Protein AF-0000000073466411 (afdb_homodimer)

Radius of gyration: 32.0 Å; Cα contacts (8 Å, |Δi|>4): 1780; chains: 2; bounding box: 82×109×110 Å

Foldseek 3Di:
DVPPPPVPVVVPPPPPPDPCCVVVVPPPPDDPPPPDAFFFDDPCLLAQLQDDLVRLCVQQVLLCVLLVLLLVLLVVVVFQFPQLQVLLVVQFDEQKWKWWQAPLFIWTQFHDHHPQCFNVLLVVLLVSLSVSYDPVLSVLLHQDIAMEHLDLAARGPDVRSLQRHEYQKHFPPDSSSHHYAPTSPCQNDVLQPGHGVVVLLVLLVVLCVVAPLLNAAQAEADEEALCPPVPQVQSVVCCVPQDDPPNVNHHHHAYADSPDDDPRHDDDDDLSNLLSHQEYEDTDDRAHDPRVLSNLQSLHAYEFEDDRMDGSLCSLAAQPPPDLLHQYHYDPDHHCNCVSVVSVVQSVCSVPDDDDQGPSNSNSVSSNRRRNRGCSGSNNSSSSSSSSSSSSSVRYQQCSPPVRRHHDWFDQQQDDVQQLHPPDDSVVRPGDITHTPVRCVVSVVATPPDD/DVPPPVVVVVVVPPPPPDPPCVVVVPPPPDDPPPPDAFFFDDPCLLAQLQDDLVRLCVQQVLLCVLLVLLLVLLVVVVFQFPQLQVLLVVQFDEQKWKWWQAPLFIWTFFGDHHPQCFNVLLVVLLVSLSVSYDPVLSVLLHQDIAMEHQDLAARGPDVRSLQRHEYQKHFPPDSSSHHYAPTSPCQNDVLQPGHGVVVLLVLLVVLCVVAPLLNAAQAEAEEEALCPPVPQPQSVVCCVPQDDPPNVNHHHHAYADSPDDDPRHDDDDDLSNLLSHQEYEDTDDRAHDPRVLSNLQSLHAYEFEDDRMDGSLCSLAAQPLPDLLHQYHYDPDHHCNCVSVVSVVQSVQSVPDDDDQGPSNSNSVSSNRRRNRGCSGSNNSSSSSSSSSSSSSVRYQQCSPPVRRHHDWFDQQQDDVQQLHPPDDSVVRPGDITHTPVRCVVSVVDTPPDD

Nearest PDB structures (foldseek):
  5ub5-assembly1_A  TM=7.845E-01  e=1.339E-14  Homo sapiens
  5f87-assembly3_C  TM=7.994E-01  e=2.881E-12  Drosophila melanogaster
  4qlb-assembly2_B  TM=2.817E-01  e=6.530E-02  Caenorhabditis elegans
  7q12-assembly1_A  TM=2.694E-01  e=1.486E-01  Homo sapiens
  4qlb-assembly2_D  TM=2.769E-01  e=4.962E-01  Caenorhabditis elegans

Structure (mmCIF, N/CA/C/O backbone):
data_AF-0000000073466411-model_v1
#
loop_
_entity.id
_entity.type
_entity.pdbx_description
1 polymer 'Glycosyl transferase CAP10 domain-containing protein'
#
loop_
_atom_site.group_PDB
_atom_site.id
_atom_site.type_symbol
_atom_site.label_atom_id
_atom_site.label_alt_id
_atom_site.label_comp_id
_atom_site.label_asym_id
_atom_site.label_entity_id
_atom_site.label_seq_id
_atom_site.pdbx_PDB_ins_code
_atom_site.Cartn_x
_atom_site.Cartn_y
_atom_site.Cartn_z
_atom_site.occupancy
_atom_site.B_iso_or_equiv
_atom_site.auth_seq_id
_atom_site.auth_comp_id
_atom_site.auth_asym_id
_atom_site.auth_atom_id
_atom_site.pdbx_PDB_model_num
ATOM 1 N N . MET A 1 1 ? 48.562 -59.125 32.375 1 23.16 1 MET A N 1
ATOM 2 C CA . MET A 1 1 ? 47.625 -58.875 31.297 1 23.16 1 MET A CA 1
ATOM 3 C C . MET A 1 1 ? 46.562 -57.875 31.734 1 23.16 1 MET A C 1
ATOM 5 O O . MET A 1 1 ? 45.594 -57.625 31.016 1 23.16 1 MET A O 1
ATOM 9 N N . ALA A 1 2 ? 46.5 -57.625 33.031 1 32 2 ALA A N 1
ATOM 10 C CA . ALA A 1 2 ? 45.625 -56.781 33.875 1 32 2 ALA A CA 1
ATOM 11 C C . ALA A 1 2 ? 45.781 -55.312 33.5 1 32 2 ALA A C 1
ATOM 13 O O . ALA A 1 2 ? 44.906 -54.5 33.844 1 32 2 ALA A O 1
ATOM 14 N N . GLY A 1 3 ? 47 -55.031 33.062 1 29.98 3 GLY A N 1
ATOM 15 C CA . GLY A 1 3 ? 47.406 -53.625 33.031 1 29.98 3 GLY A CA 1
ATOM 16 C C . GLY A 1 3 ? 46.688 -52.812 31.953 1 29.98 3 GLY A C 1
ATOM 17 O O . GLY A 1 3 ? 46.688 -51.594 31.969 1 29.98 3 GLY A O 1
ATOM 18 N N . PHE A 1 4 ? 46.406 -53.5 30.781 1 33.81 4 PHE A N 1
ATOM 19 C CA . PHE A 1 4 ? 46.031 -52.781 29.547 1 33.81 4 PHE A CA 1
ATOM 20 C C . PHE A 1 4 ? 44.625 -52.219 29.641 1 33.81 4 PHE A C 1
ATOM 22 O O . PHE A 1 4 ? 44.156 -51.562 28.719 1 33.81 4 PHE A O 1
ATOM 29 N N . GLY A 1 5 ? 43.781 -52.75 30.531 1 30.28 5 GLY A N 1
ATOM 30 C CA . GLY A 1 5 ? 42.344 -52.438 30.516 1 30.28 5 GLY A CA 1
ATOM 31 C C . GLY A 1 5 ? 42.031 -51.031 31 1 30.28 5 GLY A C 1
ATOM 32 O O . GLY A 1 5 ? 40.969 -50.5 30.766 1 30.28 5 GLY A O 1
ATOM 33 N N . ALA A 1 6 ? 42.844 -50.562 31.984 1 35.97 6 ALA A N 1
ATOM 34 C CA . ALA A 1 6 ? 42.469 -49.312 32.656 1 35.97 6 ALA A CA 1
ATOM 35 C C . ALA A 1 6 ? 42.625 -48.094 31.719 1 35.97 6 ALA A C 1
ATOM 37 O O . ALA A 1 6 ? 42.062 -47.031 31.969 1 35.97 6 ALA A O 1
ATOM 38 N N . ILE A 1 7 ? 43.594 -48.219 30.719 1 34.59 7 ILE A N 1
ATOM 39 C CA . ILE A 1 7 ? 43.906 -47 29.969 1 34.59 7 ILE A CA 1
ATOM 40 C C . ILE A 1 7 ? 42.75 -46.625 29.047 1 34.59 7 ILE A C 1
ATOM 42 O O . ILE A 1 7 ? 42.531 -45.469 28.75 1 34.59 7 ILE A O 1
ATOM 46 N N . PHE A 1 8 ? 41.969 -47.719 28.562 1 33.59 8 PHE A N 1
ATOM 47 C CA . PHE A 1 8 ? 41.062 -47.375 27.484 1 33.59 8 PHE A CA 1
ATOM 48 C C . PHE A 1 8 ? 39.875 -46.594 28 1 33.59 8 PHE A C 1
ATOM 50 O O . PHE A 1 8 ? 39.219 -45.875 27.25 1 33.59 8 PHE A O 1
ATOM 57 N N . VAL A 1 9 ? 39.5 -46.812 29.266 1 39.31 9 VAL A N 1
ATOM 58 C CA . VAL A 1 9 ? 38.219 -46.219 29.719 1 39.31 9 VAL A CA 1
ATOM 59 C C . VAL A 1 9 ? 38.375 -44.719 29.891 1 39.31 9 VAL A C 1
ATOM 61 O O . VAL A 1 9 ? 37.406 -43.969 29.891 1 39.31 9 VAL A O 1
ATOM 64 N N . GLY A 1 10 ? 39.625 -44.25 30.141 1 33.69 10 GLY A N 1
ATOM 65 C CA . GLY A 1 10 ? 39.781 -42.844 30.438 1 33.69 10 GLY A CA 1
ATOM 66 C C . GLY A 1 10 ? 39.5 -41.938 29.266 1 33.69 10 GLY A C 1
ATOM 67 O O . GLY A 1 10 ? 39.125 -40.781 29.438 1 33.69 10 GLY A O 1
ATOM 68 N N . PHE A 1 11 ? 39.875 -42.406 28.062 1 35.75 11 PHE A N 1
ATOM 69 C CA . PHE A 1 11 ? 39.812 -41.5 26.938 1 35.75 11 PHE A CA 1
ATOM 70 C C . PHE A 1 11 ? 38.344 -41.188 26.578 1 35.75 11 PHE A C 1
ATOM 72 O O . PHE A 1 11 ? 38.062 -40.312 25.766 1 35.75 11 PHE A O 1
ATOM 79 N N . CYS A 1 12 ? 37.438 -42.156 26.844 1 35.91 12 CYS A N 1
ATOM 80 C CA . CYS A 1 12 ? 36.125 -41.969 26.297 1 35.91 12 CYS A CA 1
ATOM 81 C C . CYS A 1 12 ? 35.375 -40.844 26.984 1 35.91 12 CYS A C 1
ATOM 83 O O . CYS A 1 12 ? 34.312 -40.406 26.562 1 35.91 12 CYS A O 1
ATOM 85 N N . LEU A 1 13 ? 35.719 -40.562 28.266 1 34.91 13 LEU A N 1
ATOM 86 C CA . LEU A 1 13 ? 34.812 -39.656 28.969 1 34.91 13 LEU A CA 1
ATOM 87 C C . LEU A 1 13 ? 34.969 -38.219 28.469 1 34.91 13 LEU A C 1
ATOM 89 O O . LEU A 1 13 ? 34.156 -37.375 28.812 1 34.91 13 LEU A O 1
ATOM 93 N N . VAL A 1 14 ? 36.156 -37.844 27.969 1 35.88 14 VAL A N 1
ATOM 94 C CA . VAL A 1 14 ? 36.312 -36.406 27.828 1 35.88 14 VAL A CA 1
ATOM 95 C C . VAL A 1 14 ? 35.438 -35.906 26.656 1 35.88 14 VAL A C 1
ATOM 97 O O . VAL A 1 14 ? 35.125 -34.719 26.578 1 35.88 14 VAL A O 1
ATOM 100 N N . PHE A 1 15 ? 35.281 -36.75 25.625 1 35.97 15 PHE A N 1
ATOM 101 C CA . PHE A 1 15 ? 34.75 -36.125 24.422 1 35.97 15 PHE A CA 1
ATOM 102 C C . PHE A 1 15 ? 33.25 -35.875 24.578 1 35.97 15 PHE A C 1
ATOM 104 O O . PHE A 1 15 ? 32.562 -35.5 23.625 1 35.97 15 PHE A O 1
ATOM 111 N N . SER A 1 16 ? 32.656 -36.5 25.641 1 34.31 16 SER A N 1
ATOM 112 C CA . SER A 1 16 ? 31.188 -36.375 25.562 1 34.31 16 SER A CA 1
ATOM 113 C C . SER A 1 16 ? 30.766 -34.906 25.562 1 34.31 16 SER A C 1
ATOM 115 O O . SER A 1 16 ? 29.594 -34.594 25.344 1 34.31 16 SER A O 1
ATOM 117 N N . ILE A 1 17 ? 31.406 -34.062 26.375 1 38.22 17 ILE A N 1
ATOM 118 C CA . ILE A 1 17 ? 30.625 -32.906 26.766 1 38.22 17 ILE A CA 1
ATOM 119 C C . ILE A 1 17 ? 30.625 -31.875 25.641 1 38.22 17 ILE A C 1
ATOM 121 O O . ILE A 1 17 ? 30.016 -30.812 25.75 1 38.22 17 ILE A O 1
ATOM 125 N N . PHE A 1 18 ? 31.734 -31.766 24.875 1 37.94 18 PHE A N 1
ATOM 126 C CA . PHE A 1 18 ? 31.688 -30.547 24.094 1 37.94 18 PHE A CA 1
ATOM 127 C C . PHE A 1 18 ? 30.688 -30.672 22.953 1 37.94 18 PHE A C 1
ATOM 129 O O . PHE A 1 18 ? 30.766 -31.594 22.156 1 37.94 18 PHE A O 1
ATOM 136 N N . PRO A 1 19 ? 29.422 -30.016 23.141 1 39.06 19 PRO A N 1
ATOM 137 C CA . PRO A 1 19 ? 28.469 -30.078 22.031 1 39.06 19 PRO A CA 1
ATOM 138 C C . PRO A 1 19 ? 29.125 -29.781 20.688 1 39.06 19 PRO A C 1
ATOM 140 O O . PRO A 1 19 ? 30.109 -29.031 20.625 1 39.06 19 PRO A O 1
ATOM 143 N N . LEU A 1 20 ? 29.094 -30.75 19.75 1 39.16 20 LEU A N 1
ATOM 144 C CA . LEU A 1 20 ? 29.609 -30.641 18.391 1 39.16 20 LEU A CA 1
ATOM 145 C C . LEU A 1 20 ? 29.312 -29.25 17.812 1 39.16 20 LEU A C 1
ATOM 147 O O . LEU A 1 20 ? 29.875 -28.875 16.781 1 39.16 20 LEU A O 1
ATOM 151 N N . SER A 1 21 ? 28.266 -28.516 18.234 1 40.72 21 SER A N 1
ATOM 152 C CA . SER A 1 21 ? 28.016 -27.172 17.734 1 40.72 21 SER A CA 1
ATOM 153 C C . SER A 1 21 ? 29.203 -26.25 17.969 1 40.72 21 SER A C 1
ATOM 155 O O . SER A 1 21 ? 29.344 -25.219 17.328 1 40.72 21 SER A O 1
ATOM 157 N N . SER A 1 22 ? 30.016 -26.438 18.969 1 41.09 22 SER A N 1
ATOM 158 C CA . SER A 1 22 ? 31.203 -25.609 19.172 1 41.09 22 SER A CA 1
ATOM 159 C C . SER A 1 22 ? 32.219 -25.828 18.062 1 41.09 22 SER A C 1
ATOM 161 O O . SER A 1 22 ? 33.156 -25.031 17.891 1 41.09 22 SER A O 1
ATOM 163 N N . LEU A 1 23 ? 32.5 -27.109 17.625 1 40.78 23 LEU A N 1
ATOM 164 C CA . LEU A 1 23 ? 33.531 -27.328 16.656 1 40.78 23 LEU A CA 1
ATOM 165 C C . LEU A 1 23 ? 33.094 -26.922 15.258 1 40.78 23 LEU A C 1
ATOM 167 O O . LEU A 1 23 ? 33.906 -26.5 14.43 1 40.78 23 LEU A O 1
ATOM 171 N N . PHE A 1 24 ? 31.875 -27.281 14.742 1 39.69 24 PHE A N 1
ATOM 172 C CA . PHE A 1 24 ? 31.391 -26.781 13.453 1 39.69 24 PHE A CA 1
ATOM 173 C C . PHE A 1 24 ? 30.25 -25.781 13.648 1 39.69 24 PHE A C 1
ATOM 175 O O . PHE A 1 24 ? 29.094 -26.188 13.773 1 39.69 24 PHE A O 1
ATOM 182 N N . PRO A 1 25 ? 30.562 -24.547 14.078 1 39.88 25 PRO A N 1
ATOM 183 C CA . PRO A 1 25 ? 29.547 -23.531 14.406 1 39.88 25 PRO A CA 1
ATOM 184 C C . PRO A 1 25 ? 28.469 -23.422 13.344 1 39.88 25 PRO A C 1
ATOM 186 O O . PRO A 1 25 ? 27.391 -22.875 13.617 1 39.88 25 PRO A O 1
ATOM 189 N N . HIS A 1 26 ? 28.906 -23.609 12.156 1 38.97 26 HIS A N 1
ATOM 190 C CA . HIS A 1 26 ? 27.969 -23.328 11.07 1 38.97 26 HIS A CA 1
ATOM 191 C C . HIS A 1 26 ? 27.109 -24.547 10.75 1 38.97 26 HIS A C 1
ATOM 193 O O . HIS A 1 26 ? 26.516 -24.625 9.664 1 38.97 26 HIS A O 1
ATOM 199 N N . TYR A 1 27 ? 27.219 -25.625 11.492 1 37.16 27 TYR A N 1
ATOM 200 C CA . TYR A 1 27 ? 26.359 -26.766 11.148 1 37.16 27 TYR A CA 1
ATOM 201 C C . TYR A 1 27 ? 24.906 -26.453 11.43 1 37.16 27 TYR A C 1
ATOM 203 O O . TYR A 1 27 ? 24.516 -26.25 12.586 1 37.16 27 TYR A O 1
ATOM 211 N N . ILE A 1 28 ? 24.234 -25.859 10.516 1 36.59 28 ILE A N 1
ATOM 212 C CA . ILE A 1 28 ? 22.781 -25.797 10.633 1 36.59 28 ILE A CA 1
ATOM 213 C C . ILE A 1 28 ? 22.203 -27.203 10.5 1 36.59 28 ILE A C 1
ATOM 215 O O . ILE A 1 28 ? 22.422 -27.891 9.5 1 36.59 28 ILE A O 1
ATOM 219 N N . SER A 1 29 ? 21.922 -27.891 11.578 1 37.41 29 SER A N 1
ATOM 220 C CA . SER A 1 29 ? 21.219 -29.172 11.539 1 37.41 29 SER A CA 1
ATOM 221 C C . SER A 1 29 ? 20.047 -29.109 10.57 1 37.41 29 SER A C 1
ATOM 223 O O . SER A 1 29 ? 19.25 -28.172 10.609 1 37.41 29 SER A O 1
ATOM 225 N N . PRO A 1 30 ? 20.141 -29.875 9.539 1 40.94 30 PRO A N 1
ATOM 226 C CA . PRO A 1 30 ? 18.922 -29.953 8.727 1 40.94 30 PRO A CA 1
ATOM 227 C C . PRO A 1 30 ? 17.672 -30.203 9.562 1 40.94 30 PRO A C 1
ATOM 229 O O . PRO A 1 30 ? 17.75 -30.844 10.617 1 40.94 30 PRO A O 1
ATOM 232 N N . LEU A 1 31 ? 16.719 -29.344 9.633 1 40.94 31 LEU A N 1
ATOM 233 C CA . LEU A 1 31 ? 15.453 -29.625 10.305 1 40.94 31 LEU A CA 1
ATOM 234 C C . LEU A 1 31 ? 15.031 -31.062 10.055 1 40.94 31 LEU A C 1
ATOM 236 O O . LEU A 1 31 ? 15.141 -31.578 8.938 1 40.94 31 LEU A O 1
ATOM 240 N N . PRO A 1 32 ? 14.961 -31.891 11.055 1 41.84 32 PRO A N 1
ATOM 241 C CA . PRO A 1 32 ? 14.453 -33.25 10.812 1 41.84 32 PRO A CA 1
ATOM 242 C C . PRO A 1 32 ? 13.188 -33.25 9.961 1 41.84 32 PRO A C 1
ATOM 244 O O . PRO A 1 32 ? 12.414 -32.281 9.977 1 41.84 32 PRO A O 1
ATOM 247 N N . PRO A 1 33 ? 13.188 -34.094 8.914 1 44.31 33 PRO A N 1
ATOM 248 C CA . PRO A 1 33 ? 11.883 -34.188 8.242 1 44.31 33 PRO A CA 1
ATOM 249 C C . PRO A 1 33 ? 10.727 -34.344 9.227 1 44.31 33 PRO A C 1
ATOM 251 O O . PRO A 1 33 ? 10.797 -35.156 10.148 1 44.31 33 PRO A O 1
ATOM 254 N N . ALA A 1 34 ? 9.961 -33.5 9.508 1 43.22 34 ALA A N 1
ATOM 255 C CA . ALA A 1 34 ? 8.789 -33.719 10.352 1 43.22 34 ALA A CA 1
ATOM 256 C C . ALA A 1 34 ? 8.133 -35.062 10.031 1 43.22 34 ALA A C 1
ATOM 258 O O . ALA A 1 34 ? 7.848 -35.344 8.875 1 43.22 34 ALA A O 1
ATOM 259 N N . LYS A 1 35 ? 8.352 -36.094 10.758 1 51.88 35 LYS A N 1
ATOM 260 C CA . LYS A 1 35 ? 7.812 -37.438 10.609 1 51.88 35 LYS A CA 1
ATOM 261 C C . LYS A 1 35 ? 6.383 -37.406 10.07 1 51.88 35 LYS A C 1
ATOM 263 O O . LYS A 1 35 ? 5.848 -38.438 9.664 1 51.88 35 LYS A O 1
ATOM 268 N N . GLY A 1 36 ? 5.719 -36.219 10.102 1 63.56 36 GLY A N 1
ATOM 269 C CA . GLY A 1 36 ? 4.309 -36.219 9.742 1 63.56 36 GLY A CA 1
ATOM 270 C C . GLY A 1 36 ? 3.932 -35.156 8.734 1 63.56 36 GLY A C 1
ATOM 271 O O . GLY A 1 36 ? 4.746 -34.312 8.406 1 63.56 36 GLY A O 1
ATOM 272 N N . THR A 1 37 ? 2.688 -35.312 7.949 1 77.12 37 THR A N 1
ATOM 273 C CA . THR A 1 37 ? 2.105 -34.438 6.938 1 77.12 37 THR A CA 1
ATOM 274 C C . THR A 1 37 ? 1.83 -33.062 7.512 1 77.12 37 THR A C 1
ATOM 276 O O . THR A 1 37 ? 1.325 -32.938 8.625 1 77.12 37 THR A O 1
ATOM 279 N N . GLN A 1 38 ? 2.414 -32.062 6.887 1 82.12 38 GLN A N 1
ATOM 280 C CA . GLN A 1 38 ? 2.125 -30.688 7.297 1 82.12 38 GLN A CA 1
ATOM 281 C C . GLN A 1 38 ? 0.691 -30.312 6.945 1 82.12 38 GLN A C 1
ATOM 283 O O . GLN A 1 38 ? 0.299 -30.344 5.777 1 82.12 38 GLN A O 1
ATOM 288 N N . PRO A 1 39 ? -0.091 -30.016 7.93 1 92.12 39 PRO A N 1
ATOM 289 C CA . PRO A 1 39 ? -1.463 -29.609 7.617 1 92.12 39 PRO A CA 1
ATOM 290 C C . PRO A 1 39 ? -1.535 -28.234 6.949 1 92.12 39 PRO A C 1
ATOM 292 O O . PRO A 1 39 ? -0.589 -27.453 7.047 1 92.12 39 PRO A O 1
ATOM 295 N N . SER A 1 40 ? -2.646 -28.016 6.199 1 96.31 40 SER A N 1
ATOM 296 C CA . SER A 1 40 ? -2.893 -26.688 5.625 1 96.31 40 SER A CA 1
ATOM 297 C C . SER A 1 40 ? -2.848 -25.609 6.695 1 96.31 40 SER A C 1
ATOM 299 O O . SER A 1 40 ? -3.318 -25.812 7.812 1 96.31 40 SER A O 1
ATOM 301 N N . LEU A 1 41 ? -2.266 -24.484 6.336 1 97.38 41 LEU A N 1
ATOM 302 C CA . LEU A 1 41 ? -2.385 -23.312 7.199 1 97.38 41 LEU A CA 1
ATOM 303 C C . LEU A 1 41 ? -3.826 -22.812 7.238 1 97.38 41 LEU A C 1
ATOM 305 O O . LEU A 1 41 ? -4.562 -22.953 6.258 1 97.38 41 LEU A O 1
ATOM 309 N N . SER A 1 42 ? -4.199 -22.234 8.391 1 96 42 SER A N 1
ATOM 310 C CA . SER A 1 42 ? -5.508 -21.609 8.469 1 96 42 SER A CA 1
ATOM 311 C C . SER A 1 42 ? -5.609 -20.422 7.508 1 96 42 SER A C 1
ATOM 313 O O . SER A 1 42 ? -4.594 -19.812 7.16 1 96 42 SER A O 1
ATOM 315 N N . PRO A 1 43 ? -6.84 -20.141 7.098 1 93.62 43 PRO A N 1
ATOM 316 C CA . PRO A 1 43 ? -7.012 -18.984 6.219 1 93.62 43 PRO A CA 1
ATOM 317 C C . PRO A 1 43 ? -6.406 -17.703 6.801 1 93.62 43 PRO A C 1
ATOM 319 O O . PRO A 1 43 ? -5.828 -16.891 6.066 1 93.62 43 PRO A O 1
ATOM 322 N N . ARG A 1 44 ? -6.496 -17.516 8.086 1 93.44 44 ARG A N 1
ATOM 323 C CA . ARG A 1 44 ? -5.93 -16.344 8.742 1 93.44 44 ARG A CA 1
ATOM 324 C C . ARG A 1 44 ? -4.414 -16.297 8.57 1 93.44 44 ARG A C 1
ATOM 326 O O . ARG A 1 44 ? -3.852 -15.258 8.227 1 93.44 44 ARG A O 1
ATOM 333 N N . LEU A 1 45 ? -3.746 -17.391 8.727 1 95.81 45 LEU A N 1
ATOM 334 C CA . LEU A 1 45 ? -2.293 -17.438 8.617 1 95.81 45 LEU A CA 1
ATOM 335 C C . LEU A 1 45 ? -1.85 -17.297 7.168 1 95.81 45 LEU A C 1
ATOM 337 O O . LEU A 1 45 ? -0.783 -16.75 6.891 1 95.81 45 LEU A O 1
ATOM 341 N N . GLN A 1 46 ? -2.662 -17.797 6.215 1 97.69 46 GLN A N 1
ATOM 342 C CA . GLN A 1 46 ? -2.344 -17.734 4.793 1 97.69 46 GLN A CA 1
ATOM 343 C C . GLN A 1 46 ? -2.244 -16.281 4.312 1 97.69 46 GLN A C 1
ATOM 345 O O . GLN A 1 46 ? -1.508 -15.992 3.369 1 97.69 46 GLN A O 1
ATOM 350 N N . ASN A 1 47 ? -2.961 -15.414 5.035 1 96.44 47 ASN A N 1
ATOM 351 C CA . ASN A 1 47 ? -3.115 -14.055 4.52 1 96.44 47 ASN A CA 1
ATOM 352 C C . ASN A 1 47 ? -2.443 -13.031 5.426 1 96.44 47 ASN A C 1
ATOM 354 O O . ASN A 1 47 ? -2.424 -11.836 5.113 1 96.44 47 ASN A O 1
ATOM 358 N N . ASP A 1 48 ? -1.842 -13.469 6.52 1 96.44 48 ASP A N 1
ATOM 359 C CA . ASP A 1 48 ? -1.232 -12.547 7.473 1 96.44 48 ASP A CA 1
ATOM 360 C C . ASP A 1 48 ? 0.135 -12.07 6.988 1 96.44 48 ASP A C 1
ATOM 362 O O . ASP A 1 48 ? 1.109 -12.828 7.031 1 96.44 48 ASP A O 1
ATOM 366 N N . LEU A 1 49 ? 0.26 -10.867 6.637 1 96.19 49 LEU A N 1
ATOM 367 C CA . LEU A 1 49 ? 1.497 -10.312 6.094 1 96.19 49 LEU A CA 1
ATOM 368 C C . LEU A 1 49 ? 2.418 -9.836 7.211 1 96.19 49 LEU A C 1
ATOM 370 O O . LEU A 1 49 ? 3.525 -9.359 6.949 1 96.19 49 LEU A O 1
ATOM 374 N N . HIS A 1 50 ? 1.969 -10.031 8.523 1 94.56 50 HIS A N 1
ATOM 375 C CA . HIS A 1 50 ? 2.684 -9.477 9.664 1 94.56 50 HIS A CA 1
ATOM 376 C C . HIS A 1 50 ? 3.354 -10.57 10.484 1 94.56 50 HIS A C 1
ATOM 378 O O . HIS A 1 50 ? 3.756 -10.344 11.633 1 94.56 50 HIS A O 1
ATOM 384 N N . LEU A 1 51 ? 3.439 -11.672 9.898 1 96.62 51 LEU A N 1
ATOM 385 C CA . LEU A 1 51 ? 4.039 -12.758 10.672 1 96.62 51 LEU A CA 1
ATOM 386 C C . LEU A 1 51 ? 5.461 -12.398 11.094 1 96.62 51 LEU A C 1
ATOM 388 O O . LEU A 1 51 ? 6.215 -11.812 10.312 1 96.62 51 LEU A O 1
ATOM 392 N N . SER A 1 52 ? 5.805 -12.742 12.281 1 95.12 52 SER A N 1
ATOM 393 C CA . SER A 1 52 ? 7.168 -12.523 12.75 1 95.12 52 SER A CA 1
ATOM 394 C C . SER A 1 52 ? 8.164 -13.367 11.961 1 95.12 52 SER A C 1
ATOM 396 O O . SER A 1 52 ? 7.805 -14.391 11.391 1 95.12 52 SER A O 1
ATOM 398 N N . GLN A 1 53 ? 9.414 -12.961 11.992 1 93.19 53 GLN A N 1
ATOM 399 C CA . GLN A 1 53 ? 10.438 -13.719 11.281 1 93.19 53 GLN A CA 1
ATOM 400 C C . GLN A 1 53 ? 10.539 -15.148 11.82 1 93.19 53 GLN A C 1
ATOM 402 O O . GLN A 1 53 ? 10.781 -16.094 11.055 1 93.19 53 GLN A O 1
ATOM 407 N N . SER A 1 54 ? 10.383 -15.227 13.109 1 96.31 54 SER A N 1
ATOM 408 C CA . SER A 1 54 ? 10.422 -16.562 13.695 1 96.31 54 SER A CA 1
ATOM 409 C C . SER A 1 54 ? 9.297 -17.438 13.156 1 96.31 54 SER A C 1
ATOM 411 O O . SER A 1 54 ? 9.516 -18.594 12.797 1 96.31 54 SER A O 1
ATOM 413 N N . THR A 1 55 ? 8.07 -16.875 13.094 1 97.31 55 THR A N 1
ATOM 414 C CA . THR A 1 55 ? 6.938 -17.609 12.547 1 97.31 55 THR A CA 1
ATOM 415 C C . THR A 1 55 ? 7.137 -17.875 11.055 1 97.31 55 THR A C 1
ATOM 417 O O . THR A 1 55 ? 6.832 -18.969 10.57 1 97.31 55 THR A O 1
ATOM 420 N N . CYS A 1 56 ? 7.656 -16.922 10.32 1 98.19 56 CYS A N 1
ATOM 421 C CA . CYS A 1 56 ? 7.941 -17.062 8.898 1 98.19 56 CYS A CA 1
ATOM 422 C C . CYS A 1 56 ? 8.891 -18.234 8.656 1 98.19 56 CYS A C 1
ATOM 424 O O . CYS A 1 56 ? 8.617 -19.109 7.824 1 98.19 56 CYS A O 1
ATOM 426 N N . LYS A 1 57 ? 9.984 -18.297 9.406 1 97.5 57 LYS A N 1
ATOM 427 C CA . LYS A 1 57 ? 10.992 -19.344 9.242 1 97.5 57 LYS A CA 1
ATOM 428 C C . LYS A 1 57 ? 10.422 -20.719 9.586 1 97.5 57 LYS A C 1
ATOM 430 O O . LYS A 1 57 ? 10.781 -21.719 8.969 1 97.5 57 LYS A O 1
ATOM 435 N N . ALA A 1 58 ? 9.547 -20.734 10.531 1 97.38 58 ALA A N 1
ATOM 436 C CA . ALA A 1 58 ? 8.953 -22 10.945 1 97.38 58 ALA A CA 1
ATOM 437 C C . ALA A 1 58 ? 7.945 -22.5 9.914 1 97.38 58 ALA A C 1
ATOM 439 O O . ALA A 1 58 ? 7.941 -23.688 9.562 1 97.38 58 ALA A O 1
ATOM 440 N N . GLU A 1 59 ? 7.102 -21.609 9.391 1 97.75 59 GLU A N 1
ATOM 441 C CA . GLU A 1 59 ? 5.992 -22 8.531 1 97.75 59 GLU A CA 1
ATOM 442 C C . GLU A 1 59 ? 6.449 -22.156 7.078 1 97.75 59 GLU A C 1
ATOM 444 O O . GLU A 1 59 ? 5.883 -22.953 6.328 1 97.75 59 GLU A O 1
ATOM 449 N N . PHE A 1 60 ? 7.48 -21.406 6.738 1 98.62 60 PHE A N 1
ATOM 450 C CA . PHE A 1 60 ? 7.922 -21.406 5.348 1 98.62 60 PHE A CA 1
ATOM 451 C C . PHE A 1 60 ? 9.398 -21.766 5.25 1 98.62 60 PHE A C 1
ATOM 453 O O . PHE A 1 60 ? 10.164 -21.094 4.539 1 98.62 60 PHE A O 1
ATOM 460 N N . SER A 1 61 ? 9.797 -22.766 5.914 1 97.94 61 SER A N 1
ATOM 461 C CA . SER A 1 61 ? 11.195 -23.125 6.152 1 97.94 61 SER A CA 1
ATOM 462 C C . SER A 1 61 ? 11.906 -23.469 4.848 1 97.94 61 SER A C 1
ATOM 464 O O . SER A 1 61 ? 13.109 -23.234 4.711 1 97.94 61 SER A O 1
ATOM 466 N N . ARG A 1 62 ? 11.234 -23.953 3.82 1 98.06 62 ARG A N 1
ATOM 467 C CA . ARG A 1 62 ? 11.859 -24.422 2.588 1 98.06 62 ARG A CA 1
ATOM 468 C C . ARG A 1 62 ? 12.352 -23.25 1.747 1 98.06 62 ARG A C 1
ATOM 470 O O . ARG A 1 62 ? 13.164 -23.422 0.835 1 98.06 62 ARG A O 1
ATOM 477 N N . LEU A 1 63 ? 11.898 -22.047 2.061 1 98.5 63 LEU A N 1
ATOM 478 C CA . LEU A 1 63 ? 12.258 -20.875 1.25 1 98.5 63 LEU A CA 1
ATOM 479 C C . LEU A 1 63 ? 13.562 -20.266 1.73 1 98.5 63 LEU A C 1
ATOM 481 O O . LEU A 1 63 ? 14.172 -19.469 1.021 1 98.5 63 LEU A O 1
ATOM 485 N N . TYR A 1 64 ? 14.109 -20.609 2.848 1 97.88 64 TYR A N 1
ATOM 486 C CA . TYR A 1 64 ? 15.141 -19.812 3.516 1 97.88 64 TYR A CA 1
ATOM 487 C C . TYR A 1 64 ? 16.531 -20.328 3.152 1 97.88 64 TYR A C 1
ATOM 489 O O . TYR A 1 64 ? 17.484 -19.562 3.1 1 97.88 64 TYR A O 1
ATOM 497 N N . PRO A 1 65 ? 16.703 -21.641 2.863 1 97.62 65 PRO A N 1
ATOM 498 C CA . PRO A 1 65 ? 18.047 -22.125 2.512 1 97.62 65 PRO A CA 1
ATOM 499 C C . PRO A 1 65 ? 18.641 -21.391 1.314 1 97.62 65 PRO A C 1
ATOM 501 O O . PRO A 1 65 ? 19.859 -21.172 1.254 1 97.62 65 PRO A O 1
ATOM 504 N N . GLN A 1 66 ? 17.844 -20.969 0.373 1 97.75 66 GLN A N 1
ATOM 505 C CA . GLN A 1 66 ? 18.359 -20.234 -0.779 1 97.75 66 GLN A CA 1
ATOM 506 C C . GLN A 1 66 ? 18.969 -18.906 -0.356 1 97.75 66 GLN A C 1
ATOM 508 O O . GLN A 1 66 ? 19.906 -18.422 -0.989 1 97.75 66 GLN A O 1
ATOM 513 N N . LEU A 1 67 ? 18.469 -18.281 0.701 1 98.06 67 LEU A N 1
ATOM 514 C CA . LEU A 1 67 ? 19 -17.016 1.204 1 98.06 67 LEU A CA 1
ATOM 515 C C . LEU A 1 67 ? 20.328 -17.219 1.923 1 98.06 67 LEU A C 1
ATOM 517 O O . LEU A 1 67 ? 21.219 -16.391 1.835 1 98.06 67 LEU A O 1
ATOM 521 N N . ILE A 1 68 ? 20.438 -18.328 2.619 1 97.75 68 ILE A N 1
ATOM 522 C CA . ILE A 1 68 ? 21.703 -18.688 3.252 1 97.75 68 ILE A CA 1
ATOM 523 C C . ILE A 1 68 ? 22.781 -18.906 2.182 1 97.75 68 ILE A C 1
ATOM 525 O O . ILE A 1 68 ? 23.906 -18.438 2.318 1 97.75 68 ILE A O 1
ATOM 529 N N . ALA A 1 69 ? 22.406 -19.625 1.12 1 97.75 69 ALA A N 1
ATOM 530 C CA . ALA A 1 69 ? 23.328 -19.859 0.009 1 97.75 69 ALA A CA 1
ATOM 531 C C . ALA A 1 69 ? 23.797 -18.531 -0.594 1 97.75 69 ALA A C 1
ATOM 533 O O . ALA A 1 69 ? 24.969 -18.359 -0.927 1 97.75 69 ALA A O 1
ATOM 534 N N . ASN A 1 70 ? 22.844 -17.594 -0.791 1 97.75 70 ASN A N 1
ATOM 535 C CA . ASN A 1 70 ? 23.203 -16.266 -1.294 1 97.75 70 ASN A CA 1
ATOM 536 C C . ASN A 1 70 ? 24.188 -15.555 -0.36 1 97.75 70 ASN A C 1
ATOM 538 O O . ASN A 1 70 ? 25.141 -14.93 -0.815 1 97.75 70 ASN A O 1
ATOM 542 N N . GLN A 1 71 ? 23.938 -15.617 0.949 1 97.62 71 GLN A N 1
ATOM 543 C CA . GLN A 1 71 ? 24.812 -14.984 1.933 1 97.62 71 GLN A CA 1
ATOM 544 C C . GLN A 1 71 ? 26.234 -15.539 1.853 1 97.62 71 GLN A C 1
ATOM 546 O O . GLN A 1 71 ? 27.203 -14.781 1.902 1 97.62 71 GLN A O 1
ATOM 551 N N . ILE A 1 72 ? 26.312 -16.812 1.738 1 97.81 72 ILE A N 1
ATOM 552 C CA . ILE A 1 72 ? 27.609 -17.469 1.629 1 97.81 72 ILE A CA 1
ATOM 553 C C . ILE A 1 72 ? 28.328 -17 0.367 1 97.81 72 ILE A C 1
ATOM 555 O O . ILE A 1 72 ? 29.516 -16.656 0.407 1 97.81 72 ILE A O 1
ATOM 559 N N . ALA A 1 73 ? 27.641 -17 -0.738 1 97.5 73 ALA A N 1
ATOM 560 C CA . ALA A 1 73 ? 28.219 -16.562 -2.008 1 97.5 73 ALA A CA 1
ATOM 561 C C . ALA A 1 73 ? 28.734 -15.125 -1.907 1 97.5 73 ALA A C 1
ATOM 563 O O . ALA A 1 73 ? 29.859 -14.836 -2.336 1 97.5 73 ALA A O 1
ATOM 564 N N . TRP A 1 74 ? 27.969 -14.203 -1.336 1 97.94 74 TRP A N 1
ATOM 565 C CA . TRP A 1 74 ? 28.359 -12.797 -1.274 1 97.94 74 TRP A CA 1
ATOM 566 C C . TRP A 1 74 ? 29.484 -12.586 -0.261 1 97.94 74 TRP A C 1
ATOM 568 O O . TRP A 1 74 ? 30.359 -11.742 -0.459 1 97.94 74 TRP A O 1
ATOM 578 N N . LYS A 1 75 ? 29.453 -13.312 0.822 1 97.19 75 LYS A N 1
ATOM 579 C CA . LYS A 1 75 ? 30.578 -13.25 1.759 1 97.19 75 LYS A CA 1
ATOM 580 C C . LYS A 1 75 ? 31.875 -13.641 1.079 1 97.19 75 LYS A C 1
ATOM 582 O O . LYS A 1 75 ? 32.906 -13 1.286 1 97.19 75 LYS A O 1
ATOM 587 N N . SER A 1 76 ? 31.812 -14.664 0.332 1 97.19 76 SER A N 1
ATOM 588 C CA . SER A 1 76 ? 33 -15.141 -0.376 1 97.19 76 SER A CA 1
ATOM 589 C C . SER A 1 76 ? 33.469 -14.109 -1.391 1 97.19 76 SER A C 1
ATOM 591 O O . SER A 1 76 ? 34.656 -14.07 -1.723 1 97.19 76 SER A O 1
ATOM 593 N N . LYS A 1 77 ? 32.562 -13.266 -1.834 1 96.19 77 LYS A N 1
ATOM 594 C CA . LYS A 1 77 ? 32.906 -12.25 -2.834 1 96.19 77 LYS A CA 1
ATOM 595 C C . LYS A 1 77 ? 33.281 -10.93 -2.172 1 96.19 77 LYS A C 1
ATOM 597 O O . LYS A 1 77 ? 33.562 -9.945 -2.859 1 96.19 77 LYS A O 1
ATOM 602 N N . GLY A 1 78 ? 33.219 -10.867 -0.85 1 97.5 78 GLY A N 1
ATOM 603 C CA . GLY A 1 78 ? 33.562 -9.641 -0.141 1 97.5 78 GLY A CA 1
ATOM 604 C C . GLY A 1 78 ? 32.375 -8.719 0.069 1 97.5 78 GLY A C 1
ATOM 605 O O . GLY A 1 78 ? 32.531 -7.543 0.382 1 97.5 78 GLY A O 1
ATOM 606 N N . GLY A 1 79 ? 31.172 -9.219 -0.204 1 98.25 79 GLY A N 1
ATOM 607 C CA . GLY A 1 79 ? 29.969 -8.438 -0.021 1 98.25 79 GLY A CA 1
ATOM 608 C C . GLY A 1 79 ? 29.5 -7.746 -1.289 1 98.25 79 GLY A C 1
ATOM 609 O O . GLY A 1 79 ? 30.141 -7.879 -2.34 1 98.25 79 GLY A O 1
ATOM 610 N N . ILE A 1 80 ? 28.328 -7.094 -1.22 1 98.38 80 ILE A N 1
ATOM 611 C CA . ILE A 1 80 ? 27.766 -6.336 -2.334 1 98.38 80 ILE A CA 1
ATOM 612 C C . ILE A 1 80 ? 28.281 -4.898 -2.289 1 98.38 80 ILE A C 1
ATOM 614 O O . ILE A 1 80 ? 27.984 -4.156 -1.35 1 98.38 80 ILE A O 1
ATOM 618 N N . LEU A 1 81 ? 28.984 -4.484 -3.283 1 98.12 81 LEU A N 1
ATOM 619 C CA . LEU A 1 81 ? 29.594 -3.156 -3.346 1 98.12 81 LEU A CA 1
ATOM 620 C C . LEU A 1 81 ? 28.672 -2.184 -4.086 1 98.12 81 LEU A C 1
ATOM 622 O O . LEU A 1 81 ? 27.828 -2.602 -4.875 1 98.12 81 LEU A O 1
ATOM 626 N N . TYR A 1 82 ? 28.969 -0.917 -3.861 1 98.06 82 TYR A N 1
ATOM 627 C CA . TYR A 1 82 ? 28.281 0.137 -4.602 1 98.06 82 TYR A CA 1
ATOM 628 C C . TYR A 1 82 ? 28.391 -0.097 -6.102 1 98.06 82 TYR A C 1
ATOM 630 O O . TYR A 1 82 ? 27.391 0.052 -6.828 1 98.06 82 TYR A O 1
ATOM 638 N N . ALA A 1 83 ? 29.5 -0.444 -6.562 1 97.44 83 ALA A N 1
ATOM 639 C CA . ALA A 1 83 ? 29.766 -0.656 -7.984 1 97.44 83 ALA A CA 1
ATOM 640 C C . ALA A 1 83 ? 28.875 -1.772 -8.539 1 97.44 83 ALA A C 1
ATOM 642 O O . ALA A 1 83 ? 28.453 -1.722 -9.695 1 97.44 83 ALA A O 1
ATOM 643 N N . ASP A 1 84 ? 28.641 -2.854 -7.75 1 96.94 84 ASP A N 1
ATOM 644 C CA . ASP A 1 84 ? 27.781 -3.957 -8.172 1 96.94 84 ASP A CA 1
ATOM 645 C C . ASP A 1 84 ? 26.359 -3.473 -8.461 1 96.94 84 ASP A C 1
ATOM 647 O O . ASP A 1 84 ? 25.781 -3.809 -9.492 1 96.94 84 ASP A O 1
ATOM 651 N N . VAL A 1 85 ? 25.828 -2.676 -7.539 1 97.12 85 VAL A N 1
ATOM 652 C CA . VAL A 1 85 ? 24.453 -2.166 -7.652 1 97.12 85 VAL A CA 1
ATOM 653 C C . VAL A 1 85 ? 24.375 -1.188 -8.82 1 97.12 85 VAL A C 1
ATOM 655 O O . VAL A 1 85 ? 23.438 -1.248 -9.617 1 97.12 85 VAL A O 1
ATOM 658 N N . LYS A 1 86 ? 25.359 -0.347 -8.922 1 96 86 LYS A N 1
ATOM 659 C CA . LYS A 1 86 ? 25.391 0.63 -10.008 1 96 86 LYS A CA 1
ATOM 660 C C . LYS A 1 86 ? 25.469 -0.058 -11.367 1 96 86 LYS A C 1
ATOM 662 O O . LYS A 1 86 ? 24.797 0.345 -12.312 1 96 86 LYS A O 1
ATOM 667 N N . ASN A 1 87 ? 26.281 -1.049 -11.43 1 95.5 87 ASN A N 1
ATOM 668 C CA . ASN A 1 87 ? 26.406 -1.796 -12.68 1 95.5 87 ASN A CA 1
ATOM 669 C C . ASN A 1 87 ? 25.094 -2.5 -13.039 1 95.5 87 ASN A C 1
ATOM 671 O O . ASN A 1 87 ? 24.734 -2.568 -14.211 1 95.5 87 ASN A O 1
ATOM 675 N N . ALA A 1 88 ? 24.422 -3.064 -12.055 1 94.06 88 ALA A N 1
ATOM 676 C CA . ALA A 1 88 ? 23.125 -3.666 -12.305 1 94.06 88 ALA A CA 1
ATOM 677 C C . ALA A 1 88 ? 22.141 -2.635 -12.852 1 94.06 88 ALA A C 1
ATOM 679 O O . ALA A 1 88 ? 21.438 -2.898 -13.828 1 94.06 88 ALA A O 1
ATOM 680 N N . ALA A 1 89 ? 22.156 -1.475 -12.266 1 93.88 89 ALA A N 1
ATOM 681 C CA . ALA A 1 89 ? 21.25 -0.404 -12.688 1 93.88 89 ALA A CA 1
ATOM 682 C C . ALA A 1 89 ? 21.578 0.054 -14.109 1 93.88 89 ALA A C 1
ATOM 684 O O . ALA A 1 89 ? 20.672 0.243 -14.93 1 93.88 89 ALA A O 1
ATOM 685 N N . ASP A 1 90 ? 22.797 0.172 -14.414 1 92.31 90 ASP A N 1
ATOM 686 C CA . ASP A 1 90 ? 23.266 0.715 -15.688 1 92.31 90 ASP A CA 1
ATOM 687 C C . ASP A 1 90 ? 23.062 -0.295 -16.812 1 92.31 90 ASP A C 1
ATOM 689 O O . ASP A 1 90 ? 22.984 0.081 -17.984 1 92.31 90 ASP A O 1
ATOM 693 N N . ASN A 1 91 ? 22.922 -1.525 -16.438 1 88.12 91 ASN A N 1
ATOM 694 C CA . ASN A 1 91 ? 22.875 -2.553 -17.469 1 88.12 91 ASN A CA 1
ATOM 695 C C . ASN A 1 91 ? 21.531 -3.262 -17.5 1 88.12 91 ASN A C 1
ATOM 697 O O . ASN A 1 91 ? 21.391 -4.316 -18.125 1 88.12 91 ASN A O 1
ATOM 701 N N . CYS A 1 92 ? 20.688 -2.676 -16.812 1 84 92 CYS A N 1
ATOM 702 C CA . CYS A 1 92 ? 19.359 -3.266 -16.891 1 84 92 CYS A CA 1
ATOM 703 C C . CYS A 1 92 ? 18.688 -2.92 -18.203 1 84 92 CYS A C 1
ATOM 705 O O . CYS A 1 92 ? 18.469 -1.745 -18.516 1 84 92 CYS A O 1
ATOM 707 N N . ARG A 1 93 ? 18.422 -3.832 -19.016 1 74.81 93 ARG A N 1
ATOM 708 C CA . ARG A 1 93 ? 17.938 -3.641 -20.375 1 74.81 93 ARG A CA 1
ATOM 709 C C . ARG A 1 93 ? 16.5 -3.104 -20.391 1 74.81 93 ARG A C 1
ATOM 711 O O . ARG A 1 93 ? 16.188 -2.17 -21.125 1 74.81 93 ARG A O 1
ATOM 718 N N . HIS A 1 94 ? 15.609 -3.746 -19.703 1 76.88 94 HIS A N 1
ATOM 719 C CA . HIS A 1 94 ? 14.219 -3.295 -19.688 1 76.88 94 HIS A CA 1
ATOM 720 C C . HIS A 1 94 ? 13.492 -3.824 -18.453 1 76.88 94 HIS A C 1
ATOM 722 O O . HIS A 1 94 ? 13.867 -4.859 -17.906 1 76.88 94 HIS A O 1
ATOM 728 N N . GLY A 1 95 ? 12.445 -2.939 -18.078 1 88 95 GLY A N 1
ATOM 729 C CA . GLY A 1 95 ? 11.531 -3.389 -17.047 1 88 95 GLY A CA 1
ATOM 730 C C . GLY A 1 95 ? 12.156 -3.414 -15.672 1 88 95 GLY A C 1
ATOM 731 O O . GLY A 1 95 ? 11.914 -4.332 -14.883 1 88 95 GLY A O 1
ATOM 732 N N . CYS A 1 96 ? 13.117 -2.506 -15.438 1 91.19 96 CYS A N 1
ATOM 733 C CA . CYS A 1 96 ? 13.797 -2.49 -14.148 1 91.19 96 CYS A CA 1
ATOM 734 C C . CYS A 1 96 ? 13.359 -1.298 -13.312 1 91.19 96 CYS A C 1
ATOM 736 O O . CYS A 1 96 ? 12.867 -0.302 -13.844 1 91.19 96 CYS A O 1
ATOM 738 N N . VAL A 1 97 ? 13.5 -1.481 -12.086 1 96.75 97 VAL A N 1
ATOM 739 C CA . VAL A 1 97 ? 13.297 -0.383 -11.148 1 96.75 97 VAL A CA 1
ATOM 740 C C . VAL A 1 97 ? 14.461 -0.321 -10.164 1 96.75 97 VAL A C 1
ATOM 742 O O . VAL A 1 97 ? 14.938 -1.355 -9.688 1 96.75 97 VAL A O 1
ATOM 745 N N . HIS A 1 98 ? 15.07 0.837 -10.047 1 97.62 98 HIS A N 1
ATOM 746 C CA . HIS A 1 98 ? 16.125 1.154 -9.094 1 97.62 98 HIS A CA 1
ATOM 747 C C . HIS A 1 98 ? 15.562 1.818 -7.84 1 97.62 98 HIS A C 1
ATOM 749 O O . HIS A 1 98 ? 14.953 2.889 -7.922 1 97.62 98 HIS A O 1
ATOM 755 N N . LEU A 1 99 ? 15.773 1.189 -6.652 1 98.62 99 LEU A N 1
ATOM 756 C CA . LEU A 1 99 ? 15.062 1.587 -5.445 1 98.62 99 LEU A CA 1
ATOM 757 C C . LEU A 1 99 ? 16.031 1.882 -4.309 1 98.62 99 LEU A C 1
ATOM 759 O O . LEU A 1 99 ? 17.141 1.324 -4.27 1 98.62 99 LEU A O 1
ATOM 763 N N . ILE A 1 100 ? 15.617 2.723 -3.447 1 98.62 100 ILE A N 1
ATOM 764 C CA . ILE A 1 100 ? 16.25 2.945 -2.15 1 98.62 100 ILE A CA 1
ATOM 765 C C . ILE A 1 100 ? 15.211 2.785 -1.039 1 98.62 100 ILE A C 1
ATOM 767 O O . ILE A 1 100 ? 14.117 3.357 -1.11 1 98.62 100 ILE A O 1
ATOM 771 N N . ILE A 1 101 ? 15.469 1.906 -0.109 1 98.62 101 ILE A N 1
ATOM 772 C CA . ILE A 1 101 ? 14.664 1.784 1.103 1 98.62 101 ILE A CA 1
ATOM 773 C C . ILE A 1 101 ? 15.344 2.531 2.248 1 98.62 101 ILE A C 1
ATOM 775 O O . ILE A 1 101 ? 16.453 2.176 2.662 1 98.62 101 ILE A O 1
ATOM 779 N N . LYS A 1 102 ? 14.742 3.539 2.658 1 97.56 102 LYS A N 1
ATOM 780 C CA . LYS A 1 102 ? 15.305 4.398 3.689 1 97.56 102 LYS A CA 1
ATOM 781 C C . LYS A 1 102 ? 14.211 5.145 4.449 1 97.56 102 LYS A C 1
ATOM 783 O O . LYS A 1 102 ? 13.156 5.445 3.891 1 97.56 102 LYS A O 1
ATOM 788 N N . HIS A 1 103 ? 14.406 5.359 5.75 1 96.12 103 HIS A N 1
ATOM 789 C CA . HIS A 1 103 ? 13.516 6.133 6.613 1 96.12 103 HIS A CA 1
ATOM 790 C C . HIS A 1 103 ? 12.125 5.516 6.668 1 96.12 103 HIS A C 1
ATOM 792 O O . HIS A 1 103 ? 11.125 6.234 6.703 1 96.12 103 HIS A O 1
ATOM 798 N N . GLY A 1 104 ? 12.055 4.191 6.551 1 95.75 104 GLY A N 1
ATOM 799 C CA . GLY A 1 104 ? 10.781 3.506 6.648 1 95.75 104 GLY A CA 1
ATOM 800 C C . GLY A 1 104 ? 9.945 3.617 5.387 1 95.75 104 GLY A C 1
ATOM 801 O O . GLY A 1 104 ? 8.742 3.324 5.402 1 95.75 104 GLY A O 1
ATOM 802 N N . GLN A 1 105 ? 10.547 4.105 4.281 1 97.38 105 GLN A N 1
ATOM 803 C CA . GLN A 1 105 ? 9.828 4.32 3.025 1 97.38 105 GLN A CA 1
ATOM 804 C C . GLN A 1 105 ? 10.602 3.729 1.847 1 97.38 105 GLN A C 1
ATOM 806 O O . GLN A 1 105 ? 11.773 3.383 1.978 1 97.38 105 GLN A O 1
ATOM 811 N N . ILE A 1 106 ? 9.93 3.52 0.769 1 98.69 106 ILE A N 1
ATOM 812 C CA . ILE A 1 106 ? 10.508 3.055 -0.486 1 98.69 106 ILE A CA 1
ATOM 813 C C . ILE A 1 106 ? 10.578 4.207 -1.483 1 98.69 106 ILE A C 1
ATOM 815 O O . ILE A 1 106 ? 9.586 4.906 -1.704 1 98.69 106 ILE A O 1
ATOM 819 N N . PHE A 1 107 ? 11.758 4.457 -2.035 1 98.75 107 PHE A N 1
ATOM 820 C CA . PHE A 1 107 ? 11.984 5.523 -3.004 1 98.75 107 PHE A CA 1
ATOM 821 C C . PHE A 1 107 ? 12.406 4.949 -4.352 1 98.75 107 PHE A C 1
ATOM 823 O O . PHE A 1 107 ? 13.188 4.004 -4.41 1 98.75 107 PHE A O 1
ATOM 830 N N . ILE A 1 108 ? 11.898 5.5 -5.359 1 98.5 108 ILE A N 1
ATOM 831 C CA . ILE A 1 108 ? 12.305 5.168 -6.719 1 98.5 108 ILE A CA 1
ATOM 832 C C . ILE A 1 108 ? 13.398 6.133 -7.18 1 98.5 108 ILE A C 1
ATOM 834 O O . ILE A 1 108 ? 13.188 7.348 -7.215 1 98.5 108 ILE A O 1
ATOM 838 N N . ARG A 1 109 ? 14.531 5.641 -7.477 1 97.94 109 ARG A N 1
ATOM 839 C CA . ARG A 1 109 ? 15.633 6.418 -8.023 1 97.94 109 ARG A CA 1
ATOM 840 C C . ARG A 1 109 ? 15.594 6.43 -9.547 1 97.94 109 ARG A C 1
ATOM 842 O O . ARG A 1 109 ? 15.898 7.449 -10.172 1 97.94 109 ARG A O 1
ATOM 849 N N . ALA A 1 110 ? 15.156 5.246 -10.102 1 96.19 110 ALA A N 1
ATOM 850 C CA . ALA A 1 110 ? 14.992 5.172 -11.555 1 96.19 110 ALA A CA 1
ATOM 851 C C . ALA A 1 110 ? 14.008 4.07 -11.938 1 96.19 110 ALA A C 1
ATOM 853 O O . ALA A 1 110 ? 13.984 3.008 -11.312 1 96.19 110 ALA A O 1
ATOM 854 N N . GLN A 1 111 ? 13.273 4.344 -12.859 1 94.62 111 GLN A N 1
ATOM 855 C CA . GLN A 1 111 ? 12.328 3.398 -13.453 1 94.62 111 GLN A CA 1
ATOM 856 C C . GLN A 1 111 ? 12.086 3.719 -14.922 1 94.62 111 GLN A C 1
ATOM 858 O O . GLN A 1 111 ? 11.625 4.812 -15.258 1 94.62 111 GLN A O 1
ATOM 863 N N . LYS A 1 112 ? 12.484 2.809 -15.82 1 87.94 112 LYS A N 1
ATOM 864 C CA . LYS A 1 112 ? 12.266 3.027 -17.25 1 87.94 112 LYS A CA 1
ATOM 865 C C . LYS A 1 112 ? 11.617 1.809 -17.906 1 87.94 112 LYS A C 1
ATOM 867 O O . LYS A 1 112 ? 11.977 0.67 -17.594 1 87.94 112 LYS A O 1
ATOM 872 N N . LYS A 1 113 ? 10.648 2.105 -18.734 1 84.31 113 LYS A N 1
ATOM 873 C CA . LYS A 1 113 ? 9.984 1.12 -19.594 1 84.31 113 LYS A CA 1
ATOM 874 C C . LYS A 1 113 ? 9.328 0.022 -18.766 1 84.31 113 LYS A C 1
ATOM 876 O O . LYS A 1 113 ? 9.789 -1.124 -18.766 1 84.31 113 LYS A O 1
ATOM 881 N N . ASP A 1 114 ? 8.32 0.222 -18.234 1 83.81 114 ASP A N 1
ATOM 882 C CA . ASP A 1 114 ? 7.496 -0.807 -17.594 1 83.81 114 ASP A CA 1
ATOM 883 C C . ASP A 1 114 ? 6.742 -1.624 -18.641 1 83.81 114 ASP A C 1
ATOM 885 O O . ASP A 1 114 ? 5.906 -1.088 -19.375 1 83.81 114 ASP A O 1
ATOM 889 N N . TRP A 1 115 ? 7.113 -2.904 -18.781 1 89.31 115 TRP A N 1
ATOM 890 C CA . TRP A 1 115 ? 6.293 -3.74 -19.656 1 89.31 115 TRP A CA 1
ATOM 891 C C . TRP A 1 115 ? 4.918 -3.979 -19.047 1 89.31 115 TRP A C 1
ATOM 893 O O . TRP A 1 115 ? 4.75 -4.863 -18.203 1 89.31 115 TRP A O 1
ATOM 903 N N . GLN A 1 116 ? 3.979 -3.111 -19.625 1 91.56 116 GLN A N 1
ATOM 904 C CA . GLN A 1 116 ? 2.641 -3.189 -19.047 1 91.56 116 GLN A CA 1
ATOM 905 C C . GLN A 1 116 ? 2.646 -2.758 -17.578 1 91.56 116 GLN A C 1
ATOM 907 O O . GLN A 1 116 ? 3.08 -1.65 -17.25 1 91.56 116 GLN A O 1
ATOM 912 N N . SER A 1 117 ? 2.189 -3.631 -16.672 1 94.81 117 SER A N 1
ATOM 913 C CA . SER A 1 117 ? 2.164 -3.232 -15.266 1 94.81 117 SER A CA 1
ATOM 914 C C . SER A 1 117 ? 3.088 -4.109 -14.422 1 94.81 117 SER A C 1
ATOM 916 O O . SER A 1 117 ? 2.861 -4.289 -13.227 1 94.81 117 SER A O 1
ATOM 918 N N . ARG A 1 118 ? 4.121 -4.664 -15.023 1 96.06 118 ARG A N 1
ATOM 919 C CA . ARG A 1 118 ? 4.977 -5.617 -14.32 1 96.06 118 ARG A CA 1
ATOM 920 C C . ARG A 1 118 ? 5.738 -4.938 -13.188 1 96.06 118 ARG A C 1
ATOM 922 O O . ARG A 1 118 ? 5.754 -5.438 -12.062 1 96.06 118 ARG A O 1
ATOM 929 N N . VAL A 1 119 ? 6.332 -3.805 -13.484 1 96.44 119 VAL A N 1
ATOM 930 C CA . VAL A 1 119 ? 7.094 -3.088 -12.469 1 96.44 119 VAL A CA 1
ATOM 931 C C . VAL A 1 119 ? 6.152 -2.576 -11.383 1 96.44 119 VAL A C 1
ATOM 933 O O . VAL A 1 119 ? 6.445 -2.693 -10.188 1 96.44 119 VAL A O 1
ATOM 936 N N . ARG A 1 120 ? 4.992 -2.043 -11.781 1 97 120 ARG A N 1
ATOM 937 C CA . ARG A 1 120 ? 4.02 -1.524 -10.82 1 97 120 ARG A CA 1
ATOM 938 C C . ARG A 1 120 ? 3.525 -2.629 -9.891 1 97 120 ARG A C 1
ATOM 940 O O . ARG A 1 120 ? 3.42 -2.426 -8.68 1 97 120 ARG A O 1
ATOM 947 N N . SER A 1 121 ? 3.248 -3.775 -10.438 1 98.12 121 SER A N 1
ATOM 948 C CA . SER A 1 121 ? 2.826 -4.914 -9.633 1 98.12 121 SER A CA 1
ATOM 949 C C . SER A 1 121 ? 3.945 -5.383 -8.711 1 98.12 121 SER A C 1
ATOM 951 O O . SER A 1 121 ? 3.695 -5.773 -7.566 1 98.12 121 SER A O 1
ATOM 953 N N . THR A 1 122 ? 5.156 -5.375 -9.219 1 98.12 122 THR A N 1
ATOM 954 C CA . THR A 1 122 ? 6.32 -5.707 -8.406 1 98.12 122 THR A CA 1
ATOM 955 C C . THR A 1 122 ? 6.445 -4.754 -7.223 1 98.12 122 THR A C 1
ATOM 957 O O . THR A 1 122 ? 6.668 -5.184 -6.09 1 98.12 122 THR A O 1
ATOM 960 N N . LEU A 1 123 ? 6.242 -3.51 -7.48 1 98.56 123 LEU A N 1
ATOM 961 C CA . LEU A 1 123 ? 6.328 -2.496 -6.438 1 98.56 123 LEU A CA 1
ATOM 962 C C . LEU A 1 123 ? 5.203 -2.66 -5.422 1 98.56 123 LEU A C 1
ATOM 964 O O . LEU A 1 123 ? 5.391 -2.393 -4.234 1 98.56 123 LEU A O 1
ATOM 968 N N . GLN A 1 124 ? 4.031 -3.094 -5.871 1 98.38 124 GLN A N 1
ATOM 969 C CA . GLN A 1 124 ? 2.936 -3.367 -4.949 1 98.38 124 GLN A CA 1
ATOM 970 C C . GLN A 1 124 ? 3.283 -4.516 -4.004 1 98.38 124 GLN A C 1
ATOM 972 O O . GLN A 1 124 ? 3.008 -4.445 -2.807 1 98.38 124 GLN A O 1
ATOM 977 N N . LEU A 1 125 ? 3.896 -5.559 -4.539 1 98.56 125 LEU A N 1
ATOM 978 C CA . LEU A 1 125 ? 4.32 -6.684 -3.715 1 98.56 125 LEU A CA 1
ATOM 979 C C . LEU A 1 125 ? 5.352 -6.242 -2.68 1 98.56 125 LEU A C 1
ATOM 981 O O . LEU A 1 125 ? 5.254 -6.605 -1.506 1 98.56 125 LEU A O 1
ATOM 985 N N . LEU A 1 126 ? 6.293 -5.469 -3.166 1 98.81 126 LEU A N 1
ATOM 986 C CA . LEU A 1 126 ? 7.336 -4.973 -2.275 1 98.81 126 LEU A CA 1
ATOM 987 C C . LEU A 1 126 ? 6.742 -4.109 -1.168 1 98.81 126 LEU A C 1
ATOM 989 O O . LEU A 1 126 ? 7.082 -4.277 0.005 1 98.81 126 LEU A O 1
ATOM 993 N N . ASP A 1 127 ? 5.879 -3.254 -1.555 1 98.38 127 ASP A N 1
ATOM 994 C CA . ASP A 1 127 ? 5.27 -2.318 -0.613 1 98.38 127 ASP A CA 1
ATOM 995 C C . ASP A 1 127 ? 4.445 -3.057 0.438 1 98.38 127 ASP A C 1
ATOM 997 O O . ASP A 1 127 ? 4.508 -2.732 1.626 1 98.38 127 ASP A O 1
ATOM 1001 N N . LYS A 1 128 ? 3.639 -3.998 0.022 1 97.5 128 LYS A N 1
ATOM 1002 C CA . LYS A 1 128 ? 2.812 -4.762 0.951 1 97.5 128 LYS A CA 1
ATOM 1003 C C . LYS A 1 128 ? 3.674 -5.559 1.927 1 97.5 128 LYS A C 1
ATOM 1005 O O . LYS A 1 128 ? 3.385 -5.605 3.125 1 97.5 128 LYS A O 1
ATOM 1010 N N . ALA A 1 129 ? 4.707 -6.191 1.396 1 98.25 129 ALA A N 1
ATOM 1011 C CA . ALA A 1 129 ? 5.598 -6.961 2.26 1 98.25 129 ALA A CA 1
ATOM 1012 C C . ALA A 1 129 ? 6.312 -6.051 3.256 1 98.25 129 ALA A C 1
ATOM 1014 O O . ALA A 1 129 ? 6.387 -6.359 4.445 1 98.25 129 ALA A O 1
ATOM 1015 N N . TYR A 1 130 ? 6.84 -4.93 2.783 1 97.88 130 TYR A N 1
ATOM 1016 C CA . TYR A 1 130 ? 7.566 -3.99 3.629 1 97.88 130 TYR A CA 1
ATOM 1017 C C . TYR A 1 130 ? 6.652 -3.395 4.691 1 97.88 130 TYR A C 1
ATOM 1019 O O . TYR A 1 130 ? 7.051 -3.242 5.852 1 97.88 130 TYR A O 1
ATOM 1027 N N . SER A 1 131 ? 5.43 -3.047 4.266 1 95.12 131 SER A N 1
ATOM 1028 C CA . SER A 1 131 ? 4.461 -2.479 5.195 1 95.12 131 SER A CA 1
ATOM 1029 C C . SER A 1 131 ? 4.102 -3.473 6.297 1 95.12 131 SER A C 1
ATOM 1031 O O . SER A 1 131 ? 3.783 -3.076 7.418 1 95.12 131 SER A O 1
ATOM 1033 N N . GLY A 1 132 ? 4.18 -4.719 5.984 1 94.44 132 GLY A N 1
ATOM 1034 C CA . GLY A 1 132 ? 3.855 -5.75 6.961 1 94.44 132 GLY A CA 1
ATOM 1035 C C . GLY A 1 132 ? 5 -6.055 7.906 1 94.44 132 GLY A C 1
ATOM 1036 O O . GLY A 1 132 ? 4.809 -6.715 8.93 1 94.44 132 GLY A O 1
ATOM 1037 N N . ALA A 1 133 ? 6.16 -5.535 7.648 1 96.75 133 ALA A N 1
ATOM 1038 C CA . ALA A 1 133 ? 7.344 -5.793 8.469 1 96.75 133 ALA A CA 1
ATOM 1039 C C . ALA A 1 133 ? 7.25 -5.086 9.812 1 96.75 133 ALA A C 1
ATOM 1041 O O . ALA A 1 133 ? 6.672 -4 9.914 1 96.75 133 ALA A O 1
ATOM 1042 N N . SER A 1 134 ? 7.809 -5.684 10.836 1 94 134 SER A N 1
ATOM 1043 C CA . SER A 1 134 ? 7.953 -5.008 12.125 1 94 134 SER A CA 1
ATOM 1044 C C . SER A 1 134 ? 8.961 -3.867 12.039 1 94 134 SER A C 1
ATOM 1046 O O . SER A 1 134 ? 9.766 -3.811 11.102 1 94 134 SER A O 1
ATOM 1048 N N . GLU A 1 135 ? 8.914 -2.998 13.055 1 93.38 135 GLU A N 1
ATOM 1049 C CA . GLU A 1 135 ? 9.875 -1.899 13.078 1 93.38 135 GLU A CA 1
ATOM 1050 C C . GLU A 1 135 ? 11.305 -2.418 13.203 1 93.38 135 GLU A C 1
ATOM 1052 O O . GLU A 1 135 ? 12.242 -1.826 12.656 1 93.38 135 GLU A O 1
ATOM 1057 N N . HIS A 1 136 ? 11.469 -3.527 13.859 1 94.5 136 HIS A N 1
ATOM 1058 C CA . HIS A 1 136 ? 12.781 -4.152 13.953 1 94.5 136 HIS A CA 1
ATOM 1059 C C . HIS A 1 136 ? 13.266 -4.617 12.578 1 94.5 136 HIS A C 1
ATOM 1061 O O . HIS A 1 136 ? 14.422 -4.383 12.211 1 94.5 136 HIS A O 1
ATOM 1067 N N . GLU A 1 137 ? 12.422 -5.293 11.844 1 96.94 137 GLU A N 1
ATOM 1068 C CA . GLU A 1 137 ? 12.773 -5.73 10.492 1 96.94 137 GLU A CA 1
ATOM 1069 C C . GLU A 1 137 ? 13.102 -4.543 9.594 1 96.94 137 GLU A C 1
ATOM 1071 O O . GLU A 1 137 ? 14.055 -4.594 8.82 1 96.94 137 GLU A O 1
ATOM 1076 N N . LYS A 1 138 ? 12.297 -3.523 9.727 1 97.12 138 LYS A N 1
ATOM 1077 C CA . LYS A 1 138 ? 12.539 -2.328 8.922 1 97.12 138 LYS A CA 1
ATOM 1078 C C . LYS A 1 138 ? 13.906 -1.725 9.227 1 97.12 138 LYS A C 1
ATOM 1080 O O . LYS A 1 138 ? 14.586 -1.225 8.328 1 97.12 138 LYS A O 1
ATOM 1085 N N . ALA A 1 139 ? 14.266 -1.75 10.516 1 96.75 139 ALA A N 1
ATOM 1086 C CA . ALA A 1 139 ? 15.594 -1.262 10.891 1 96.75 139 ALA A CA 1
ATOM 1087 C C . ALA A 1 139 ? 16.688 -2.074 10.211 1 96.75 139 ALA A C 1
ATOM 1089 O O . ALA A 1 139 ? 17.719 -1.523 9.805 1 96.75 139 ALA A O 1
ATOM 1090 N N . LEU A 1 140 ? 16.484 -3.375 10 1 97.75 140 LEU A N 1
ATOM 1091 C CA . LEU A 1 140 ? 17.469 -4.25 9.352 1 97.75 140 LEU A CA 1
ATOM 1092 C C . LEU A 1 140 ? 17.531 -3.977 7.855 1 97.75 140 LEU A C 1
ATOM 1094 O O . LEU A 1 140 ? 18.531 -4.277 7.207 1 97.75 140 LEU A O 1
ATOM 1098 N N . MET A 1 141 ? 16.484 -3.373 7.301 1 98.06 141 MET A N 1
ATOM 1099 C CA . MET A 1 141 ? 16.406 -3.105 5.867 1 98.06 141 MET A CA 1
ATOM 1100 C C . MET A 1 141 ? 16.781 -1.658 5.562 1 98.06 141 MET A C 1
ATOM 1102 O O . MET A 1 141 ? 16.812 -1.255 4.398 1 98.06 141 MET A O 1
ATOM 1106 N N . GLU A 1 142 ? 17 -0.865 6.621 1 97.5 142 GLU A N 1
ATOM 1107 C CA . GLU A 1 142 ? 17.281 0.562 6.473 1 97.5 142 GLU A CA 1
ATOM 1108 C C . GLU A 1 142 ? 18.5 0.8 5.594 1 97.5 142 GLU A C 1
ATOM 1110 O O . GLU A 1 142 ? 19.5 0.092 5.715 1 97.5 142 GLU A O 1
ATOM 1115 N N . ALA A 1 143 ? 18.453 1.813 4.684 1 97.25 143 ALA A N 1
ATOM 1116 C CA . ALA A 1 143 ? 19.547 2.217 3.811 1 97.25 143 ALA A CA 1
ATOM 1117 C C . ALA A 1 143 ? 19.938 1.085 2.867 1 97.25 143 ALA A C 1
ATOM 1119 O O . ALA A 1 143 ? 21.109 0.699 2.807 1 97.25 143 ALA A O 1
ATOM 1120 N N . THR A 1 144 ? 18.969 0.534 2.23 1 98.56 144 THR A N 1
ATOM 1121 C CA . THR A 1 144 ? 19.172 -0.501 1.221 1 98.56 144 THR A CA 1
ATOM 1122 C C . THR A 1 144 ? 18.922 0.059 -0.179 1 98.56 144 THR A C 1
ATOM 1124 O O . THR A 1 144 ? 17.938 0.748 -0.418 1 98.56 144 THR A O 1
ATOM 1127 N N . GLU A 1 145 ? 19.875 -0.097 -1.057 1 98.69 145 GLU A N 1
ATOM 1128 C CA . GLU A 1 145 ? 19.75 0.236 -2.473 1 98.69 145 GLU A CA 1
ATOM 1129 C C . GLU A 1 145 ? 19.75 -1.022 -3.336 1 98.69 145 GLU A C 1
ATOM 1131 O O . GLU A 1 145 ? 20.594 -1.901 -3.166 1 98.69 145 GLU A O 1
ATOM 1136 N N . LEU A 1 146 ? 18.734 -1.174 -4.215 1 97.94 146 LEU A N 1
ATOM 1137 C CA . LEU A 1 146 ? 18.641 -2.398 -5.004 1 97.94 146 LEU A CA 1
ATOM 1138 C C . LEU A 1 146 ? 17.984 -2.121 -6.355 1 97.94 146 LEU A C 1
ATOM 1140 O O . LEU A 1 146 ? 17.359 -1.077 -6.547 1 97.94 146 LEU A O 1
ATOM 1144 N N . VAL A 1 147 ? 18.203 -3.02 -7.27 1 96.88 147 VAL A N 1
ATOM 1145 C CA . VAL A 1 147 ? 17.625 -3.004 -8.609 1 96.88 147 VAL A CA 1
ATOM 1146 C C . VAL A 1 147 ? 16.859 -4.301 -8.852 1 96.88 147 VAL A C 1
ATOM 1148 O O . VAL A 1 147 ? 17.359 -5.391 -8.586 1 96.88 147 VAL A O 1
ATOM 1151 N N . ILE A 1 148 ? 15.633 -4.219 -9.281 1 96.56 148 ILE A N 1
ATOM 1152 C CA . ILE A 1 148 ? 14.82 -5.387 -9.602 1 96.56 148 ILE A CA 1
ATOM 1153 C C . ILE A 1 148 ? 14.477 -5.391 -11.086 1 96.56 148 ILE A C 1
ATOM 1155 O O . ILE A 1 148 ? 13.977 -4.391 -11.617 1 96.56 148 ILE A O 1
ATOM 1159 N N . SER A 1 149 ? 14.719 -6.457 -11.742 1 94.56 149 SER A N 1
ATOM 1160 C CA . SER A 1 149 ? 14.312 -6.652 -13.133 1 94.56 149 SER A CA 1
ATOM 1161 C C . SER A 1 149 ? 13.047 -7.496 -13.219 1 94.56 149 SER A C 1
ATOM 1163 O O . SER A 1 149 ? 12.922 -8.516 -12.539 1 94.56 149 SER A O 1
ATOM 1165 N N . THR A 1 150 ? 12.102 -7.047 -14.062 1 94.5 150 THR A N 1
ATOM 1166 C CA . THR A 1 150 ? 10.883 -7.82 -14.289 1 94.5 150 THR A CA 1
ATOM 1167 C C . THR A 1 150 ? 10.914 -8.492 -15.656 1 94.5 150 THR A C 1
ATOM 1169 O O . THR A 1 150 ? 9.883 -8.922 -16.172 1 94.5 150 THR A O 1
ATOM 1172 N N . ALA A 1 151 ? 12.055 -8.562 -16.188 1 89.69 151 ALA A N 1
ATOM 1173 C CA . ALA A 1 151 ? 12.227 -9.094 -17.547 1 89.69 151 ALA A CA 1
ATOM 1174 C C . ALA A 1 151 ? 12.047 -10.609 -17.562 1 89.69 151 ALA A C 1
ATOM 1176 O O . ALA A 1 151 ? 12.352 -11.289 -16.578 1 89.69 151 ALA A O 1
ATOM 1177 N N . ASP A 1 152 ? 11.562 -11.078 -18.703 1 88.19 152 ASP A N 1
ATOM 1178 C CA . ASP A 1 152 ? 11.398 -12.508 -18.953 1 88.19 152 ASP A CA 1
ATOM 1179 C C . ASP A 1 152 ? 12.594 -13.078 -19.719 1 88.19 152 ASP A C 1
ATOM 1181 O O . ASP A 1 152 ? 12.43 -13.648 -20.797 1 88.19 152 ASP A O 1
ATOM 1185 N N . PHE A 1 153 ? 13.695 -12.867 -19.312 1 81.31 153 PHE A N 1
ATOM 1186 C CA . PHE A 1 153 ? 14.93 -13.43 -19.844 1 81.31 153 PHE A CA 1
ATOM 1187 C C . PHE A 1 153 ? 15.992 -13.516 -18.75 1 81.31 153 PHE A C 1
ATOM 1189 O O . PHE A 1 153 ? 15.727 -13.195 -17.594 1 81.31 153 PHE A O 1
ATOM 1196 N N . ASP A 1 154 ? 17.172 -13.93 -19.219 1 65.69 154 ASP A N 1
ATOM 1197 C CA . ASP A 1 154 ? 18.25 -14.086 -18.25 1 65.69 154 ASP A CA 1
ATOM 1198 C C . ASP A 1 154 ? 18.672 -12.734 -17.672 1 65.69 154 ASP A C 1
ATOM 1200 O O . ASP A 1 154 ? 19.094 -11.844 -18.406 1 65.69 154 ASP A O 1
ATOM 1204 N N . GLY A 1 155 ? 18.141 -12.328 -16.672 1 63.94 155 GLY A N 1
ATOM 1205 C CA . GLY A 1 155 ? 18.344 -11.133 -15.875 1 63.94 155 GLY A CA 1
ATOM 1206 C C . GLY A 1 155 ? 19.547 -10.32 -16.312 1 63.94 155 GLY A C 1
ATOM 1207 O O . GLY A 1 155 ? 19.641 -9.898 -17.453 1 63.94 155 GLY A O 1
ATOM 1208 N N . PHE A 1 156 ? 20.375 -10.125 -15.367 1 72.5 156 PHE A N 1
ATOM 1209 C CA . PHE A 1 156 ? 21.562 -9.289 -15.523 1 72.5 156 PHE A CA 1
ATOM 1210 C C . PHE A 1 156 ? 22.719 -10.094 -16.094 1 72.5 156 PHE A C 1
ATOM 1212 O O . PHE A 1 156 ? 23.141 -11.094 -15.508 1 72.5 156 PHE A O 1
ATOM 1219 N N . THR A 1 157 ? 23.062 -9.898 -17.312 1 69.94 157 THR A N 1
ATOM 1220 C CA . THR A 1 157 ? 24.125 -10.68 -17.938 1 69.94 157 THR A CA 1
ATOM 1221 C C . THR A 1 157 ? 25.438 -9.914 -17.922 1 69.94 157 THR A C 1
ATOM 1223 O O . THR A 1 157 ? 26.469 -10.406 -18.391 1 69.94 157 THR A O 1
ATOM 1226 N N . ASP A 1 158 ? 25.328 -8.883 -17.281 1 80.19 158 ASP A N 1
ATOM 1227 C CA . ASP A 1 158 ? 26.578 -8.125 -17.141 1 80.19 158 ASP A CA 1
ATOM 1228 C C . ASP A 1 158 ? 27.469 -8.711 -16.047 1 80.19 158 ASP A C 1
ATOM 1230 O O . ASP A 1 158 ? 27.016 -8.914 -14.922 1 80.19 158 ASP A O 1
ATOM 1234 N N . PRO A 1 159 ? 28.672 -9.039 -16.438 1 82.56 159 PRO A N 1
ATOM 1235 C CA . PRO A 1 159 ? 29.547 -9.641 -15.422 1 82.56 159 PRO A CA 1
ATOM 1236 C C . PRO A 1 159 ? 29.875 -8.68 -14.289 1 82.56 159 PRO A C 1
ATOM 1238 O O . PRO A 1 159 ? 30.188 -9.109 -13.18 1 82.56 159 PRO A O 1
ATOM 1241 N N . ASN A 1 160 ? 29.688 -7.453 -14.484 1 87.5 160 ASN A N 1
ATOM 1242 C CA . ASN A 1 160 ? 30.188 -6.465 -13.523 1 87.5 160 ASN A CA 1
ATOM 1243 C C . ASN A 1 160 ? 29.219 -6.285 -12.359 1 87.5 160 ASN A C 1
ATOM 1245 O O . ASN A 1 160 ? 29.609 -5.832 -11.281 1 87.5 160 ASN A O 1
ATOM 1249 N N . SER A 1 161 ? 28 -6.625 -12.508 1 88.62 161 SER A N 1
ATOM 1250 C CA . SER A 1 161 ? 27.062 -6.527 -11.398 1 88.62 161 SER A CA 1
ATOM 1251 C C . SER A 1 161 ? 27.234 -7.688 -10.43 1 88.62 161 SER A C 1
ATOM 1253 O O . SER A 1 161 ? 26.719 -7.641 -9.305 1 88.62 161 SER A O 1
ATOM 1255 N N . ARG A 1 162 ? 27.922 -8.734 -10.859 1 87.31 162 ARG A N 1
ATOM 1256 C CA . ARG A 1 162 ? 28.281 -9.906 -10.07 1 87.31 162 ARG A CA 1
ATOM 1257 C C . ARG A 1 162 ? 27.047 -10.562 -9.469 1 87.31 162 ARG A C 1
ATOM 1259 O O . ARG A 1 162 ? 27.109 -11.156 -8.391 1 87.31 162 ARG A O 1
ATOM 1266 N N . GLY A 1 163 ? 25.859 -10.273 -10.047 1 89.38 163 GLY A N 1
ATOM 1267 C CA . GLY A 1 163 ? 24.625 -10.891 -9.57 1 89.38 163 GLY A CA 1
ATOM 1268 C C . GLY A 1 163 ? 23.891 -10.039 -8.555 1 89.38 163 GLY A C 1
ATOM 1269 O O . GLY A 1 163 ? 23 -10.531 -7.848 1 89.38 163 GLY A O 1
ATOM 1270 N N . ALA A 1 164 ? 24.172 -8.727 -8.469 1 94.5 164 ALA A N 1
ATOM 1271 C CA . ALA A 1 164 ? 23.594 -7.863 -7.438 1 94.5 164 ALA A CA 1
ATOM 1272 C C . ALA A 1 164 ? 22.156 -7.48 -7.77 1 94.5 164 ALA A C 1
ATOM 1274 O O . ALA A 1 164 ? 21.406 -7.062 -6.887 1 94.5 164 ALA A O 1
ATOM 1275 N N . GLY A 1 165 ? 21.797 -7.586 -9.055 1 94.81 165 GLY A N 1
ATOM 1276 C CA . GLY A 1 165 ? 20.438 -7.301 -9.453 1 94.81 165 GLY A CA 1
ATOM 1277 C C . GLY A 1 165 ? 19.469 -8.43 -9.133 1 94.81 165 GLY A C 1
ATOM 1278 O O . GLY A 1 165 ? 19.812 -9.602 -9.266 1 94.81 165 GLY A O 1
ATOM 1279 N N . TRP A 1 166 ? 18.297 -8.039 -8.688 1 96.12 166 TRP A N 1
ATOM 1280 C CA . TRP A 1 166 ? 17.266 -9.031 -8.406 1 96.12 166 TRP A CA 1
ATOM 1281 C C . TRP A 1 166 ? 16.516 -9.414 -9.68 1 96.12 166 TRP A C 1
ATOM 1283 O O . TRP A 1 166 ? 16.312 -8.578 -10.562 1 96.12 166 TRP A O 1
ATOM 1293 N N . VAL A 1 167 ? 16.141 -10.68 -9.75 1 95.12 167 VAL A N 1
ATOM 1294 C CA . VAL A 1 167 ? 15.5 -11.18 -10.961 1 95.12 167 VAL A CA 1
ATOM 1295 C C . VAL A 1 167 ? 14.273 -12.016 -10.578 1 95.12 167 VAL A C 1
ATOM 1297 O O . VAL A 1 167 ? 14.117 -12.398 -9.414 1 95.12 167 VAL A O 1
ATOM 1300 N N . LEU A 1 168 ? 13.391 -12.281 -11.547 1 95.94 168 LEU A N 1
ATOM 1301 C CA . LEU A 1 168 ? 12.211 -13.109 -11.328 1 95.94 168 LEU A CA 1
ATOM 1302 C C . LEU A 1 168 ? 12.586 -14.586 -11.297 1 95.94 168 LEU A C 1
ATOM 1304 O O . LEU A 1 168 ? 11.875 -15.398 -10.695 1 95.94 168 LEU A O 1
ATOM 1308 N N . ASP A 1 169 ? 13.648 -14.906 -11.984 1 95.19 169 ASP A N 1
ATOM 1309 C CA . ASP A 1 169 ? 14.133 -16.281 -12.078 1 95.19 169 ASP A CA 1
ATOM 1310 C C . ASP A 1 169 ? 15.641 -16.312 -12.336 1 95.19 169 ASP A C 1
ATOM 1312 O O . ASP A 1 169 ? 16.234 -15.297 -12.727 1 95.19 169 ASP A O 1
ATOM 1316 N N . LYS A 1 170 ? 16.219 -17.391 -12.016 1 93.44 170 LYS A N 1
ATOM 1317 C CA . LYS A 1 170 ? 17.609 -17.672 -12.336 1 93.44 170 LYS A CA 1
ATOM 1318 C C . LYS A 1 170 ? 17.812 -19.141 -12.734 1 93.44 170 LYS A C 1
ATOM 1320 O O . LYS A 1 170 ? 16.922 -19.969 -12.508 1 93.44 170 LYS A O 1
ATOM 1325 N N . ARG A 1 171 ? 18.891 -19.391 -13.391 1 93.56 171 ARG A N 1
ATOM 1326 C CA . ARG A 1 171 ? 19.203 -20.781 -13.727 1 93.56 171 ARG A CA 1
ATOM 1327 C C . ARG A 1 171 ? 19.359 -21.625 -12.461 1 93.56 171 ARG A C 1
ATOM 1329 O O . ARG A 1 171 ? 19.938 -21.156 -11.477 1 93.56 171 ARG A O 1
ATOM 1336 N N . VAL A 1 172 ? 18.953 -22.906 -12.5 1 93.81 172 VAL A N 1
ATOM 1337 C CA . VAL A 1 172 ? 18.938 -23.781 -11.328 1 93.81 172 VAL A CA 1
ATOM 1338 C C . VAL A 1 172 ? 20.375 -24 -10.844 1 93.81 172 VAL A C 1
ATOM 1340 O O . VAL A 1 172 ? 20.594 -24.281 -9.664 1 93.81 172 VAL A O 1
ATOM 1343 N N . ASN A 1 173 ? 21.391 -23.828 -11.648 1 91.38 173 ASN A N 1
ATOM 1344 C CA . ASN A 1 173 ? 22.781 -24.062 -11.266 1 91.38 173 ASN A CA 1
ATOM 1345 C C . ASN A 1 173 ? 23.531 -22.75 -11.016 1 91.38 173 ASN A C 1
ATOM 1347 O O . ASN A 1 173 ? 24.75 -22.75 -10.875 1 91.38 173 ASN A O 1
ATOM 1351 N N . ASP A 1 174 ? 22.797 -21.672 -11.008 1 89.31 174 ASP A N 1
ATOM 1352 C CA . ASP A 1 174 ? 23.422 -20.391 -10.703 1 89.31 174 ASP A CA 1
ATOM 1353 C C . ASP A 1 174 ? 23.828 -20.312 -9.234 1 89.31 174 ASP A C 1
ATOM 1355 O O . ASP A 1 174 ? 22.984 -20.453 -8.344 1 89.31 174 ASP A O 1
ATOM 1359 N N . THR A 1 175 ? 25.109 -20 -8.992 1 88.38 175 THR A N 1
ATOM 1360 C CA . THR A 1 175 ? 25.625 -19.953 -7.621 1 88.38 175 THR A CA 1
ATOM 1361 C C . THR A 1 175 ? 26.172 -18.562 -7.293 1 88.38 175 THR A C 1
ATOM 1363 O O . THR A 1 175 ? 26.953 -18.406 -6.352 1 88.38 175 THR A O 1
ATOM 1366 N N . GLN A 1 176 ? 25.781 -17.578 -8.055 1 88.5 176 GLN A N 1
ATOM 1367 C CA . GLN A 1 176 ? 26.391 -16.25 -7.938 1 88.5 176 GLN A CA 1
ATOM 1368 C C . GLN A 1 176 ? 25.75 -15.445 -6.816 1 88.5 176 GLN A C 1
ATOM 1370 O O . GLN A 1 176 ? 26.188 -14.328 -6.523 1 88.5 176 GLN A O 1
ATOM 1375 N N . GLY A 1 177 ? 24.781 -15.953 -6.223 1 92.44 177 GLY A N 1
ATOM 1376 C CA . GLY A 1 177 ? 24.156 -15.227 -5.133 1 92.44 177 GLY A CA 1
ATOM 1377 C C . GLY A 1 177 ? 23.078 -14.258 -5.602 1 92.44 177 GLY A C 1
ATOM 1378 O O . GLY A 1 177 ? 22.812 -13.258 -4.938 1 92.44 177 GLY A O 1
ATOM 1379 N N . GLN A 1 178 ? 22.5 -14.547 -6.707 1 93.62 178 GLN A N 1
ATOM 1380 C CA . GLN A 1 178 ? 21.453 -13.688 -7.242 1 93.62 178 GLN A CA 1
ATOM 1381 C C . GLN A 1 178 ? 20.141 -13.859 -6.473 1 93.62 178 GLN A C 1
ATOM 1383 O O . GLN A 1 178 ? 19.703 -14.984 -6.242 1 93.62 178 GLN A O 1
ATOM 1388 N N . TYR A 1 179 ? 19.656 -12.766 -6.004 1 96.69 179 TYR A N 1
ATOM 1389 C CA . TYR A 1 179 ? 18.391 -12.797 -5.27 1 96.69 179 TYR A CA 1
ATOM 1390 C C . TYR A 1 179 ? 17.203 -12.844 -6.227 1 96.69 179 TYR A C 1
ATOM 1392 O O . TYR A 1 179 ? 17.234 -12.219 -7.289 1 96.69 179 TYR A O 1
ATOM 1400 N N . LEU A 1 180 ? 16.188 -13.586 -5.84 1 97.31 180 LEU A N 1
ATOM 1401 C CA . LEU A 1 180 ? 14.953 -13.734 -6.602 1 97.31 180 LEU A CA 1
ATOM 1402 C C . LEU A 1 180 ? 13.844 -12.867 -6.016 1 97.31 180 LEU A C 1
ATOM 1404 O O . LEU A 1 180 ? 13.727 -12.75 -4.793 1 97.31 180 LEU A O 1
ATOM 1408 N N . PHE A 1 181 ? 13.078 -12.25 -6.844 1 97.94 181 PHE A N 1
ATOM 1409 C CA . PHE A 1 181 ? 11.844 -11.594 -6.434 1 97.94 181 PHE A CA 1
ATOM 1410 C C . PHE A 1 181 ? 10.633 -12.336 -6.984 1 97.94 181 PHE A C 1
ATOM 1412 O O . PHE A 1 181 ? 10.648 -12.805 -8.125 1 97.94 181 PHE A O 1
ATOM 1419 N N . PRO A 1 182 ? 9.555 -12.516 -6.199 1 98.5 182 PRO A N 1
ATOM 1420 C CA . PRO A 1 182 ? 8.328 -13.117 -6.742 1 98.5 182 PRO A CA 1
ATOM 1421 C C . PRO A 1 182 ? 7.816 -12.391 -7.984 1 98.5 182 PRO A C 1
ATOM 1423 O O . PRO A 1 182 ? 7.879 -11.156 -8.055 1 98.5 182 PRO A O 1
ATOM 1426 N N . ASP A 1 183 ? 7.398 -13.141 -8.953 1 97.38 183 ASP A N 1
ATOM 1427 C CA . ASP A 1 183 ? 6.938 -12.461 -10.164 1 97.38 183 ASP A CA 1
ATOM 1428 C C . ASP A 1 183 ? 5.707 -11.609 -9.875 1 97.38 183 ASP A C 1
ATOM 1430 O O . ASP A 1 183 ? 4.965 -11.875 -8.922 1 97.38 183 ASP A O 1
ATOM 1434 N N . PHE A 1 184 ? 5.441 -10.672 -10.695 1 97.44 184 PHE A N 1
ATOM 1435 C CA . PHE A 1 184 ? 4.531 -9.555 -10.492 1 97.44 184 PHE A CA 1
ATOM 1436 C C . PHE A 1 184 ? 3.086 -10.039 -10.43 1 97.44 184 PHE A C 1
ATOM 1438 O O . PHE A 1 184 ? 2.229 -9.367 -9.852 1 97.44 184 PHE A O 1
ATOM 1445 N N . SER A 1 185 ? 2.771 -11.172 -10.953 1 97.12 185 SER A N 1
ATOM 1446 C CA . SER A 1 185 ? 1.383 -11.625 -10.977 1 97.12 185 SER A CA 1
ATOM 1447 C C . SER A 1 185 ? 0.966 -12.195 -9.625 1 97.12 185 SER A C 1
ATOM 1449 O O . SER A 1 185 ? -0.205 -12.516 -9.422 1 97.12 185 SER A O 1
ATOM 1451 N N . PHE A 1 186 ? 1.907 -12.281 -8.641 1 98.62 186 PHE A N 1
ATOM 1452 C CA . PHE A 1 186 ? 1.523 -12.492 -7.25 1 98.62 186 PHE A CA 1
ATOM 1453 C C . PHE A 1 186 ? 0.795 -11.273 -6.703 1 98.62 186 PHE A C 1
ATOM 1455 O O . PHE A 1 186 ? 0.184 -11.336 -5.633 1 98.62 186 PHE A O 1
ATOM 1462 N N . ALA A 1 187 ? 0.873 -10.164 -7.41 1 98.25 187 ALA A N 1
ATOM 1463 C CA . ALA A 1 187 ? -0.007 -9.016 -7.195 1 98.25 187 ALA A CA 1
ATOM 1464 C C . ALA A 1 187 ? -1.17 -9.023 -8.188 1 98.25 187 ALA A C 1
ATOM 1466 O O . ALA A 1 187 ? -2.271 -9.469 -7.852 1 98.25 187 ALA A O 1
ATOM 1467 N N . SER A 1 188 ? -0.908 -8.625 -9.375 1 97.31 188 SER A N 1
ATOM 1468 C CA . SER A 1 188 ? -1.894 -8.68 -10.445 1 97.31 188 SER A CA 1
ATOM 1469 C C . SER A 1 188 ? -1.242 -8.453 -11.805 1 97.31 188 SER A C 1
ATOM 1471 O O . SER A 1 188 ? -0.099 -7.996 -11.883 1 97.31 188 SER A O 1
ATOM 1473 N N . TRP A 1 189 ? -1.848 -8.828 -12.805 1 95.19 189 TRP A N 1
ATOM 1474 C CA . TRP A 1 189 ? -1.455 -8.609 -14.188 1 95.19 189 TRP A CA 1
ATOM 1475 C C . TRP A 1 189 ? -2.68 -8.43 -15.078 1 95.19 189 TRP A C 1
ATOM 1477 O O . TRP A 1 189 ? -2.996 -9.305 -15.891 1 95.19 189 TRP A O 1
ATOM 1487 N N . PRO A 1 190 ? -3.314 -7.277 -14.945 1 93.12 190 PRO A N 1
ATOM 1488 C CA . PRO A 1 190 ? -4.617 -7.094 -15.594 1 93.12 190 PRO A CA 1
ATOM 1489 C C . PRO A 1 190 ? -4.539 -7.199 -17.109 1 93.12 190 PRO A C 1
ATOM 1491 O O . PRO A 1 190 ? -5.496 -7.645 -17.75 1 93.12 190 PRO A O 1
ATOM 1494 N N . GLU A 1 191 ? -3.436 -6.883 -17.75 1 90.69 191 GLU A N 1
ATOM 1495 C CA . GLU A 1 191 ? -3.273 -6.93 -19.203 1 90.69 191 GLU A CA 1
ATOM 1496 C C . GLU A 1 191 ? -3.396 -8.359 -19.719 1 90.69 191 GLU A C 1
ATOM 1498 O O . GLU A 1 191 ? -3.84 -8.578 -20.859 1 90.69 191 GLU A O 1
ATOM 1503 N N . ALA A 1 192 ? -3.051 -9.297 -18.812 1 89.19 192 ALA A N 1
ATOM 1504 C CA . ALA A 1 192 ? -3.17 -10.711 -19.156 1 89.19 192 ALA A CA 1
ATOM 1505 C C . ALA A 1 192 ? -4.496 -11.289 -18.672 1 89.19 192 ALA A C 1
ATOM 1507 O O . ALA A 1 192 ? -4.723 -12.5 -18.734 1 89.19 192 ALA A O 1
ATOM 1508 N N . GLY A 1 193 ? -5.348 -10.43 -18.125 1 89.38 193 GLY A N 1
ATOM 1509 C CA . GLY A 1 193 ? -6.633 -10.875 -17.609 1 89.38 193 GLY A CA 1
ATOM 1510 C C . GLY A 1 193 ? -6.543 -11.477 -16.219 1 89.38 193 GLY A C 1
ATOM 1511 O O . GLY A 1 193 ? -7.438 -12.219 -15.797 1 89.38 193 GLY A O 1
ATOM 1512 N N . ILE A 1 194 ? -5.508 -11.234 -15.562 1 93.06 194 ILE A N 1
ATOM 1513 C CA . ILE A 1 194 ? -5.277 -11.781 -14.227 1 93.06 194 ILE A CA 1
ATOM 1514 C C . ILE A 1 194 ? -5.582 -10.727 -13.172 1 93.06 194 ILE A C 1
ATOM 1516 O O . ILE A 1 194 ? -4.852 -9.742 -13.047 1 93.06 194 ILE A O 1
ATOM 1520 N N . PRO A 1 195 ? -6.703 -10.906 -12.445 1 95.81 195 PRO A N 1
ATOM 1521 C CA . PRO A 1 195 ? -6.984 -9.961 -11.359 1 95.81 195 PRO A CA 1
ATOM 1522 C C . PRO A 1 195 ? -5.992 -10.078 -10.203 1 95.81 195 PRO A C 1
ATOM 1524 O O . PRO A 1 195 ? -4.879 -10.578 -10.383 1 95.81 195 PRO A O 1
ATOM 1527 N N . SER A 1 196 ? -6.363 -9.57 -8.992 1 97.69 196 SER A N 1
ATOM 1528 C CA . SER A 1 196 ? -5.457 -9.742 -7.859 1 97.69 196 SER A CA 1
ATOM 1529 C C . SER A 1 196 ? -5.238 -11.219 -7.547 1 97.69 196 SER A C 1
ATOM 1531 O O . SER A 1 196 ? -6.125 -12.047 -7.773 1 97.69 196 SER A O 1
ATOM 1533 N N . TYR A 1 197 ? -4.07 -11.547 -7.066 1 98.25 197 TYR A N 1
ATOM 1534 C CA . TYR A 1 197 ? -3.734 -12.93 -6.727 1 98.25 197 TYR A CA 1
ATOM 1535 C C . TYR A 1 197 ? -4.746 -13.508 -5.742 1 98.25 197 TYR A C 1
ATOM 1537 O O . TYR A 1 197 ? -5.125 -14.68 -5.852 1 98.25 197 TYR A O 1
ATOM 1545 N N . GLN A 1 198 ? -5.234 -12.711 -4.812 1 97.44 198 GLN A N 1
ATOM 1546 C CA . GLN A 1 198 ? -6.227 -13.164 -3.842 1 97.44 198 GLN A CA 1
ATOM 1547 C C . GLN A 1 198 ? -7.551 -13.492 -4.52 1 97.44 198 GLN A C 1
ATOM 1549 O O . GLN A 1 198 ? -8.25 -14.43 -4.117 1 97.44 198 GLN A O 1
ATOM 1554 N N . GLU A 1 199 ? -7.898 -12.688 -5.496 1 97.5 199 GLU A N 1
ATOM 1555 C CA . GLU A 1 199 ? -9.125 -12.984 -6.234 1 97.5 199 GLU A CA 1
ATOM 1556 C C . GLU A 1 199 ? -8.992 -14.289 -7.016 1 97.5 199 GLU A C 1
ATOM 1558 O O . GLU A 1 199 ? -9.93 -15.086 -7.055 1 97.5 199 GLU A O 1
ATOM 1563 N N . PHE A 1 200 ? -7.844 -14.508 -7.641 1 97.25 200 PHE A N 1
ATOM 1564 C CA . PHE A 1 200 ? -7.613 -15.805 -8.266 1 97.25 200 PHE A CA 1
ATOM 1565 C C . PHE A 1 200 ? -7.824 -16.938 -7.27 1 97.25 200 PHE A C 1
ATOM 1567 O O . PHE A 1 200 ? -8.5 -17.922 -7.57 1 97.25 200 PHE A O 1
ATOM 1574 N N . ARG A 1 201 ? -7.172 -16.844 -6.121 1 97.69 201 ARG A N 1
ATOM 1575 C CA . ARG A 1 201 ? -7.246 -17.906 -5.121 1 97.69 201 ARG A CA 1
ATOM 1576 C C . ARG A 1 201 ? -8.695 -18.219 -4.758 1 97.69 201 ARG A C 1
ATOM 1578 O O . ARG A 1 201 ? -9.078 -19.375 -4.656 1 97.69 201 ARG A O 1
ATOM 1585 N N . ARG A 1 202 ? -9.523 -17.141 -4.566 1 96.69 202 ARG A N 1
ATOM 1586 C CA . ARG A 1 202 ? -10.93 -17.359 -4.238 1 96.69 202 ARG A CA 1
ATOM 1587 C C . ARG A 1 202 ? -11.68 -17.984 -5.406 1 96.69 202 ARG A C 1
ATOM 1589 O O . ARG A 1 202 ? -12.508 -18.875 -5.207 1 96.69 202 ARG A O 1
ATOM 1596 N N . GLN A 1 203 ? -11.359 -17.516 -6.613 1 96.94 203 GLN A N 1
ATOM 1597 C CA . GLN A 1 203 ? -12.016 -18.062 -7.793 1 96.94 203 GLN A CA 1
ATOM 1598 C C . GLN A 1 203 ? -11.656 -19.531 -7.992 1 96.94 203 GLN A C 1
ATOM 1600 O O . GLN A 1 203 ? -12.516 -20.359 -8.32 1 96.94 203 GLN A O 1
ATOM 1605 N N . ALA A 1 204 ? -10.375 -19.828 -7.848 1 98 204 ALA A N 1
ATOM 1606 C CA . ALA A 1 204 ? -9.93 -21.219 -7.965 1 98 204 ALA A CA 1
ATOM 1607 C C . ALA A 1 204 ? -10.625 -22.094 -6.93 1 98 204 ALA A C 1
ATOM 1609 O O . ALA A 1 204 ? -11.023 -23.219 -7.234 1 98 204 ALA A O 1
ATOM 1610 N N . GLN A 1 205 ? -10.734 -21.609 -5.703 1 97.5 205 GLN A N 1
ATOM 1611 C CA . GLN A 1 205 ? -11.43 -22.328 -4.652 1 97.5 205 GLN A CA 1
ATOM 1612 C C . GLN A 1 205 ? -12.883 -22.594 -5.039 1 97.5 205 GLN A C 1
ATOM 1614 O O . GLN A 1 205 ? -13.398 -23.688 -4.801 1 97.5 205 GLN A O 1
ATOM 1619 N N . GLN A 1 206 ? -13.523 -21.609 -5.621 1 97.06 206 GLN A N 1
ATOM 1620 C CA . GLN A 1 206 ? -14.906 -21.75 -6.062 1 97.06 206 GLN A CA 1
ATOM 1621 C C . GLN A 1 206 ? -15.023 -22.797 -7.168 1 97.06 206 GLN A C 1
ATOM 1623 O O . GLN A 1 206 ? -15.914 -23.641 -7.137 1 97.06 206 GLN A O 1
ATOM 1628 N N . VAL A 1 207 ? -14.125 -22.703 -8.141 1 98.25 207 VAL A N 1
ATOM 1629 C CA . VAL A 1 207 ? -14.133 -23.656 -9.234 1 98.25 207 VAL A CA 1
ATOM 1630 C C . VAL A 1 207 ? -13.906 -25.078 -8.695 1 98.25 207 VAL A C 1
ATOM 1632 O O . VAL A 1 207 ? -14.578 -26.016 -9.109 1 98.25 207 VAL A O 1
ATOM 1635 N N . ASN A 1 208 ? -13.008 -25.25 -7.758 1 98.12 208 ASN A N 1
ATOM 1636 C CA . ASN A 1 208 ? -12.75 -26.547 -7.145 1 98.12 208 ASN A CA 1
ATOM 1637 C C . ASN A 1 208 ? -13.977 -27.062 -6.398 1 98.12 208 ASN A C 1
ATOM 1639 O O . ASN A 1 208 ? -14.219 -28.266 -6.359 1 98.12 208 ASN A O 1
ATOM 1643 N N . ALA A 1 209 ? -14.719 -26.141 -5.77 1 97.62 209 ALA A N 1
ATOM 1644 C CA . ALA A 1 209 ? -15.953 -26.531 -5.086 1 97.62 209 ALA A CA 1
ATOM 1645 C C . ALA A 1 209 ? -17.016 -26.984 -6.086 1 97.62 209 ALA A C 1
ATOM 1647 O O . ALA A 1 209 ? -17.766 -27.922 -5.824 1 97.62 209 ALA A O 1
ATOM 1648 N N . GLU A 1 210 ? -17.062 -26.359 -7.188 1 98.19 210 GLU A N 1
ATOM 1649 C CA . GLU A 1 210 ? -18.016 -26.688 -8.242 1 98.19 210 GLU A CA 1
ATOM 1650 C C . GLU A 1 210 ? -17.625 -27.969 -8.977 1 98.19 210 GLU A C 1
ATOM 1652 O O . GLU A 1 210 ? -18.5 -28.672 -9.508 1 98.19 210 GLU A O 1
ATOM 1657 N N . THR A 1 211 ? -16.312 -28.172 -9.023 1 98.31 211 THR A N 1
ATOM 1658 C CA . THR A 1 211 ? -15.766 -29.312 -9.758 1 98.31 211 THR A CA 1
ATOM 1659 C C . THR A 1 211 ? -14.836 -30.125 -8.867 1 98.31 211 THR A C 1
ATOM 1661 O O . THR A 1 211 ? -13.617 -30.109 -9.055 1 98.31 211 THR A O 1
ATOM 1664 N N . PRO A 1 212 ? -15.43 -30.906 -7.992 1 96.44 212 PRO A N 1
ATOM 1665 C CA . PRO A 1 212 ? -14.578 -31.766 -7.168 1 96.44 212 PRO A CA 1
ATOM 1666 C C . PRO A 1 212 ? -13.773 -32.781 -8 1 96.44 212 PRO A C 1
ATOM 1668 O O . PRO A 1 212 ? -14.039 -32.938 -9.195 1 96.44 212 PRO A O 1
ATOM 1671 N N . TRP A 1 213 ? -12.836 -33.5 -7.477 1 96.75 213 TRP A N 1
ATOM 1672 C CA . TRP A 1 213 ? -11.852 -34.312 -8.18 1 96.75 213 TRP A CA 1
ATOM 1673 C C . TRP A 1 213 ? -12.531 -35.281 -9.133 1 96.75 213 TRP A C 1
ATOM 1675 O O . TRP A 1 213 ? -12.148 -35.406 -10.297 1 96.75 213 TRP A O 1
ATOM 1685 N N . LYS A 1 214 ? -13.586 -35.844 -8.656 1 94.44 214 LYS A N 1
ATOM 1686 C CA . LYS A 1 214 ? -14.266 -36.875 -9.445 1 94.44 214 LYS A CA 1
ATOM 1687 C C . LYS A 1 214 ? -14.891 -36.281 -10.703 1 94.44 214 LYS A C 1
ATOM 1689 O O . LYS A 1 214 ? -15.055 -37 -11.703 1 94.44 214 LYS A O 1
ATOM 1694 N N . SER A 1 215 ? -15.219 -35 -10.664 1 96.5 215 SER A N 1
ATOM 1695 C CA . SER A 1 215 ? -15.883 -34.344 -11.781 1 96.5 215 SER A CA 1
ATOM 1696 C C . SER A 1 215 ? -14.883 -33.656 -12.703 1 96.5 215 SER A C 1
ATOM 1698 O O . SER A 1 215 ? -15.234 -33.188 -13.797 1 96.5 215 SER A O 1
ATOM 1700 N N . LYS A 1 216 ? -13.609 -33.562 -12.305 1 98.19 216 LYS A N 1
ATOM 1701 C CA . LYS A 1 216 ? -12.578 -33 -13.156 1 98.19 216 LYS A CA 1
ATOM 1702 C C . LYS A 1 216 ? -12.312 -33.875 -14.375 1 98.19 216 LYS A C 1
ATOM 1704 O O . LYS A 1 216 ? -12.461 -35.094 -14.305 1 98.19 216 LYS A O 1
ATOM 1709 N N . THR A 1 217 ? -11.836 -33.25 -15.484 1 98.12 217 THR A N 1
ATOM 1710 C CA . THR A 1 217 ? -11.586 -34 -16.703 1 98.12 217 THR A CA 1
ATOM 1711 C C . THR A 1 217 ? -10.25 -34.719 -16.641 1 98.12 217 THR A C 1
ATOM 1713 O O . THR A 1 217 ? -9.305 -34.219 -16.016 1 98.12 217 THR A O 1
ATOM 1716 N N . ASN A 1 218 ? -10.055 -35.812 -17.297 1 97.62 218 ASN A N 1
ATOM 1717 C CA . ASN A 1 218 ? -8.914 -36.719 -17.203 1 97.62 218 ASN A CA 1
ATOM 1718 C C . ASN A 1 218 ? -7.777 -36.281 -18.125 1 97.62 218 ASN A C 1
ATOM 1720 O O . ASN A 1 218 ? -6.605 -36.406 -17.75 1 97.62 218 ASN A O 1
ATOM 1724 N N . PRO A 1 219 ? -8.094 -35.812 -19.328 1 98.5 219 PRO A N 1
ATOM 1725 C CA . PRO A 1 219 ? -6.969 -35.5 -20.219 1 98.5 219 PRO A CA 1
ATOM 1726 C C . PRO A 1 219 ? -6.039 -34.438 -19.656 1 98.5 219 PRO A C 1
ATOM 1728 O O . PRO A 1 219 ? -6.5 -33.5 -19.016 1 98.5 219 PRO A O 1
ATOM 1731 N N . ALA A 1 220 ? -4.738 -34.719 -19.906 1 98.75 220 ALA A N 1
ATOM 1732 C CA . ALA A 1 220 ? -3.777 -33.656 -19.531 1 98.75 220 ALA A CA 1
ATOM 1733 C C . ALA A 1 220 ? -4.102 -32.344 -20.234 1 98.75 220 ALA A C 1
ATOM 1735 O O . ALA A 1 220 ? -4.441 -32.312 -21.406 1 98.75 220 ALA A O 1
ATOM 1736 N N . PHE A 1 221 ? -4.043 -31.281 -19.5 1 98.56 221 PHE A N 1
ATOM 1737 C CA . PHE A 1 221 ? -4.523 -30 -19.984 1 98.56 221 PHE A CA 1
ATOM 1738 C C . PHE A 1 221 ? -3.396 -28.969 -20 1 98.56 221 PHE A C 1
ATOM 1740 O O . PHE A 1 221 ? -2.656 -28.828 -19.031 1 98.56 221 PHE A O 1
ATOM 1747 N N . TRP A 1 222 ? -3.221 -28.234 -21.109 1 97.94 222 TRP A N 1
ATOM 1748 C CA . TRP A 1 222 ? -2.275 -27.141 -21.234 1 97.94 222 TRP A CA 1
ATOM 1749 C C . TRP A 1 222 ? -2.742 -26.141 -22.297 1 97.94 222 TRP A C 1
ATOM 1751 O O . TRP A 1 222 ? -3.201 -26.547 -23.375 1 97.94 222 TRP A O 1
ATOM 1761 N N . ARG A 1 223 ? -2.721 -24.859 -21.969 1 95.44 223 ARG A N 1
ATOM 1762 C CA . ARG A 1 223 ? -2.916 -23.75 -22.891 1 95.44 223 ARG A CA 1
ATOM 1763 C C . ARG A 1 223 ? -1.743 -22.781 -22.844 1 95.44 223 ARG A C 1
ATOM 1765 O O . ARG A 1 223 ? -1.377 -22.312 -21.766 1 95.44 223 ARG A O 1
ATOM 1772 N N . GLY A 1 224 ? -1.07 -22.453 -23.906 1 92.75 224 GLY A N 1
ATOM 1773 C CA . GLY A 1 224 ? 0.039 -21.516 -23.906 1 92.75 224 GLY A CA 1
ATOM 1774 C C . GLY A 1 224 ? 0.583 -21.234 -25.281 1 92.75 224 GLY A C 1
ATOM 1775 O O . GLY A 1 224 ? 0.168 -21.859 -26.266 1 92.75 224 GLY A O 1
ATOM 1776 N N . ASP A 1 225 ? 1.432 -20.312 -25.344 1 90.25 225 ASP A N 1
ATOM 1777 C CA . ASP A 1 225 ? 2.102 -19.969 -26.594 1 90.25 225 ASP A CA 1
ATOM 1778 C C . ASP A 1 225 ? 3.146 -21.016 -26.953 1 90.25 225 ASP A C 1
ATOM 1780 O O . ASP A 1 225 ? 3.912 -21.469 -26.094 1 90.25 225 ASP A O 1
ATOM 1784 N N . ALA A 1 226 ? 3.152 -21.422 -28.219 1 89 226 ALA A N 1
ATOM 1785 C CA . ALA A 1 226 ? 4.117 -22.406 -28.688 1 89 226 ALA A CA 1
ATOM 1786 C C . ALA A 1 226 ? 5.535 -21.844 -28.688 1 89 226 ALA A C 1
ATOM 1788 O O . ALA A 1 226 ? 6.508 -22.594 -28.594 1 89 226 ALA A O 1
ATOM 1789 N N . LEU A 1 227 ? 5.594 -20.5 -28.766 1 89.06 227 LEU A N 1
ATOM 1790 C CA . LEU A 1 227 ? 6.879 -19.828 -28.875 1 89.06 227 LEU A CA 1
ATOM 1791 C C . LEU A 1 227 ? 7.695 -20.406 -30.031 1 89.06 227 LEU A C 1
ATOM 1793 O O . LEU A 1 227 ? 8.883 -20.688 -29.875 1 89.06 227 LEU A O 1
ATOM 1797 N N . ALA A 1 228 ? 6.953 -20.641 -31.109 1 83.56 228 ALA A N 1
ATOM 1798 C CA . ALA A 1 228 ? 7.551 -21.266 -32.281 1 83.56 228 ALA A CA 1
ATOM 1799 C C . ALA A 1 228 ? 8.719 -20.453 -32.812 1 83.56 228 ALA A C 1
ATOM 1801 O O . ALA A 1 228 ? 8.633 -19.219 -32.906 1 83.56 228 ALA A O 1
ATOM 1802 N N . GLY A 1 229 ? 9.773 -21.125 -33.125 1 85.62 229 GLY A N 1
ATOM 1803 C CA . GLY A 1 229 ? 10.93 -20.469 -33.719 1 85.62 229 GLY A CA 1
ATOM 1804 C C . GLY A 1 229 ? 11.883 -19.891 -32.688 1 85.62 229 GLY A C 1
ATOM 1805 O O . GLY A 1 229 ? 12.961 -19.406 -33.031 1 85.62 229 GLY A O 1
ATOM 1806 N N . GLN A 1 230 ? 11.57 -19.969 -31.469 1 89 230 GLN A N 1
ATOM 1807 C CA . GLN A 1 230 ? 12.406 -19.359 -30.422 1 89 230 GLN A CA 1
ATOM 1808 C C . GLN A 1 230 ? 13.305 -20.406 -29.766 1 89 230 GLN A C 1
ATOM 1810 O O . GLN A 1 230 ? 14 -20.094 -28.797 1 89 230 GLN A O 1
ATOM 1815 N N . ASN A 1 231 ? 13.328 -21.625 -30.219 1 91.5 231 ASN A N 1
ATOM 1816 C CA . ASN A 1 231 ? 14.18 -22.719 -29.75 1 91.5 231 ASN A CA 1
ATOM 1817 C C . ASN A 1 231 ? 13.977 -23 -28.266 1 91.5 231 ASN A C 1
ATOM 1819 O O . ASN A 1 231 ? 14.938 -23.062 -27.5 1 91.5 231 ASN A O 1
ATOM 1823 N N . ILE A 1 232 ? 12.75 -23.047 -27.859 1 94.81 232 ILE A N 1
ATOM 1824 C CA . ILE A 1 232 ? 12.383 -23.438 -26.5 1 94.81 232 ILE A CA 1
ATOM 1825 C C . ILE A 1 232 ? 12.094 -24.938 -26.453 1 94.81 232 ILE A C 1
ATOM 1827 O O . ILE A 1 232 ? 10.961 -25.359 -26.625 1 94.81 232 ILE A O 1
ATOM 1831 N N . LYS A 1 233 ? 13.062 -25.734 -26.016 1 95.69 233 LYS A N 1
ATOM 1832 C CA . LYS A 1 233 ? 13.062 -27.188 -26.141 1 95.69 233 LYS A CA 1
ATOM 1833 C C . LYS A 1 233 ? 11.914 -27.797 -25.359 1 95.69 233 LYS A C 1
ATOM 1835 O O . LYS A 1 233 ? 11.242 -28.719 -25.844 1 95.69 233 LYS A O 1
ATOM 1840 N N . PRO A 1 234 ? 11.633 -27.328 -24.109 1 96.5 234 PRO A N 1
ATOM 1841 C CA . PRO A 1 234 ? 10.516 -27.922 -23.391 1 96.5 234 PRO A CA 1
ATOM 1842 C C . PRO A 1 234 ? 9.188 -27.766 -24.141 1 96.5 234 PRO A C 1
ATOM 1844 O O . PRO A 1 234 ? 8.383 -28.703 -24.172 1 96.5 234 PRO A O 1
ATOM 1847 N N . ARG A 1 235 ? 8.984 -26.641 -24.75 1 95.5 235 ARG A N 1
ATOM 1848 C CA . ARG A 1 235 ? 7.75 -26.391 -25.484 1 95.5 235 ARG A CA 1
ATOM 1849 C C . ARG A 1 235 ? 7.684 -27.266 -26.734 1 95.5 235 ARG A C 1
ATOM 1851 O O . ARG A 1 235 ? 6.637 -27.844 -27.047 1 95.5 235 ARG A O 1
ATOM 1858 N N . GLU A 1 236 ? 8.773 -27.344 -27.438 1 95.94 236 GLU A N 1
ATOM 1859 C CA . GLU A 1 236 ? 8.844 -28.188 -28.625 1 95.94 236 GLU A CA 1
ATOM 1860 C C . GLU A 1 236 ? 8.562 -29.656 -28.281 1 95.94 236 GLU A C 1
ATOM 1862 O O . GLU A 1 236 ? 7.801 -30.328 -28.969 1 95.94 236 GLU A O 1
ATOM 1867 N N . SER A 1 237 ? 9.203 -30.094 -27.219 1 97.31 237 SER A N 1
ATOM 1868 C CA . SER A 1 237 ? 9.008 -31.469 -26.781 1 97.31 237 SER A CA 1
ATOM 1869 C C . SER A 1 237 ? 7.555 -31.734 -26.406 1 97.31 237 SER A C 1
ATOM 1871 O O . SER A 1 237 ? 6.984 -32.75 -26.781 1 97.31 237 SER A O 1
ATOM 1873 N N . LEU A 1 238 ? 6.914 -30.828 -25.672 1 98.25 238 LEU A N 1
ATOM 1874 C CA . LEU A 1 238 ? 5.527 -30.969 -25.234 1 98.25 238 LEU A CA 1
ATOM 1875 C C . LEU A 1 238 ? 4.598 -31.094 -26.438 1 98.25 238 LEU A C 1
ATOM 1877 O O . LEU A 1 238 ? 3.795 -32.031 -26.531 1 98.25 238 LEU A O 1
ATOM 1881 N N . LEU A 1 239 ? 4.758 -30.156 -27.359 1 96.31 239 LEU A N 1
ATOM 1882 C CA . LEU A 1 239 ? 3.859 -30.125 -28.516 1 96.31 239 LEU A CA 1
ATOM 1883 C C . LEU A 1 239 ? 4.078 -31.328 -29.422 1 96.31 239 LEU A C 1
ATOM 1885 O O . LEU A 1 239 ? 3.133 -31.828 -30.031 1 96.31 239 LEU A O 1
ATOM 1889 N N . SER A 1 240 ? 5.258 -31.844 -29.5 1 96.5 240 SER A N 1
ATOM 1890 C CA . SER A 1 240 ? 5.582 -32.969 -30.344 1 96.5 240 SER A CA 1
ATOM 1891 C C . SER A 1 240 ? 4.883 -34.25 -29.859 1 96.5 240 SER A C 1
ATOM 1893 O O . SER A 1 240 ? 4.465 -35.094 -30.672 1 96.5 240 SER A O 1
ATOM 1895 N N . VAL A 1 241 ? 4.691 -34.406 -28.547 1 97.88 241 VAL A N 1
ATOM 1896 C CA . VAL A 1 241 ? 4.199 -35.688 -28.031 1 97.88 241 VAL A CA 1
ATOM 1897 C C . VAL A 1 241 ? 2.711 -35.562 -27.719 1 97.88 241 VAL A C 1
ATOM 1899 O O . VAL A 1 241 ? 2.012 -36.594 -27.641 1 97.88 241 VAL A O 1
ATOM 1902 N N . ALA A 1 242 ? 2.209 -34.375 -27.516 1 98.25 242 ALA A N 1
ATOM 1903 C CA . ALA A 1 242 ? 0.898 -34.25 -26.891 1 98.25 242 ALA A CA 1
ATOM 1904 C C . ALA A 1 242 ? -0.123 -33.656 -27.859 1 98.25 242 ALA A C 1
ATOM 1906 O O . ALA A 1 242 ? -1.265 -33.375 -27.469 1 98.25 242 ALA A O 1
ATOM 1907 N N . THR A 1 243 ? 0.315 -33.344 -29.094 1 95.56 243 THR A N 1
ATOM 1908 C CA . THR A 1 243 ? -0.611 -32.844 -30.094 1 95.56 243 THR A CA 1
ATOM 1909 C C . THR A 1 243 ? -0.668 -33.75 -31.297 1 95.56 243 THR A C 1
ATOM 1911 O O . THR A 1 243 ? 0.197 -34.625 -31.469 1 95.56 243 THR A O 1
ATOM 1914 N N . GLY A 1 244 ? -1.767 -33.656 -32.094 1 92.62 244 GLY A N 1
ATOM 1915 C CA . GLY A 1 244 ? -1.938 -34.469 -33.281 1 92.62 244 GLY A CA 1
ATOM 1916 C C . GLY A 1 244 ? -2.908 -35.625 -33.094 1 92.62 244 GLY A C 1
ATOM 1917 O O . GLY A 1 244 ? -3.494 -35.781 -32.031 1 92.62 244 GLY A O 1
ATOM 1918 N N . ALA A 1 245 ? -3.035 -36.438 -34.156 1 92.88 245 ALA A N 1
ATOM 1919 C CA . ALA A 1 245 ? -3.994 -37.531 -34.156 1 92.88 245 ALA A CA 1
ATOM 1920 C C . ALA A 1 245 ? -3.607 -38.625 -33.156 1 92.88 245 ALA A C 1
ATOM 1922 O O . ALA A 1 245 ? -2.43 -38.969 -33.031 1 92.88 245 ALA A O 1
ATOM 1923 N N . GLY A 1 246 ? -4.559 -39.062 -32.406 1 94.19 246 GLY A N 1
ATOM 1924 C CA . GLY A 1 246 ? -4.328 -40.188 -31.5 1 94.19 246 GLY A CA 1
ATOM 1925 C C . GLY A 1 246 ? -4.07 -39.719 -30.078 1 94.19 246 GLY A C 1
ATOM 1926 O O . GLY A 1 246 ? -3.941 -40.531 -29.172 1 94.19 246 GLY A O 1
ATOM 1927 N N . THR A 1 247 ? -3.922 -38.406 -29.859 1 96.62 247 THR A N 1
ATOM 1928 C CA . THR A 1 247 ? -3.619 -37.906 -28.531 1 96.62 247 THR A CA 1
ATOM 1929 C C . THR A 1 247 ? -4.895 -37.5 -27.797 1 96.62 247 THR A C 1
ATOM 1931 O O . THR A 1 247 ? -4.867 -37.219 -26.594 1 96.62 247 THR A O 1
ATOM 1934 N N . GLU A 1 248 ? -6.074 -37.562 -28.391 1 94.12 248 GLU A N 1
ATOM 1935 C CA . GLU A 1 248 ? -7.309 -36.938 -27.938 1 94.12 248 GLU A CA 1
ATOM 1936 C C . GLU A 1 248 ? -7.824 -37.562 -26.656 1 94.12 248 GLU A C 1
ATOM 1938 O O . GLU A 1 248 ? -8.516 -36.938 -25.859 1 94.12 248 GLU A O 1
ATOM 1943 N N . THR A 1 249 ? -7.484 -38.781 -26.453 1 96.06 249 THR A N 1
ATOM 1944 C CA . THR A 1 249 ? -8.047 -39.5 -25.312 1 96.06 249 THR A CA 1
ATOM 1945 C C . THR A 1 249 ? -7.301 -39.156 -24.031 1 96.06 249 THR A C 1
ATOM 1947 O O . THR A 1 249 ? -7.812 -39.344 -22.922 1 96.06 249 THR A O 1
ATOM 1950 N N . TRP A 1 250 ? -6.105 -38.594 -24.219 1 98.12 250 TRP A N 1
ATOM 1951 C CA . TRP A 1 250 ? -5.336 -38.375 -23 1 98.12 250 TRP A CA 1
ATOM 1952 C C . TRP A 1 250 ? -4.773 -36.969 -22.938 1 98.12 250 TRP A C 1
ATOM 1954 O O . TRP A 1 250 ? -4.227 -36.562 -21.906 1 98.12 250 TRP A O 1
ATOM 1964 N N . SER A 1 251 ? -4.906 -36.219 -24 1 98.56 251 SER A N 1
ATOM 1965 C CA . SER A 1 251 ? -4.258 -34.906 -24.062 1 98.56 251 SER A CA 1
ATOM 1966 C C . SER A 1 251 ? -5.223 -33.812 -24.547 1 98.56 251 SER A C 1
ATOM 1968 O O . SER A 1 251 ? -5.895 -34 -25.578 1 98.56 251 SER A O 1
ATOM 1970 N N . ASP A 1 252 ? -5.352 -32.781 -23.844 1 98 252 ASP A N 1
ATOM 1971 C CA . ASP A 1 252 ? -5.988 -31.531 -24.25 1 98 252 ASP A CA 1
ATOM 1972 C C . ASP A 1 252 ? -4.984 -30.375 -24.234 1 98 252 ASP A C 1
ATOM 1974 O O . ASP A 1 252 ? -5.203 -29.375 -23.578 1 98 252 ASP A O 1
ATOM 1978 N N . VAL A 1 253 ? -3.881 -30.594 -24.891 1 97.62 253 VAL A N 1
ATOM 1979 C CA . VAL A 1 253 ? -2.816 -29.609 -25.078 1 97.62 253 VAL A CA 1
ATOM 1980 C C . VAL A 1 253 ? -3.072 -28.797 -26.344 1 97.62 253 VAL A C 1
ATOM 1982 O O . VAL A 1 253 ? -3.172 -29.359 -27.438 1 97.62 253 VAL A O 1
ATOM 1985 N N . LYS A 1 254 ? -3.193 -27.469 -26.188 1 95.44 254 LYS A N 1
ATOM 1986 C CA . LYS A 1 254 ? -3.484 -26.609 -27.328 1 95.44 254 LYS A CA 1
ATOM 1987 C C . LYS A 1 254 ? -2.738 -25.281 -27.219 1 95.44 254 LYS A C 1
ATOM 1989 O O . LYS A 1 254 ? -2.521 -24.766 -26.125 1 95.44 254 LYS A O 1
ATOM 1994 N N . ARG A 1 255 ? -2.467 -24.734 -28.375 1 92.75 255 ARG A N 1
ATOM 1995 C CA . ARG A 1 255 ? -1.796 -23.438 -28.453 1 92.75 255 ARG A CA 1
ATOM 1996 C C . ARG A 1 255 ? -2.787 -22.297 -28.25 1 92.75 255 ARG A C 1
ATOM 1998 O O . ARG A 1 255 ? -3.908 -22.344 -28.75 1 92.75 255 ARG A O 1
ATOM 2005 N N . THR A 1 256 ? -2.334 -21.391 -27.422 1 90.88 256 THR A N 1
ATOM 2006 C CA . THR A 1 256 ? -3.062 -20.125 -27.297 1 90.88 256 THR A CA 1
ATOM 2007 C C . THR A 1 256 ? -2.104 -18.938 -27.312 1 90.88 256 THR A C 1
ATOM 2009 O O . THR A 1 256 ? -0.888 -19.125 -27.406 1 90.88 256 THR A O 1
ATOM 2012 N N . SER A 1 257 ? -2.697 -17.75 -27.5 1 81.69 257 SER A N 1
ATOM 2013 C CA . SER A 1 257 ? -1.896 -16.531 -27.484 1 81.69 257 SER A CA 1
ATOM 2014 C C . SER A 1 257 ? -2.729 -15.328 -27.062 1 81.69 257 SER A C 1
ATOM 2016 O O . SER A 1 257 ? -3.9 -15.219 -27.438 1 81.69 257 SER A O 1
ATOM 2018 N N . PHE A 1 258 ? -2.08 -14.5 -26.266 1 71.75 258 PHE A N 1
ATOM 2019 C CA . PHE A 1 258 ? -2.725 -13.25 -25.891 1 71.75 258 PHE A CA 1
ATOM 2020 C C . PHE A 1 258 ? -2.623 -12.234 -27.016 1 71.75 258 PHE A C 1
ATOM 2022 O O . PHE A 1 258 ? -3.342 -11.227 -27.016 1 71.75 258 PHE A O 1
ATOM 2029 N N . TRP A 1 259 ? -1.817 -12.516 -28 1 70.81 259 TRP A N 1
ATOM 2030 C CA . TRP A 1 259 ? -1.386 -11.453 -28.906 1 70.81 259 TRP A CA 1
ATOM 2031 C C . TRP A 1 259 ? -1.819 -11.742 -30.328 1 70.81 259 TRP A C 1
ATOM 2033 O O . TRP A 1 259 ? -1.945 -10.828 -31.141 1 70.81 259 TRP A O 1
ATOM 2043 N N . VAL A 1 260 ? -1.897 -13.031 -30.578 1 73.06 260 VAL A N 1
ATOM 2044 C CA . VAL A 1 260 ? -2.176 -13.398 -31.969 1 73.06 260 VAL A CA 1
ATOM 2045 C C . VAL A 1 260 ? -3.416 -14.289 -32.031 1 73.06 260 VAL A C 1
ATOM 2047 O O . VAL A 1 260 ? -3.691 -15.047 -31.094 1 73.06 260 VAL A O 1
ATOM 2050 N N . SER A 1 261 ? -4.199 -14.062 -33.094 1 77 261 SER A N 1
ATOM 2051 C CA . SER A 1 261 ? -5.344 -14.922 -33.375 1 77 261 SER A CA 1
ATOM 2052 C C . SER A 1 261 ? -5.145 -15.695 -34.656 1 77 261 SER A C 1
ATOM 2054 O O . SER A 1 261 ? -4.359 -15.289 -35.531 1 77 261 SER A O 1
ATOM 2056 N N . GLY A 1 262 ? -5.645 -16.922 -34.75 1 80.88 262 GLY A N 1
ATOM 2057 C CA . GLY A 1 262 ? -5.566 -17.75 -35.938 1 80.88 262 GLY A CA 1
ATOM 2058 C C . GLY A 1 262 ? -6.227 -19.094 -35.75 1 80.88 262 GLY A C 1
ATOM 2059 O O . GLY A 1 262 ? -6.633 -19.453 -34.656 1 80.88 262 GLY A O 1
ATOM 2060 N N . PRO A 1 263 ? -6.34 -19.781 -36.844 1 82.81 263 PRO A N 1
ATOM 2061 C CA . PRO A 1 263 ? -7.043 -21.062 -36.812 1 82.81 263 PRO A CA 1
ATOM 2062 C C . PRO A 1 263 ? -6.395 -22.078 -35.875 1 82.81 263 PRO A C 1
ATOM 2064 O O . PRO A 1 263 ? -7.074 -22.938 -35.344 1 82.81 263 PRO A O 1
ATOM 2067 N N . SER A 1 264 ? -5.102 -21.969 -35.719 1 84.25 264 SER A N 1
ATOM 2068 C CA . SER A 1 264 ? -4.395 -22.938 -34.875 1 84.25 264 SER A CA 1
ATOM 2069 C C . SER A 1 264 ? -4.203 -22.406 -33.469 1 84.25 264 SER A C 1
ATOM 2071 O O . SER A 1 264 ? -3.488 -23 -32.656 1 84.25 264 SER A O 1
ATOM 2073 N N . ILE A 1 265 ? -4.828 -21.297 -33.188 1 87.81 265 ILE A N 1
ATOM 2074 C CA . ILE A 1 265 ? -4.727 -20.672 -31.87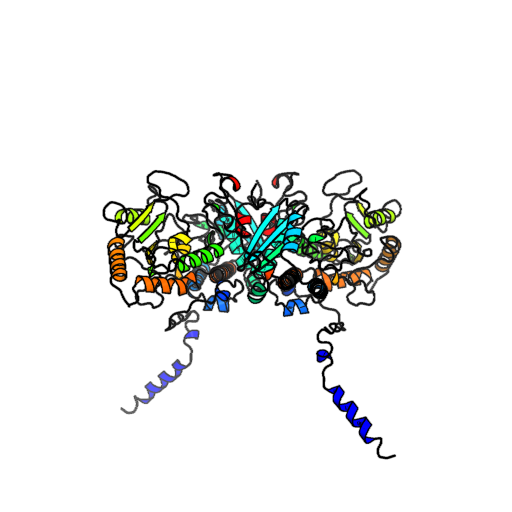5 1 87.81 265 ILE A CA 1
ATOM 2075 C C . ILE A 1 265 ? -6.074 -20.734 -31.156 1 87.81 265 ILE A C 1
ATOM 2077 O O . ILE A 1 265 ? -7.059 -20.156 -31.609 1 87.81 265 ILE A O 1
ATOM 2081 N N . GLU A 1 266 ? -6.082 -21.453 -30.094 1 90.5 266 GLU A N 1
ATOM 2082 C CA . GLU A 1 266 ? -7.312 -21.672 -29.344 1 90.5 266 GLU A CA 1
ATOM 2083 C C . GLU A 1 266 ? -7.59 -20.5 -28.391 1 90.5 266 GLU A C 1
ATOM 2085 O O . GLU A 1 266 ? -6.715 -19.656 -28.172 1 90.5 266 GLU A O 1
ATOM 2090 N N . LYS A 1 267 ? -8.789 -20.469 -27.891 1 86.88 267 LYS A N 1
ATOM 2091 C CA . LYS A 1 267 ? -9.195 -19.438 -26.953 1 86.88 267 LYS A CA 1
ATOM 2092 C C . LYS A 1 267 ? -8.414 -19.547 -25.641 1 86.88 267 LYS A C 1
ATOM 2094 O O . LYS A 1 267 ? -8.109 -20.641 -25.188 1 86.88 267 LYS A O 1
ATOM 2099 N N . ILE A 1 268 ? -8.219 -18.406 -25.078 1 88.5 268 ILE A N 1
ATOM 2100 C CA . ILE A 1 268 ? -7.551 -18.344 -23.781 1 88.5 268 ILE A CA 1
ATOM 2101 C C . ILE A 1 268 ? -8.484 -18.891 -22.703 1 88.5 268 ILE A C 1
ATOM 2103 O O . ILE A 1 268 ? -9.68 -18.609 -22.703 1 88.5 268 ILE A O 1
ATOM 2107 N N . VAL A 1 269 ? -8 -19.734 -21.906 1 92.44 269 VAL A N 1
ATOM 2108 C CA . VAL A 1 269 ? -8.695 -20.219 -20.719 1 92.44 269 VAL A CA 1
ATOM 2109 C C . VAL A 1 269 ? -8.117 -19.516 -19.469 1 92.44 269 VAL A C 1
ATOM 2111 O O . VAL A 1 269 ? -6.91 -19.562 -19.234 1 92.44 269 VAL A O 1
ATOM 2114 N N . SER A 1 270 ? -8.977 -18.844 -18.688 1 91.5 270 SER A N 1
ATOM 2115 C CA . SER A 1 270 ? -8.508 -18.109 -17.516 1 91.5 270 SER A CA 1
ATOM 2116 C C . SER A 1 270 ? -7.898 -19.047 -16.484 1 91.5 270 SER A C 1
ATOM 2118 O O . SER A 1 270 ? -8.289 -20.203 -16.375 1 91.5 270 SER A O 1
ATOM 2120 N N . PRO A 1 271 ? -7.031 -18.562 -15.641 1 94.31 271 PRO A N 1
ATOM 2121 C CA . PRO A 1 271 ? -6.305 -19.422 -14.703 1 94.31 271 PRO A CA 1
ATOM 2122 C C . PRO A 1 271 ? -7.234 -20.219 -13.781 1 94.31 271 PRO A C 1
ATOM 2124 O O . PRO A 1 271 ? -7.051 -21.422 -13.609 1 94.31 271 PRO A O 1
ATOM 2127 N N . PRO A 1 272 ? -8.312 -19.625 -13.25 1 96.62 272 PRO A N 1
ATOM 2128 C CA . PRO A 1 272 ? -9.172 -20.438 -12.383 1 96.62 272 PRO A CA 1
ATOM 2129 C C . PRO A 1 272 ? -9.844 -21.578 -13.133 1 96.62 272 PRO A C 1
ATOM 2131 O O . PRO A 1 272 ? -10.062 -22.656 -12.555 1 96.62 272 PRO A O 1
ATOM 2134 N N . GLU A 1 273 ? -10.109 -21.422 -14.391 1 96.88 273 GLU A N 1
ATOM 2135 C CA . GLU A 1 273 ? -10.812 -22.438 -15.164 1 96.88 273 GLU A CA 1
ATOM 2136 C C . GLU A 1 273 ? -9.898 -23.625 -15.469 1 96.88 273 GLU A C 1
ATOM 2138 O O . GLU A 1 273 ? -10.375 -24.703 -15.828 1 96.88 273 GLU A O 1
ATOM 2143 N N . HIS A 1 274 ? -8.609 -23.453 -15.359 1 98 274 HIS A N 1
ATOM 2144 C CA . HIS A 1 274 ? -7.699 -24.594 -15.469 1 98 274 HIS A CA 1
ATOM 2145 C C . HIS A 1 274 ? -7.957 -25.609 -14.375 1 98 274 HIS A C 1
ATOM 2147 O O . HIS A 1 274 ? -7.656 -26.797 -14.547 1 98 274 HIS A O 1
ATOM 2153 N N . CYS A 1 275 ? -8.539 -25.203 -13.242 1 98.62 275 CYS A N 1
ATOM 2154 C CA . CYS A 1 275 ? -8.727 -26.031 -12.062 1 98.62 275 CYS A CA 1
ATOM 2155 C C . CYS A 1 275 ? -9.805 -27.078 -12.305 1 98.62 275 CYS A C 1
ATOM 2157 O O . CYS A 1 275 ? -10.055 -27.938 -11.445 1 98.62 275 CYS A O 1
ATOM 2159 N N . ARG A 1 276 ? -10.422 -27.109 -13.492 1 98.75 276 ARG A N 1
ATOM 2160 C CA . ARG A 1 276 ? -11.453 -28.078 -13.828 1 98.75 276 ARG A CA 1
ATOM 2161 C C . ARG A 1 276 ? -10.836 -29.375 -14.352 1 98.75 276 ARG A C 1
ATOM 2163 O O . ARG A 1 276 ? -11.555 -30.328 -14.641 1 98.75 276 ARG A O 1
ATOM 2170 N N . HIS A 1 277 ? -9.508 -29.469 -14.422 1 98.75 277 HIS A N 1
ATOM 2171 C CA . HIS A 1 277 ? -8.797 -30.609 -14.984 1 98.75 277 HIS A CA 1
ATOM 2172 C C . HIS A 1 277 ? -7.941 -31.297 -13.93 1 98.75 277 HIS A C 1
ATOM 2174 O O . HIS A 1 277 ? -7.34 -30.641 -13.086 1 98.75 277 HIS A O 1
ATOM 2180 N N . LYS A 1 278 ? -7.875 -32.656 -14.016 1 98.69 278 LYS A N 1
ATOM 2181 C CA . LYS A 1 278 ? -7.125 -33.438 -13.031 1 98.69 278 LYS A CA 1
ATOM 2182 C C . LYS A 1 278 ? -5.621 -33.25 -13.203 1 98.69 278 LYS A C 1
ATOM 2184 O O . LYS A 1 278 ? -4.895 -33.094 -12.219 1 98.69 278 LYS A O 1
ATOM 2189 N N . PHE A 1 279 ? -5.191 -33.281 -14.422 1 98.88 279 PHE A N 1
ATOM 2190 C CA . PHE A 1 279 ? -3.766 -33.312 -14.727 1 98.88 279 PHE A CA 1
ATOM 2191 C C . PHE A 1 279 ? -3.375 -32.062 -15.523 1 98.88 279 PHE A C 1
ATOM 2193 O O . PHE A 1 279 ? -3.801 -31.891 -16.672 1 98.88 279 PHE A O 1
ATOM 2200 N N . LEU A 1 280 ? -2.631 -31.188 -14.906 1 98.88 280 LEU A N 1
ATOM 2201 C CA . LEU A 1 280 ? -2.164 -29.953 -15.531 1 98.88 280 LEU A CA 1
ATOM 2202 C C . LEU A 1 280 ? -0.676 -30.031 -15.852 1 98.88 280 LEU A C 1
ATOM 2204 O O . LEU A 1 280 ? 0.095 -30.625 -15.094 1 98.88 280 LEU A O 1
ATOM 2208 N N . ILE A 1 281 ? -0.283 -29.438 -16.938 1 98.75 281 ILE A N 1
ATOM 2209 C CA . ILE A 1 281 ? 1.103 -29.516 -17.391 1 98.75 281 ILE A CA 1
ATOM 2210 C C . ILE A 1 281 ? 1.803 -28.188 -17.125 1 98.75 281 ILE A C 1
ATOM 2212 O O . ILE A 1 281 ? 1.283 -27.125 -17.484 1 98.75 281 ILE A O 1
ATOM 2216 N N . HIS A 1 282 ? 2.922 -28.188 -16.453 1 98.38 282 HIS A N 1
ATOM 2217 C CA . HIS A 1 282 ? 3.814 -27.047 -16.406 1 98.38 282 HIS A CA 1
ATOM 2218 C C . HIS A 1 282 ? 4.98 -27.203 -17.375 1 98.38 282 HIS A C 1
ATOM 2220 O O . HIS A 1 282 ? 5.844 -28.062 -17.172 1 98.38 282 HIS A O 1
ATOM 2226 N N . SER A 1 283 ? 5.008 -26.422 -18.406 1 97.44 283 SER A N 1
ATOM 2227 C CA . SER A 1 283 ? 6.129 -26.312 -19.328 1 97.44 283 SER A CA 1
ATOM 2228 C C . SER A 1 283 ? 6.82 -24.969 -19.219 1 97.44 283 SER A C 1
ATOM 2230 O O . SER A 1 283 ? 6.168 -23.922 -19.312 1 97.44 283 SER A O 1
ATOM 2232 N N . GLU A 1 284 ? 8.133 -24.984 -19.078 1 95.56 284 GLU A N 1
ATOM 2233 C CA . GLU A 1 284 ? 8.883 -23.734 -19.094 1 95.56 284 GLU A CA 1
ATOM 2234 C C . GLU A 1 284 ? 8.836 -23.078 -20.453 1 95.56 284 GLU A C 1
ATOM 2236 O O . GLU A 1 284 ? 8.625 -23.75 -21.469 1 95.56 284 GLU A O 1
ATOM 2241 N N . GLY A 1 285 ? 8.883 -21.797 -20.484 1 93.75 285 GLY A N 1
ATOM 2242 C CA . GLY A 1 285 ? 8.969 -20.984 -21.703 1 93.75 285 GLY A CA 1
ATOM 2243 C C . GLY A 1 285 ? 10.32 -20.312 -21.859 1 93.75 285 GLY A C 1
ATOM 2244 O O . GLY A 1 285 ? 11.359 -20.969 -21.812 1 93.75 285 GLY A O 1
ATOM 2245 N N . VAL A 1 286 ? 10.242 -19 -21.906 1 91.75 286 VAL A N 1
ATOM 2246 C CA . VAL A 1 286 ? 11.469 -18.234 -22.141 1 91.75 286 VAL A CA 1
ATOM 2247 C C . VAL A 1 286 ? 12.336 -18.266 -20.891 1 91.75 286 VAL A C 1
ATOM 2249 O O . VAL A 1 286 ? 13.523 -18.594 -20.953 1 91.75 286 VAL A O 1
ATOM 2252 N N . ALA A 1 287 ? 11.758 -17.906 -19.719 1 92.69 287 ALA A N 1
ATOM 2253 C CA . ALA A 1 287 ? 12.508 -17.938 -18.469 1 92.69 287 ALA A CA 1
ATOM 2254 C C . ALA A 1 287 ? 11.586 -18.141 -17.266 1 92.69 287 ALA A C 1
ATOM 2256 O O . ALA A 1 287 ? 11.211 -19.281 -16.953 1 92.69 287 ALA A O 1
ATOM 2257 N N . TYR A 1 288 ? 11.031 -17.047 -16.672 1 92.44 288 TYR A N 1
ATOM 2258 C CA . TYR A 1 288 ? 10.148 -17.234 -15.523 1 92.44 288 TYR A CA 1
ATOM 2259 C C . TYR A 1 288 ? 8.781 -17.75 -15.961 1 92.44 288 TYR A C 1
ATOM 2261 O O . TYR A 1 288 ? 8.367 -17.531 -17.109 1 92.44 288 TYR A O 1
ATOM 2269 N N . SER A 1 289 ? 8.156 -18.469 -15.172 1 93.69 289 SER A N 1
ATOM 2270 C CA . SER A 1 289 ? 6.789 -18.891 -15.453 1 93.69 289 SER A CA 1
ATOM 2271 C C . SER A 1 289 ? 5.777 -18 -14.742 1 93.69 289 SER A C 1
ATOM 2273 O O . SER A 1 289 ? 5.688 -18 -13.516 1 93.69 289 SER A O 1
ATOM 2275 N N . GLY A 1 290 ? 5.016 -17.297 -15.492 1 93.81 290 GLY A N 1
ATOM 2276 C CA . GLY A 1 290 ? 3.912 -16.531 -14.922 1 93.81 290 GLY A CA 1
ATOM 2277 C C . GLY A 1 290 ? 2.723 -17.406 -14.555 1 93.81 290 GLY A C 1
ATOM 2278 O O . GLY A 1 290 ? 1.862 -16.984 -13.781 1 93.81 290 GLY A O 1
ATOM 2279 N N . ARG A 1 291 ? 2.67 -18.641 -15.008 1 93.81 291 ARG A N 1
ATOM 2280 C CA . ARG A 1 291 ? 1.482 -19.484 -14.898 1 93.81 291 ARG A CA 1
ATOM 2281 C C . ARG A 1 291 ? 1.635 -20.5 -13.773 1 93.81 291 ARG A C 1
ATOM 2283 O O . ARG A 1 291 ? 0.641 -20.984 -13.227 1 93.81 291 ARG A O 1
ATOM 2290 N N . SER A 1 292 ? 2.803 -20.922 -13.43 1 96.81 292 SER A N 1
ATOM 2291 C CA . SER A 1 292 ? 3.055 -22.109 -12.617 1 96.81 292 SER A CA 1
ATOM 2292 C C . SER A 1 292 ? 2.354 -22.016 -11.266 1 96.81 292 SER A C 1
ATOM 2294 O O . SER A 1 292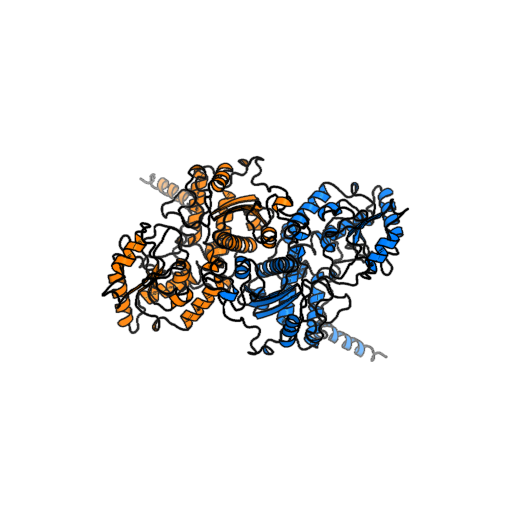 ? 1.729 -22.969 -10.812 1 96.81 292 SER A O 1
ATOM 2296 N N . LYS A 1 293 ? 2.41 -20.797 -10.586 1 98.06 293 LYS A N 1
ATOM 2297 C CA . LYS A 1 293 ? 1.81 -20.688 -9.258 1 98.06 293 LYS A CA 1
ATOM 2298 C C . LYS A 1 293 ? 0.297 -20.875 -9.328 1 98.06 293 LYS A C 1
ATOM 2300 O O . LYS A 1 293 ? -0.317 -21.359 -8.367 1 98.06 293 LYS A O 1
ATOM 2305 N N . PHE A 1 294 ? -0.309 -20.531 -10.422 1 98.38 294 PHE A N 1
ATOM 2306 C CA . PHE A 1 294 ? -1.753 -20.656 -10.57 1 98.38 294 PHE A CA 1
ATOM 2307 C C . PHE A 1 294 ? -2.15 -22.125 -10.703 1 98.38 294 PHE A C 1
ATOM 2309 O O . PHE A 1 294 ? -3.031 -22.609 -9.984 1 98.38 294 PHE A O 1
ATOM 2316 N N . ILE A 1 295 ? -1.462 -22.844 -11.562 1 98.38 295 ILE A N 1
ATOM 2317 C CA . ILE A 1 295 ? -1.872 -24.219 -11.805 1 98.38 295 ILE A CA 1
ATOM 2318 C C . ILE A 1 295 ? -1.495 -25.094 -10.602 1 98.38 295 ILE A C 1
ATOM 2320 O O . ILE A 1 295 ? -2.203 -26.047 -10.273 1 98.38 295 ILE A O 1
ATOM 2324 N N . LEU A 1 296 ? -0.439 -24.734 -9.914 1 98.62 296 LEU A N 1
ATOM 2325 C CA . LEU A 1 296 ? -0.04 -25.453 -8.703 1 98.62 296 LEU A CA 1
ATOM 2326 C C . LEU A 1 296 ? -1.03 -25.203 -7.57 1 98.62 296 LEU A C 1
ATOM 2328 O O . LEU A 1 296 ? -1.015 -25.906 -6.559 1 98.62 296 LEU A O 1
ATOM 2332 N N . SER A 1 297 ? -1.936 -24.234 -7.781 1 98.38 297 SER A N 1
ATOM 2333 C CA . SER A 1 297 ? -2.922 -23.875 -6.77 1 98.38 297 SER A CA 1
ATOM 2334 C C . SER A 1 297 ? -4.32 -24.344 -7.172 1 98.38 297 SER A C 1
ATOM 2336 O O . SER A 1 297 ? -5.32 -23.812 -6.672 1 98.38 297 SER A O 1
ATOM 2338 N N . CYS A 1 298 ? -4.477 -25.312 -8.008 1 98.56 298 CYS A N 1
ATOM 2339 C CA . CYS A 1 298 ? -5.754 -25.703 -8.594 1 98.56 298 CYS A CA 1
ATOM 2340 C C . CYS A 1 298 ? -6.281 -26.984 -7.949 1 98.56 298 CYS A C 1
ATOM 2342 O O . CYS A 1 298 ? -7.309 -27.516 -8.367 1 98.56 298 CYS A O 1
ATOM 2344 N N . GLN A 1 299 ? -5.621 -27.516 -6.918 1 98 299 GLN A N 1
ATOM 2345 C CA . GLN A 1 299 ? -5.969 -28.844 -6.418 1 98 299 GLN A CA 1
ATOM 2346 C C . GLN A 1 299 ? -6.016 -29.859 -7.551 1 98 299 GLN A C 1
ATOM 2348 O O . GLN A 1 299 ? -6.992 -30.609 -7.688 1 98 299 GLN A O 1
ATOM 2353 N N . SER A 1 300 ? -5.094 -29.781 -8.398 1 98.81 300 SER A N 1
ATOM 2354 C CA . SER A 1 300 ? -4.809 -30.703 -9.492 1 98.81 300 SER A CA 1
ATOM 2355 C C . SER A 1 300 ? -3.414 -31.312 -9.352 1 98.81 300 SER A C 1
ATOM 2357 O O . SER A 1 300 ? -2.637 -30.906 -8.492 1 98.81 300 SER A O 1
ATOM 2359 N N . ALA A 1 301 ? -3.199 -32.344 -10.078 1 98.81 301 ALA A N 1
ATOM 2360 C CA . ALA A 1 301 ? -1.853 -32.906 -10.148 1 98.81 301 ALA A CA 1
ATOM 2361 C C . ALA A 1 301 ? -1.064 -32.312 -11.305 1 98.81 301 ALA A C 1
ATOM 2363 O O . ALA A 1 301 ? -1.404 -32.531 -12.469 1 98.81 301 ALA A O 1
ATOM 2364 N N . VAL A 1 302 ? -0.061 -31.578 -10.938 1 98.88 302 VAL A N 1
ATOM 2365 C CA . VAL A 1 302 ? 0.732 -30.922 -11.969 1 98.88 302 VAL A CA 1
ATOM 2366 C C . VAL A 1 302 ? 1.883 -31.828 -12.398 1 98.88 302 VAL A C 1
ATOM 2368 O O . VAL A 1 302 ? 2.609 -32.344 -11.562 1 98.88 302 VAL A O 1
ATOM 2371 N N . VAL A 1 303 ? 2.004 -32.031 -13.672 1 98.81 303 VAL A N 1
ATOM 2372 C CA . VAL A 1 303 ? 3.092 -32.781 -14.273 1 98.81 303 VAL A CA 1
ATOM 2373 C C . VAL A 1 303 ? 4.098 -31.844 -14.914 1 98.81 303 VAL A C 1
ATOM 2375 O O . VAL A 1 303 ? 3.717 -30.938 -15.648 1 98.81 303 VAL A O 1
ATOM 2378 N N . MET A 1 304 ? 5.34 -32.031 -14.578 1 98.06 304 MET A N 1
ATOM 2379 C CA . MET A 1 304 ? 6.32 -31.109 -15.156 1 98.06 304 MET A CA 1
ATOM 2380 C C . MET A 1 304 ? 7.617 -31.844 -15.492 1 98.06 304 MET A C 1
ATOM 2382 O O . MET A 1 304 ? 7.844 -32.969 -15.031 1 98.06 304 MET A O 1
ATOM 2386 N N . HIS A 1 305 ? 8.414 -31.312 -16.422 1 98.06 305 HIS A N 1
ATOM 2387 C CA . HIS A 1 305 ? 9.766 -31.75 -16.75 1 98.06 305 HIS A CA 1
ATOM 2388 C C . HIS A 1 305 ? 10.773 -31.188 -15.75 1 98.06 305 HIS A C 1
ATOM 2390 O O . HIS A 1 305 ? 10.422 -30.359 -14.898 1 98.06 305 HIS A O 1
ATOM 2396 N N . ALA A 1 306 ? 11.961 -31.719 -15.844 1 97.06 306 ALA A N 1
ATOM 2397 C CA . ALA A 1 306 ? 13.016 -31.109 -15.031 1 97.06 306 ALA A CA 1
ATOM 2398 C C . ALA A 1 306 ? 13.188 -29.641 -15.359 1 97.06 306 ALA A C 1
ATOM 2400 O O . ALA A 1 306 ? 13.312 -29.266 -16.531 1 97.06 306 ALA A O 1
ATOM 2401 N N . LEU A 1 307 ? 13.188 -28.797 -14.352 1 96.81 307 LEU A N 1
ATOM 2402 C CA . LEU A 1 307 ? 13.211 -27.359 -14.57 1 96.81 307 LEU A CA 1
ATOM 2403 C C . LEU A 1 307 ? 14.641 -26.875 -14.797 1 96.81 307 LEU A C 1
ATOM 2405 O O . LEU A 1 307 ? 15.578 -27.359 -14.164 1 96.81 307 LEU A O 1
ATOM 2409 N N . GLU A 1 308 ? 14.75 -25.891 -15.68 1 95.12 308 GLU A N 1
ATOM 2410 C CA . GLU A 1 308 ? 16.016 -25.234 -15.945 1 95.12 308 GLU A CA 1
ATOM 2411 C C . GLU A 1 308 ? 16.109 -23.891 -15.234 1 95.12 308 GLU A C 1
ATOM 2413 O O . GLU A 1 308 ? 17.203 -23.344 -15.062 1 95.12 308 GLU A O 1
ATOM 2418 N N . TRP A 1 309 ? 14.977 -23.359 -14.883 1 95.62 309 TRP A N 1
ATOM 2419 C CA . TRP A 1 309 ? 14.867 -22.078 -14.203 1 95.62 309 TRP A CA 1
ATOM 2420 C C . TRP A 1 309 ? 14.328 -22.266 -12.789 1 95.62 309 TRP A C 1
ATOM 2422 O O . TRP A 1 309 ? 13.594 -23.219 -12.508 1 95.62 309 TRP A O 1
ATOM 2432 N N . GLU A 1 310 ? 14.758 -21.344 -11.977 1 95.94 310 GLU A N 1
ATOM 2433 C CA . GLU A 1 310 ? 14.297 -21.359 -10.586 1 95.94 310 GLU A CA 1
ATOM 2434 C C . GLU A 1 310 ? 13.602 -20.047 -10.227 1 95.94 310 GLU A C 1
ATOM 2436 O O . GLU A 1 310 ? 14.109 -18.969 -10.516 1 95.94 310 GLU A O 1
ATOM 2441 N N . GLN A 1 311 ? 12.43 -20.156 -9.656 1 97.69 311 GLN A N 1
ATOM 2442 C CA . GLN A 1 311 ? 11.727 -19.047 -9.031 1 97.69 311 GLN A CA 1
ATOM 2443 C C . GLN A 1 311 ? 11.727 -19.172 -7.508 1 97.69 311 GLN A C 1
ATOM 2445 O O . GLN A 1 311 ? 12.094 -20.219 -6.973 1 97.69 311 GLN A O 1
ATOM 2450 N N . HIS A 1 312 ? 11.336 -18.156 -6.742 1 98.25 312 HIS A N 1
ATOM 2451 C CA . HIS A 1 312 ? 11.602 -18.031 -5.312 1 98.25 312 HIS A CA 1
ATOM 2452 C C . HIS A 1 312 ? 10.961 -19.172 -4.535 1 98.25 312 HIS A C 1
ATOM 2454 O O . HIS A 1 312 ? 11.453 -19.562 -3.475 1 98.25 312 HIS A O 1
ATOM 2460 N N . PHE A 1 313 ? 9.82 -19.75 -5.004 1 98.75 313 PHE A N 1
ATOM 2461 C CA . PHE A 1 313 ? 9.086 -20.734 -4.211 1 98.75 313 PHE A CA 1
ATOM 2462 C C . PHE A 1 313 ? 9.461 -22.141 -4.625 1 98.75 313 PHE A C 1
ATOM 2464 O O . PHE A 1 313 ? 8.984 -23.125 -4.031 1 98.75 313 PHE A O 1
ATOM 2471 N N . HIS A 1 314 ? 10.312 -22.328 -5.645 1 98.44 314 HIS A N 1
ATOM 2472 C CA . HIS A 1 314 ? 10.609 -23.641 -6.227 1 98.44 314 HIS A CA 1
ATOM 2473 C C . HIS A 1 314 ? 11.227 -24.578 -5.191 1 98.44 314 HIS A C 1
ATOM 2475 O O . HIS A 1 314 ? 11.047 -25.797 -5.27 1 98.44 314 HIS A O 1
ATOM 2481 N N . PRO A 1 315 ? 11.961 -24.078 -4.148 1 98.19 315 PRO A N 1
ATOM 2482 C CA . PRO A 1 315 ? 12.438 -25 -3.109 1 98.19 315 PRO A CA 1
ATOM 2483 C C . PRO A 1 315 ? 11.305 -25.734 -2.406 1 98.19 315 PRO A C 1
ATOM 2485 O O . PRO A 1 315 ? 11.539 -26.75 -1.747 1 98.19 315 PRO A O 1
ATOM 2488 N N . ALA A 1 316 ? 10.109 -25.281 -2.547 1 98.5 316 ALA A N 1
ATOM 2489 C CA . ALA A 1 316 ? 8.961 -25.906 -1.902 1 98.5 316 ALA A CA 1
ATOM 2490 C C . ALA A 1 316 ? 8.375 -27 -2.777 1 98.5 316 ALA A C 1
ATOM 2492 O O . ALA A 1 316 ? 7.473 -27.734 -2.354 1 98.5 316 ALA A O 1
ATOM 2493 N N . LEU A 1 317 ? 8.867 -27.156 -4 1 98.69 317 LEU A N 1
ATOM 2494 C CA . LEU A 1 317 ? 8.43 -28.25 -4.875 1 98.69 317 LEU A CA 1
ATOM 2495 C C . LEU A 1 317 ? 9.047 -29.578 -4.441 1 98.69 317 LEU A C 1
ATOM 2497 O O . LEU A 1 317 ? 10.266 -29.672 -4.297 1 98.69 317 LEU A O 1
ATOM 2501 N N . ILE A 1 318 ? 8.203 -30.547 -4.215 1 98.31 318 ILE A N 1
ATOM 2502 C CA . ILE A 1 318 ? 8.641 -31.844 -3.727 1 98.31 318 ILE A CA 1
ATOM 2503 C C . ILE A 1 318 ? 8.258 -32.938 -4.734 1 98.31 318 ILE A C 1
ATOM 2505 O O . ILE A 1 318 ? 7.078 -33.25 -4.898 1 98.31 318 ILE A O 1
ATOM 2509 N N . SER A 1 319 ? 9.289 -33.5 -5.387 1 97.56 319 SER A N 1
ATOM 2510 C CA . SER A 1 319 ? 9.047 -34.5 -6.422 1 97.56 319 SER A CA 1
ATOM 2511 C C . SER A 1 319 ? 9.297 -35.906 -5.898 1 97.56 319 SER A C 1
ATOM 2513 O O . SER A 1 319 ? 8.953 -36.906 -6.555 1 97.56 319 SER A O 1
ATOM 2515 N N . ASP A 1 320 ? 9.906 -36 -4.676 1 97.25 320 ASP A N 1
ATOM 2516 C CA . ASP A 1 320 ? 10.227 -37.312 -4.098 1 97.25 320 ASP A CA 1
ATOM 2517 C C . ASP A 1 320 ? 8.969 -38.156 -3.912 1 97.25 320 ASP A C 1
ATOM 2519 O O . ASP A 1 320 ? 8.109 -37.844 -3.09 1 97.25 320 ASP A O 1
ATOM 2523 N N . VAL A 1 321 ? 8.914 -39.25 -4.605 1 95.75 321 VAL A N 1
ATOM 2524 C CA . VAL A 1 321 ? 7.711 -40.094 -4.668 1 95.75 321 VAL A CA 1
ATOM 2525 C C . VAL A 1 321 ? 7.461 -40.75 -3.311 1 95.75 321 VAL A C 1
ATOM 2527 O O . VAL A 1 321 ? 6.348 -41.188 -3.027 1 95.75 321 VAL A O 1
ATOM 2530 N N . THR A 1 322 ? 8.453 -40.781 -2.514 1 95.56 322 THR A N 1
ATOM 2531 C CA . THR A 1 322 ? 8.312 -41.438 -1.21 1 95.56 322 THR A CA 1
ATOM 2532 C C . THR A 1 322 ? 7.883 -40.406 -0.155 1 95.56 322 THR A C 1
ATOM 2534 O O . THR A 1 322 ? 7.523 -40.781 0.964 1 95.56 322 THR A O 1
ATOM 2537 N N . SER A 1 323 ? 7.93 -39.156 -0.514 1 95.62 323 SER A N 1
ATOM 2538 C CA . SER A 1 323 ? 7.559 -38.125 0.439 1 95.62 323 SER A CA 1
ATOM 2539 C C . SER A 1 323 ? 6.047 -38.062 0.613 1 95.62 323 SER A C 1
ATOM 2541 O O . SER A 1 323 ? 5.305 -38.031 -0.371 1 95.62 323 SER A O 1
ATOM 2543 N N . PRO A 1 324 ? 5.613 -37.969 1.878 1 95.44 324 PRO A N 1
ATOM 2544 C CA . PRO A 1 324 ? 4.184 -37.75 2.098 1 95.44 324 PRO A CA 1
ATOM 2545 C C . PRO A 1 324 ? 3.711 -36.375 1.63 1 95.44 324 PRO A C 1
ATOM 2547 O O . PRO A 1 324 ? 2.506 -36.125 1.58 1 95.44 324 PRO A O 1
ATOM 2550 N N . ASP A 1 325 ? 4.688 -35.531 1.223 1 97.12 325 ASP A N 1
ATOM 2551 C CA . ASP A 1 325 ? 4.352 -34.156 0.801 1 97.12 325 ASP A CA 1
ATOM 2552 C C . ASP A 1 325 ? 4.637 -33.969 -0.687 1 97.12 325 ASP A C 1
ATOM 2554 O O . ASP A 1 325 ? 4.727 -32.844 -1.161 1 97.12 325 ASP A O 1
ATOM 2558 N N . GLN A 1 326 ? 4.812 -35.094 -1.41 1 98 326 GLN A N 1
ATOM 2559 C CA . GLN A 1 326 ? 5.004 -34.938 -2.848 1 98 326 GLN A CA 1
ATOM 2560 C C . GLN A 1 326 ? 3.895 -34.094 -3.461 1 98 326 GLN A C 1
ATOM 2562 O O . GLN A 1 326 ? 2.713 -34.406 -3.342 1 98 326 GLN A O 1
ATOM 2567 N N . ASN A 1 327 ? 4.305 -33 -4.152 1 98.56 327 ASN A N 1
ATOM 2568 C CA . ASN A 1 327 ? 3.258 -32.062 -4.539 1 98.56 327 ASN A CA 1
ATOM 2569 C C . ASN A 1 327 ? 3.283 -31.766 -6.039 1 98.56 327 ASN A C 1
ATOM 2571 O O . ASN A 1 327 ? 2.639 -30.828 -6.512 1 98.56 327 ASN A O 1
ATOM 2575 N N . HIS A 1 328 ? 4.027 -32.5 -6.824 1 98.75 328 HIS A N 1
ATOM 2576 C CA . HIS A 1 328 ? 3.98 -32.5 -8.281 1 98.75 328 HIS A CA 1
ATOM 2577 C C . HIS A 1 328 ? 4.602 -33.781 -8.836 1 98.75 328 HIS A C 1
ATOM 2579 O O . HIS A 1 328 ? 5.18 -34.562 -8.086 1 98.75 328 HIS A O 1
ATOM 2585 N N . LEU A 1 329 ? 4.32 -34.062 -10.055 1 98.56 329 LEU A N 1
ATOM 2586 C CA . LEU A 1 329 ? 4.906 -35.219 -10.742 1 98.56 329 LEU A CA 1
ATOM 2587 C C . LEU A 1 329 ? 6.043 -34.781 -11.656 1 98.56 329 LEU A C 1
ATOM 2589 O O . LEU A 1 329 ? 5.828 -33.969 -12.586 1 98.56 329 LEU A O 1
ATOM 2593 N N . LEU A 1 330 ? 7.199 -35.25 -11.352 1 98.62 330 LEU A N 1
ATOM 2594 C CA . LEU A 1 330 ? 8.352 -35 -12.203 1 98.62 330 LEU A CA 1
ATOM 2595 C C . LEU A 1 330 ? 8.539 -36.156 -13.211 1 98.62 330 LEU A C 1
ATOM 2597 O O . LEU A 1 330 ? 8.656 -37.312 -12.828 1 98.62 330 LEU A O 1
ATOM 2601 N N . LEU A 1 331 ? 8.508 -35.75 -14.445 1 98.5 331 LEU A N 1
ATOM 2602 C CA . LEU A 1 331 ? 8.68 -36.75 -15.508 1 98.5 331 LEU A CA 1
ATOM 2603 C C . LEU A 1 331 ? 10.133 -37.219 -15.586 1 98.5 331 LEU A C 1
ATOM 2605 O O . LEU A 1 331 ? 11.055 -36.406 -15.414 1 98.5 331 LEU A O 1
ATOM 2609 N N . PRO A 1 332 ? 10.258 -38.5 -15.836 1 96.81 332 PRO A N 1
ATOM 2610 C CA . PRO A 1 332 ? 11.625 -38.906 -16.172 1 96.81 332 PRO A CA 1
ATOM 2611 C C . PRO A 1 332 ? 12.086 -38.375 -17.516 1 96.81 332 PRO A C 1
ATOM 2613 O O . PRO A 1 332 ? 11.266 -38.031 -18.375 1 96.81 332 PRO A O 1
ATOM 2616 N N . GLY A 1 333 ? 13.422 -38.25 -17.703 1 95.62 333 GLY A N 1
ATOM 2617 C CA . GLY A 1 333 ? 13.984 -37.719 -18.938 1 95.62 333 GLY A CA 1
ATOM 2618 C C . GLY A 1 333 ? 14.281 -36.25 -18.891 1 95.62 333 GLY A C 1
ATOM 2619 O O . GLY A 1 333 ? 14.336 -35.656 -17.812 1 95.62 333 GLY A O 1
ATOM 2620 N N . SER A 1 334 ? 14.508 -35.688 -20.156 1 95.38 334 SER A N 1
ATOM 2621 C CA . SER A 1 334 ? 14.898 -34.281 -20.203 1 95.38 334 SER A CA 1
ATOM 2622 C C . SER A 1 334 ? 13.68 -33.344 -20.219 1 95.38 334 SER A C 1
ATOM 2624 O O . SER A 1 334 ? 13.703 -32.281 -19.641 1 95.38 334 SER A O 1
ATOM 2626 N N . TYR A 1 335 ? 12.711 -33.75 -20.969 1 97.75 335 TYR A N 1
ATOM 2627 C CA . TYR A 1 335 ? 11.547 -32.906 -21.141 1 97.75 335 TYR A CA 1
ATOM 2628 C C . TYR A 1 335 ? 10.258 -33.719 -21.062 1 97.75 335 TYR A C 1
ATOM 2630 O O . TYR A 1 335 ? 9.969 -34.344 -20.031 1 97.75 335 TYR A O 1
ATOM 2638 N N . PHE A 1 336 ? 9.438 -33.812 -22.156 1 98.5 336 PHE A N 1
ATOM 2639 C CA . PHE A 1 336 ? 8.102 -34.375 -22.031 1 98.5 336 PHE A CA 1
ATOM 2640 C C . PHE A 1 336 ? 8.008 -35.719 -22.734 1 98.5 336 PHE A C 1
ATOM 2642 O O . PHE A 1 336 ? 6.906 -36.188 -23.016 1 98.5 336 PHE A O 1
ATOM 2649 N N . GLU A 1 337 ? 9.117 -36.469 -22.938 1 97.88 337 GLU A N 1
ATOM 2650 C CA . GLU A 1 337 ? 9.164 -37.719 -23.672 1 97.88 337 GLU A CA 1
ATOM 2651 C C . GLU A 1 337 ? 8.289 -38.781 -23 1 97.88 337 GLU A C 1
ATOM 2653 O O . GLU A 1 337 ? 7.641 -39.594 -23.672 1 97.88 337 GLU A O 1
ATOM 2658 N N . ALA A 1 338 ? 8.227 -38.75 -21.719 1 98.44 338 ALA A N 1
ATOM 2659 C CA . ALA A 1 338 ? 7.531 -39.781 -20.969 1 98.44 338 ALA A CA 1
ATOM 2660 C C . ALA A 1 338 ? 6.094 -39.375 -20.656 1 98.44 338 ALA A C 1
ATOM 2662 O O . ALA A 1 338 ? 5.355 -40.094 -20 1 98.44 338 ALA A O 1
ATOM 2663 N N . LEU A 1 339 ? 5.645 -38.188 -21.125 1 98.75 339 LEU A N 1
ATOM 2664 C CA . LEU A 1 339 ? 4.348 -37.625 -20.766 1 98.75 339 LEU A CA 1
ATOM 2665 C C . LEU A 1 339 ? 3.215 -38.562 -21.203 1 98.75 339 LEU A C 1
ATOM 2667 O O . LEU A 1 339 ? 2.322 -38.875 -20.406 1 98.75 339 LEU A O 1
ATOM 2671 N N . PRO A 1 340 ? 3.172 -39.125 -22.469 1 98.44 340 PRO A N 1
ATOM 2672 C CA . PRO A 1 340 ? 2.039 -39.938 -22.891 1 98.44 340 PRO A CA 1
ATOM 2673 C C . PRO A 1 340 ? 1.82 -41.156 -22 1 98.44 340 PRO A C 1
ATOM 2675 O O . PRO A 1 340 ? 0.704 -41.375 -21.531 1 98.44 340 PRO A O 1
ATOM 2678 N N . GLU A 1 341 ? 2.879 -41.844 -21.719 1 98.25 341 GLU A N 1
ATOM 2679 C CA . GLU A 1 341 ? 2.766 -43.062 -20.906 1 98.25 341 GLU A CA 1
ATOM 2680 C C . GLU A 1 341 ? 2.35 -42.719 -19.469 1 98.25 341 GLU A C 1
ATOM 2682 O O . GLU A 1 341 ? 1.554 -43.438 -18.875 1 98.25 341 GLU A O 1
ATOM 2687 N N . THR A 1 342 ? 2.92 -41.656 -18.953 1 98.44 342 THR A N 1
ATOM 2688 C CA . THR A 1 342 ? 2.617 -41.25 -17.594 1 98.44 342 THR A CA 1
ATOM 2689 C C . THR A 1 342 ? 1.142 -40.875 -17.453 1 98.44 342 THR A C 1
ATOM 2691 O O . THR A 1 342 ? 0.462 -41.344 -16.531 1 98.44 342 THR A O 1
ATOM 2694 N N . ILE A 1 343 ? 0.615 -40.062 -18.359 1 98.75 343 ILE A N 1
ATOM 2695 C CA . ILE A 1 343 ? -0.764 -39.594 -18.281 1 98.75 343 ILE A CA 1
ATOM 2696 C C . ILE A 1 343 ? -1.721 -40.781 -18.484 1 98.75 343 ILE A C 1
ATOM 2698 O O . ILE A 1 343 ? -2.723 -40.906 -17.781 1 98.75 343 ILE A O 1
ATOM 2702 N N . LYS A 1 344 ? -1.446 -41.656 -19.469 1 98.25 344 LYS A N 1
ATOM 2703 C CA . LYS A 1 344 ? -2.285 -42.812 -19.703 1 98.25 344 LYS A CA 1
ATOM 2704 C C . LYS A 1 344 ? -2.369 -43.688 -18.453 1 98.25 344 LYS A C 1
ATOM 2706 O O . LYS A 1 344 ? -3.441 -44.188 -18.109 1 98.25 344 LYS A O 1
ATOM 2711 N N . SER A 1 345 ? -1.247 -43.844 -17.797 1 97.81 345 SER A N 1
ATOM 2712 C CA . SER A 1 345 ? -1.219 -44.625 -16.562 1 97.81 345 SER A CA 1
ATOM 2713 C C . SER A 1 345 ? -2.051 -43.969 -15.469 1 97.81 345 SER A C 1
ATOM 2715 O O . SER A 1 345 ? -2.777 -44.656 -14.742 1 97.81 345 SER A O 1
ATOM 2717 N N . LEU A 1 346 ? -1.928 -42.688 -15.305 1 98 346 LEU A N 1
ATOM 2718 C CA . LEU A 1 346 ? -2.678 -41.969 -14.289 1 98 346 LEU A CA 1
ATOM 2719 C C . LEU A 1 346 ? -4.176 -42.031 -14.57 1 98 346 LEU A C 1
ATOM 2721 O O . LEU A 1 346 ? -4.973 -42.219 -13.648 1 98 346 LEU A O 1
ATOM 2725 N N . ILE A 1 347 ? -4.527 -41.875 -15.844 1 97.88 347 ILE A N 1
ATOM 2726 C CA . ILE A 1 347 ? -5.934 -41.938 -16.234 1 97.88 347 ILE A CA 1
ATOM 2727 C C . ILE A 1 347 ? -6.473 -43.344 -15.938 1 97.88 347 ILE A C 1
ATOM 2729 O O . ILE A 1 347 ? -7.586 -43.5 -15.43 1 97.88 347 ILE A O 1
ATOM 2733 N N . ALA A 1 348 ? -5.723 -44.344 -16.234 1 96.94 348 ALA A N 1
ATOM 2734 C CA . ALA A 1 348 ? -6.137 -45.719 -15.969 1 96.94 348 ALA A CA 1
ATOM 2735 C C . ALA A 1 348 ? -6.406 -45.938 -14.477 1 96.94 348 ALA A C 1
ATOM 2737 O O . ALA A 1 348 ? -7.344 -46.625 -14.109 1 96.94 348 ALA A O 1
ATOM 2738 N N . GLN A 1 349 ? -5.559 -45.312 -13.672 1 96.25 349 GLN A N 1
ATOM 2739 C CA . GLN A 1 349 ? -5.766 -45.406 -12.227 1 96.25 349 GLN A CA 1
ATOM 2740 C C . GLN A 1 349 ? -7.082 -44.75 -11.82 1 96.25 349 GLN A C 1
ATOM 2742 O O . GLN A 1 349 ? -7.797 -45.281 -10.961 1 96.25 349 GLN A O 1
ATOM 2747 N N . GLU A 1 350 ? -7.387 -43.625 -12.406 1 95.12 350 GLU A N 1
ATOM 2748 C CA . GLU A 1 350 ? -8.609 -42.875 -12.094 1 95.12 350 GLU A CA 1
ATOM 2749 C C . GLU A 1 350 ? -9.852 -43.656 -12.492 1 95.12 350 GLU A C 1
ATOM 2751 O O . GLU A 1 350 ? -10.859 -43.656 -11.789 1 95.12 350 GLU A O 1
ATOM 2756 N N . VAL A 1 351 ? -9.742 -44.344 -13.555 1 93.44 351 VAL A N 1
ATOM 2757 C CA . VAL A 1 351 ? -10.883 -45.062 -14.102 1 93.44 351 VAL A CA 1
ATOM 2758 C C . VAL A 1 351 ? -11.086 -46.375 -13.328 1 93.44 351 VAL A C 1
ATOM 2760 O O . VAL A 1 351 ? -12.227 -46.812 -13.102 1 93.44 351 VAL A O 1
ATOM 2763 N N . SER A 1 352 ? -10.055 -46.906 -12.906 1 90.94 352 SER A N 1
ATOM 2764 C CA . SER A 1 352 ? -10.125 -48.219 -12.266 1 90.94 352 SER A CA 1
ATOM 2765 C C . SER A 1 352 ? -10.391 -48.094 -10.773 1 90.94 352 SER A C 1
ATOM 2767 O O . SER A 1 352 ? -10.875 -49.031 -10.141 1 90.94 352 SER A O 1
ATOM 2769 N N . SER A 1 353 ? -9.969 -47.031 -10.234 1 80.31 353 SER A N 1
ATOM 2770 C CA . SER A 1 353 ? -10.023 -46.906 -8.781 1 80.31 353 SER A CA 1
ATOM 2771 C C . SER A 1 353 ? -11.445 -46.656 -8.297 1 80.31 353 SER A C 1
ATOM 2773 O O . SER A 1 353 ? -12.141 -45.781 -8.805 1 80.31 353 SER A O 1
ATOM 2775 N N . THR A 1 354 ? -11.93 -47.5 -7.395 1 76.12 354 THR A N 1
ATOM 2776 C CA . THR A 1 354 ? -13.25 -47.312 -6.812 1 76.12 354 THR A CA 1
ATOM 2777 C C . THR A 1 354 ? -13.148 -46.844 -5.367 1 76.12 354 THR A C 1
ATOM 2779 O O . THR A 1 354 ? -14.047 -46.188 -4.859 1 76.12 354 THR A O 1
ATOM 2782 N N . THR A 1 355 ? -12.109 -47 -4.777 1 73.94 355 THR A N 1
ATOM 2783 C CA . THR A 1 355 ? -12.109 -46.688 -3.354 1 73.94 355 THR A CA 1
ATOM 2784 C C . THR A 1 355 ? -10.766 -46.094 -2.934 1 73.94 355 THR A C 1
ATOM 2786 O O . THR A 1 355 ? -10.703 -45.281 -2.027 1 73.94 355 THR A O 1
ATOM 2789 N N . ALA A 1 356 ? -9.719 -46.469 -3.555 1 79.56 356 ALA A N 1
ATOM 2790 C CA . ALA A 1 356 ? -8.383 -46.094 -3.111 1 79.56 356 ALA A CA 1
ATOM 2791 C C . ALA A 1 356 ? -7.992 -44.719 -3.66 1 79.56 356 ALA A C 1
ATOM 2793 O O . ALA A 1 356 ? -8.43 -44.344 -4.746 1 79.56 356 ALA A O 1
ATOM 2794 N N . LEU A 1 357 ? -7.266 -44.031 -2.801 1 90.25 357 LEU A N 1
ATOM 2795 C CA . LEU A 1 357 ? -6.695 -42.75 -3.242 1 90.25 357 LEU A CA 1
ATOM 2796 C C . LEU A 1 357 ? -5.727 -42.969 -4.398 1 90.25 357 LEU A C 1
ATOM 2798 O O . LEU A 1 357 ? -4.773 -43.75 -4.281 1 90.25 357 LEU A O 1
ATOM 2802 N N . THR A 1 358 ? -6.051 -42.375 -5.547 1 96.5 358 THR A N 1
ATOM 2803 C CA . THR A 1 358 ? -5.172 -42.5 -6.703 1 96.5 358 THR A CA 1
ATOM 2804 C C . THR A 1 358 ? -3.941 -41.594 -6.543 1 96.5 358 THR A C 1
ATOM 2806 O O . THR A 1 358 ? -3.914 -40.719 -5.68 1 96.5 358 THR A O 1
ATOM 2809 N N . THR A 1 359 ? -2.898 -41.906 -7.344 1 96.81 359 THR A N 1
ATOM 2810 C CA . THR A 1 359 ? -1.68 -41.094 -7.328 1 96.81 359 THR A CA 1
ATOM 2811 C C . THR A 1 359 ? -1.991 -39.625 -7.613 1 96.81 359 THR A C 1
ATOM 2813 O O . THR A 1 359 ? -1.498 -38.75 -6.922 1 96.81 359 THR A O 1
ATOM 2816 N N . GLY A 1 360 ? -2.809 -39.375 -8.594 1 97.62 360 GLY A N 1
ATOM 2817 C CA . GLY A 1 360 ? -3.18 -38 -8.938 1 97.62 360 GLY A CA 1
ATOM 2818 C C . GLY A 1 360 ? -3.881 -37.281 -7.805 1 97.62 360 GLY A C 1
ATOM 2819 O O . GLY A 1 360 ? -3.557 -36.125 -7.512 1 97.62 360 GLY A O 1
ATOM 2820 N N . GLN A 1 361 ? -4.805 -37.969 -7.234 1 97 361 GLN A N 1
ATOM 2821 C CA . GLN A 1 361 ? -5.562 -37.375 -6.129 1 97 361 GLN A CA 1
ATOM 2822 C C . GLN A 1 361 ? -4.648 -37.062 -4.953 1 97 361 GLN A C 1
ATOM 2824 O O . GLN A 1 361 ? -4.797 -36.031 -4.312 1 97 361 GLN A O 1
ATOM 2829 N N . ARG A 1 362 ? -3.771 -37.969 -4.68 1 97 362 ARG A N 1
ATOM 2830 C CA . ARG A 1 362 ? -2.824 -37.75 -3.588 1 97 362 ARG A CA 1
ATOM 2831 C C . ARG A 1 362 ? -1.943 -36.531 -3.842 1 97 362 ARG A C 1
ATOM 2833 O O . ARG A 1 362 ? -1.767 -35.688 -2.957 1 97 362 ARG A O 1
ATOM 2840 N N . ILE A 1 363 ? -1.413 -36.438 -4.992 1 98.12 363 ILE A N 1
ATOM 2841 C CA . ILE A 1 363 ? -0.533 -35.344 -5.359 1 98.12 363 ILE A CA 1
ATOM 2842 C C . ILE A 1 363 ? -1.299 -34.031 -5.285 1 98.12 363 ILE A C 1
ATOM 2844 O O . ILE A 1 363 ? -0.789 -33.031 -4.758 1 98.12 363 ILE A O 1
ATOM 2848 N N . ALA A 1 364 ? -2.531 -34 -5.801 1 98.38 364 ALA A N 1
ATOM 2849 C CA . ALA A 1 364 ? -3.369 -32.812 -5.773 1 98.38 364 ALA A CA 1
ATOM 2850 C C . ALA A 1 364 ? -3.641 -32.375 -4.336 1 98.38 364 ALA A C 1
ATOM 2852 O O . ALA A 1 364 ? -3.568 -31.172 -4.027 1 98.38 364 ALA A O 1
ATOM 2853 N N . ALA A 1 365 ? -3.967 -33.312 -3.475 1 97.25 365 ALA A N 1
ATOM 2854 C CA . ALA A 1 365 ? -4.227 -33 -2.07 1 97.25 365 ALA A CA 1
ATOM 2855 C C . ALA A 1 365 ? -2.977 -32.469 -1.384 1 97.25 365 ALA A C 1
ATOM 2857 O O . ALA A 1 365 ? -3.057 -31.531 -0.574 1 97.25 365 ALA A O 1
ATOM 2858 N N . ASN A 1 366 ? -1.849 -33.125 -1.684 1 98.06 366 ASN A N 1
ATOM 2859 C CA . ASN A 1 366 ? -0.582 -32.656 -1.134 1 98.06 366 ASN A CA 1
ATOM 2860 C C . ASN A 1 366 ? -0.264 -31.219 -1.594 1 98.06 366 ASN A C 1
ATOM 2862 O O . ASN A 1 366 ? 0.197 -30.406 -0.803 1 98.06 366 ASN A O 1
ATOM 2866 N N . ALA A 1 367 ? -0.492 -30.984 -2.885 1 98.5 367 ALA A N 1
ATOM 2867 C CA . ALA A 1 367 ? -0.235 -29.641 -3.43 1 98.5 367 ALA A CA 1
ATOM 2868 C C . ALA A 1 367 ? -1.113 -28.594 -2.754 1 98.5 367 ALA A C 1
ATOM 2870 O O . ALA A 1 367 ? -0.661 -27.484 -2.482 1 98.5 367 ALA A O 1
ATOM 2871 N N . LYS A 1 368 ? -2.342 -28.906 -2.518 1 98.19 368 LYS A N 1
ATOM 2872 C CA . LYS A 1 368 ? -3.209 -27.984 -1.793 1 98.19 368 LYS A CA 1
ATOM 2873 C C . LYS A 1 368 ? -2.633 -27.656 -0.42 1 98.19 368 LYS A C 1
ATOM 2875 O O . LYS A 1 368 ? -2.559 -26.484 -0.041 1 98.19 368 LYS A O 1
ATOM 2880 N N . ARG A 1 369 ? -2.193 -28.609 0.297 1 97.88 369 ARG A N 1
ATOM 2881 C CA . ARG A 1 369 ? -1.713 -28.438 1.663 1 97.88 369 ARG A CA 1
ATOM 2882 C C . ARG A 1 369 ? -0.373 -27.703 1.681 1 97.88 369 ARG A C 1
ATOM 2884 O O . ARG A 1 369 ? -0.167 -26.797 2.482 1 97.88 369 ARG A O 1
ATOM 2891 N N . THR A 1 370 ? 0.53 -28.078 0.793 1 98.31 370 THR A N 1
ATOM 2892 C CA . THR A 1 370 ? 1.917 -27.641 0.922 1 98.31 370 THR A CA 1
ATOM 2893 C C . THR A 1 370 ? 2.178 -26.406 0.074 1 98.31 370 THR A C 1
ATOM 2895 O O . THR A 1 370 ? 3.08 -25.609 0.374 1 98.31 370 THR A O 1
ATOM 2898 N N . LEU A 1 371 ? 1.405 -26.219 -0.998 1 98.69 371 LEU A N 1
ATOM 2899 C CA . LEU A 1 371 ? 1.651 -25.094 -1.884 1 98.69 371 LEU A CA 1
ATOM 2900 C C . LEU A 1 371 ? 0.517 -24.078 -1.796 1 98.69 371 LEU A C 1
ATOM 2902 O O . LEU A 1 371 ? 0.696 -22.984 -1.256 1 98.69 371 LEU A O 1
ATOM 2906 N N . THR A 1 372 ? -0.701 -24.453 -2.182 1 98.62 372 THR A N 1
ATOM 2907 C CA . THR A 1 372 ? -1.845 -23.547 -2.209 1 98.62 372 THR A CA 1
ATOM 2908 C C . THR A 1 372 ? -2.043 -22.891 -0.848 1 98.62 372 THR A C 1
ATOM 2910 O O . THR A 1 372 ? -2.23 -21.672 -0.766 1 98.62 372 THR A O 1
ATOM 2913 N N . ASP A 1 373 ? -1.979 -23.734 0.189 1 98.62 373 ASP A N 1
ATOM 2914 C CA . ASP A 1 373 ? -2.34 -23.266 1.521 1 98.62 373 ASP A CA 1
ATOM 2915 C C . ASP A 1 373 ? -1.095 -22.922 2.34 1 98.62 373 ASP A C 1
ATOM 2917 O O . ASP A 1 373 ? -1.186 -22.672 3.545 1 98.62 373 ASP A O 1
ATOM 2921 N N . ARG A 1 374 ? 0.057 -22.906 1.689 1 98.56 374 ARG A N 1
ATOM 2922 C CA . ARG A 1 374 ? 1.243 -22.609 2.486 1 98.56 374 ARG A CA 1
ATOM 2923 C C . ARG A 1 374 ? 2.262 -21.812 1.674 1 98.56 374 ARG A C 1
ATOM 2925 O O . ARG A 1 374 ? 2.207 -20.578 1.632 1 98.56 374 ARG A O 1
ATOM 2932 N N . TYR A 1 375 ? 3.004 -22.375 0.774 1 98.81 375 TYR A N 1
ATOM 2933 C CA . TYR A 1 375 ? 4.184 -21.734 0.203 1 98.81 375 TYR A CA 1
ATOM 2934 C C . TYR A 1 375 ? 3.797 -20.797 -0.939 1 98.81 375 TYR A C 1
ATOM 2936 O O . TYR A 1 375 ? 4.613 -20 -1.397 1 98.81 375 TYR A O 1
ATOM 2944 N N . LEU A 1 376 ? 2.551 -20.875 -1.419 1 98.81 376 LEU A N 1
ATOM 2945 C CA . LEU A 1 376 ? 2.086 -19.969 -2.473 1 98.81 376 LEU A CA 1
ATOM 2946 C C . LEU A 1 376 ? 1.081 -18.969 -1.927 1 98.81 376 LEU A C 1
ATOM 2948 O O . LEU A 1 376 ? 0.33 -18.359 -2.691 1 98.81 376 LEU A O 1
ATOM 2952 N N . THR A 1 377 ? 1.061 -18.781 -0.605 1 98.75 377 THR A N 1
ATOM 2953 C CA . THR A 1 377 ? 0.134 -17.859 0.038 1 98.75 377 THR A CA 1
ATOM 2954 C C . THR A 1 377 ? 0.705 -16.438 0.049 1 98.75 377 THR A C 1
ATOM 2956 O O . THR A 1 377 ? 1.917 -16.25 -0.072 1 98.75 377 THR A O 1
ATOM 2959 N N . PRO A 1 378 ? -0.186 -15.461 0.197 1 98.31 378 PRO A N 1
ATOM 2960 C CA . PRO A 1 378 ? 0.3 -14.094 0.397 1 98.31 378 PRO A CA 1
ATOM 2961 C C . PRO A 1 378 ? 1.271 -13.977 1.57 1 98.31 378 PRO A C 1
ATOM 2963 O O . PRO A 1 378 ? 2.256 -13.242 1.49 1 98.31 378 PRO A O 1
ATOM 2966 N N . ALA A 1 379 ? 1.027 -14.711 2.621 1 98.56 379 ALA A N 1
ATOM 2967 C CA . ALA A 1 379 ? 1.911 -14.688 3.783 1 98.56 379 ALA A CA 1
ATOM 2968 C C . ALA A 1 379 ? 3.305 -15.188 3.422 1 98.56 379 ALA A C 1
ATOM 2970 O O . ALA A 1 379 ? 4.309 -14.586 3.803 1 98.56 379 ALA A O 1
ATOM 2971 N N . ALA A 1 380 ? 3.355 -16.281 2.693 1 98.88 380 ALA A N 1
ATOM 2972 C CA . ALA A 1 380 ? 4.641 -16.844 2.297 1 98.88 380 ALA A CA 1
ATOM 2973 C C . ALA A 1 380 ? 5.43 -15.867 1.432 1 98.88 380 ALA A C 1
ATOM 2975 O O . ALA A 1 380 ? 6.641 -15.703 1.607 1 98.88 380 ALA A O 1
ATOM 2976 N N . THR A 1 381 ? 4.734 -15.258 0.527 1 98.81 381 THR A N 1
ATOM 2977 C CA . THR A 1 381 ? 5.359 -14.289 -0.369 1 98.81 381 THR A CA 1
ATOM 2978 C C . THR A 1 381 ? 5.926 -13.109 0.416 1 98.81 381 THR A C 1
ATOM 2980 O O . THR A 1 381 ? 7.074 -12.711 0.206 1 98.81 38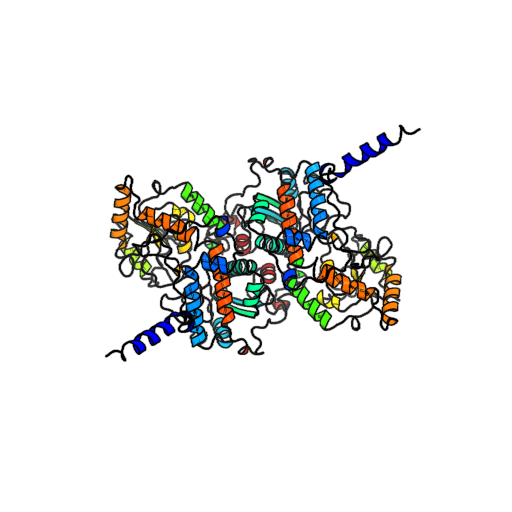1 THR A O 1
ATOM 2983 N N . ALA A 1 382 ? 5.152 -12.586 1.315 1 98.62 382 ALA A N 1
ATOM 2984 C CA . ALA A 1 382 ? 5.59 -11.445 2.119 1 98.62 382 ALA A CA 1
ATOM 2985 C C . ALA A 1 382 ? 6.77 -11.828 3.012 1 98.62 382 ALA A C 1
ATOM 2987 O O . ALA A 1 382 ? 7.742 -11.078 3.123 1 98.62 382 ALA A O 1
ATOM 2988 N N . CYS A 1 383 ? 6.648 -12.969 3.662 1 98.75 383 CYS A N 1
ATOM 2989 C CA . CYS A 1 383 ? 7.727 -13.477 4.508 1 98.75 383 CYS A CA 1
ATOM 2990 C C . CYS A 1 383 ? 9.023 -13.609 3.715 1 98.75 383 CYS A C 1
ATOM 2992 O O . CYS A 1 383 ? 10.078 -13.172 4.168 1 98.75 383 CYS A O 1
ATOM 2994 N N . TYR A 1 384 ? 8.906 -14.164 2.557 1 98.88 384 TYR A N 1
ATOM 2995 C CA . TYR A 1 384 ? 10.094 -14.359 1.729 1 98.88 384 TYR A CA 1
ATOM 2996 C C . TYR A 1 384 ? 10.711 -13.023 1.335 1 98.88 384 TYR A C 1
ATOM 2998 O O . TYR A 1 384 ? 11.922 -12.836 1.435 1 98.88 384 TYR A O 1
ATOM 3006 N N . ILE A 1 385 ? 9.898 -12.078 0.864 1 98.88 385 ILE A N 1
ATOM 3007 C CA . ILE A 1 385 ? 10.398 -10.789 0.417 1 98.88 385 ILE A CA 1
ATOM 3008 C C . ILE A 1 385 ? 11.133 -10.094 1.563 1 98.88 385 ILE A C 1
ATOM 3010 O O . ILE A 1 385 ? 12.242 -9.578 1.38 1 98.88 385 ILE A O 1
ATOM 3014 N N . ARG A 1 386 ? 10.555 -10.07 2.75 1 98.81 386 ARG A N 1
ATOM 3015 C CA . ARG A 1 386 ? 11.188 -9.422 3.896 1 98.81 386 ARG A CA 1
ATOM 3016 C C . ARG A 1 386 ? 12.508 -10.109 4.246 1 98.81 386 ARG A C 1
ATOM 3018 O O . ARG A 1 386 ? 13.523 -9.438 4.465 1 98.81 386 ARG A O 1
ATOM 3025 N N . ALA A 1 387 ? 12.461 -11.438 4.219 1 98.75 387 ALA A N 1
ATOM 3026 C CA . ALA A 1 387 ? 13.68 -12.188 4.543 1 98.75 387 ALA A CA 1
ATOM 3027 C C . ALA A 1 387 ? 14.773 -11.93 3.508 1 98.75 387 ALA A C 1
ATOM 3029 O O . ALA A 1 387 ? 15.938 -11.766 3.857 1 98.75 387 ALA A O 1
ATOM 3030 N N . ALA A 1 388 ? 14.383 -11.938 2.27 1 98.75 388 ALA A N 1
ATOM 3031 C CA . ALA A 1 388 ? 15.336 -11.703 1.188 1 98.75 388 ALA A CA 1
ATOM 3032 C C . ALA A 1 388 ? 15.922 -10.297 1.268 1 98.75 388 ALA A C 1
ATOM 3034 O O . ALA A 1 388 ? 17.125 -10.102 1.056 1 98.75 388 ALA A O 1
ATOM 3035 N N . LEU A 1 389 ? 15.094 -9.297 1.584 1 98.75 389 LEU A N 1
ATOM 3036 C CA . LEU A 1 389 ? 15.547 -7.914 1.723 1 98.75 389 LEU A CA 1
ATOM 3037 C C . LEU A 1 389 ? 16.531 -7.781 2.879 1 98.75 389 LEU A C 1
ATOM 3039 O O . LEU A 1 389 ? 17.547 -7.098 2.754 1 98.75 389 LEU A O 1
ATOM 3043 N N . ILE A 1 390 ? 16.188 -8.391 3.986 1 98.69 390 ILE A N 1
ATOM 3044 C CA . ILE A 1 390 ? 17.062 -8.352 5.156 1 98.69 390 ILE A CA 1
ATOM 3045 C C . ILE A 1 390 ? 18.406 -9.008 4.824 1 98.69 390 ILE A C 1
ATOM 3047 O O . ILE A 1 390 ? 19.469 -8.453 5.137 1 98.69 390 ILE A O 1
ATOM 3051 N N . SER A 1 391 ? 18.344 -10.188 4.152 1 98.62 391 SER A N 1
ATOM 3052 C CA . SER A 1 391 ? 19.562 -10.883 3.732 1 98.62 391 SER A CA 1
ATOM 3053 C C . SER A 1 391 ? 20.406 -10.023 2.797 1 98.62 391 SER A C 1
ATOM 3055 O O . SER A 1 391 ? 21.594 -9.836 3.02 1 98.62 391 SER A O 1
ATOM 3057 N N . TYR A 1 392 ? 19.812 -9.484 1.787 1 98.69 392 TYR A N 1
ATOM 3058 C CA . TYR A 1 392 ? 20.5 -8.633 0.818 1 98.69 392 TYR A CA 1
ATOM 3059 C C . TYR A 1 392 ? 21.125 -7.422 1.501 1 98.69 392 TYR A C 1
ATOM 3061 O O . TYR A 1 392 ? 22.297 -7.109 1.277 1 98.69 392 TYR A O 1
ATOM 3069 N N . SER A 1 393 ? 20.312 -6.738 2.336 1 98.62 393 SER A N 1
ATOM 3070 C CA . SER A 1 393 ? 20.766 -5.543 3.043 1 98.62 393 SER A CA 1
ATOM 3071 C C . SER A 1 393 ? 21.984 -5.828 3.898 1 98.62 393 SER A C 1
ATOM 3073 O O . SER A 1 393 ? 22.906 -5.008 3.973 1 98.62 393 SER A O 1
ATOM 3075 N N . SER A 1 394 ? 22.031 -6.969 4.527 1 98.19 394 SER A N 1
ATOM 3076 C CA . SER A 1 394 ? 23.125 -7.328 5.426 1 98.19 394 SER A CA 1
ATOM 3077 C C . SER A 1 394 ? 24.422 -7.562 4.656 1 98.19 394 SER A C 1
ATOM 3079 O O . SER A 1 394 ? 25.5 -7.547 5.242 1 98.19 394 SER A O 1
ATOM 3081 N N . ASN A 1 395 ? 24.312 -7.789 3.357 1 98.31 395 ASN A N 1
ATOM 3082 C CA . ASN A 1 395 ? 25.5 -8.078 2.553 1 98.31 395 ASN A CA 1
ATOM 3083 C C . ASN A 1 395 ? 26.062 -6.82 1.908 1 98.31 395 ASN A C 1
ATOM 3085 O O . ASN A 1 395 ? 27.125 -6.855 1.283 1 98.31 395 ASN A O 1
ATOM 3089 N N . LEU A 1 396 ? 25.406 -5.68 2.049 1 98.25 396 LEU A N 1
ATOM 3090 C CA . LEU A 1 396 ? 25.891 -4.434 1.469 1 98.25 396 LEU A CA 1
ATOM 3091 C C . LEU A 1 396 ? 27.141 -3.941 2.205 1 98.25 396 LEU A C 1
ATOM 3093 O O . LEU A 1 396 ? 27.141 -3.842 3.434 1 98.25 396 LEU A O 1
ATOM 3097 N N . VAL A 1 397 ? 28.188 -3.666 1.499 1 98.38 397 VAL A N 1
ATOM 3098 C CA . VAL A 1 397 ? 29.359 -3.01 2.061 1 98.38 397 VAL A CA 1
ATOM 3099 C C . VAL A 1 397 ? 29.172 -1.494 2.006 1 98.38 397 VAL A C 1
ATOM 3101 O O . VAL A 1 397 ? 29.703 -0.833 1.106 1 98.38 397 VAL A O 1
ATOM 3104 N N . ARG A 1 398 ? 28.609 -0.974 2.936 1 97.25 398 ARG A N 1
ATOM 3105 C CA . ARG A 1 398 ? 28.094 0.392 2.947 1 97.25 398 ARG A CA 1
ATOM 3106 C C . ARG A 1 398 ? 29.219 1.404 2.83 1 97.25 398 ARG A C 1
ATOM 3108 O O . ARG A 1 398 ? 29.031 2.504 2.305 1 97.25 398 ARG A O 1
ATOM 3115 N N . THR A 1 399 ? 30.422 1.023 3.258 1 97.44 399 THR A N 1
ATOM 3116 C CA . THR A 1 399 ? 31.578 1.913 3.168 1 97.44 399 THR A CA 1
ATOM 3117 C C . THR A 1 399 ? 32 2.094 1.715 1 97.44 399 THR A C 1
ATOM 3119 O O . THR A 1 399 ? 32.812 2.986 1.404 1 97.44 399 THR A O 1
ATOM 3122 N N . SER A 1 400 ? 31.453 1.236 0.834 1 97.94 400 SER A N 1
ATOM 3123 C CA . SER A 1 400 ? 31.844 1.325 -0.568 1 97.94 400 SER A CA 1
ATOM 3124 C C . SER A 1 400 ? 31.047 2.402 -1.299 1 97.94 400 SER A C 1
ATOM 3126 O O . SER A 1 400 ? 31.391 2.781 -2.42 1 97.94 400 SER A O 1
ATOM 3128 N N . TRP A 1 401 ? 30.016 2.951 -0.656 1 97.75 401 TRP A N 1
ATOM 3129 C CA . TRP A 1 401 ? 29.266 4.043 -1.262 1 97.75 401 TRP A CA 1
ATOM 3130 C C . TRP A 1 401 ? 30.062 5.336 -1.242 1 97.75 401 TRP A C 1
ATOM 3132 O O . TRP A 1 401 ? 30.984 5.496 -0.43 1 97.75 401 TRP A O 1
ATOM 3142 N N . PRO A 1 402 ? 29.828 6.297 -2.145 1 94.31 402 PRO A N 1
ATOM 3143 C CA . PRO A 1 402 ? 30.641 7.508 -2.287 1 94.31 402 PRO A CA 1
ATOM 3144 C C . PRO A 1 402 ? 30.859 8.227 -0.958 1 94.31 402 PRO A C 1
ATOM 3146 O O . PRO A 1 402 ? 31.969 8.703 -0.69 1 94.31 402 PRO A O 1
ATOM 3149 N N . ASP A 1 403 ? 29.938 8.375 0.006 1 90.19 403 ASP A N 1
ATOM 3150 C CA . ASP A 1 403 ? 30.125 9.078 1.271 1 90.19 403 ASP A CA 1
ATOM 3151 C C . ASP A 1 403 ? 30.469 8.094 2.393 1 90.19 403 ASP A C 1
ATOM 3153 O O . ASP A 1 403 ? 30.516 8.477 3.564 1 90.19 403 ASP A O 1
ATOM 3157 N N . GLN A 1 404 ? 30.656 6.828 1.985 1 94.5 404 GLN A N 1
ATOM 3158 C CA . GLN A 1 404 ? 31.094 5.738 2.85 1 94.5 404 GLN A CA 1
ATOM 3159 C C . GLN A 1 404 ? 30.078 5.473 3.959 1 94.5 404 GLN A C 1
ATOM 3161 O O . GLN A 1 404 ? 30.438 4.965 5.023 1 94.5 404 GLN A O 1
ATOM 3166 N N . GLN A 1 405 ? 28.875 5.945 3.707 1 93.62 405 GLN A N 1
ATOM 3167 C CA . GLN A 1 405 ? 27.844 5.797 4.73 1 93.62 405 GLN A CA 1
ATOM 3168 C C . GLN A 1 405 ? 26.656 5 4.199 1 93.62 405 GLN A C 1
ATOM 3170 O O . GLN A 1 405 ? 25.594 4.977 4.824 1 93.62 405 GLN A O 1
ATOM 3175 N N . GLY A 1 406 ? 26.828 4.371 3.047 1 96.25 406 GLY A N 1
ATOM 3176 C CA . GLY A 1 406 ? 25.734 3.611 2.465 1 96.25 406 GLY A CA 1
ATOM 3177 C C . GLY A 1 406 ? 24.875 4.43 1.517 1 96.25 406 GLY A C 1
ATOM 3178 O O . GLY A 1 406 ? 25.234 5.555 1.161 1 96.25 406 GLY A O 1
ATOM 3179 N N . PRO A 1 407 ? 23.781 3.885 1.077 1 97.06 407 PRO A N 1
ATOM 3180 C CA . PRO A 1 407 ? 22.891 4.57 0.135 1 97.06 407 PRO A CA 1
ATOM 3181 C C . PRO A 1 407 ? 22.312 5.867 0.701 1 97.06 407 PRO A C 1
ATOM 3183 O O . PRO A 1 407 ? 21.859 5.898 1.847 1 97.06 407 PRO A O 1
ATOM 3186 N N . LYS A 1 408 ? 22.375 6.93 -0.128 1 95.5 408 LYS A N 1
ATOM 3187 C CA . LYS A 1 408 ? 21.828 8.234 0.214 1 95.5 408 LYS A CA 1
ATOM 3188 C C . LYS A 1 408 ? 20.734 8.648 -0.777 1 95.5 408 LYS A C 1
ATOM 3190 O O . LYS A 1 408 ? 20.844 8.367 -1.974 1 95.5 408 LYS A O 1
ATOM 3195 N N . LEU A 1 409 ? 19.781 9.305 -0.259 1 96.12 409 LEU A N 1
ATOM 3196 C CA . LEU A 1 409 ? 18.734 9.828 -1.131 1 96.12 409 LEU A CA 1
ATOM 3197 C C . LEU A 1 409 ? 19.234 11.055 -1.891 1 96.12 409 LEU A C 1
ATOM 3199 O O . LEU A 1 409 ? 19.938 11.898 -1.329 1 96.12 409 LEU A O 1
ATOM 3203 N N . ILE A 1 410 ? 18.875 11.117 -3.1 1 94.25 410 ILE A N 1
ATOM 3204 C CA . ILE A 1 410 ? 19.062 12.344 -3.877 1 94.25 410 ILE A CA 1
ATOM 3205 C C . ILE A 1 410 ? 17.953 13.336 -3.551 1 94.25 410 ILE A C 1
ATOM 3207 O O . ILE A 1 410 ? 16.781 13 -3.619 1 94.25 410 ILE A O 1
ATOM 3211 N N . GLU A 1 411 ? 18.281 14.523 -3.355 1 89.44 411 GLU A N 1
ATOM 3212 C CA . GLU A 1 411 ? 17.375 15.555 -2.859 1 89.44 411 GLU A CA 1
ATOM 3213 C C . GLU A 1 411 ? 16.375 15.977 -3.939 1 89.44 411 GLU A C 1
ATOM 3215 O O . GLU A 1 411 ? 16.656 15.852 -5.133 1 89.44 411 GLU A O 1
ATOM 3220 N N . GLY A 1 412 ? 15.125 16.516 -3.5 1 89.88 412 GLY A N 1
ATOM 3221 C CA . GLY A 1 412 ? 14.086 17.031 -4.371 1 89.88 412 GLY A CA 1
ATOM 3222 C C . GLY A 1 412 ? 12.719 16.438 -4.09 1 89.88 412 GLY A C 1
ATOM 3223 O O . GLY A 1 412 ? 11.695 17 -4.461 1 89.88 412 GLY A O 1
ATOM 3224 N N . SER A 1 413 ? 12.688 15.266 -3.576 1 89.62 413 SER A N 1
ATOM 3225 C CA . SER A 1 413 ? 11.484 14.578 -3.107 1 89.62 413 SER A CA 1
ATOM 3226 C C . SER A 1 413 ? 10.539 14.273 -4.262 1 89.62 413 SER A C 1
ATOM 3228 O O . SER A 1 413 ? 9.375 13.93 -4.043 1 89.62 413 SER A O 1
ATOM 3230 N N . GLY A 1 414 ? 10.93 14.594 -5.469 1 89.5 414 GLY A N 1
ATOM 3231 C CA . GLY A 1 414 ? 10.156 14.266 -6.656 1 89.5 414 GLY A CA 1
ATOM 3232 C C . GLY A 1 414 ? 8.953 15.172 -6.844 1 89.5 414 GLY A C 1
ATOM 3233 O O . GLY A 1 414 ? 8 14.805 -7.535 1 89.5 414 GLY A O 1
ATOM 3234 N N . VAL A 1 415 ? 8.859 16.359 -6.152 1 91.88 415 VAL A N 1
ATOM 3235 C CA . VAL A 1 415 ? 7.641 17.156 -6.293 1 91.88 415 VAL A CA 1
ATOM 3236 C C . VAL A 1 415 ? 7.996 18.641 -6.348 1 91.88 415 VAL A C 1
ATOM 3238 O O . VAL A 1 415 ? 8.992 19.062 -5.77 1 91.88 415 VAL A O 1
ATOM 3241 N N . VAL A 1 416 ? 7.164 19.422 -7.059 1 88.75 416 VAL A N 1
ATOM 3242 C CA . VAL A 1 416 ? 7.109 20.875 -7.117 1 88.75 416 VAL A CA 1
ATOM 3243 C C . VAL A 1 416 ? 5.66 21.328 -7.277 1 88.75 416 VAL A C 1
ATOM 3245 O O . VAL A 1 416 ? 4.832 20.609 -7.836 1 88.75 416 VAL A O 1
ATOM 3248 N N . PRO A 1 417 ? 5.34 22.516 -6.664 1 85.44 417 PRO A N 1
ATOM 3249 C CA . PRO A 1 417 ? 3.973 22.984 -6.895 1 85.44 417 PRO A CA 1
ATOM 3250 C C . PRO A 1 417 ? 3.574 22.938 -8.367 1 85.44 417 PRO A C 1
ATOM 3252 O O . PRO A 1 417 ? 4.355 23.344 -9.234 1 85.44 417 PRO A O 1
ATOM 3255 N N . GLY A 1 418 ? 2.404 22.406 -8.594 1 85.5 418 GLY A N 1
ATOM 3256 C CA . GLY A 1 418 ? 1.924 22.266 -9.961 1 85.5 418 GLY A CA 1
ATOM 3257 C C . GLY A 1 418 ? 2.195 20.906 -10.555 1 85.5 418 GLY A C 1
ATOM 3258 O O . GLY A 1 418 ? 1.641 20.562 -11.602 1 85.5 418 GLY A O 1
ATOM 3259 N N . ALA A 1 419 ? 3.066 20.141 -9.906 1 85.38 419 ALA A N 1
ATOM 3260 C CA . ALA A 1 419 ? 3.369 18.797 -10.414 1 85.38 419 ALA A CA 1
ATOM 3261 C C . ALA A 1 419 ? 2.098 17.969 -10.562 1 85.38 419 ALA A C 1
ATOM 3263 O O . ALA A 1 419 ? 1.26 17.938 -9.656 1 85.38 419 ALA A O 1
ATOM 3264 N N . GLY A 1 420 ? 1.929 17.344 -11.797 1 82.31 420 GLY A N 1
ATOM 3265 C CA . GLY A 1 420 ? 0.775 16.5 -12.047 1 82.31 420 GLY A CA 1
ATOM 3266 C C . GLY A 1 420 ? -0.437 17.266 -12.531 1 82.31 420 GLY A C 1
ATOM 3267 O O . GLY A 1 420 ? -1.536 16.719 -12.625 1 82.31 420 GLY A O 1
ATOM 3268 N N . THR A 1 421 ? -0.212 18.547 -12.68 1 84.56 421 THR A N 1
ATOM 3269 C CA . THR A 1 421 ? -1.293 19.359 -13.211 1 84.56 421 THR A CA 1
ATOM 3270 C C . THR A 1 421 ? -0.989 19.797 -14.641 1 84.56 421 THR A C 1
ATOM 3272 O O . THR A 1 421 ? -0.021 19.328 -15.242 1 84.56 421 THR A O 1
ATOM 3275 N N . SER A 1 422 ? -1.962 20.578 -15.133 1 78.19 422 SER A N 1
ATOM 3276 C CA . SER A 1 422 ? -1.812 21.047 -16.5 1 78.19 422 SER A CA 1
ATOM 3277 C C . SER A 1 422 ? -0.796 22.188 -16.594 1 78.19 422 SER A C 1
ATOM 3279 O O . SER A 1 422 ? -0.54 22.703 -17.688 1 78.19 422 SER A O 1
ATOM 3281 N N . LYS A 1 423 ? -0.174 22.562 -15.516 1 78 423 LYS A N 1
ATOM 3282 C CA . LYS A 1 423 ? 0.759 23.688 -15.508 1 78 423 LYS A CA 1
ATOM 3283 C C . LYS A 1 423 ? 2.047 23.344 -16.25 1 78 423 LYS A C 1
ATOM 3285 O O . LYS A 1 423 ? 2.805 24.234 -16.641 1 78 423 LYS A O 1
ATOM 3290 N N . GLY A 1 424 ? 2.277 22.031 -16.438 1 78.44 424 GLY A N 1
ATOM 3291 C CA . GLY A 1 424 ? 3.447 21.609 -17.188 1 78.44 424 GLY A CA 1
ATOM 3292 C C . GLY A 1 424 ? 3.859 20.188 -16.906 1 78.44 424 GLY A C 1
ATOM 3293 O O . GLY A 1 424 ? 3.455 19.594 -15.898 1 78.44 424 GLY A O 1
ATOM 3294 N N . GLY A 1 425 ? 4.652 19.703 -17.875 1 87.81 425 GLY A N 1
ATOM 3295 C CA . GLY A 1 425 ? 5.234 18.391 -17.641 1 87.81 425 GLY A CA 1
ATOM 3296 C C . GLY A 1 425 ? 6.195 18.359 -16.469 1 87.81 425 GLY A C 1
ATOM 3297 O O . GLY A 1 425 ? 6.773 19.375 -16.109 1 87.81 425 GLY A O 1
ATOM 3298 N N . LEU A 1 426 ? 6.359 17.281 -15.82 1 92.19 426 LEU A N 1
ATOM 3299 C CA . LEU A 1 426 ? 7.18 17.125 -14.625 1 92.19 426 LEU A CA 1
ATOM 3300 C C . LEU A 1 426 ? 8.617 17.562 -14.891 1 92.19 426 LEU A C 1
ATOM 3302 O O . LEU A 1 426 ? 9.227 18.234 -14.047 1 92.19 426 LEU A O 1
ATOM 3306 N N . LYS A 1 427 ? 9.141 17.203 -16.047 1 91.38 427 LYS A N 1
ATOM 3307 C CA . LYS A 1 427 ? 10.492 17.609 -16.406 1 91.38 427 LYS A CA 1
ATOM 3308 C C . LYS A 1 427 ? 10.578 19.141 -16.547 1 91.38 427 LYS A C 1
ATOM 3310 O O . LYS A 1 427 ? 11.523 19.75 -16.047 1 91.38 427 LYS A O 1
ATOM 3315 N N . GLN A 1 428 ? 9.664 19.719 -17.172 1 91.94 428 GLN A N 1
ATOM 3316 C CA . GLN A 1 428 ? 9.625 21.156 -17.406 1 91.94 428 GLN A CA 1
ATOM 3317 C C . GLN A 1 428 ? 9.531 21.922 -16.078 1 91.94 428 GLN A C 1
ATOM 3319 O O . GLN A 1 428 ? 10.094 23.016 -15.945 1 91.94 428 GLN A O 1
ATOM 3324 N N . LEU A 1 429 ? 8.867 21.297 -15.148 1 89.88 429 LEU A N 1
ATOM 3325 C CA . LEU A 1 429 ? 8.672 21.938 -13.852 1 89.88 429 LEU A CA 1
ATOM 3326 C C . LEU A 1 429 ? 9.914 21.766 -12.977 1 89.88 429 LEU A C 1
ATOM 3328 O O . LEU A 1 429 ? 9.992 22.344 -11.891 1 89.88 429 LEU A O 1
ATOM 3332 N N . GLY A 1 430 ? 10.852 20.953 -13.422 1 90.25 430 GLY A N 1
ATOM 3333 C CA . GLY A 1 430 ? 12.102 20.781 -12.703 1 90.25 430 GLY A CA 1
ATOM 3334 C C . GLY A 1 430 ? 12.008 19.766 -11.578 1 90.25 430 GLY A C 1
ATOM 3335 O O . GLY A 1 430 ? 12.766 19.844 -10.609 1 90.25 430 GLY A O 1
ATOM 3336 N N . VAL A 1 431 ? 11.094 18.859 -11.656 1 92.25 431 VAL A N 1
ATOM 3337 C CA . VAL A 1 431 ? 10.953 17.797 -10.672 1 92.25 431 VAL A CA 1
ATOM 3338 C C . VAL A 1 431 ? 12.195 16.906 -10.688 1 92.25 431 VAL A C 1
ATOM 3340 O O . VAL A 1 431 ? 12.688 16.547 -11.758 1 92.25 431 VAL A O 1
ATOM 3343 N N . LYS A 1 432 ? 12.766 16.656 -9.492 1 92.38 432 LYS A N 1
ATOM 3344 C CA . LYS A 1 432 ? 13.992 15.867 -9.414 1 92.38 432 LYS A CA 1
ATOM 3345 C C . LYS A 1 432 ? 14.078 15.117 -8.086 1 92.38 432 LYS A C 1
ATOM 3347 O O . LYS A 1 432 ? 13.18 15.219 -7.25 1 92.38 432 LYS A O 1
ATOM 3352 N N . GLY A 1 433 ? 15.164 14.305 -8 1 95.75 433 GLY A N 1
ATOM 3353 C CA . GLY A 1 433 ? 15.43 13.578 -6.77 1 95.75 433 GLY A CA 1
ATOM 3354 C C . GLY A 1 433 ? 14.758 12.219 -6.723 1 95.75 433 GLY A C 1
ATOM 3355 O O . GLY A 1 433 ? 14.031 11.844 -7.645 1 95.75 433 GLY A O 1
ATOM 3356 N N . ASP A 1 434 ? 15.148 11.445 -5.691 1 98.06 434 ASP A N 1
ATOM 3357 C CA . ASP A 1 434 ? 14.461 10.18 -5.445 1 98.06 434 ASP A CA 1
ATOM 3358 C C . ASP A 1 434 ? 13.016 10.414 -5.008 1 98.06 434 ASP A C 1
ATOM 3360 O O . ASP A 1 434 ? 12.758 11.25 -4.141 1 98.06 434 ASP A O 1
ATOM 3364 N N . ILE A 1 435 ? 12.062 9.75 -5.633 1 98.12 435 ILE A N 1
ATOM 3365 C CA . ILE A 1 435 ? 10.648 10.008 -5.371 1 98.12 435 ILE A CA 1
ATOM 3366 C C . ILE A 1 435 ? 10.062 8.875 -4.535 1 98.12 435 ILE A C 1
ATOM 3368 O O . ILE A 1 435 ? 10.289 7.695 -4.828 1 98.12 435 ILE A O 1
ATOM 3372 N N . GLU A 1 436 ? 9.367 9.266 -3.467 1 98.62 436 GLU A N 1
ATOM 3373 C CA . GLU A 1 436 ? 8.695 8.281 -2.625 1 98.62 436 GLU A CA 1
ATOM 3374 C C . GLU A 1 436 ? 7.594 7.562 -3.395 1 98.62 436 GLU A C 1
ATOM 3376 O O . GLU A 1 436 ? 6.891 8.172 -4.203 1 98.62 436 GLU A O 1
ATOM 3381 N N . LEU A 1 437 ? 7.418 6.277 -3.148 1 98.44 437 LEU A N 1
ATOM 3382 C CA . LEU A 1 437 ? 6.562 5.379 -3.914 1 98.44 437 LEU A CA 1
ATOM 3383 C C . LEU A 1 437 ? 5.141 5.918 -3.99 1 98.44 437 LEU A C 1
ATOM 3385 O O . LEU A 1 437 ? 4.527 5.918 -5.062 1 98.44 437 LEU A O 1
ATOM 3389 N N . GLY A 1 438 ? 4.543 6.324 -2.904 1 97.88 438 GLY A N 1
ATOM 3390 C CA . GLY A 1 438 ? 3.195 6.867 -2.91 1 97.88 438 GLY A CA 1
ATOM 3391 C C . GLY A 1 438 ? 3.064 8.141 -3.729 1 97.88 438 GLY A C 1
ATOM 3392 O O . GLY A 1 438 ? 2.064 8.336 -4.422 1 97.88 438 GLY A O 1
ATOM 3393 N N . VAL A 1 439 ? 4.059 9.016 -3.629 1 98.06 439 VAL A N 1
ATOM 3394 C CA . VAL A 1 439 ? 4.066 10.25 -4.398 1 98.06 439 VAL A CA 1
ATOM 3395 C C . VAL A 1 439 ? 4.168 9.938 -5.891 1 98.06 439 VAL A C 1
ATOM 3397 O O . VAL A 1 439 ? 3.461 10.531 -6.707 1 98.06 439 VAL A O 1
ATOM 3400 N N . TRP A 1 440 ? 5.066 9.008 -6.207 1 97.44 440 TRP A N 1
ATOM 3401 C CA . TRP A 1 440 ? 5.215 8.539 -7.582 1 97.44 440 TRP A CA 1
ATOM 3402 C C . TRP A 1 440 ? 3.883 8.039 -8.133 1 97.44 440 TRP A C 1
ATOM 3404 O O . TRP A 1 440 ? 3.512 8.359 -9.266 1 97.44 440 TRP A O 1
ATOM 3414 N N . SER A 1 441 ? 3.188 7.258 -7.332 1 96.94 441 SER A N 1
ATOM 3415 C CA . SER A 1 441 ? 1.878 6.738 -7.715 1 96.94 441 SER A CA 1
ATOM 3416 C C . SER A 1 441 ? 0.886 7.871 -7.961 1 96.94 441 SER A C 1
ATOM 3418 O O . SER A 1 441 ? 0.126 7.84 -8.93 1 96.94 441 SER A O 1
ATOM 3420 N N . ASN A 1 442 ? 0.887 8.875 -7.141 1 96.25 442 ASN A N 1
ATOM 3421 C CA . ASN A 1 442 ? -0.03 10 -7.254 1 96.25 442 ASN A CA 1
ATOM 3422 C C . ASN A 1 442 ? 0.244 10.828 -8.508 1 96.25 442 ASN A C 1
ATOM 3424 O O . ASN A 1 442 ? -0.661 11.469 -9.047 1 96.25 442 ASN A O 1
ATOM 3428 N N . LEU A 1 443 ? 1.483 10.789 -8.969 1 94.56 443 LEU A N 1
ATOM 3429 C CA . LEU A 1 443 ? 1.839 11.547 -10.156 1 94.56 443 LEU A CA 1
ATOM 3430 C C . LEU A 1 443 ? 1.541 10.75 -11.422 1 94.56 443 LEU A C 1
ATOM 3432 O O . LEU A 1 443 ? 1.946 11.141 -12.523 1 94.56 443 LEU A O 1
ATOM 3436 N N . GLY A 1 444 ? 0.916 9.594 -11.289 1 91.69 444 GLY A N 1
ATOM 3437 C CA . GLY A 1 444 ? 0.477 8.812 -12.43 1 91.69 444 GLY A CA 1
ATOM 3438 C C . GLY A 1 444 ? 1.469 7.734 -12.828 1 91.69 444 GLY A C 1
ATOM 3439 O O . GLY A 1 444 ? 1.449 7.254 -13.969 1 91.69 444 GLY A O 1
ATOM 3440 N N . GLN A 1 445 ? 2.463 7.434 -11.992 1 93.88 445 GLN A N 1
ATOM 3441 C CA . GLN A 1 445 ? 3.428 6.355 -12.18 1 93.88 445 GLN A CA 1
ATOM 3442 C C . GLN A 1 445 ? 4.242 6.566 -13.453 1 93.88 445 GLN A C 1
ATOM 3444 O O . GLN A 1 445 ? 4.355 5.656 -14.273 1 93.88 445 GLN A O 1
ATOM 3449 N N . PRO A 1 446 ? 4.777 7.738 -13.602 1 93.44 446 PRO A N 1
ATOM 3450 C CA . PRO A 1 446 ? 5.574 8.008 -14.805 1 93.44 446 PRO A CA 1
ATOM 3451 C C . PRO A 1 446 ? 6.938 7.316 -14.773 1 93.44 446 PRO A C 1
ATOM 3453 O O . PRO A 1 446 ? 7.363 6.828 -13.727 1 93.44 446 PRO A O 1
ATOM 3456 N N . GLU A 1 447 ? 7.578 7.25 -15.906 1 93.38 447 GLU A N 1
ATOM 3457 C CA . GLU A 1 447 ? 9 6.926 -15.875 1 93.38 447 GLU A CA 1
ATOM 3458 C C . GLU A 1 447 ? 9.773 7.914 -15 1 93.38 447 GLU A C 1
ATOM 3460 O O . GLU A 1 447 ? 9.352 9.062 -14.836 1 93.38 447 GLU A O 1
ATOM 3465 N N . TRP A 1 448 ? 10.859 7.488 -14.461 1 95.06 448 TRP A N 1
ATOM 3466 C CA . TRP A 1 448 ? 11.57 8.312 -13.484 1 95.06 448 TRP A CA 1
ATOM 3467 C C . TRP A 1 448 ? 13.078 8.164 -13.656 1 95.06 448 TRP A C 1
ATOM 3469 O O . TRP A 1 448 ? 13.594 7.047 -13.742 1 95.06 448 TRP A O 1
ATOM 3479 N N . PRO A 1 449 ? 13.867 9.219 -13.633 1 93.56 449 PRO A N 1
ATOM 3480 C CA . PRO A 1 449 ? 13.352 10.586 -13.633 1 93.56 449 PRO A CA 1
ATOM 3481 C C . PRO A 1 449 ? 12.562 10.922 -14.898 1 93.56 449 PRO A C 1
ATOM 3483 O O . PRO A 1 449 ? 12.719 10.25 -15.922 1 93.56 449 PRO A O 1
ATOM 3486 N N . PRO A 1 450 ? 11.648 11.93 -14.656 1 90.38 450 PRO A N 1
ATOM 3487 C CA . PRO A 1 450 ? 10.82 12.25 -15.82 1 90.38 450 PRO A CA 1
ATOM 3488 C C . PRO A 1 450 ? 11.641 12.734 -17.016 1 90.38 450 PRO A C 1
ATOM 3490 O O . PRO A 1 450 ? 12.648 13.422 -16.828 1 90.38 450 PRO A O 1
ATOM 3493 N N . GLU A 1 451 ? 11.234 12.398 -18.266 1 83.12 451 GLU A N 1
ATOM 3494 C CA . GLU A 1 451 ? 11.914 12.789 -19.5 1 83.12 451 GLU A CA 1
ATOM 3495 C C . GLU A 1 451 ? 11.234 13.992 -20.156 1 83.12 451 GLU A C 1
ATOM 3497 O O . GLU A 1 451 ? 10.023 14.18 -20 1 83.12 451 GLU A O 1
ATOM 3502 N N . MET B 1 1 ? -35.344 1.959 74 1 21.8 1 MET B N 1
ATOM 3503 C CA . MET B 1 1 ? -34.406 2.816 73.312 1 21.8 1 MET B CA 1
ATOM 3504 C C . MET B 1 1 ? -33.406 1.984 72.5 1 21.8 1 MET B C 1
ATOM 3506 O O . MET B 1 1 ? -32.531 2.533 71.812 1 21.8 1 MET B O 1
ATOM 3510 N N . ALA B 1 2 ? -33.188 0.767 73.062 1 33.84 2 ALA B N 1
ATOM 3511 C CA . ALA B 1 2 ? -32.188 -0.193 72.625 1 33.84 2 ALA B CA 1
ATOM 3512 C C . ALA B 1 2 ? -32.5 -0.668 71.188 1 33.84 2 ALA B C 1
ATOM 3514 O O . ALA B 1 2 ? -31.625 -1.201 70.5 1 33.84 2 ALA B O 1
ATOM 3515 N N . GLY B 1 3 ? -33.781 -0.722 70.938 1 30.19 3 GLY B N 1
ATOM 3516 C CA . GLY B 1 3 ? -34.281 -1.466 69.75 1 30.19 3 GLY B CA 1
ATOM 3517 C C . GLY B 1 3 ? -33.906 -0.812 68.438 1 30.19 3 GLY B C 1
ATOM 3518 O O . GLY B 1 3 ? -34.062 -1.431 67.375 1 30.19 3 GLY B O 1
ATOM 3519 N N . PHE B 1 4 ? -33.875 0.546 68.438 1 34.62 4 PHE B N 1
ATOM 3520 C CA . PHE B 1 4 ? -33.844 1.309 67.188 1 34.62 4 PHE B CA 1
ATOM 3521 C C . PHE B 1 4 ? -32.469 1.202 66.562 1 34.62 4 PHE B C 1
ATOM 3523 O O . PHE B 1 4 ? -32.25 1.732 65.438 1 34.62 4 PHE B O 1
ATOM 3530 N N . GLY B 1 5 ? -31.438 0.877 67.375 1 30.11 5 GLY B N 1
ATOM 3531 C CA . GLY B 1 5 ? -30.062 0.972 66.875 1 30.11 5 GLY B CA 1
ATOM 3532 C C . GLY B 1 5 ? -29.688 -0.121 65.938 1 30.11 5 GLY B C 1
ATOM 3533 O O . GLY B 1 5 ? -28.688 0.001 65.188 1 30.11 5 GLY B O 1
ATOM 3534 N N . ALA B 1 6 ? -30.266 -1.346 66.125 1 36.31 6 ALA B N 1
ATOM 3535 C CA . ALA B 1 6 ? -29.812 -2.502 65.375 1 36.31 6 ALA B CA 1
ATOM 3536 C C . ALA B 1 6 ? -30.203 -2.361 63.875 1 36.31 6 ALA B C 1
ATOM 3538 O O . ALA B 1 6 ? -29.547 -2.945 63 1 36.31 6 ALA B O 1
ATOM 3539 N N . ILE B 1 7 ? -31.359 -1.691 63.594 1 35.5 7 ILE B N 1
ATOM 3540 C CA . ILE B 1 7 ? -31.891 -1.738 62.219 1 35.5 7 ILE B CA 1
ATOM 3541 C C . ILE B 1 7 ? -31.016 -0.879 61.312 1 35.5 7 ILE B C 1
ATOM 3543 O O . ILE B 1 7 ? -30.922 -1.139 60.125 1 35.5 7 ILE B O 1
ATOM 3547 N N . PHE B 1 8 ? -30.359 0.198 61.906 1 34.66 8 PHE B N 1
ATOM 3548 C CA . PHE B 1 8 ? -29.656 1.114 61 1 34.66 8 PHE B CA 1
ATOM 3549 C C . PHE B 1 8 ? -28.406 0.463 60.406 1 34.66 8 PHE B C 1
ATOM 3551 O O . PHE B 1 8 ? -28 0.792 59.312 1 34.66 8 PHE B O 1
ATOM 3558 N N . VAL B 1 9 ? -27.75 -0.391 61.219 1 41.09 9 VAL B N 1
ATOM 3559 C CA . VAL B 1 9 ? -26.438 -0.866 60.781 1 41.09 9 VAL B CA 1
ATOM 3560 C C . VAL B 1 9 ? -26.609 -1.855 59.625 1 41.09 9 VAL B C 1
ATOM 3562 O O . VAL B 1 9 ? -25.688 -2.066 58.844 1 41.09 9 VAL B O 1
ATOM 3565 N N . GLY B 1 10 ? -27.797 -2.545 59.562 1 34.5 10 GLY B N 1
ATOM 3566 C CA . GLY B 1 10 ? -27.953 -3.561 58.531 1 34.5 10 GLY B CA 1
ATOM 3567 C C . GLY B 1 10 ? -27.984 -2.988 57.125 1 34.5 10 GLY B C 1
ATOM 3568 O O . GLY B 1 10 ? -27.578 -3.654 56.156 1 34.5 10 GLY B O 1
ATOM 3569 N N . PHE B 1 11 ? -28.688 -1.82 56.969 1 36.59 11 PHE B N 1
ATOM 3570 C CA . PHE B 1 11 ? -28.875 -1.328 55.594 1 36.59 11 PHE B CA 1
ATOM 3571 C C . PHE B 1 11 ? -27.547 -0.87 55 1 36.59 11 PHE B C 1
ATOM 3573 O O . PHE B 1 11 ? -27.453 -0.658 53.781 1 36.59 11 PHE B O 1
ATOM 3580 N N . CYS B 1 12 ? -26.641 -0.345 55.844 1 36.31 12 CYS B N 1
ATOM 3581 C CA . CYS B 1 12 ? -25.453 0.238 55.25 1 36.31 12 CYS B CA 1
ATOM 3582 C C . CYS B 1 12 ? -24.594 -0.834 54.562 1 36.31 12 CYS B C 1
ATOM 3584 O O . CYS B 1 12 ? -23.672 -0.519 53.812 1 36.31 12 CYS B O 1
ATOM 3586 N N . LEU B 1 13 ? -24.625 -2.078 55.094 1 34.72 13 LEU B N 1
ATOM 3587 C CA . LEU B 1 13 ? -23.609 -3.006 54.594 1 34.72 13 LEU B CA 1
ATOM 3588 C C . LEU B 1 13 ? -23.938 -3.43 53.156 1 34.72 13 LEU B C 1
ATOM 3590 O O . LEU B 1 13 ? -23.109 -4.051 52.5 1 34.72 13 LEU B O 1
ATOM 3594 N N . VAL B 1 14 ? -25.219 -3.455 52.781 1 35.56 14 VAL B N 1
ATOM 3595 C CA . VAL B 1 14 ? -25.484 -4.117 51.531 1 35.56 14 VAL B CA 1
ATOM 3596 C C . VAL B 1 14 ? -24.953 -3.266 50.375 1 35.56 14 VAL B C 1
ATOM 3598 O O . VAL B 1 14 ? -24.672 -3.781 49.281 1 35.56 14 VAL B O 1
ATOM 3601 N N . PHE B 1 15 ? -25 -1.935 50.5 1 35.94 15 PHE B N 1
ATOM 3602 C CA . PHE B 1 15 ? -24.703 -1.16 49.281 1 35.94 15 PHE B CA 1
ATOM 3603 C C . PHE B 1 15 ? -23.219 -1.205 48.969 1 35.94 15 PHE B C 1
ATOM 3605 O O . PHE B 1 15 ? -22.75 -0.527 48.062 1 35.94 15 PHE B O 1
ATOM 3612 N N . SER B 1 16 ? -22.391 -1.588 50 1 34.69 16 SER B N 1
ATOM 3613 C CA . SER B 1 16 ? -20.984 -1.406 49.625 1 34.69 16 SER B CA 1
ATOM 3614 C C . SER B 1 16 ? -20.609 -2.23 48.406 1 34.69 16 SER B C 1
ATOM 3616 O O . SER B 1 16 ? -19.531 -2.074 47.844 1 34.69 16 SER B O 1
ATOM 3618 N N . ILE B 1 17 ? -21.078 -3.48 48.312 1 38.03 17 ILE B N 1
ATOM 3619 C CA . ILE B 1 17 ? -20.281 -4.355 47.469 1 38.03 17 ILE B CA 1
ATOM 3620 C C . ILE B 1 17 ? -20.594 -4.082 46 1 38.03 17 ILE B C 1
ATOM 3622 O O . ILE B 1 17 ? -20.016 -4.707 45.125 1 38.03 17 ILE B O 1
ATOM 3626 N N . PHE B 1 18 ? -21.844 -3.727 45.656 1 37.38 18 PHE B N 1
ATOM 3627 C CA . PHE B 1 18 ? -22.031 -3.807 44.219 1 37.38 18 PHE B CA 1
ATOM 3628 C C . PHE B 1 18 ? -21.312 -2.66 43.531 1 37.38 18 PHE B C 1
ATOM 3630 O O . PHE B 1 18 ? -21.547 -1.491 43.844 1 37.38 18 PHE B O 1
ATOM 3637 N N . PRO B 1 19 ? -20.062 -2.979 42.875 1 38 19 PRO B N 1
ATOM 3638 C CA . PRO B 1 19 ? -19.406 -1.897 42.125 1 38 19 PRO B CA 1
ATOM 3639 C C . PRO B 1 19 ? -20.375 -1.117 41.25 1 38 19 PRO B C 1
ATOM 3641 O O . PRO B 1 19 ? -21.375 -1.67 40.781 1 38 19 PRO B O 1
ATOM 3644 N N . LEU B 1 20 ? -20.484 0.195 41.469 1 38.66 20 LEU B N 1
ATOM 3645 C CA . LEU B 1 20 ? -21.297 1.115 40.688 1 38.66 20 LEU B CA 1
ATOM 3646 C C . LEU B 1 20 ? -21.25 0.764 39.188 1 38.66 20 LEU B C 1
ATOM 3648 O O . LEU B 1 20 ? -22.047 1.266 38.406 1 38.66 20 LEU B O 1
ATOM 3652 N N . SER B 1 21 ? -20.188 0.139 38.625 1 40.44 21 SER B N 1
ATOM 3653 C CA . SER B 1 21 ? -20.172 -0.249 37.219 1 40.44 21 SER B CA 1
ATOM 3654 C C . SER B 1 21 ? -21.344 -1.146 36.875 1 40.44 21 SER B C 1
ATOM 3656 O O . SER B 1 21 ? -21.703 -1.3 35.719 1 40.44 21 SER B O 1
ATOM 3658 N N . SER B 1 22 ? -21.906 -1.933 37.75 1 40.75 22 SER B N 1
ATOM 3659 C CA . SER B 1 22 ? -23.078 -2.746 37.438 1 40.75 22 SER B CA 1
ATOM 3660 C C . SER B 1 22 ? -24.297 -1.874 37.156 1 40.75 22 SER B C 1
ATOM 3662 O O . SER B 1 22 ? -25.281 -2.344 36.594 1 40.75 22 SER B O 1
ATOM 3664 N N . LEU B 1 23 ? -24.578 -0.819 37.969 1 40.62 23 LEU B N 1
ATOM 3665 C CA . LEU B 1 23 ? -25.812 -0.063 37.781 1 40.62 23 LEU B CA 1
ATOM 3666 C C . LEU B 1 23 ? -25.703 0.846 36.562 1 40.62 23 LEU B C 1
ATOM 3668 O O . LEU B 1 23 ? -26.703 1.131 35.906 1 40.62 23 LEU B O 1
ATOM 3672 N N . PHE B 1 24 ? -24.625 1.632 36.281 1 39.41 24 PHE B N 1
ATOM 3673 C CA . PHE B 1 24 ? -24.469 2.395 35.062 1 39.41 24 PHE B CA 1
ATOM 3674 C C . PHE B 1 24 ? -23.391 1.789 34.188 1 39.41 24 PHE B C 1
ATOM 3676 O O . PHE B 1 24 ? -22.203 2.094 34.344 1 39.41 24 PHE B O 1
ATOM 3683 N N . PRO B 1 25 ? -23.672 0.634 33.531 1 39.06 25 PRO B N 1
ATOM 3684 C CA . PRO B 1 25 ? -22.672 -0.108 32.75 1 39.06 25 PRO B CA 1
ATOM 3685 C C . PRO B 1 25 ? -21.891 0.789 31.797 1 39.06 25 PRO B C 1
ATOM 3687 O O . PRO B 1 25 ? -20.828 0.388 31.297 1 39.06 25 PRO B O 1
ATOM 3690 N N . HIS B 1 26 ? -22.594 1.785 31.328 1 38.84 26 HIS B N 1
ATOM 3691 C CA . HIS B 1 26 ? -21.953 2.561 30.281 1 38.84 26 HIS B CA 1
ATOM 3692 C C . HIS B 1 26 ? -21.062 3.658 30.844 1 38.84 26 HIS B C 1
ATOM 3694 O O . HIS B 1 26 ? -20.719 4.613 30.156 1 38.84 26 HIS B O 1
ATOM 3700 N N . TYR B 1 27 ? -20.922 3.75 32.156 1 36.75 27 TYR B N 1
ATOM 3701 C CA . TYR B 1 27 ? -20.047 4.809 32.656 1 36.75 27 TYR B CA 1
ATOM 3702 C C . TYR B 1 27 ? -18.594 4.539 32.281 1 36.75 27 TYR B C 1
ATOM 3704 O O . TYR B 1 27 ? -18 3.553 32.719 1 36.75 27 TYR B O 1
ATOM 3712 N N . ILE B 1 28 ? -18.188 4.938 31.141 1 36.38 28 ILE B N 1
ATOM 3713 C CA . ILE B 1 28 ? -16.75 4.949 30.859 1 36.38 28 ILE B CA 1
ATOM 3714 C C . ILE B 1 28 ? -16.062 5.961 31.766 1 36.38 28 ILE B C 1
ATOM 3716 O O . ILE B 1 28 ? -16.422 7.141 31.781 1 36.38 28 ILE B O 1
ATOM 3720 N N . SER B 1 29 ? -15.523 5.566 32.875 1 37.53 29 SER B N 1
ATOM 3721 C CA . SER B 1 29 ? -14.719 6.445 33.719 1 37.53 29 SER B CA 1
ATOM 3722 C C . SER B 1 29 ? -13.797 7.324 32.875 1 37.53 29 SER B C 1
ATOM 3724 O O . SER B 1 29 ? -13.109 6.832 31.969 1 37.53 29 SER B O 1
ATOM 3726 N N . PRO B 1 30 ? -14.023 8.586 32.875 1 39.84 30 PRO B N 1
ATOM 3727 C CA . PRO B 1 30 ? -13.016 9.406 32.188 1 39.84 30 PRO B CA 1
ATOM 3728 C C . PRO B 1 30 ? -11.594 9.023 32.594 1 39.84 30 PRO B C 1
ATOM 3730 O O . PRO B 1 30 ? -11.359 8.57 33.719 1 39.84 30 PRO B O 1
ATOM 3733 N N . LEU B 1 31 ? -10.789 8.539 31.734 1 40.94 31 LEU B N 1
ATOM 3734 C CA . LEU B 1 31 ? -9.383 8.305 32.062 1 40.94 31 LEU B CA 1
ATOM 3735 C C . LEU B 1 31 ? -8.844 9.398 32.969 1 40.94 31 LEU B C 1
ATOM 3737 O O . LEU B 1 31 ? -9.148 10.578 32.781 1 40.94 31 LEU B O 1
ATOM 3741 N N . PRO B 1 32 ? -8.516 9.117 34.188 1 43.94 32 PRO B N 1
ATOM 3742 C CA . PRO B 1 32 ? -7.945 10.164 35.062 1 43.94 32 PRO B CA 1
ATOM 3743 C C . PRO B 1 32 ? -6.969 11.07 34.312 1 43.94 32 PRO B C 1
ATOM 3745 O O . PRO B 1 32 ? -6.305 10.625 33.375 1 43.94 32 PRO B O 1
ATOM 3748 N N . PRO B 1 33 ? -7.191 12.367 34.438 1 46.28 33 PRO B N 1
ATOM 3749 C CA . PRO B 1 33 ? -6.137 13.219 33.906 1 46.28 33 PRO B CA 1
ATOM 3750 C C . PRO B 1 33 ? -4.734 12.75 34.281 1 46.28 33 PRO B C 1
ATOM 3752 O O . PRO B 1 33 ? -4.496 12.398 35.438 1 46.28 33 PRO B O 1
ATOM 3755 N N . ALA B 1 34 ? -3.973 12.164 33.594 1 44.44 34 ALA B N 1
ATOM 3756 C CA . ALA B 1 34 ? -2.59 11.828 33.906 1 44.44 34 ALA B CA 1
ATOM 3757 C C . ALA B 1 34 ? -1.909 12.984 34.656 1 44.44 34 ALA B C 1
ATOM 3759 O O . ALA B 1 34 ? -1.815 14.094 34.125 1 44.44 34 ALA B O 1
ATOM 3760 N N . LYS B 1 35 ? -1.766 13.055 35.906 1 52.25 35 LYS B N 1
ATOM 3761 C CA . LYS B 1 35 ? -1.125 14.047 36.75 1 52.25 35 LYS B CA 1
ATOM 3762 C C . LYS B 1 35 ? 0.191 14.523 36.156 1 52.25 35 LYS B C 1
ATOM 3764 O O . LYS B 1 35 ? 0.757 15.523 36.594 1 52.25 35 LYS B O 1
ATOM 3769 N N . GLY B 1 36 ? 0.728 13.844 35.094 1 63.16 36 GLY B N 1
ATOM 3770 C CA . GLY B 1 36 ? 2.025 14.266 34.594 1 63.16 36 GLY B CA 1
ATOM 3771 C C . GLY B 1 36 ? 2.059 14.43 33.094 1 63.16 36 GLY B C 1
ATOM 3772 O O . GLY B 1 36 ? 1.103 14.07 32.406 1 63.16 36 GLY B O 1
ATOM 3773 N N . THR B 1 37 ? 3.098 15.312 32.469 1 76.81 37 THR B N 1
ATOM 3774 C CA . THR B 1 37 ? 3.355 15.617 31.062 1 76.81 37 THR B CA 1
ATOM 3775 C C . THR B 1 37 ? 3.592 14.336 30.266 1 76.81 37 THR B C 1
ATOM 3777 O O . THR B 1 37 ? 4.309 13.445 30.719 1 76.81 37 THR B O 1
ATOM 3780 N N . GLN B 1 38 ? 2.758 14.148 29.25 1 81.81 38 GLN B N 1
ATOM 3781 C CA . GLN B 1 38 ? 2.971 13.008 28.375 1 81.81 38 GLN B CA 1
ATOM 3782 C C . GLN B 1 38 ? 4.25 13.18 27.547 1 81.81 38 GLN B C 1
ATOM 3784 O O . GLN B 1 38 ? 4.395 14.148 26.812 1 81.81 38 GLN B O 1
ATOM 3789 N N . PRO B 1 39 ? 5.18 12.312 27.766 1 91.88 39 PRO B N 1
ATOM 3790 C CA . PRO B 1 39 ? 6.402 12.438 26.969 1 91.88 39 PRO B CA 1
ATOM 3791 C C . PRO B 1 39 ? 6.188 12.102 25.484 1 91.88 39 PRO B C 1
ATOM 3793 O O . PRO B 1 39 ? 5.203 11.445 25.141 1 91.88 39 PRO B O 1
ATOM 3796 N N . SER B 1 40 ? 7.094 12.641 24.625 1 96.19 40 SER B N 1
ATOM 3797 C CA . SER B 1 40 ? 7.074 12.289 23.219 1 96.19 40 SER B CA 1
ATOM 3798 C C . SER B 1 40 ? 7.141 10.773 23.016 1 96.19 40 SER B C 1
ATOM 3800 O O . SER B 1 40 ? 7.855 10.078 23.75 1 96.19 40 SER B O 1
ATOM 3802 N N . LEU B 1 41 ? 6.383 10.297 22.062 1 97.38 41 LEU B N 1
ATOM 3803 C CA . LEU B 1 41 ? 6.555 8.914 21.656 1 97.38 41 LEU B CA 1
ATOM 3804 C C . LEU B 1 41 ? 7.914 8.711 20.984 1 97.38 41 LEU B C 1
ATOM 3806 O O . LEU B 1 41 ? 8.438 9.633 20.344 1 97.38 41 LEU B O 1
ATOM 3810 N N . SER B 1 42 ? 8.461 7.496 21.156 1 95.94 42 SER B N 1
ATOM 3811 C CA . SER B 1 42 ? 9.688 7.168 20.422 1 95.94 42 SER B CA 1
ATOM 3812 C C . SER B 1 42 ? 9.461 7.184 18.922 1 95.94 42 SER B C 1
ATOM 3814 O O . SER B 1 42 ? 8.336 6.969 18.453 1 95.94 42 SER B O 1
ATOM 3816 N N . PRO B 1 43 ? 10.539 7.445 18.188 1 93.56 43 PRO B N 1
ATOM 3817 C CA . PRO B 1 43 ? 10.398 7.418 16.734 1 93.56 43 PRO B CA 1
ATOM 3818 C C . PRO B 1 43 ? 9.805 6.109 16.219 1 93.56 43 PRO B C 1
ATOM 3820 O O . PRO B 1 43 ? 9.008 6.113 15.281 1 93.56 43 PRO B O 1
ATOM 3823 N N . ARG B 1 44 ? 10.141 5.012 16.828 1 93.31 44 ARG B N 1
ATOM 3824 C CA . ARG B 1 44 ? 9.609 3.713 16.422 1 93.31 44 ARG B CA 1
ATOM 3825 C C . ARG B 1 44 ? 8.094 3.662 16.609 1 93.31 44 ARG B C 1
ATOM 3827 O O . ARG B 1 44 ? 7.375 3.215 15.719 1 93.31 44 ARG B O 1
ATOM 3834 N N . LEU B 1 45 ? 7.59 4.152 17.688 1 95.75 45 LEU B N 1
ATOM 3835 C CA . LEU B 1 45 ? 6.156 4.125 17.969 1 95.75 45 LEU B CA 1
ATOM 3836 C C . LEU B 1 45 ? 5.41 5.109 17.078 1 95.75 45 LEU B C 1
ATOM 3838 O O . LEU B 1 45 ? 4.258 4.867 16.703 1 95.75 45 LEU B O 1
ATOM 3842 N N . GLN B 1 46 ? 6.047 6.23 16.719 1 97.69 46 GLN B N 1
ATOM 3843 C CA . GLN B 1 46 ? 5.434 7.262 15.891 1 97.69 46 GLN B CA 1
ATOM 3844 C C . GLN B 1 46 ? 5.09 6.719 14.508 1 97.69 46 GLN B C 1
ATOM 3846 O O . GLN B 1 46 ? 4.148 7.191 13.867 1 97.69 46 GLN B O 1
ATOM 3851 N N . ASN B 1 47 ? 5.852 5.68 14.117 1 96.44 47 ASN B N 1
ATOM 3852 C CA . ASN B 1 47 ? 5.754 5.246 12.727 1 96.44 47 ASN B CA 1
ATOM 3853 C C . ASN B 1 47 ? 5.188 3.834 12.617 1 96.44 47 ASN B C 1
ATOM 3855 O O . ASN B 1 47 ? 4.984 3.326 11.508 1 96.44 47 ASN B O 1
ATOM 3859 N N . ASP B 1 48 ? 4.863 3.205 13.727 1 96.5 48 ASP B N 1
ATOM 3860 C CA . ASP B 1 48 ? 4.379 1.828 13.719 1 96.5 48 ASP B CA 1
ATOM 3861 C C . ASP B 1 48 ? 2.898 1.769 13.352 1 96.5 48 ASP B C 1
ATOM 3863 O O . ASP B 1 48 ? 2.035 2.105 14.164 1 96.5 48 ASP B O 1
ATOM 3867 N N . LEU B 1 49 ? 2.584 1.264 12.234 1 96.31 49 LEU B N 1
ATOM 3868 C CA . LEU B 1 49 ? 1.212 1.213 11.742 1 96.31 49 LEU B CA 1
ATOM 3869 C C . LEU B 1 49 ? 0.504 -0.045 12.234 1 96.31 49 LEU B C 1
ATOM 3871 O O . LEU B 1 49 ? -0.676 -0.252 11.945 1 96.31 49 LEU B O 1
ATOM 3875 N N . HIS B 1 50 ? 1.236 -0.889 13.086 1 94.69 50 HIS B N 1
ATOM 3876 C CA . HIS B 1 50 ? 0.727 -2.195 13.492 1 94.69 50 HIS B CA 1
ATOM 3877 C C . HIS B 1 50 ? 0.357 -2.209 14.969 1 94.69 50 HIS B C 1
ATOM 3879 O O . HIS B 1 50 ? 0.183 -3.279 15.555 1 94.69 50 HIS B O 1
ATOM 3885 N N . LEU B 1 51 ? 0.256 -1.081 15.477 1 96.69 51 LEU B N 1
ATOM 3886 C CA . LEU B 1 51 ? -0.059 -1.061 16.906 1 96.69 51 LEU B CA 1
ATOM 3887 C C . LEU B 1 51 ? -1.39 -1.754 17.172 1 96.69 51 LEU B C 1
ATOM 3889 O O . LEU B 1 51 ? -2.344 -1.598 16.406 1 96.69 51 LEU B O 1
ATOM 3893 N N . SER B 1 52 ? -1.449 -2.484 18.219 1 95.19 52 SER B N 1
ATOM 3894 C CA . SER B 1 52 ? -2.701 -3.121 18.625 1 95.19 52 SER B CA 1
ATOM 3895 C C . SER B 1 52 ? -3.752 -2.084 19 1 95.19 52 SER B C 1
ATOM 3897 O O . SER B 1 52 ? -3.412 -0.959 19.375 1 95.19 52 SER B O 1
ATOM 3899 N N . GLN B 1 53 ? -4.996 -2.498 18.984 1 93.5 53 GLN B N 1
ATOM 3900 C CA . GLN B 1 53 ? -6.062 -1.576 19.359 1 93.5 53 GLN B CA 1
ATOM 3901 C C . GLN B 1 53 ? -5.902 -1.108 20.797 1 93.5 53 GLN B C 1
ATOM 3903 O O . GLN B 1 53 ? -6.203 0.043 21.125 1 93.5 53 GLN B O 1
ATOM 3908 N N . SER B 1 54 ? -5.461 -2.027 21.594 1 96.38 54 SER B N 1
ATOM 3909 C CA . SER B 1 54 ? -5.246 -1.645 22.984 1 96.38 54 SER B CA 1
ATOM 3910 C C . SER B 1 54 ? -4.172 -0.569 23.109 1 96.38 54 SER B C 1
ATOM 3912 O O . SER B 1 54 ? -4.344 0.41 23.844 1 96.38 54 SER B O 1
ATOM 3914 N N . THR B 1 55 ? -3.053 -0.75 22.391 1 97.31 55 THR B N 1
ATOM 3915 C CA . THR B 1 55 ? -1.99 0.249 22.391 1 97.31 55 THR B CA 1
ATOM 3916 C C . THR B 1 55 ? -2.467 1.548 21.75 1 97.31 55 THR B C 1
ATOM 3918 O O . THR B 1 55 ? -2.162 2.637 22.234 1 97.31 55 THR B O 1
ATOM 3921 N N . CYS B 1 56 ? -3.227 1.459 20.672 1 98.19 56 CYS B N 1
ATOM 3922 C CA . CYS B 1 56 ? -3.789 2.627 20 1 98.19 56 CYS B CA 1
ATOM 3923 C C . CYS B 1 56 ? -4.645 3.447 20.953 1 98.19 56 CYS B C 1
ATOM 3925 O O . CYS B 1 56 ? -4.461 4.66 21.078 1 98.19 56 CYS B O 1
ATOM 3927 N N . LYS B 1 57 ? -5.539 2.799 21.688 1 97.44 57 LYS B N 1
ATOM 3928 C CA . LYS B 1 57 ? -6.445 3.479 22.594 1 97.44 57 LYS B CA 1
ATOM 3929 C C . LYS B 1 57 ? -5.684 4.129 23.75 1 97.44 57 LYS B C 1
ATOM 3931 O O . LYS B 1 57 ? -6.066 5.195 24.234 1 97.44 57 LYS B O 1
ATOM 3936 N N . ALA B 1 58 ? -4.633 3.498 24.141 1 97.31 58 ALA B N 1
ATOM 3937 C CA . ALA B 1 58 ? -3.838 4.031 25.25 1 97.31 58 ALA B CA 1
ATOM 3938 C C . ALA B 1 58 ? -3.027 5.246 24.812 1 97.31 58 ALA B C 1
ATOM 3940 O O . ALA B 1 58 ? -2.977 6.258 25.516 1 97.31 58 ALA B O 1
ATOM 3941 N N . GLU B 1 59 ? -2.404 5.172 23.625 1 97.75 59 GLU B N 1
ATOM 3942 C CA . GLU B 1 59 ? -1.466 6.199 23.188 1 97.75 59 GLU B CA 1
ATOM 3943 C C . GLU B 1 59 ? -2.195 7.371 22.531 1 97.75 59 GLU B C 1
ATOM 3945 O O . GLU B 1 59 ? -1.723 8.508 22.578 1 97.75 59 GLU B O 1
ATOM 3950 N N . PHE B 1 60 ? -3.352 7.066 21.969 1 98.56 60 PHE B N 1
ATOM 3951 C CA . PHE B 1 60 ? -4.07 8.094 21.219 1 98.56 60 PHE B CA 1
ATOM 3952 C C . PHE B 1 60 ? -5.496 8.242 21.75 1 98.56 60 PHE B C 1
ATOM 3954 O O . PHE B 1 60 ? -6.445 8.305 20.969 1 98.56 60 PHE B O 1
ATOM 3961 N N . SER B 1 61 ? -5.641 8.32 23 1 97.88 61 SER B N 1
ATOM 3962 C CA . SER B 1 61 ? -6.914 8.227 23.719 1 97.88 61 SER B CA 1
ATOM 3963 C C . SER B 1 61 ? -7.844 9.375 23.344 1 97.88 61 SER B C 1
ATOM 3965 O O . SER B 1 61 ? -9.07 9.211 23.328 1 97.88 61 SER B O 1
ATOM 3967 N N . ARG B 1 62 ? -7.363 10.531 22.969 1 98.06 62 ARG B N 1
ATOM 3968 C CA . ARG B 1 62 ? -8.18 11.719 22.719 1 98.06 62 ARG B CA 1
ATOM 3969 C C . ARG B 1 62 ? -8.961 11.586 21.406 1 98.06 62 ARG B C 1
ATOM 3971 O O . ARG B 1 62 ? -9.922 12.32 21.172 1 98.06 62 ARG B O 1
ATOM 3978 N N . LEU B 1 63 ? -8.57 10.633 20.578 1 98.5 63 LEU B N 1
ATOM 3979 C CA . LEU B 1 63 ? -9.211 10.5 19.266 1 98.5 63 LEU B CA 1
ATOM 3980 C C . LEU B 1 63 ? -10.445 9.609 19.344 1 98.5 63 LEU B C 1
ATOM 3982 O O . LEU B 1 63 ? -11.266 9.594 18.438 1 98.5 63 LEU B O 1
ATOM 3986 N N . TYR B 1 64 ? -10.711 8.906 20.391 1 97.81 64 TYR B N 1
ATOM 3987 C CA . TYR B 1 64 ? -11.656 7.793 20.406 1 97.81 64 TYR B CA 1
ATOM 3988 C C . TYR B 1 64 ? -13.031 8.25 20.875 1 97.81 64 TYR B C 1
ATOM 3990 O O . TYR B 1 64 ? -14.055 7.703 20.453 1 97.81 64 TYR B O 1
ATOM 3998 N N . PRO B 1 65 ? -13.141 9.273 21.75 1 97.62 65 PRO B N 1
ATOM 3999 C CA . PRO B 1 65 ? -14.469 9.711 22.203 1 97.62 65 PRO B CA 1
ATOM 4000 C C . PRO B 1 65 ? -15.375 10.117 21.031 1 97.62 65 PRO B C 1
ATOM 4002 O O . PRO B 1 65 ? -16.594 9.914 21.094 1 97.62 65 PRO B O 1
ATOM 4005 N N . GLN B 1 66 ? -14.836 10.656 20 1 97.75 66 GLN B N 1
ATOM 4006 C CA . GLN B 1 66 ? -15.656 11.039 18.844 1 97.75 66 GLN B CA 1
ATOM 4007 C C . GLN B 1 66 ? -16.297 9.82 18.203 1 97.75 66 GLN B C 1
ATOM 4009 O O . GLN B 1 66 ? -17.391 9.906 17.641 1 97.75 66 GLN B O 1
ATOM 4014 N N . LEU B 1 67 ? -15.664 8.648 18.234 1 98.06 67 LEU B N 1
ATOM 4015 C CA . LEU B 1 67 ? -16.203 7.418 17.672 1 98.06 67 LEU B CA 1
ATOM 4016 C C . LEU B 1 67 ? -17.312 6.859 18.547 1 98.06 67 LEU B C 1
ATOM 4018 O O . LEU B 1 67 ? -18.297 6.312 18.031 1 98.06 67 LEU B O 1
ATOM 4022 N N . ILE B 1 68 ? -17.172 7.008 19.844 1 97.75 68 ILE B N 1
ATOM 4023 C CA . ILE B 1 68 ? -18.234 6.613 20.75 1 97.75 68 ILE B CA 1
ATOM 4024 C C . ILE B 1 68 ? -19.484 7.473 20.516 1 97.75 68 ILE B C 1
ATOM 4026 O O . ILE B 1 68 ? -20.594 6.957 20.469 1 97.75 68 ILE B O 1
ATOM 4030 N N . ALA B 1 69 ? -19.281 8.789 20.359 1 97.69 69 ALA B N 1
ATOM 4031 C CA . ALA B 1 69 ? -20.375 9.695 20.062 1 97.69 69 ALA B CA 1
ATOM 4032 C C . ALA B 1 69 ? -21.094 9.281 18.766 1 97.69 69 ALA B C 1
ATOM 4034 O O . ALA B 1 69 ? -22.312 9.32 18.688 1 97.69 69 ALA B O 1
ATOM 4035 N N . ASN B 1 70 ? -20.312 8.938 17.719 1 97.75 70 ASN B N 1
ATOM 4036 C CA . ASN B 1 70 ? -20.906 8.461 16.469 1 97.75 70 ASN B CA 1
ATOM 4037 C C . ASN B 1 70 ? -21.734 7.195 16.688 1 97.75 70 ASN B C 1
ATOM 4039 O O . ASN B 1 70 ? -22.812 7.059 16.141 1 97.75 70 ASN B O 1
ATOM 4043 N N . GLN B 1 71 ? -21.219 6.25 17.469 1 97.69 71 GLN B N 1
ATOM 4044 C CA . GLN B 1 71 ? -21.922 5.004 17.75 1 97.69 71 GLN B CA 1
ATOM 4045 C C . GLN B 1 71 ? -23.266 5.27 18.422 1 97.69 71 GLN B C 1
ATOM 4047 O O . GLN B 1 71 ? -24.281 4.66 18.078 1 97.69 71 GLN B O 1
ATOM 4052 N N . ILE B 1 72 ? -23.25 6.156 19.375 1 97.81 72 ILE B N 1
ATOM 4053 C CA . ILE B 1 72 ? -24.469 6.52 20.078 1 97.81 72 ILE B CA 1
ATOM 4054 C C . ILE B 1 72 ? -25.469 7.121 19.109 1 97.81 72 ILE B C 1
ATOM 4056 O O . ILE B 1 72 ? -26.656 6.758 19.109 1 97.81 72 ILE B O 1
ATOM 4060 N N . ALA B 1 73 ? -25.031 8.047 18.297 1 97.5 73 ALA B N 1
ATOM 4061 C CA . ALA B 1 73 ? -25.906 8.695 17.328 1 97.5 73 ALA B CA 1
ATOM 4062 C C . ALA B 1 73 ? -26.531 7.668 16.391 1 97.5 73 ALA B C 1
ATOM 4064 O O . ALA B 1 73 ? -27.75 7.707 16.141 1 97.5 73 ALA B O 1
ATOM 4065 N N . TRP B 1 74 ? -25.766 6.723 15.844 1 97.94 74 TRP B N 1
ATOM 4066 C CA . TRP B 1 74 ? -26.281 5.758 14.875 1 97.94 74 TRP B CA 1
ATOM 4067 C C . TRP B 1 74 ? -27.172 4.727 15.555 1 97.94 74 TRP B C 1
ATOM 4069 O O . TRP B 1 74 ? -28.141 4.258 14.961 1 97.94 74 TRP B O 1
ATOM 4079 N N . LYS B 1 75 ? -26.844 4.34 16.75 1 97.19 75 LYS B N 1
ATOM 4080 C CA . LYS B 1 75 ? -27.75 3.463 17.5 1 97.19 75 LYS B CA 1
ATOM 4081 C C . LYS B 1 75 ? -29.125 4.102 17.672 1 97.19 75 LYS B C 1
ATOM 4083 O O . LYS B 1 75 ? -30.141 3.434 17.516 1 97.19 75 LYS B O 1
ATOM 4088 N N . SER B 1 76 ? -29.109 5.332 18 1 97.19 76 SER B N 1
ATOM 4089 C CA . SER B 1 76 ? -30.359 6.055 18.203 1 97.19 76 SER B CA 1
ATOM 4090 C C . SER B 1 76 ? -31.156 6.141 16.891 1 97.19 76 SER B C 1
ATOM 4092 O O . SER B 1 76 ? -32.375 6.25 16.922 1 97.19 76 SER B O 1
ATOM 4094 N N . LYS B 1 77 ? -30.453 6.059 15.789 1 96.25 77 LYS B N 1
ATOM 4095 C CA . LYS B 1 77 ? -31.078 6.164 14.477 1 96.25 77 LYS B CA 1
ATOM 4096 C C . LYS B 1 77 ? -31.438 4.789 13.922 1 96.25 77 LYS B C 1
ATOM 4098 O O . LYS B 1 77 ? -31.953 4.676 12.812 1 96.25 77 LYS B O 1
ATOM 4103 N N . GLY B 1 78 ? -31.109 3.729 14.641 1 97.5 78 GLY B N 1
ATOM 4104 C CA . GLY B 1 78 ? -31.422 2.379 14.195 1 97.5 78 GLY B CA 1
ATOM 4105 C C . GLY B 1 78 ? -30.312 1.763 13.359 1 97.5 78 GLY B C 1
ATOM 4106 O O . GLY B 1 78 ? -30.531 0.768 12.664 1 97.5 78 GLY B O 1
ATOM 4107 N N . GLY B 1 79 ? -29.156 2.393 13.336 1 98.31 79 GLY B N 1
ATOM 4108 C CA . GLY B 1 79 ? -28.031 1.883 12.586 1 98.31 79 GLY B CA 1
ATOM 4109 C C . GLY B 1 79 ? -27.906 2.477 11.195 1 98.31 79 GLY B C 1
ATOM 4110 O O . GLY B 1 79 ? -28.734 3.307 10.797 1 98.31 79 GLY B O 1
ATOM 4111 N N . ILE B 1 80 ? -26.812 2.146 10.492 1 98.38 80 ILE B N 1
ATOM 4112 C CA . ILE B 1 80 ? -26.578 2.59 9.117 1 98.38 80 ILE B CA 1
ATOM 4113 C C . ILE B 1 80 ? -27.219 1.605 8.141 1 98.38 80 ILE B C 1
ATOM 4115 O O . ILE B 1 80 ? -26.812 0.441 8.078 1 98.38 80 ILE B O 1
ATOM 4119 N N . LEU B 1 81 ? -28.141 2.045 7.367 1 98.12 81 LEU B N 1
ATOM 4120 C CA . LEU B 1 81 ? -28.875 1.202 6.426 1 98.12 81 LEU B CA 1
ATOM 4121 C C . LEU B 1 81 ? -28.234 1.26 5.039 1 98.12 81 LEU B C 1
ATOM 4123 O O . LEU B 1 81 ? -27.531 2.219 4.711 1 98.12 81 LEU B O 1
ATOM 4127 N N . TYR B 1 82 ? -28.609 0.25 4.254 1 98.06 82 TYR B N 1
ATOM 4128 C CA . TYR B 1 82 ? -28.203 0.233 2.854 1 98.06 82 TYR B CA 1
ATOM 4129 C C . TYR B 1 82 ? -28.578 1.53 2.156 1 98.06 82 TYR B C 1
ATOM 4131 O O . TYR B 1 82 ? -27.797 2.098 1.401 1 98.06 82 TYR B O 1
ATOM 4139 N N . ALA B 1 83 ? -29.75 1.996 2.395 1 97.44 83 ALA B N 1
ATOM 4140 C CA . ALA B 1 83 ? -30.266 3.203 1.762 1 97.44 83 ALA B CA 1
ATOM 4141 C C . ALA B 1 83 ? -29.422 4.418 2.111 1 97.44 83 ALA B C 1
ATOM 4143 O O . ALA B 1 83 ? -29.25 5.328 1.291 1 97.44 83 ALA B O 1
ATOM 4144 N N . ASP B 1 84 ? -28.906 4.508 3.363 1 96.94 84 ASP B N 1
ATOM 4145 C CA . ASP B 1 84 ? -28.047 5.613 3.785 1 96.94 84 ASP B CA 1
ATOM 4146 C C . ASP B 1 84 ? -26.781 5.676 2.943 1 96.94 84 ASP B C 1
ATOM 4148 O O . ASP B 1 84 ? -26.391 6.746 2.469 1 96.94 84 ASP B O 1
ATOM 4152 N N . VAL B 1 85 ? -26.141 4.52 2.756 1 97.12 85 VAL B N 1
ATOM 4153 C CA . VAL B 1 85 ? -24.891 4.426 2.01 1 97.12 85 VAL B CA 1
ATOM 4154 C C . VAL B 1 85 ? -25.141 4.73 0.535 1 97.12 85 VAL B C 1
ATOM 4156 O O . VAL B 1 85 ? -24.391 5.477 -0.092 1 97.12 85 VAL B O 1
ATOM 4159 N N . LYS B 1 86 ? -26.219 4.191 0.037 1 96 86 LYS B N 1
ATOM 4160 C CA . LYS B 1 86 ? -26.578 4.418 -1.36 1 96 86 LYS B CA 1
ATOM 4161 C C . LYS B 1 86 ? -26.859 5.891 -1.624 1 96 86 LYS B C 1
ATOM 4163 O O . LYS B 1 86 ? -26.438 6.438 -2.645 1 96 86 LYS B O 1
ATOM 4168 N N . ASN B 1 87 ? -27.578 6.473 -0.725 1 95.5 87 ASN B N 1
ATOM 4169 C CA . ASN B 1 87 ? -27.875 7.895 -0.867 1 95.5 87 ASN B CA 1
ATOM 4170 C C . ASN B 1 87 ? -26.609 8.742 -0.807 1 95.5 87 ASN B C 1
ATOM 4172 O O . ASN B 1 87 ? -26.484 9.734 -1.531 1 95.5 87 ASN B O 1
ATOM 4176 N N . ALA B 1 88 ? -25.703 8.398 0.079 1 94.19 88 ALA B N 1
ATOM 4177 C CA . ALA B 1 88 ? -24.422 9.102 0.121 1 94.19 88 ALA B CA 1
ATOM 4178 C C . ALA B 1 88 ? -23.688 8.984 -1.211 1 94.19 88 ALA B C 1
ATOM 4180 O O . ALA B 1 88 ? -23.172 9.977 -1.734 1 94.19 88 ALA B O 1
ATOM 4181 N N . ALA B 1 89 ? -23.672 7.801 -1.762 1 93.94 89 ALA B N 1
ATOM 4182 C CA . ALA B 1 89 ? -23 7.551 -3.031 1 93.94 89 ALA B CA 1
ATOM 4183 C C . ALA B 1 89 ? -23.656 8.336 -4.164 1 93.94 89 ALA B C 1
ATOM 4185 O O . ALA B 1 89 ? -22.969 8.945 -4.984 1 93.94 89 ALA B O 1
ATOM 4186 N N . ASP B 1 90 ? -24.938 8.383 -4.18 1 92.25 90 ASP B N 1
ATOM 4187 C CA . ASP B 1 90 ? -25.703 8.992 -5.266 1 92.25 90 ASP B CA 1
ATOM 4188 C C . ASP B 1 90 ? -25.641 10.516 -5.195 1 92.25 90 ASP B C 1
ATOM 4190 O O . ASP B 1 90 ? -25.859 11.195 -6.199 1 92.25 90 ASP B O 1
ATOM 4194 N N . ASN B 1 91 ? -25.297 10.992 -4.039 1 88.19 91 ASN B N 1
ATOM 4195 C CA . ASN B 1 91 ? -25.375 12.445 -3.869 1 88.19 91 ASN B CA 1
ATOM 4196 C C . ASN B 1 91 ? -24 13.047 -3.617 1 88.19 91 ASN B C 1
ATOM 4198 O O . ASN B 1 91 ? -23.891 14.195 -3.195 1 88.19 91 ASN B O 1
ATOM 4202 N N . CYS B 1 92 ? -23.094 12.219 -3.828 1 84.06 92 CYS B N 1
ATOM 4203 C CA . CYS B 1 92 ? -21.75 12.789 -3.689 1 84.06 92 CYS B CA 1
ATOM 4204 C C . CYS B 1 92 ? -21.406 13.672 -4.879 1 84.06 92 CYS B C 1
ATOM 4206 O O . CYS B 1 92 ? -21.359 13.203 -6.02 1 84.06 92 CYS B O 1
ATOM 4208 N N . ARG B 1 93 ? -21.234 14.906 -4.703 1 75.19 93 ARG B N 1
ATOM 4209 C CA . ARG B 1 93 ? -21.078 15.906 -5.758 1 75.19 93 ARG B CA 1
ATOM 4210 C C . ARG B 1 93 ? -19.734 15.742 -6.469 1 75.19 93 ARG B C 1
ATOM 4212 O O . ARG B 1 93 ? -19.672 15.828 -7.695 1 75.19 93 ARG B O 1
ATOM 4219 N N . HIS B 1 94 ? -18.656 15.672 -5.723 1 77.31 94 HIS B N 1
ATOM 4220 C CA . HIS B 1 94 ? -17.344 15.57 -6.348 1 77.31 94 HIS B CA 1
ATOM 4221 C C . HIS B 1 94 ? -16.328 14.953 -5.391 1 77.31 94 HIS B C 1
ATOM 4223 O O . HIS B 1 94 ? -16.469 15.078 -4.168 1 77.31 94 HIS B O 1
ATOM 4229 N N . GLY B 1 95 ? -15.32 14.242 -6.109 1 88.19 95 GLY B N 1
ATOM 4230 C CA . GLY B 1 95 ? -14.156 13.773 -5.371 1 88.19 95 GLY B CA 1
ATOM 4231 C C . GLY B 1 95 ? -14.484 12.656 -4.402 1 88.19 95 GLY B C 1
ATOM 4232 O O . GLY B 1 95 ? -13.977 12.633 -3.277 1 88.19 95 GLY B O 1
ATOM 4233 N N . CYS B 1 96 ? -15.453 11.812 -4.766 1 91.19 96 CYS B N 1
ATOM 4234 C CA . CYS B 1 96 ? -15.859 10.734 -3.869 1 91.19 96 CYS B CA 1
ATOM 4235 C C . CYS B 1 96 ? -15.367 9.383 -4.379 1 91.19 96 CYS B C 1
ATOM 4237 O O . CYS B 1 96 ? -15.094 9.227 -5.57 1 91.19 96 CYS B O 1
ATOM 4239 N N . VAL B 1 97 ? -15.227 8.547 -3.48 1 96.81 97 VAL B N 1
ATOM 4240 C CA . VAL B 1 97 ? -14.938 7.156 -3.807 1 96.81 97 VAL B CA 1
ATOM 4241 C C . VAL B 1 97 ? -15.859 6.234 -3.02 1 96.81 97 VAL B C 1
ATOM 4243 O O . VAL B 1 97 ? -16.125 6.469 -1.837 1 96.81 97 VAL B O 1
ATOM 4246 N N . HIS B 1 98 ? -16.531 5.355 -3.711 1 97.69 98 HIS B N 1
ATOM 4247 C CA . HIS B 1 98 ? -17.406 4.312 -3.164 1 97.69 98 HIS B CA 1
ATOM 4248 C C . HIS B 1 98 ? -16.656 2.988 -3.049 1 97.69 98 HIS B C 1
ATOM 4250 O O . HIS B 1 98 ? -16.188 2.447 -4.051 1 97.69 98 HIS B O 1
ATOM 4256 N N . LEU B 1 99 ? -16.562 2.439 -1.812 1 98.62 99 LEU B N 1
ATOM 4257 C CA . LEU B 1 99 ? -15.648 1.328 -1.545 1 98.62 99 LEU B CA 1
ATOM 4258 C C . LEU B 1 99 ? -16.391 0.166 -0.895 1 98.62 99 LEU B C 1
ATOM 4260 O O . LEU B 1 99 ? -17.391 0.371 -0.21 1 98.62 99 LEU B O 1
ATOM 4264 N N . ILE B 1 100 ? -15.875 -0.982 -1.118 1 98.62 100 ILE B N 1
ATOM 4265 C CA . ILE B 1 100 ? -16.234 -2.189 -0.382 1 98.62 100 ILE B CA 1
ATOM 4266 C C . ILE B 1 100 ? -14.977 -2.838 0.191 1 98.62 100 ILE B C 1
ATOM 4268 O O . ILE B 1 100 ? -13.992 -3.031 -0.522 1 98.62 100 ILE B O 1
ATOM 4272 N N . ILE B 1 101 ? -14.938 -3.041 1.479 1 98.69 101 ILE B N 1
ATOM 4273 C CA . ILE B 1 101 ? -13.891 -3.818 2.131 1 98.69 101 ILE B CA 1
ATOM 4274 C C . ILE B 1 101 ? -14.383 -5.242 2.379 1 98.69 101 ILE B C 1
ATOM 4276 O O . ILE B 1 101 ? -15.344 -5.453 3.133 1 98.69 101 ILE B O 1
ATOM 4280 N N . LYS B 1 102 ? -13.805 -6.125 1.724 1 97.56 102 LYS B N 1
ATOM 4281 C CA . LYS B 1 102 ? -14.234 -7.52 1.794 1 97.56 102 LYS B CA 1
ATOM 4282 C C . LYS B 1 102 ? -13.086 -8.469 1.447 1 97.56 102 LYS B C 1
ATOM 4284 O O . LYS B 1 102 ? -12.211 -8.117 0.651 1 97.56 102 LYS B O 1
ATOM 4289 N N . HIS B 1 103 ? -13.016 -9.617 2.105 1 96.12 103 HIS B N 1
ATOM 4290 C CA . HIS B 1 103 ? -12.055 -10.688 1.839 1 96.12 103 HIS B CA 1
ATOM 4291 C C . HIS B 1 103 ? -10.625 -10.195 2.051 1 96.12 103 HIS B C 1
ATOM 4293 O O . HIS B 1 103 ? -9.719 -10.578 1.303 1 96.12 103 HIS B O 1
ATOM 4299 N N . GLY B 1 104 ? -10.438 -9.273 2.984 1 95.81 104 GLY B N 1
ATOM 4300 C CA . GLY B 1 104 ? -9.102 -8.789 3.303 1 95.81 104 GLY B CA 1
ATOM 4301 C C . GLY B 1 104 ? -8.57 -7.801 2.287 1 95.81 104 GLY B C 1
ATOM 4302 O O . GLY B 1 104 ? -7.371 -7.512 2.266 1 95.81 104 GLY B O 1
ATOM 4303 N N . GLN B 1 105 ? -9.445 -7.309 1.377 1 97.38 105 GLN B N 1
ATOM 4304 C CA . GLN B 1 105 ? -9.039 -6.402 0.31 1 97.38 105 GLN B CA 1
ATOM 4305 C C . GLN B 1 105 ? -9.969 -5.199 0.224 1 97.38 105 GLN B C 1
ATOM 4307 O O . GLN B 1 105 ? -11.047 -5.199 0.822 1 97.38 105 GLN B O 1
ATOM 4312 N N . ILE B 1 106 ? -9.531 -4.164 -0.405 1 98.69 106 ILE B N 1
ATOM 4313 C CA . ILE B 1 106 ? -10.312 -2.961 -0.673 1 98.69 106 ILE B CA 1
ATOM 4314 C C . ILE B 1 106 ? -10.711 -2.92 -2.146 1 98.69 106 ILE B C 1
ATOM 4316 O O . ILE B 1 106 ? -9.859 -3.086 -3.027 1 98.69 106 ILE B O 1
ATOM 4320 N N . PHE B 1 107 ? -11.992 -2.766 -2.424 1 98.75 107 PHE B N 1
ATOM 4321 C CA . PHE B 1 107 ? -12.523 -2.709 -3.781 1 98.75 107 PHE B CA 1
ATOM 4322 C C . PHE B 1 107 ? -13.164 -1.35 -4.055 1 98.75 107 PHE B C 1
ATOM 4324 O O . PHE B 1 107 ? -13.844 -0.792 -3.195 1 98.75 107 PHE B O 1
ATOM 4331 N N . ILE B 1 108 ? -12.938 -0.868 -5.191 1 98.5 108 ILE B N 1
ATOM 4332 C CA . ILE B 1 108 ? -13.594 0.35 -5.66 1 98.5 108 ILE B 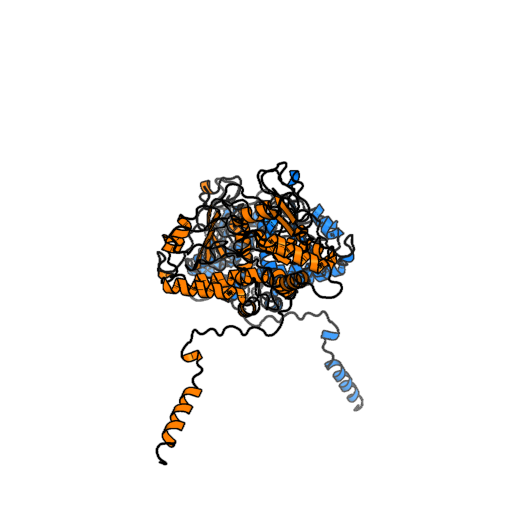CA 1
ATOM 4333 C C . ILE B 1 108 ? -14.844 -0.008 -6.453 1 98.5 108 ILE B C 1
ATOM 4335 O O . ILE B 1 108 ? -14.773 -0.716 -7.457 1 98.5 108 ILE B O 1
ATOM 4339 N N . ARG B 1 109 ? -15.961 0.416 -6.008 1 97.94 109 ARG B N 1
ATOM 4340 C CA . ARG B 1 109 ? -17.234 0.241 -6.707 1 97.94 109 ARG B CA 1
ATOM 4341 C C . ARG B 1 109 ? -17.516 1.417 -7.633 1 97.94 109 ARG B C 1
ATOM 4343 O O . ARG B 1 109 ? -18.031 1.234 -8.734 1 97.94 109 ARG B O 1
ATOM 4350 N N . ALA B 1 110 ? -17.078 2.635 -7.141 1 96.25 110 ALA B N 1
ATOM 4351 C CA . ALA B 1 110 ? -17.219 3.818 -7.988 1 96.25 110 ALA B CA 1
ATOM 4352 C C . ALA B 1 110 ? -16.234 4.902 -7.57 1 96.25 110 ALA B C 1
ATOM 4354 O O . ALA B 1 110 ? -15.961 5.086 -6.379 1 96.25 110 ALA B O 1
ATOM 4355 N N . GLN B 1 111 ? -15.734 5.516 -8.484 1 94.81 111 GLN B N 1
ATOM 4356 C CA . GLN B 1 111 ? -14.852 6.664 -8.297 1 94.81 111 GLN B CA 1
ATOM 4357 C C . GLN B 1 111 ? -14.953 7.629 -9.477 1 94.81 111 GLN B C 1
ATOM 4359 O O . GLN B 1 111 ? -14.672 7.254 -10.617 1 94.81 111 GLN B O 1
ATOM 4364 N N . LYS B 1 112 ? -15.445 8.844 -9.211 1 87.94 112 LYS B N 1
ATOM 4365 C CA . LYS B 1 112 ? -15.555 9.844 -10.273 1 87.94 112 LYS B CA 1
ATOM 4366 C C . LYS B 1 112 ? -14.938 11.172 -9.852 1 87.94 112 LYS B C 1
ATOM 4368 O O . LYS B 1 112 ? -15.109 11.602 -8.711 1 87.94 112 LYS B O 1
ATOM 4373 N N . LYS B 1 113 ? -14.211 11.742 -10.789 1 84.75 113 LYS B N 1
ATOM 4374 C CA . LYS B 1 113 ? -13.656 13.086 -10.664 1 84.75 113 LYS B CA 1
ATOM 4375 C C . LYS B 1 113 ? -12.727 13.188 -9.461 1 84.75 113 LYS B C 1
ATOM 4377 O O . LYS B 1 113 ? -13.039 13.867 -8.477 1 84.75 113 LYS B O 1
ATOM 4382 N N . ASP B 1 114 ? -11.641 12.758 -9.531 1 84.31 114 ASP B N 1
ATOM 4383 C CA . ASP B 1 114 ? -10.602 13 -8.539 1 84.31 114 ASP B CA 1
ATOM 4384 C C . ASP B 1 114 ? -10.016 14.398 -8.688 1 84.31 114 ASP B C 1
ATOM 4386 O O . ASP B 1 114 ? -9.438 14.727 -9.727 1 84.31 114 ASP B O 1
ATOM 4390 N N . TRP B 1 115 ? -10.258 15.258 -7.684 1 89.44 115 TRP B N 1
ATOM 4391 C CA . TRP B 1 115 ? -9.562 16.547 -7.734 1 89.44 115 TRP B CA 1
ATOM 4392 C C . TRP B 1 115 ? -8.07 16.359 -7.48 1 89.44 115 TRP B C 1
ATOM 4394 O O . TRP B 1 115 ? -7.633 16.281 -6.328 1 89.44 115 TRP B O 1
ATOM 4404 N N . GLN B 1 116 ? -7.383 16.359 -8.695 1 91.44 116 GLN B N 1
ATOM 4405 C CA . GLN B 1 116 ? -5.953 16.094 -8.578 1 91.44 116 GLN B CA 1
ATOM 4406 C C . GLN B 1 116 ? -5.695 14.695 -8.031 1 91.44 116 GLN B C 1
ATOM 4408 O O . GLN B 1 116 ? -6.164 13.711 -8.602 1 91.44 116 GLN B O 1
ATOM 4413 N N . SER B 1 117 ? -4.965 14.586 -6.914 1 94.81 117 SER B N 1
ATOM 4414 C CA . SER B 1 117 ? -4.684 13.25 -6.391 1 94.81 117 SER B CA 1
ATOM 4415 C C . SER B 1 117 ? -5.32 13.047 -5.02 1 94.81 117 SER B C 1
ATOM 4417 O O . SER B 1 117 ? -4.836 12.25 -4.215 1 94.81 117 SER B O 1
ATOM 4419 N N . ARG B 1 118 ? -6.391 13.758 -4.719 1 96.06 118 ARG B N 1
ATOM 4420 C CA . ARG B 1 118 ? -6.977 13.719 -3.385 1 96.06 118 ARG B CA 1
ATOM 4421 C C . ARG B 1 118 ? -7.547 12.344 -3.072 1 96.06 118 ARG B C 1
ATOM 4423 O O . ARG B 1 118 ? -7.277 11.773 -2.01 1 96.06 118 ARG B O 1
ATOM 4430 N N . VAL B 1 119 ? -8.305 11.805 -4.004 1 96.44 119 VAL B N 1
ATOM 4431 C CA . VAL B 1 119 ? -8.906 10.492 -3.793 1 96.44 119 VAL B CA 1
ATOM 4432 C C . VAL B 1 119 ? -7.812 9.422 -3.736 1 96.44 119 VAL B C 1
ATOM 4434 O O . VAL B 1 119 ? -7.84 8.539 -2.873 1 96.44 119 VAL B O 1
ATOM 4437 N N . ARG B 1 120 ? -6.816 9.516 -4.633 1 97.06 120 ARG B N 1
ATOM 4438 C CA . ARG B 1 120 ? -5.723 8.555 -4.664 1 97.06 120 ARG B CA 1
ATOM 4439 C C . ARG B 1 120 ? -4.934 8.57 -3.357 1 97.06 120 ARG B C 1
ATOM 4441 O O . ARG B 1 120 ? -4.598 7.52 -2.812 1 97.06 120 ARG B O 1
ATOM 4448 N N . SER B 1 121 ? -4.66 9.742 -2.857 1 98.12 121 SER B N 1
ATOM 4449 C CA . SER B 1 121 ? -3.963 9.875 -1.582 1 98.12 121 SER B CA 1
ATOM 4450 C C . SER B 1 121 ? -4.809 9.336 -0.431 1 98.12 121 SER B C 1
ATOM 4452 O O . SER B 1 121 ? -4.281 8.719 0.498 1 98.12 121 SER B O 1
ATOM 4454 N N . THR B 1 122 ? -6.09 9.609 -0.486 1 98.12 122 THR B N 1
ATOM 4455 C CA . THR B 1 122 ? -7.02 9.07 0.502 1 98.12 122 THR B CA 1
ATOM 4456 C C . THR B 1 122 ? -6.996 7.543 0.493 1 98.12 122 THR B C 1
ATOM 4458 O O . THR B 1 122 ? -6.93 6.914 1.55 1 98.12 122 THR B O 1
ATOM 4461 N N . LEU B 1 123 ? -6.973 6.988 -0.664 1 98.56 123 LEU B N 1
ATOM 4462 C CA . LEU B 1 123 ? -6.945 5.539 -0.807 1 98.56 123 LEU B CA 1
ATOM 4463 C C . LEU B 1 123 ? -5.625 4.969 -0.309 1 98.56 123 LEU B C 1
ATOM 4465 O O . LEU B 1 123 ? -5.582 3.861 0.234 1 98.56 123 LEU B O 1
ATOM 4469 N N . GLN B 1 124 ? -4.523 5.699 -0.488 1 98.38 124 GLN B N 1
ATOM 4470 C CA . GLN B 1 124 ? -3.24 5.262 0.045 1 98.38 124 GLN B CA 1
ATOM 4471 C C . GLN B 1 124 ? -3.264 5.215 1.57 1 98.38 124 GLN B C 1
ATOM 4473 O O . GLN B 1 124 ? -2.752 4.273 2.176 1 98.38 124 GLN B O 1
ATOM 4478 N N . LEU B 1 125 ? -3.863 6.227 2.188 1 98.62 125 LEU B N 1
ATOM 4479 C CA . LEU B 1 125 ? -3.988 6.25 3.643 1 98.62 125 LEU B CA 1
ATOM 4480 C C . LEU B 1 125 ? -4.816 5.07 4.137 1 98.62 125 LEU B C 1
ATOM 4482 O O . LEU B 1 125 ? -4.441 4.398 5.098 1 98.62 125 LEU B O 1
ATOM 4486 N N . LEU B 1 126 ? -5.914 4.871 3.438 1 98.81 126 LEU B N 1
ATOM 4487 C CA . LEU B 1 126 ? -6.793 3.766 3.805 1 98.81 126 LEU B CA 1
ATOM 4488 C C . LEU B 1 126 ? -6.07 2.428 3.676 1 98.81 126 LEU B C 1
ATOM 4490 O O . LEU B 1 126 ? -6.141 1.591 4.578 1 98.81 126 LEU B O 1
ATOM 4494 N N . ASP B 1 127 ? -5.395 2.277 2.609 1 98.38 127 ASP B N 1
ATOM 4495 C CA . ASP B 1 127 ? -4.703 1.024 2.322 1 98.38 127 ASP B CA 1
ATOM 4496 C C . ASP B 1 127 ? -3.605 0.756 3.348 1 98.38 127 ASP B C 1
ATOM 4498 O O . ASP B 1 127 ? -3.451 -0.372 3.82 1 98.38 127 ASP B O 1
ATOM 4502 N N . LYS B 1 128 ? -2.811 1.748 3.654 1 97.5 128 LYS B N 1
ATOM 4503 C CA . LYS B 1 128 ? -1.733 1.59 4.629 1 97.5 128 LYS B CA 1
ATOM 4504 C C . LYS B 1 128 ? -2.285 1.247 6.008 1 97.5 128 LYS B C 1
ATOM 4506 O O . LYS B 1 128 ? -1.746 0.38 6.699 1 97.5 128 LYS B O 1
ATOM 4511 N N . ALA B 1 129 ? -3.342 1.953 6.398 1 98.25 129 ALA B N 1
ATOM 4512 C CA . ALA B 1 129 ? -3.951 1.672 7.695 1 98.25 129 ALA B CA 1
ATOM 4513 C C . ALA B 1 129 ? -4.527 0.26 7.734 1 98.25 129 ALA B C 1
ATOM 4515 O O . ALA B 1 129 ? -4.32 -0.476 8.703 1 98.25 129 ALA B O 1
ATOM 4516 N N . TYR B 1 130 ? -5.246 -0.128 6.699 1 97.88 130 TYR B N 1
ATOM 4517 C CA . TYR B 1 130 ? -5.871 -1.444 6.629 1 97.88 130 TYR B CA 1
ATOM 4518 C C . TYR B 1 130 ? -4.82 -2.547 6.613 1 97.88 130 TYR B C 1
ATOM 4520 O O . TYR B 1 130 ? -4.98 -3.576 7.27 1 97.88 130 TYR B O 1
ATOM 4528 N N . SER B 1 131 ? -3.762 -2.307 5.836 1 95.12 131 SER B N 1
ATOM 4529 C CA . SER B 1 131 ? -2.682 -3.285 5.75 1 95.12 131 SER B CA 1
ATOM 4530 C C . SER B 1 131 ? -2.004 -3.477 7.105 1 95.12 131 SER B C 1
ATOM 4532 O O . SER B 1 131 ? -1.503 -4.562 7.406 1 95.12 131 SER B O 1
ATOM 4534 N N . GLY B 1 132 ? -2.012 -2.465 7.902 1 94.5 132 GLY B N 1
ATOM 4535 C CA . GLY B 1 132 ? -1.393 -2.537 9.219 1 94.5 132 GLY B CA 1
ATOM 4536 C C . GLY B 1 132 ? -2.277 -3.197 10.258 1 94.5 132 GLY B C 1
ATOM 4537 O O . GLY B 1 132 ? -1.81 -3.557 11.336 1 94.5 132 GLY B O 1
ATOM 4538 N N . ALA B 1 133 ? -3.508 -3.443 9.938 1 96.75 133 ALA B N 1
ATOM 4539 C CA . ALA B 1 133 ? -4.465 -4.035 10.867 1 96.75 133 ALA B CA 1
ATOM 4540 C C . ALA B 1 133 ? -4.156 -5.512 11.109 1 96.75 133 ALA B C 1
ATOM 4542 O O . ALA B 1 133 ? -3.68 -6.203 10.203 1 96.75 133 ALA B O 1
ATOM 4543 N N . SER B 1 134 ? -4.422 -5.977 12.297 1 93.94 134 SER B N 1
ATOM 4544 C CA . SER B 1 134 ? -4.359 -7.41 12.57 1 93.94 134 SER B CA 1
ATOM 4545 C C . SER B 1 134 ? -5.473 -8.156 11.852 1 93.94 134 SER B C 1
ATOM 4547 O O . SER B 1 134 ? -6.457 -7.555 11.414 1 93.94 134 SER B O 1
ATOM 4549 N N . GLU B 1 135 ? -5.305 -9.484 11.773 1 93.25 135 GLU B N 1
ATOM 4550 C CA . GLU B 1 135 ? -6.348 -10.281 11.141 1 93.25 135 GLU B CA 1
ATOM 4551 C C . GLU B 1 135 ? -7.656 -10.203 11.914 1 93.25 135 GLU B C 1
ATOM 4553 O O . GLU B 1 135 ? -8.742 -10.242 11.328 1 93.25 135 GLU B O 1
ATOM 4558 N N . HIS B 1 136 ? -7.562 -10.039 13.203 1 94.44 136 HIS B N 1
ATOM 4559 C CA . HIS B 1 136 ? -8.758 -9.852 14.016 1 94.44 136 HIS B CA 1
ATOM 4560 C C . HIS B 1 136 ? -9.469 -8.547 13.656 1 94.44 136 HIS B C 1
ATOM 4562 O O . HIS B 1 136 ? -10.688 -8.523 13.5 1 94.44 136 HIS B O 1
ATOM 4568 N N . GLU B 1 137 ? -8.75 -7.473 13.57 1 96.94 137 GLU B N 1
ATOM 4569 C CA . GLU B 1 137 ? -9.32 -6.191 13.172 1 96.94 137 GLU B CA 1
ATOM 4570 C C . GLU B 1 137 ? -9.953 -6.273 11.781 1 96.94 137 GLU B C 1
ATOM 4572 O O . GLU B 1 137 ? -11.039 -5.738 11.555 1 96.94 137 GLU B O 1
ATOM 4577 N N . LYS B 1 138 ? -9.242 -6.926 10.906 1 97.12 138 LYS B N 1
ATOM 4578 C CA . LYS B 1 138 ? -9.766 -7.074 9.555 1 97.12 138 LYS B CA 1
ATOM 4579 C C . LYS B 1 138 ? -11.094 -7.832 9.555 1 97.12 138 LYS B C 1
ATOM 4581 O O . LYS B 1 138 ? -11.992 -7.52 8.773 1 97.12 138 LYS B O 1
ATOM 4586 N N . ALA B 1 139 ? -11.172 -8.844 10.414 1 96.69 139 ALA B N 1
ATOM 4587 C CA . ALA B 1 139 ? -12.43 -9.578 10.539 1 96.69 139 ALA B CA 1
ATOM 4588 C C . ALA B 1 139 ? -13.562 -8.656 10.992 1 96.69 139 ALA B C 1
ATOM 4590 O O . ALA B 1 139 ? -14.703 -8.789 10.539 1 96.69 139 ALA B O 1
ATOM 4591 N N . LEU B 1 140 ? -13.281 -7.664 11.836 1 97.81 140 LEU B N 1
ATOM 4592 C CA . LEU B 1 140 ? -14.273 -6.715 12.328 1 97.81 140 LEU B CA 1
ATOM 4593 C C . LEU B 1 140 ? -14.68 -5.73 11.234 1 97.81 140 LEU B C 1
ATOM 4595 O O . LEU B 1 140 ? -15.766 -5.148 11.281 1 97.81 140 LEU B O 1
ATOM 4599 N N . MET B 1 141 ? -13.852 -5.582 10.219 1 98.06 141 MET B N 1
ATOM 4600 C CA . MET B 1 141 ? -14.102 -4.629 9.133 1 98.06 141 MET B CA 1
ATOM 4601 C C . MET B 1 141 ? -14.672 -5.336 7.91 1 98.06 141 MET B C 1
ATOM 4603 O O . MET B 1 141 ? -14.992 -4.688 6.91 1 98.06 141 MET B O 1
ATOM 4607 N N . GLU B 1 142 ? -14.75 -6.672 7.969 1 97.56 142 GLU B N 1
ATOM 4608 C CA . GLU B 1 142 ? -15.188 -7.48 6.832 1 97.56 142 GLU B CA 1
ATOM 4609 C C . GLU B 1 142 ? -16.578 -7.078 6.379 1 97.56 142 GLU B C 1
ATOM 4611 O O . GLU B 1 142 ? -17.469 -6.836 7.207 1 97.56 142 GLU B O 1
ATOM 4616 N N . ALA B 1 143 ? -16.828 -6.996 5.043 1 97.31 143 ALA B N 1
ATOM 4617 C CA . ALA B 1 143 ? -18.125 -6.691 4.438 1 97.31 143 ALA B CA 1
ATOM 4618 C C . ALA B 1 143 ? -18.594 -5.297 4.832 1 97.31 143 ALA B C 1
ATOM 4620 O O . ALA B 1 143 ? -19.703 -5.129 5.34 1 97.31 143 ALA B O 1
ATOM 4621 N N . THR B 1 144 ? -17.734 -4.355 4.672 1 98.62 144 THR B N 1
ATOM 4622 C CA . THR B 1 144 ? -18.031 -2.947 4.91 1 98.62 144 THR B CA 1
ATOM 4623 C C . THR B 1 144 ? -18.156 -2.189 3.592 1 98.62 144 THR B C 1
ATOM 4625 O O . THR B 1 144 ? -17.297 -2.332 2.709 1 98.62 144 THR B O 1
ATOM 4628 N N . GLU B 1 145 ? -19.234 -1.51 3.387 1 98.69 145 GLU B N 1
ATOM 4629 C CA . GLU B 1 145 ? -19.453 -0.607 2.26 1 98.69 145 GLU B CA 1
ATOM 4630 C C . GLU B 1 145 ? -19.5 0.847 2.719 1 98.69 145 GLU B C 1
ATOM 4632 O O . GLU B 1 145 ? -20.188 1.176 3.682 1 98.69 145 GLU B O 1
ATOM 4637 N N . LEU B 1 146 ? -18.688 1.732 2.1 1 98 146 LEU B N 1
ATOM 4638 C CA . LEU B 1 146 ? -18.641 3.117 2.555 1 98 146 LEU B CA 1
ATOM 4639 C C . LEU B 1 146 ? -18.312 4.059 1.397 1 98 146 LEU B C 1
ATOM 4641 O O . LEU B 1 146 ? -17.859 3.617 0.343 1 98 146 LEU B O 1
ATOM 4645 N N . VAL B 1 147 ? -18.625 5.305 1.595 1 96.94 147 VAL B N 1
ATOM 4646 C CA . VAL B 1 147 ? -18.344 6.391 0.662 1 96.94 147 VAL B CA 1
ATOM 4647 C C . VAL B 1 147 ? -17.516 7.469 1.357 1 96.94 147 VAL B C 1
ATOM 4649 O O . VAL B 1 147 ? -17.844 7.895 2.467 1 96.94 147 VAL B O 1
ATOM 4652 N N . ILE B 1 148 ? -16.438 7.875 0.771 1 96.56 148 ILE B N 1
ATOM 4653 C CA . ILE B 1 148 ? -15.586 8.938 1.314 1 96.56 148 ILE B CA 1
ATOM 4654 C C . ILE B 1 148 ? -15.562 10.117 0.354 1 96.56 148 ILE B C 1
ATOM 4656 O O . ILE B 1 148 ? -15.297 9.953 -0.84 1 96.56 148 ILE B O 1
ATOM 4660 N N . SER B 1 149 ? -15.836 11.266 0.844 1 94.69 149 SER B N 1
ATOM 4661 C CA . SER B 1 149 ? -15.703 12.5 0.077 1 94.69 149 SER B CA 1
ATOM 4662 C C . SER B 1 149 ? -14.414 13.234 0.414 1 94.69 149 SER B C 1
ATOM 4664 O O . SER B 1 149 ? -14.055 13.367 1.587 1 94.69 149 SER B O 1
ATOM 4666 N N . THR B 1 150 ? -13.711 13.703 -0.639 1 94.56 150 THR B N 1
ATOM 4667 C CA . THR B 1 150 ? -12.5 14.484 -0.433 1 94.56 150 THR B CA 1
ATOM 4668 C C . THR B 1 150 ? -12.75 15.961 -0.724 1 94.56 150 THR B C 1
ATOM 4670 O O . THR B 1 150 ? -11.805 16.734 -0.924 1 94.56 150 THR B O 1
ATOM 4673 N N . ALA B 1 151 ? -13.961 16.312 -0.741 1 89.69 151 ALA B N 1
ATOM 4674 C CA . ALA B 1 151 ? -14.352 17.672 -1.104 1 89.69 151 ALA B CA 1
ATOM 4675 C C . ALA B 1 151 ? -14.039 18.656 0.021 1 89.69 151 ALA B C 1
ATOM 4677 O O . ALA B 1 151 ? -14.062 18.297 1.198 1 89.69 151 ALA B O 1
ATOM 4678 N N . ASP B 1 152 ? -13.758 19.891 -0.403 1 88.06 152 ASP B N 1
ATOM 4679 C CA . ASP B 1 152 ? -13.5 20.984 0.525 1 88.06 152 ASP B CA 1
ATOM 4680 C C . ASP B 1 152 ? -14.773 21.797 0.768 1 88.06 152 ASP B C 1
ATOM 4682 O O . ASP B 1 152 ? -14.781 23.016 0.558 1 88.06 152 ASP B O 1
ATOM 4686 N N . PHE B 1 153 ? -15.781 21.234 1.083 1 81 153 PHE B N 1
ATOM 4687 C CA . PHE B 1 153 ? -17.047 21.859 1.476 1 81 153 PHE B CA 1
ATOM 4688 C C . PHE B 1 153 ? -17.828 20.953 2.418 1 81 153 PHE B C 1
ATOM 4690 O O . PHE B 1 153 ? -17.344 19.891 2.816 1 81 153 PHE B O 1
ATOM 4697 N N . ASP B 1 154 ? -19.047 21.438 2.686 1 65.19 154 ASP B N 1
ATOM 4698 C CA . ASP B 1 154 ? -19.875 20.672 3.611 1 65.19 154 ASP B CA 1
ATOM 4699 C C . ASP B 1 154 ? -20.281 19.328 2.998 1 65.19 154 ASP B C 1
ATOM 4701 O O . ASP B 1 154 ? -20.922 19.297 1.944 1 65.19 154 ASP B O 1
ATOM 4705 N N . GLY B 1 155 ? -19.562 18.359 3.174 1 63.97 155 GLY B N 1
ATOM 4706 C CA . GLY B 1 155 ? -19.719 16.984 2.758 1 63.97 155 GLY B CA 1
ATOM 4707 C C . GLY B 1 155 ? -21.078 16.688 2.135 1 63.97 155 GLY B C 1
ATOM 4708 O O . GLY B 1 155 ? -21.438 17.297 1.121 1 63.97 155 GLY B O 1
ATOM 4709 N N . PHE B 1 156 ? -21.719 15.781 2.729 1 73.31 156 PHE B N 1
ATOM 4710 C CA . PHE B 1 156 ? -22.984 15.258 2.25 1 73.31 156 PHE B CA 1
ATOM 4711 C C . PHE B 1 156 ? -24.141 16.094 2.787 1 73.31 156 PHE B C 1
ATOM 4713 O O . PHE B 1 156 ? -24.328 16.188 4 1 73.31 156 PHE B O 1
ATOM 4720 N N . THR B 1 157 ? -24.781 16.891 1.987 1 70.19 157 THR B N 1
ATOM 4721 C CA . THR B 1 157 ? -25.859 17.75 2.453 1 70.19 157 THR B CA 1
ATOM 4722 C C . THR B 1 157 ? -27.219 17.125 2.141 1 70.19 157 THR B C 1
ATOM 4724 O O . THR B 1 157 ? -28.266 17.719 2.438 1 70.19 157 THR B O 1
ATOM 4727 N N . ASP B 1 158 ? -27.078 16 1.697 1 80.19 158 ASP B N 1
ATOM 4728 C CA . ASP B 1 158 ? -28.344 15.305 1.44 1 80.19 158 ASP B CA 1
ATOM 4729 C C . ASP B 1 158 ? -28.922 14.734 2.73 1 80.19 158 ASP B C 1
ATOM 4731 O O . ASP B 1 158 ? -28.234 14.031 3.473 1 80.19 158 ASP B O 1
ATOM 4735 N N . PRO B 1 159 ? -30.156 15.109 2.982 1 82.62 159 PRO B N 1
ATOM 4736 C CA . PRO B 1 159 ? -30.734 14.609 4.23 1 82.62 159 PRO B CA 1
ATOM 4737 C C . PRO B 1 159 ? -30.922 13.094 4.227 1 82.62 159 PRO B C 1
ATOM 4739 O O . PRO B 1 159 ? -30.953 12.469 5.289 1 82.62 159 PRO B O 1
ATOM 4742 N N . ASN B 1 160 ? -30.875 12.492 3.131 1 87.56 160 ASN B N 1
ATOM 4743 C CA . ASN B 1 160 ? -31.266 11.086 3.031 1 87.56 160 ASN B CA 1
ATOM 4744 C C . ASN B 1 160 ? -30.094 10.164 3.391 1 87.56 160 ASN B C 1
ATOM 4746 O O . ASN B 1 160 ? -30.312 9.008 3.766 1 87.56 160 ASN B O 1
ATOM 4750 N N . SER B 1 161 ? -28.922 10.609 3.312 1 88.94 161 SER B N 1
ATOM 4751 C CA . SER B 1 161 ? -27.781 9.789 3.703 1 88.94 161 SER B CA 1
ATOM 4752 C C . SER B 1 161 ? -27.625 9.742 5.219 1 88.94 161 SER B C 1
ATOM 4754 O O . SER B 1 161 ? -26.906 8.891 5.75 1 88.94 161 SER B O 1
ATOM 4756 N N . ARG B 1 162 ? -28.281 10.656 5.918 1 88 162 ARG B N 1
ATOM 4757 C CA . ARG B 1 162 ? -28.344 10.742 7.375 1 88 162 ARG B CA 1
ATOM 4758 C C . ARG B 1 162 ? -26.938 10.805 7.98 1 88 162 ARG B C 1
ATOM 4760 O O . ARG B 1 162 ? -26.719 10.328 9.094 1 88 162 ARG B O 1
ATOM 4767 N N . GLY B 1 163 ? -25.922 11.195 7.164 1 89.69 163 GLY B N 1
ATOM 4768 C CA . GLY B 1 163 ? -24.578 11.336 7.676 1 89.69 163 GLY B CA 1
ATOM 4769 C C . GLY B 1 163 ? -23.734 10.094 7.465 1 89.69 163 GLY B C 1
ATOM 4770 O O . GLY B 1 163 ? -22.672 9.945 8.086 1 89.69 163 GLY B O 1
ATOM 4771 N N . ALA B 1 164 ? -24.109 9.188 6.555 1 94.62 164 ALA B N 1
ATOM 4772 C CA . ALA B 1 164 ? -23.422 7.902 6.379 1 94.62 164 ALA B CA 1
ATOM 4773 C C . ALA B 1 164 ? -22.141 8.07 5.578 1 94.62 164 ALA B C 1
ATOM 4775 O O . ALA B 1 164 ? -21.266 7.211 5.621 1 94.62 164 ALA B O 1
ATOM 4776 N N . GLY B 1 165 ? -22.047 9.18 4.82 1 94.88 165 GLY B N 1
ATOM 4777 C CA . GLY B 1 165 ? -20.828 9.445 4.07 1 94.88 165 GLY B CA 1
ATOM 4778 C C . GLY B 1 165 ? -19.719 10 4.926 1 94.88 165 GLY B C 1
ATOM 4779 O O . GLY B 1 165 ? -19.953 10.812 5.828 1 94.88 165 GLY B O 1
ATOM 4780 N N . TRP B 1 166 ? -18.516 9.539 4.652 1 96.19 166 TRP B N 1
ATOM 4781 C CA . TRP B 1 166 ? -17.344 10.047 5.363 1 96.19 166 TRP B CA 1
ATOM 4782 C C . TRP B 1 166 ? -16.844 11.352 4.742 1 96.19 166 TRP B C 1
ATOM 4784 O O . TRP B 1 166 ? -16.922 11.531 3.525 1 96.19 166 TRP B O 1
ATOM 4794 N N . VAL B 1 167 ? -16.359 12.242 5.602 1 95.19 167 VAL B N 1
ATOM 4795 C CA . VAL B 1 167 ? -15.93 13.555 5.137 1 95.19 167 VAL B CA 1
ATOM 4796 C C . VAL B 1 167 ? -14.578 13.906 5.754 1 95.19 167 VAL B C 1
ATOM 4798 O O . VAL B 1 167 ? -14.141 13.266 6.711 1 95.19 167 VAL B O 1
ATOM 4801 N N . LEU B 1 168 ? -13.898 14.914 5.191 1 95.88 168 LEU B N 1
ATOM 4802 C CA . LEU B 1 168 ? -12.617 15.383 5.719 1 95.88 168 LEU B CA 1
ATOM 4803 C C . LEU B 1 168 ? -12.82 16.25 6.957 1 95.88 168 LEU B C 1
ATOM 4805 O O . LEU B 1 168 ? -11.922 16.359 7.793 1 95.88 168 LEU B O 1
ATOM 4809 N N . ASP B 1 169 ? -13.977 16.859 7.023 1 95.25 169 ASP B N 1
ATOM 4810 C CA . ASP B 1 169 ? -14.336 17.734 8.133 1 95.25 169 ASP B CA 1
ATOM 4811 C C . ASP B 1 169 ? -15.844 17.812 8.312 1 95.25 169 ASP B C 1
ATOM 4813 O O . ASP B 1 169 ? -16.609 17.406 7.426 1 95.25 169 ASP B O 1
ATOM 4817 N N . LYS B 1 170 ? -16.234 18.188 9.469 1 93.5 170 LYS B N 1
ATOM 4818 C CA . LYS B 1 170 ? -17.641 18.469 9.789 1 93.5 170 LYS B CA 1
ATOM 4819 C C . LYS B 1 170 ? -17.75 19.672 10.719 1 93.5 170 LYS B C 1
ATOM 4821 O O . LYS B 1 170 ? -16.766 20.109 11.312 1 93.5 170 LYS B O 1
ATOM 4826 N N . ARG B 1 171 ? -18.922 20.234 10.766 1 93.56 171 ARG B N 1
ATOM 4827 C CA . ARG B 1 171 ? -19.156 21.328 11.703 1 93.56 171 ARG B CA 1
ATOM 4828 C C . ARG B 1 171 ? -18.953 20.859 13.148 1 93.56 171 ARG B C 1
ATOM 4830 O O . ARG B 1 171 ? -19.344 19.75 13.5 1 93.56 171 ARG B O 1
ATOM 4837 N N . VAL B 1 172 ? -18.422 21.734 14.023 1 93.81 172 VAL B N 1
ATOM 4838 C CA . VAL B 1 172 ? -18.094 21.375 15.391 1 93.81 172 VAL B CA 1
ATOM 4839 C C . VAL B 1 172 ? -19.359 21 16.156 1 93.81 172 VAL B C 1
ATOM 4841 O O . VAL B 1 172 ? -19.297 20.234 17.125 1 93.81 172 VAL B O 1
ATOM 4844 N N . ASN B 1 173 ? -20.547 21.406 15.766 1 91.19 173 ASN B N 1
ATOM 4845 C CA . ASN B 1 173 ? -21.797 21.109 16.469 1 91.19 173 ASN B CA 1
ATOM 4846 C C . ASN B 1 173 ? -22.594 20.031 15.758 1 91.19 173 ASN B C 1
ATOM 4848 O O . ASN B 1 173 ? -23.766 19.797 16.094 1 91.19 173 ASN B O 1
ATOM 4852 N N . ASP B 1 174 ? -21.984 19.406 14.773 1 89.31 174 ASP B N 1
ATOM 4853 C CA . ASP B 1 174 ? -22.672 18.312 14.086 1 89.31 174 ASP B CA 1
ATOM 4854 C C . ASP B 1 174 ? -22.766 17.078 14.984 1 89.31 174 ASP B C 1
ATOM 4856 O O . ASP B 1 174 ? -21.75 16.578 15.461 1 89.31 174 ASP B O 1
ATOM 4860 N N . THR B 1 175 ? -24 16.578 15.148 1 88.44 175 THR B N 1
ATOM 4861 C CA . THR B 1 175 ? -24.219 15.438 16.047 1 88.44 175 THR B CA 1
ATOM 4862 C C . THR B 1 175 ? -24.812 14.258 15.281 1 88.44 175 THR B C 1
ATOM 4864 O O . THR B 1 175 ? -25.406 13.352 15.883 1 88.44 175 THR B O 1
ATOM 4867 N N . GLN B 1 176 ? -24.688 14.25 13.969 1 88.69 176 GLN B N 1
ATOM 4868 C CA . GLN B 1 176 ? -25.391 13.273 13.148 1 88.69 176 GLN B CA 1
ATOM 4869 C C . GLN B 1 176 ? -24.625 11.961 13.062 1 88.69 176 GLN B C 1
ATOM 4871 O O . GLN B 1 176 ? -25.094 10.992 12.461 1 88.69 176 GLN B O 1
ATOM 4876 N N . GLY B 1 177 ? -23.516 11.922 13.617 1 92.62 177 GLY B N 1
ATOM 4877 C CA . GLY B 1 177 ? -22.734 10.688 13.578 1 92.62 177 GLY B CA 1
ATOM 4878 C C . GLY B 1 177 ? -21.891 10.555 12.32 1 92.62 177 GLY B C 1
ATOM 4879 O O . GLY B 1 177 ? -21.578 9.438 11.891 1 92.62 177 GLY B O 1
ATOM 4880 N N . GLN B 1 178 ? -21.516 11.648 11.75 1 93.75 178 GLN B N 1
ATOM 4881 C CA . GLN B 1 178 ? -20.703 11.625 10.539 1 93.75 178 GLN B CA 1
ATOM 4882 C C . GLN B 1 178 ? -19.25 11.273 10.859 1 93.75 178 GLN B C 1
ATOM 4884 O O . GLN B 1 178 ? -18.656 11.859 11.766 1 93.75 178 GLN B O 1
ATOM 4889 N N . TYR B 1 179 ? -18.781 10.273 10.195 1 96.69 179 TYR B N 1
ATOM 4890 C CA . TYR B 1 179 ? -17.406 9.852 10.391 1 96.69 179 TYR B CA 1
ATOM 4891 C C . TYR B 1 179 ? -16.438 10.742 9.609 1 96.69 179 TYR B C 1
ATOM 4893 O O . TYR B 1 179 ? -16.75 11.172 8.5 1 96.69 179 TYR B O 1
ATOM 4901 N N . LEU B 1 180 ? -15.289 11.016 10.203 1 97.25 180 LEU B N 1
ATOM 4902 C CA . LEU B 1 180 ? -14.234 11.82 9.602 1 97.25 180 LEU B CA 1
ATOM 4903 C C . LEU B 1 180 ? -13.117 10.938 9.055 1 97.25 180 LEU B C 1
ATOM 4905 O O . LEU B 1 180 ? -12.766 9.93 9.672 1 97.25 180 LEU B O 1
ATOM 4909 N N . PHE B 1 181 ? -12.609 11.273 7.922 1 97.94 181 PHE B N 1
ATOM 4910 C CA . PHE B 1 181 ? -11.383 10.672 7.398 1 97.94 181 PHE B CA 1
ATOM 4911 C C . PHE B 1 181 ? -10.25 11.688 7.383 1 97.94 181 PHE B C 1
ATOM 4913 O O . PHE B 1 181 ? -10.453 12.859 7.062 1 97.94 181 PHE B O 1
ATOM 4920 N N . PRO B 1 182 ? -9.008 11.305 7.766 1 98.44 182 PRO B N 1
ATOM 4921 C CA . PRO B 1 182 ? -7.875 12.219 7.648 1 98.44 182 PRO B CA 1
ATOM 4922 C C . PRO B 1 182 ? -7.715 12.781 6.234 1 98.44 182 PRO B C 1
ATOM 4924 O O . PRO B 1 182 ? -7.91 12.055 5.258 1 98.44 182 PRO B O 1
ATOM 4927 N N . ASP B 1 183 ? -7.414 14.047 6.148 1 97.31 183 ASP B N 1
ATOM 4928 C CA . ASP B 1 183 ? -7.285 14.602 4.805 1 97.31 183 ASP B CA 1
ATOM 4929 C C . ASP B 1 183 ? -6.117 13.961 4.059 1 97.31 183 ASP B C 1
ATOM 4931 O O . ASP B 1 183 ? -5.168 13.477 4.676 1 97.31 183 ASP B O 1
ATOM 4935 N N . PHE B 1 184 ? -6.133 14.039 2.793 1 97.44 184 PHE B N 1
ATOM 4936 C CA . PHE B 1 184 ? -5.32 13.273 1.855 1 97.44 184 PHE B CA 1
ATOM 4937 C C . PHE B 1 184 ? -3.854 13.672 1.965 1 97.44 184 PHE B C 1
ATOM 4939 O O . PHE B 1 184 ? -2.967 12.898 1.606 1 97.44 184 PHE B O 1
ATOM 4946 N N . SER B 1 185 ? -3.531 14.82 2.459 1 97.12 185 SER B N 1
ATOM 4947 C CA . SER B 1 185 ? -2.141 15.266 2.504 1 97.12 185 SER B CA 1
ATOM 4948 C C . SER B 1 185 ? -1.393 14.617 3.662 1 97.12 185 SER B C 1
ATOM 4950 O O . SER B 1 185 ? -0.176 14.773 3.789 1 97.12 185 SER B O 1
ATOM 4952 N N . PHE B 1 186 ? -2.094 13.812 4.523 1 98.62 186 PHE B N 1
ATOM 4953 C CA . PHE B 1 186 ? -1.409 12.906 5.438 1 98.62 186 PHE B CA 1
ATOM 4954 C C . PHE B 1 186 ? -0.71 11.789 4.668 1 98.62 186 PHE B C 1
ATOM 4956 O O . PHE B 1 186 ? 0.115 11.062 5.23 1 98.62 186 PHE B O 1
ATOM 4963 N N . ALA B 1 187 ? -1.052 11.633 3.4 1 98.25 187 ALA B N 1
ATOM 4964 C CA . ALA B 1 187 ? -0.269 10.836 2.455 1 98.25 187 ALA B CA 1
ATOM 4965 C C . ALA B 1 187 ? 0.656 11.727 1.628 1 98.25 187 ALA B C 1
ATOM 4967 O O . ALA B 1 187 ? 1.844 11.852 1.933 1 98.25 187 ALA B O 1
ATOM 4968 N N . SER B 1 188 ? 0.115 12.375 0.668 1 97.38 188 SER B N 1
ATOM 4969 C CA . SER B 1 188 ? 0.852 13.344 -0.142 1 97.38 188 SER B CA 1
ATOM 4970 C C . SER B 1 188 ? -0.092 14.188 -0.991 1 97.38 188 SER B C 1
ATOM 4972 O O . SER B 1 188 ? -1.268 13.852 -1.146 1 97.38 188 SER B O 1
ATOM 4974 N N . TRP B 1 189 ? 0.322 15.25 -1.424 1 95.25 189 TRP B N 1
ATOM 4975 C CA . TRP B 1 189 ? -0.377 16.141 -2.34 1 95.25 189 TRP B CA 1
ATOM 4976 C C . TRP B 1 189 ? 0.605 16.844 -3.273 1 95.25 189 TRP B C 1
ATOM 4978 O O . TRP B 1 189 ? 0.836 18.047 -3.152 1 95.25 189 TRP B O 1
ATOM 4988 N N . PRO B 1 190 ? 1.123 16.078 -4.223 1 93.31 190 PRO B N 1
ATOM 4989 C CA . PRO B 1 190 ? 2.232 16.594 -5.031 1 93.31 190 PRO B CA 1
ATOM 4990 C C . PRO B 1 190 ? 1.853 17.828 -5.84 1 93.31 190 PRO B C 1
ATOM 4992 O O . PRO B 1 190 ? 2.695 18.703 -6.082 1 93.31 190 PRO B O 1
ATOM 4995 N N . GLU B 1 191 ? 0.61 18.031 -6.227 1 90.75 191 GLU B N 1
ATOM 4996 C CA . GLU B 1 191 ? 0.158 19.172 -7.02 1 90.75 191 GLU B CA 1
ATOM 4997 C C . GLU B 1 191 ? 0.323 20.469 -6.25 1 90.75 191 GLU B C 1
ATOM 4999 O O . GLU B 1 191 ? 0.553 21.531 -6.848 1 90.75 191 GLU B O 1
ATOM 5004 N N . ALA B 1 192 ? 0.273 20.312 -4.906 1 89.31 192 ALA B N 1
ATOM 5005 C CA . ALA B 1 192 ? 0.467 21.469 -4.043 1 89.31 192 ALA B CA 1
ATOM 5006 C C . ALA B 1 192 ? 1.921 21.594 -3.598 1 89.31 192 ALA B C 1
ATOM 5008 O O . ALA B 1 192 ? 2.254 22.438 -2.76 1 89.31 192 ALA B O 1
ATOM 5009 N N . GLY B 1 193 ? 2.766 20.719 -4.109 1 89.38 193 GLY B N 1
ATOM 5010 C CA . GLY B 1 193 ? 4.172 20.719 -3.734 1 89.38 193 GLY B CA 1
ATOM 5011 C C . GLY B 1 193 ? 4.441 20.016 -2.418 1 89.38 193 GLY B C 1
ATOM 5012 O O . GLY B 1 193 ? 5.477 20.234 -1.787 1 89.38 193 GLY B O 1
ATOM 5013 N N . ILE B 1 194 ? 3.557 19.234 -1.985 1 93.19 194 ILE B N 1
ATOM 5014 C CA . ILE B 1 194 ? 3.67 18.531 -0.716 1 93.19 194 ILE B CA 1
ATOM 5015 C C . ILE B 1 194 ? 4.082 17.078 -0.968 1 93.19 194 ILE B C 1
ATOM 5017 O O . ILE B 1 194 ? 3.301 16.297 -1.507 1 93.19 194 ILE B O 1
ATOM 5021 N N . PRO B 1 195 ? 5.34 16.75 -0.628 1 95.94 195 PRO B N 1
ATOM 5022 C CA . PRO B 1 195 ? 5.746 15.352 -0.766 1 95.94 195 PRO B CA 1
ATOM 5023 C C . PRO B 1 195 ? 5.035 14.43 0.222 1 95.94 195 PRO B C 1
ATOM 5025 O O . PRO B 1 195 ? 3.973 14.773 0.741 1 95.94 195 PRO B O 1
ATOM 5028 N N . SER B 1 196 ? 5.598 13.211 0.479 1 97.69 196 SER B N 1
ATOM 5029 C CA . SER B 1 196 ? 4.977 12.352 1.479 1 97.69 196 SER B CA 1
ATOM 5030 C C . SER B 1 196 ? 4.98 13.008 2.855 1 97.69 196 SER B C 1
ATOM 5032 O O . SER B 1 196 ? 5.883 13.781 3.172 1 97.69 196 SER B O 1
ATOM 5034 N N . TYR B 1 197 ? 3.992 12.727 3.643 1 98.25 197 TYR B N 1
ATOM 5035 C CA . TYR B 1 197 ? 3.879 13.297 4.984 1 98.25 197 TYR B CA 1
ATOM 5036 C C . TYR B 1 197 ? 5.125 13 5.809 1 98.25 197 TYR B C 1
ATOM 5038 O O . TYR B 1 197 ? 5.59 13.852 6.57 1 98.25 197 TYR B O 1
ATOM 5046 N N . GLN B 1 198 ? 5.707 11.836 5.641 1 97.5 198 GLN B N 1
ATOM 5047 C CA . GLN B 1 198 ? 6.922 11.461 6.363 1 97.5 198 GLN B CA 1
ATOM 5048 C C . GLN B 1 198 ? 8.102 12.328 5.93 1 97.5 198 GLN B C 1
ATOM 5050 O O . GLN B 1 198 ? 8.953 12.672 6.75 1 97.5 198 GLN B O 1
ATOM 5055 N N . GLU B 1 199 ? 8.148 12.617 4.656 1 97.5 199 GLU B N 1
ATOM 5056 C CA . GLU B 1 199 ? 9.219 13.5 4.188 1 97.5 199 GLU B CA 1
ATOM 5057 C C . GLU B 1 199 ? 9.055 14.906 4.75 1 97.5 199 GLU B C 1
ATOM 5059 O O . GLU B 1 199 ? 10.039 15.531 5.148 1 97.5 199 GLU B O 1
ATOM 5064 N N . PHE B 1 200 ? 7.836 15.414 4.793 1 97.25 200 PHE B N 1
ATOM 5065 C CA . PHE B 1 200 ? 7.613 16.688 5.461 1 97.25 200 PHE B CA 1
ATOM 5066 C C . PHE B 1 200 ? 8.141 16.641 6.891 1 97.25 200 PHE B C 1
ATOM 5068 O O . PHE B 1 200 ? 8.836 17.562 7.328 1 97.25 200 PHE B O 1
ATOM 5075 N N . ARG B 1 201 ? 7.746 15.625 7.648 1 97.75 201 ARG B N 1
ATOM 5076 C CA . ARG B 1 201 ? 8.133 15.531 9.055 1 97.75 201 ARG B CA 1
ATOM 5077 C C . ARG B 1 201 ? 9.648 15.586 9.203 1 97.75 201 ARG B C 1
ATOM 5079 O O . ARG B 1 201 ? 10.164 16.281 10.086 1 97.75 201 ARG B O 1
ATOM 5086 N N . ARG B 1 202 ? 10.383 14.867 8.328 1 96.69 202 ARG B N 1
ATOM 5087 C CA . ARG B 1 202 ? 11.844 14.883 8.383 1 96.69 202 ARG B CA 1
ATOM 5088 C C . ARG B 1 202 ? 12.391 16.25 8.016 1 96.69 202 ARG B C 1
ATOM 5090 O O . ARG B 1 202 ? 13.328 16.75 8.648 1 96.69 202 ARG B O 1
ATOM 5097 N N . GLN B 1 203 ? 11.781 16.875 7.008 1 97 203 GLN B N 1
ATOM 5098 C CA . GLN B 1 203 ? 12.227 18.188 6.586 1 97 203 GLN B CA 1
ATOM 5099 C C . GLN B 1 203 ? 11.977 19.234 7.676 1 97 203 GLN B C 1
ATOM 5101 O O . GLN B 1 203 ? 12.828 20.094 7.93 1 97 203 GLN B O 1
ATOM 5106 N N . ALA B 1 204 ? 10.797 19.172 8.266 1 98 204 ALA B N 1
ATOM 5107 C CA . ALA B 1 204 ? 10.484 20.078 9.359 1 98 204 ALA B CA 1
ATOM 5108 C C . ALA B 1 204 ? 11.469 19.906 10.516 1 98 204 ALA B C 1
ATOM 5110 O O . ALA B 1 204 ? 11.906 20.891 11.125 1 98 204 ALA B O 1
ATOM 5111 N N . GLN B 1 205 ? 11.781 18.672 10.836 1 97.56 205 GLN B N 1
ATOM 5112 C CA . GLN B 1 205 ? 12.758 18.375 11.883 1 97.56 205 GLN B CA 1
ATOM 5113 C C . GLN B 1 205 ? 14.117 19 11.555 1 97.56 205 GLN B C 1
ATOM 5115 O O . GLN B 1 205 ? 14.781 19.547 12.43 1 97.56 205 GLN B O 1
ATOM 5120 N N . GLN B 1 206 ? 14.516 18.891 10.305 1 97.06 206 GLN B N 1
ATOM 5121 C CA . GLN B 1 206 ? 15.781 19.453 9.859 1 97.06 206 GLN B CA 1
ATOM 5122 C C . GLN B 1 206 ? 15.773 20.984 9.977 1 97.06 206 GLN B C 1
ATOM 5124 O O . GLN B 1 206 ? 16.734 21.578 10.461 1 97.06 206 GLN B O 1
ATOM 5129 N N . VAL B 1 207 ? 14.688 21.578 9.523 1 98.25 207 VAL B N 1
ATOM 5130 C CA . VAL B 1 207 ? 14.57 23.031 9.602 1 98.25 207 VAL B CA 1
ATOM 5131 C C . VAL B 1 207 ? 14.609 23.469 11.062 1 98.25 207 VAL B C 1
ATOM 5133 O O . VAL B 1 207 ? 15.266 24.469 11.398 1 98.25 207 VAL B O 1
ATOM 5136 N N . ASN B 1 208 ? 13.953 22.766 11.953 1 98.12 208 ASN B N 1
ATOM 5137 C CA . ASN B 1 208 ? 13.969 23.094 13.375 1 98.12 208 ASN B CA 1
ATOM 5138 C C . ASN B 1 208 ? 15.375 22.953 13.961 1 98.12 208 ASN B C 1
ATOM 5140 O O . ASN B 1 208 ? 15.742 23.703 14.867 1 98.12 208 ASN B O 1
ATOM 5144 N N . ALA B 1 209 ? 16.125 21.984 13.469 1 97.62 209 ALA B N 1
ATOM 5145 C CA . ALA B 1 209 ? 17.5 21.828 13.922 1 97.62 209 ALA B CA 1
ATOM 5146 C C . ALA B 1 209 ? 18.375 22.984 13.445 1 97.62 209 ALA B C 1
ATOM 5148 O O . ALA B 1 209 ? 19.25 23.438 14.172 1 97.62 209 ALA B O 1
ATOM 5149 N N . GLU B 1 210 ? 18.125 23.453 12.297 1 98.19 210 GLU B N 1
ATOM 5150 C CA . GLU B 1 210 ? 18.859 24.562 11.711 1 98.19 210 GLU B CA 1
ATOM 5151 C C . GLU B 1 210 ? 18.453 25.891 12.336 1 98.19 210 GLU B C 1
ATOM 5153 O O . GLU B 1 210 ? 19.25 26.828 12.383 1 98.19 210 GLU B O 1
ATOM 5158 N N . THR B 1 211 ? 17.188 25.922 12.742 1 98.31 211 THR B N 1
ATOM 5159 C CA . THR B 1 211 ? 16.625 27.141 13.305 1 98.31 211 THR B CA 1
ATOM 5160 C C . THR B 1 211 ? 15.984 26.875 14.664 1 98.31 211 THR B C 1
ATOM 5162 O O . THR B 1 211 ? 14.758 26.875 14.789 1 98.31 211 THR B O 1
ATOM 5165 N N . PRO B 1 212 ? 16.828 26.734 15.672 1 96.5 212 PRO B N 1
ATOM 5166 C CA . PRO B 1 212 ? 16.266 26.562 17 1 96.5 212 PRO B CA 1
ATOM 5167 C C . PRO B 1 212 ? 15.422 27.75 17.453 1 96.5 212 PRO B C 1
ATOM 5169 O O . PRO B 1 212 ? 15.438 28.797 16.812 1 96.5 212 PRO B O 1
ATOM 5172 N N . TRP B 1 213 ? 14.703 27.703 18.547 1 96.75 213 TRP B N 1
ATOM 5173 C CA . TRP B 1 213 ? 13.688 28.656 18.953 1 96.75 213 TRP B CA 1
ATOM 5174 C C . TRP B 1 213 ? 14.258 30.078 19 1 96.75 213 TRP B C 1
ATOM 5176 O O . TRP B 1 213 ? 13.648 31 18.484 1 96.75 213 TRP B O 1
ATOM 5186 N N . LYS B 1 214 ? 15.438 30.172 19.5 1 94.44 214 LYS B N 1
ATOM 5187 C CA . LYS B 1 214 ? 16.031 31.484 19.688 1 94.44 214 LYS B CA 1
ATOM 5188 C C . LYS B 1 214 ? 16.312 32.156 18.344 1 94.44 214 LYS B C 1
ATOM 5190 O O . LYS B 1 214 ? 16.344 33.375 18.25 1 94.44 214 LYS B O 1
ATOM 5195 N N . SER B 1 215 ? 16.5 31.344 17.281 1 96.5 215 SER B N 1
ATOM 5196 C CA . SER B 1 215 ? 16.844 31.875 15.969 1 96.5 215 SER B CA 1
ATOM 5197 C C . SER B 1 215 ? 15.609 32.062 15.102 1 96.5 215 SER B C 1
ATOM 5199 O O . SER B 1 215 ? 15.672 32.656 14.031 1 96.5 215 SER B O 1
ATOM 5201 N N . LYS B 1 216 ? 14.445 31.578 15.547 1 98.19 216 LYS B N 1
ATOM 5202 C CA . LYS B 1 216 ? 13.203 31.766 14.805 1 98.19 216 LYS B CA 1
ATOM 5203 C C . LYS B 1 216 ? 12.781 33.25 14.812 1 98.19 216 LYS B C 1
ATOM 5205 O O . LYS B 1 216 ? 13.07 33.969 15.766 1 98.19 216 LYS B O 1
ATOM 5210 N N . THR B 1 217 ? 12.023 33.656 13.758 1 98.12 217 THR B N 1
ATOM 5211 C CA . THR B 1 217 ? 11.602 35.062 13.664 1 98.12 217 THR B CA 1
ATOM 5212 C C . THR B 1 217 ? 10.391 35.312 14.555 1 98.12 217 THR B C 1
ATOM 5214 O O . THR B 1 217 ? 9.555 34.438 14.75 1 98.12 217 THR B O 1
ATOM 5217 N N . ASN B 1 218 ? 10.172 36.5 15.039 1 97.62 218 ASN B N 1
ATOM 5218 C CA . ASN B 1 218 ? 9.172 36.875 16.031 1 97.62 218 ASN B CA 1
ATOM 5219 C C . ASN B 1 218 ? 7.832 37.188 15.391 1 97.62 218 ASN B C 1
ATOM 5221 O O . ASN B 1 218 ? 6.777 36.875 15.93 1 97.62 218 ASN B O 1
ATOM 5225 N N . PRO B 1 219 ? 7.82 37.875 14.234 1 98.5 219 PRO B N 1
ATOM 5226 C CA . PRO B 1 219 ? 6.512 38.25 13.703 1 98.5 219 PRO B CA 1
ATOM 5227 C C . PRO B 1 219 ? 5.617 37.062 13.406 1 98.5 219 PRO B C 1
ATOM 5229 O O . PRO B 1 219 ? 6.102 36 12.961 1 98.5 219 PRO B O 1
ATOM 5232 N N . ALA B 1 220 ? 4.324 37.281 13.734 1 98.75 220 ALA B N 1
ATOM 5233 C CA . ALA B 1 220 ? 3.361 36.25 13.359 1 98.75 220 ALA B CA 1
ATOM 5234 C C . ALA B 1 220 ? 3.396 36 11.852 1 98.75 220 ALA B C 1
ATOM 5236 O O . ALA B 1 220 ? 3.473 36.938 11.055 1 98.75 220 ALA B O 1
ATOM 5237 N N . PHE B 1 221 ? 3.381 34.75 11.477 1 98.56 221 PHE B N 1
ATOM 5238 C CA . PHE B 1 221 ? 3.611 34.375 10.086 1 98.56 221 PHE B CA 1
ATOM 5239 C C . PHE B 1 221 ? 2.406 33.625 9.523 1 98.56 221 PHE B C 1
ATOM 5241 O O . PHE B 1 221 ? 1.881 32.719 10.156 1 98.56 221 PHE B O 1
ATOM 5248 N N . TRP B 1 222 ? 1.939 34 8.336 1 97.94 222 TRP B N 1
ATOM 5249 C CA . TRP B 1 222 ? 0.876 33.344 7.605 1 97.94 222 TRP B CA 1
ATOM 5250 C C . TRP B 1 222 ? 1.003 33.562 6.105 1 97.94 222 TRP B C 1
ATOM 5252 O O . TRP B 1 222 ? 1.266 34.688 5.676 1 97.94 222 TRP B O 1
ATOM 5262 N N . ARG B 1 223 ? 0.898 32.5 5.324 1 95.5 223 ARG B N 1
ATOM 5263 C CA . ARG B 1 223 ? 0.776 32.562 3.871 1 95.5 223 ARG B CA 1
ATOM 5264 C C . ARG B 1 223 ? -0.453 31.781 3.406 1 95.5 223 ARG B C 1
ATOM 5266 O O . ARG B 1 223 ? -0.63 30.609 3.756 1 95.5 223 ARG B O 1
ATOM 5273 N N . GLY B 1 224 ? -1.358 32.312 2.65 1 92.88 224 GLY B N 1
ATOM 5274 C CA . GLY B 1 224 ? -2.535 31.625 2.162 1 92.88 224 GLY B CA 1
ATOM 5275 C C . GLY B 1 224 ? -3.385 32.469 1.227 1 92.88 224 GLY B C 1
ATOM 5276 O O . GLY B 1 224 ? -3.121 33.656 1.04 1 92.88 224 GLY B O 1
ATOM 5277 N N . ASP B 1 225 ? -4.32 31.844 0.665 1 90.31 225 ASP B N 1
ATOM 5278 C CA . ASP B 1 225 ? -5.27 32.531 -0.205 1 90.31 225 ASP B CA 1
ATOM 5279 C C . ASP B 1 225 ? -6.254 33.375 0.609 1 90.31 225 ASP B C 1
ATOM 5281 O O . ASP B 1 225 ? -6.77 32.906 1.63 1 90.31 225 ASP B O 1
ATOM 5285 N N . ALA B 1 226 ? -6.488 34.594 0.165 1 89.06 226 ALA B N 1
ATOM 5286 C CA . ALA B 1 226 ? -7.422 35.5 0.851 1 89.06 226 ALA B CA 1
ATOM 5287 C C . ALA B 1 226 ? -8.859 35 0.713 1 89.06 226 ALA B C 1
ATOM 5289 O O . ALA B 1 226 ? -9.703 35.281 1.558 1 89.06 226 ALA B O 1
ATOM 5290 N N . LEU B 1 227 ? -9.07 34.188 -0.351 1 89.06 227 LEU B N 1
ATOM 5291 C CA . LEU B 1 227 ? -10.414 33.75 -0.68 1 89.06 227 LEU B CA 1
ATOM 5292 C C . LEU B 1 227 ? -11.383 34.906 -0.751 1 89.06 227 LEU B C 1
ATOM 5294 O O . LEU B 1 227 ? -12.484 34.844 -0.195 1 89.06 227 LEU B O 1
ATOM 5298 N N . ALA B 1 228 ? -10.859 35.969 -1.359 1 83.56 228 ALA B N 1
ATOM 5299 C CA . ALA B 1 228 ? -11.625 37.219 -1.453 1 83.56 228 ALA B CA 1
ATOM 5300 C C . ALA B 1 228 ? -12.953 37 -2.162 1 83.56 228 ALA B C 1
ATOM 5302 O O . ALA B 1 228 ? -13.016 36.281 -3.178 1 83.56 228 ALA B O 1
ATOM 5303 N N . GLY B 1 229 ? -13.977 37.562 -1.601 1 85.69 229 GLY B N 1
ATOM 5304 C CA . GLY B 1 229 ? -15.289 37.5 -2.227 1 85.69 229 GLY B CA 1
ATOM 5305 C C . GLY B 1 229 ? -16.062 36.25 -1.855 1 85.69 229 GLY B C 1
ATOM 5306 O O . GLY B 1 229 ? -17.234 36.094 -2.217 1 85.69 229 GLY B O 1
ATOM 5307 N N . GLN B 1 230 ? -15.508 35.375 -1.123 1 89 230 GLN B N 1
ATOM 5308 C CA . GLN B 1 230 ? -16.172 34.094 -0.801 1 89 230 GLN B CA 1
ATOM 5309 C C . GLN B 1 230 ? -16.797 34.156 0.587 1 89 230 GLN B C 1
ATOM 5311 O O . GLN B 1 230 ? -17.297 33.156 1.083 1 89 230 GLN B O 1
ATOM 5316 N N . ASN B 1 231 ? -16.781 35.25 1.286 1 91.5 231 ASN B N 1
ATOM 5317 C CA . ASN B 1 231 ? -17.391 35.5 2.588 1 91.5 231 ASN B CA 1
ATOM 5318 C C . ASN B 1 231 ? -16.844 34.531 3.646 1 91.5 231 ASN B C 1
ATOM 5320 O O . ASN B 1 231 ? -17.609 33.875 4.355 1 91.5 231 ASN B O 1
ATOM 5324 N N . ILE B 1 232 ? -15.57 34.406 3.658 1 94.88 232 ILE B N 1
ATOM 5325 C CA . ILE B 1 232 ? -14.883 33.625 4.684 1 94.88 232 ILE B CA 1
ATOM 5326 C C . ILE B 1 232 ? -14.438 34.531 5.82 1 94.88 232 ILE B C 1
ATOM 5328 O O . ILE B 1 232 ? -13.328 35.062 5.805 1 94.88 232 ILE B O 1
ATOM 5332 N N . LYS B 1 233 ? -15.203 34.594 6.883 1 95.69 233 LYS B N 1
ATOM 5333 C CA . LYS B 1 233 ? -15.086 35.594 7.938 1 95.69 233 LYS B CA 1
ATOM 5334 C C . LYS B 1 233 ? -13.734 35.5 8.641 1 95.69 233 LYS B C 1
ATOM 5336 O O . LYS B 1 233 ? -13.094 36.531 8.914 1 95.69 233 LYS B O 1
ATOM 5341 N N . PRO B 1 234 ? -13.25 34.281 8.953 1 96.44 234 PRO B N 1
ATOM 5342 C CA . PRO B 1 234 ? -11.945 34.188 9.609 1 96.44 234 PRO B CA 1
ATOM 5343 C C . PRO B 1 234 ? -10.828 34.812 8.766 1 96.44 234 PRO B C 1
ATOM 5345 O O . PRO B 1 234 ? -9.953 35.5 9.305 1 96.44 234 PRO B O 1
ATOM 5348 N N . ARG B 1 235 ? -10.867 34.594 7.488 1 95.5 235 ARG B N 1
ATOM 5349 C CA . ARG B 1 235 ? -9.852 35.156 6.598 1 95.5 235 ARG B CA 1
ATOM 5350 C C . ARG B 1 235 ? -9.961 36.656 6.512 1 95.5 235 ARG B C 1
ATOM 5352 O O . ARG B 1 235 ? -8.953 37.375 6.543 1 95.5 235 ARG B O 1
ATOM 5359 N N . GLU B 1 236 ? -11.156 37.156 6.395 1 95.94 236 GLU B N 1
ATOM 5360 C CA . GLU B 1 236 ? -11.383 38.594 6.355 1 95.94 236 GLU B CA 1
ATOM 5361 C C . GLU B 1 236 ? -10.891 39.25 7.629 1 95.94 236 GLU B C 1
ATOM 5363 O O . GLU B 1 236 ? -10.227 40.312 7.57 1 95.94 236 GLU B O 1
ATOM 5368 N N . SER B 1 237 ? -11.25 38.656 8.727 1 97.31 237 SER B N 1
ATOM 5369 C CA . SER B 1 237 ? -10.836 39.188 10.023 1 97.31 237 SER B CA 1
ATOM 5370 C C . SER B 1 237 ? -9.312 39.219 10.141 1 97.31 237 SER B C 1
ATOM 5372 O O . SER B 1 237 ? -8.734 40.219 10.586 1 97.31 237 SER B O 1
ATOM 5374 N N . LEU B 1 238 ? -8.625 38.156 9.734 1 98.25 238 LEU B N 1
ATOM 5375 C CA . LEU B 1 238 ? -7.176 38.062 9.812 1 98.25 238 LEU B CA 1
ATOM 5376 C C . LEU B 1 238 ? -6.512 39.156 8.992 1 98.25 238 LEU B C 1
ATOM 5378 O O . LEU B 1 238 ? -5.652 39.875 9.492 1 98.25 238 LEU B O 1
ATOM 5382 N N . LEU B 1 239 ? -6.957 39.281 7.758 1 96.31 239 LEU B N 1
ATOM 5383 C CA . LEU B 1 239 ? -6.328 40.219 6.852 1 96.31 239 LEU B CA 1
ATOM 5384 C C . LEU B 1 239 ? -6.605 41.656 7.297 1 96.31 239 LEU B C 1
ATOM 5386 O O . LEU B 1 239 ? -5.766 42.562 7.117 1 96.31 239 LEU B O 1
ATOM 5390 N N . SER B 1 240 ? -7.711 41.906 7.879 1 96.44 240 SER B N 1
ATOM 5391 C CA . SER B 1 240 ? -8.086 43.25 8.32 1 96.44 240 SER B CA 1
ATOM 5392 C C . SER B 1 240 ? -7.176 43.75 9.445 1 96.44 240 SER B C 1
ATOM 5394 O O . SER B 1 240 ? -6.848 44.938 9.516 1 96.44 240 SER B O 1
ATOM 5396 N N . VAL B 1 241 ? -6.699 42.875 10.328 1 97.88 241 VAL B N 1
ATOM 5397 C CA . VAL B 1 241 ? -5.98 43.312 11.516 1 97.88 241 VAL B CA 1
ATOM 5398 C C . VAL B 1 241 ? -4.477 43.156 11.297 1 97.88 241 VAL B C 1
ATOM 5400 O O . VAL B 1 241 ? -3.676 43.781 11.984 1 97.88 241 VAL B O 1
ATOM 5403 N N . ALA B 1 242 ? -4.066 42.281 10.383 1 98.25 242 ALA B N 1
ATOM 5404 C CA . ALA B 1 242 ? -2.672 41.844 10.383 1 98.25 242 ALA B CA 1
ATOM 5405 C C . ALA B 1 242 ? -1.943 42.344 9.133 1 98.25 242 ALA B C 1
ATOM 5407 O O . ALA B 1 242 ? -0.776 42 8.914 1 98.25 242 ALA B O 1
ATOM 5408 N N . THR B 1 243 ? -2.654 43.062 8.258 1 95.56 243 THR B N 1
ATOM 5409 C CA . THR B 1 243 ? -2.018 43.594 7.062 1 95.56 243 THR B CA 1
ATOM 5410 C C . THR B 1 243 ? -2.121 45.125 7.047 1 95.56 243 THR B C 1
ATOM 5412 O O . THR B 1 243 ? -2.912 45.719 7.793 1 95.56 243 THR B O 1
ATOM 5415 N N . GLY B 1 244 ? -1.218 45.781 6.27 1 92.5 244 GLY B N 1
ATOM 5416 C CA . GLY B 1 244 ? -1.22 47.25 6.133 1 92.5 244 GLY B CA 1
ATOM 5417 C C . GLY B 1 244 ? -0.121 47.906 6.93 1 92.5 244 GLY B C 1
ATOM 5418 O O . GLY B 1 244 ? 0.687 47.25 7.574 1 92.5 244 GLY B O 1
ATOM 5419 N N . ALA B 1 245 ? -0.141 49.25 6.914 1 92.69 245 ALA B N 1
ATOM 5420 C CA . ALA B 1 245 ? 0.9 50.031 7.555 1 92.69 245 ALA B CA 1
ATOM 5421 C C . ALA B 1 245 ? 0.845 49.906 9.07 1 92.69 245 ALA B C 1
ATOM 5423 O O . ALA B 1 245 ? -0.238 49.875 9.664 1 92.69 245 ALA B O 1
ATOM 5424 N N . GLY B 1 246 ? 1.975 49.688 9.672 1 94.06 246 GLY B N 1
ATOM 5425 C CA . GLY B 1 246 ? 2.057 49.656 11.125 1 94.06 246 GLY B CA 1
ATOM 5426 C C . GLY B 1 246 ? 2.057 48.25 11.672 1 94.06 246 GLY B C 1
ATOM 5427 O O . GLY B 1 246 ? 2.199 48.031 12.883 1 94.06 246 GLY B O 1
ATOM 5428 N N . THR B 1 247 ? 1.84 47.25 10.812 1 96.5 247 THR B N 1
ATOM 5429 C CA . THR B 1 247 ? 1.773 45.875 11.289 1 96.5 247 THR B CA 1
ATOM 5430 C C . THR B 1 247 ? 3.125 45.188 11.133 1 96.5 247 THR B C 1
ATOM 5432 O O . THR B 1 247 ? 3.32 44.062 11.633 1 96.5 247 THR B O 1
ATOM 5435 N N . GLU B 1 248 ? 4.148 45.781 10.594 1 94.06 248 GLU B N 1
ATOM 5436 C CA . GLU B 1 248 ? 5.379 45.188 10.109 1 94.06 248 GLU B CA 1
ATOM 5437 C C . GLU B 1 248 ? 6.215 44.625 11.273 1 94.06 248 GLU B C 1
ATOM 5439 O O . GLU B 1 248 ? 6.977 43.688 11.102 1 94.06 248 GLU B O 1
ATOM 5444 N N . THR B 1 249 ? 6.055 45.188 12.406 1 96 249 THR B N 1
ATOM 5445 C CA . THR B 1 249 ? 6.91 44.812 13.523 1 96 249 THR B CA 1
ATOM 5446 C C . THR B 1 249 ? 6.418 43.531 14.172 1 96 249 THR B C 1
ATOM 5448 O O . THR B 1 249 ? 7.168 42.844 14.883 1 96 249 THR B O 1
ATOM 5451 N N . TRP B 1 250 ? 5.148 43.188 13.875 1 98.12 250 TRP B N 1
ATOM 5452 C CA . TRP B 1 250 ? 4.633 42.062 14.609 1 98.12 250 TRP B CA 1
ATOM 5453 C C . TRP B 1 250 ? 3.955 41.062 13.672 1 98.12 250 TRP B C 1
ATOM 5455 O O . TRP B 1 250 ? 3.598 39.938 14.078 1 98.12 250 TRP B O 1
ATOM 5465 N N . SER B 1 251 ? 3.785 41.406 12.414 1 98.5 251 SER B N 1
ATOM 5466 C CA . SER B 1 251 ? 3.008 40.594 11.508 1 98.5 251 SER B CA 1
ATOM 5467 C C . SER B 1 251 ? 3.734 40.406 10.18 1 98.5 251 SER B C 1
ATOM 5469 O O . SER B 1 251 ? 4.188 41.375 9.57 1 98.5 251 SER B O 1
ATOM 5471 N N . ASP B 1 252 ? 3.895 39.219 9.773 1 98 252 ASP B N 1
ATOM 5472 C CA . ASP B 1 252 ? 4.297 38.812 8.43 1 98 252 ASP B CA 1
ATOM 5473 C C . ASP B 1 252 ? 3.209 37.969 7.754 1 98 252 ASP B C 1
ATOM 5475 O O . ASP B 1 252 ? 3.455 36.844 7.336 1 98 252 ASP B O 1
ATOM 5479 N N . VAL B 1 253 ? 2.023 38.5 7.746 1 97.69 253 VAL B N 1
ATOM 5480 C CA . VAL B 1 253 ? 0.848 37.906 7.105 1 97.69 253 VAL B CA 1
ATOM 5481 C C . VAL B 1 253 ? 0.747 38.406 5.664 1 97.69 253 VAL B C 1
ATOM 5483 O O . VAL B 1 253 ? 0.675 39.625 5.426 1 97.69 253 VAL B O 1
ATOM 5486 N N . LYS B 1 254 ? 0.747 37.469 4.711 1 95.5 254 LYS B N 1
ATOM 5487 C CA . LYS B 1 254 ? 0.701 37.844 3.299 1 95.5 254 LYS B CA 1
ATOM 5488 C C . LYS B 1 254 ? -0.14 36.844 2.5 1 95.5 254 LYS B C 1
ATOM 5490 O O . LYS B 1 254 ? -0.178 35.656 2.82 1 95.5 254 LYS B O 1
ATOM 5495 N N . ARG B 1 255 ? -0.69 37.375 1.439 1 92.81 255 ARG B N 1
ATOM 5496 C CA . ARG B 1 255 ? -1.493 36.531 0.537 1 92.81 255 ARG B CA 1
ATOM 5497 C C . ARG B 1 255 ? -0.609 35.781 -0.437 1 92.81 255 ARG B C 1
ATOM 5499 O O . ARG B 1 255 ? 0.384 36.312 -0.938 1 92.81 255 ARG B O 1
ATOM 5506 N N . THR B 1 256 ? -0.986 34.5 -0.547 1 90.94 256 THR B N 1
ATOM 5507 C CA . THR B 1 256 ? -0.382 33.688 -1.599 1 90.94 256 THR B CA 1
ATOM 5508 C C . THR B 1 256 ? -1.443 32.875 -2.328 1 90.94 256 THR B C 1
ATOM 5510 O O . THR B 1 256 ? -2.627 32.938 -1.987 1 90.94 256 THR B O 1
ATOM 5513 N N . SER B 1 257 ? -1.021 32.344 -3.479 1 81.94 257 SER B N 1
ATOM 5514 C CA . SER B 1 257 ? -1.925 31.484 -4.25 1 81.94 257 SER B CA 1
ATOM 5515 C C . SER B 1 257 ? -1.151 30.5 -5.113 1 81.94 257 SER B C 1
ATOM 5517 O O . SER B 1 257 ? -0.104 30.828 -5.668 1 81.94 257 SER B O 1
ATOM 5519 N N . PHE B 1 258 ? -1.703 29.281 -5.141 1 71.94 258 PHE B N 1
ATOM 5520 C CA . PHE B 1 258 ? -1.124 28.281 -6.023 1 71.94 258 PHE B CA 1
ATOM 5521 C C . PHE B 1 258 ? -1.564 28.5 -7.465 1 71.94 258 PHE B C 1
ATOM 5523 O O . PHE B 1 258 ? -0.966 27.953 -8.391 1 71.94 258 PHE B O 1
ATOM 5530 N N . TRP B 1 259 ? -2.518 29.359 -7.645 1 71.12 259 TRP B N 1
ATOM 5531 C CA . TRP B 1 259 ? -3.232 29.344 -8.914 1 71.12 259 TRP B CA 1
ATOM 5532 C C . TRP B 1 259 ? -3.092 30.688 -9.641 1 71.12 259 TRP B C 1
ATOM 5534 O O . TRP B 1 259 ? -3.262 30.766 -10.859 1 71.12 259 TRP B O 1
ATOM 5544 N N . VAL B 1 260 ? -2.951 31.703 -8.812 1 73.56 260 VAL B N 1
ATOM 5545 C CA . VAL B 1 260 ? -2.932 33.031 -9.414 1 73.56 260 VAL B CA 1
ATOM 5546 C C . VAL B 1 260 ? -1.648 33.75 -9.016 1 73.56 260 VAL B C 1
ATOM 5548 O O . VAL B 1 260 ? -1.11 33.531 -7.93 1 73.56 260 VAL B O 1
ATOM 5551 N N . SER B 1 261 ? -1.123 34.531 -9.977 1 77.69 261 SER B N 1
ATOM 5552 C CA . SER B 1 261 ? 0.019 35.406 -9.719 1 77.69 261 SER B CA 1
ATOM 5553 C C . SER B 1 261 ? -0.367 36.875 -9.836 1 77.69 261 SER B C 1
ATOM 5555 O O . SER B 1 261 ? -1.356 37.219 -10.492 1 77.69 261 SER B O 1
ATOM 5557 N N . GLY B 1 262 ? 0.224 37.719 -9.055 1 81.56 262 GLY B N 1
ATOM 5558 C CA . GLY B 1 262 ? -0.012 39.156 -9.094 1 81.56 262 GLY B CA 1
ATOM 5559 C C . GLY B 1 262 ? 0.813 39.938 -8.086 1 81.56 262 GLY B C 1
ATOM 5560 O O . GLY B 1 262 ? 1.486 39.344 -7.242 1 81.56 262 GLY B O 1
ATOM 5561 N N . PRO B 1 263 ? 0.768 41.219 -8.234 1 83.19 263 PRO B N 1
ATOM 5562 C CA . PRO B 1 263 ? 1.597 42.062 -7.375 1 83.19 263 PRO B CA 1
ATOM 5563 C C . PRO B 1 263 ? 1.271 41.906 -5.895 1 83.19 263 PRO B C 1
ATOM 5565 O O . PRO B 1 263 ? 2.145 42.094 -5.043 1 83.19 263 PRO B O 1
ATOM 5568 N N . SER B 1 264 ? 0.037 41.594 -5.602 1 84.62 264 SER B N 1
ATOM 5569 C CA . SER B 1 264 ? -0.372 41.469 -4.203 1 84.62 264 SER B CA 1
ATOM 5570 C C . SER B 1 264 ? -0.314 40 -3.738 1 84.62 264 SER B C 1
ATOM 5572 O O . SER B 1 264 ? -0.781 39.688 -2.645 1 84.62 264 SER B O 1
ATOM 5574 N N . ILE B 1 265 ? 0.231 39.188 -4.562 1 88.25 265 ILE B N 1
ATOM 5575 C CA . ILE B 1 265 ? 0.342 37.75 -4.254 1 88.25 265 ILE B CA 1
ATOM 5576 C C . ILE B 1 265 ? 1.81 37.375 -4.051 1 88.25 265 ILE B C 1
ATOM 5578 O O . ILE B 1 265 ? 2.613 37.469 -4.984 1 88.25 265 ILE B O 1
ATOM 5582 N N . GLU B 1 266 ? 2.121 37 -2.875 1 90.75 266 GLU B N 1
ATOM 5583 C CA . GLU B 1 266 ? 3.5 36.688 -2.521 1 90.75 266 GLU B CA 1
ATOM 5584 C C . GLU B 1 266 ? 3.844 35.25 -2.92 1 90.75 266 GLU B C 1
ATOM 5586 O O . GLU B 1 266 ? 2.957 34.469 -3.258 1 90.75 266 GLU B O 1
ATOM 5591 N N . LYS B 1 267 ? 5.094 34.938 -2.883 1 87.12 267 LYS B N 1
ATOM 5592 C CA . LYS B 1 267 ? 5.578 33.625 -3.207 1 87.12 267 LYS B CA 1
ATOM 5593 C C . LYS B 1 267 ? 5.102 32.594 -2.182 1 87.12 267 LYS B C 1
ATOM 5595 O O . LYS B 1 267 ? 5.012 32.875 -0.99 1 87.12 267 LYS B O 1
ATOM 5600 N N . ILE B 1 268 ? 4.93 31.406 -2.693 1 88.44 268 ILE B N 1
ATOM 5601 C CA . ILE B 1 268 ? 4.547 30.297 -1.823 1 88.44 268 ILE B CA 1
ATOM 5602 C C . ILE B 1 268 ? 5.734 29.906 -0.952 1 88.44 268 ILE B C 1
ATOM 5604 O O . ILE B 1 268 ? 6.867 29.828 -1.431 1 88.44 268 ILE B O 1
ATOM 5608 N N . VAL B 1 269 ? 5.523 29.766 0.277 1 92.44 269 VAL B N 1
ATOM 5609 C CA . VAL B 1 269 ? 6.492 29.203 1.213 1 92.44 269 VAL B CA 1
ATOM 5610 C C . VAL B 1 269 ? 6.121 27.766 1.535 1 92.44 269 VAL B C 1
ATOM 5612 O O . VAL B 1 269 ? 5 27.484 1.962 1 92.44 269 VAL B O 1
ATOM 5615 N N . SER B 1 270 ? 7.055 26.812 1.313 1 91.5 270 SER B N 1
ATOM 5616 C CA . SER B 1 270 ? 6.766 25.406 1.538 1 91.5 270 SER B CA 1
ATOM 5617 C C . SER B 1 270 ? 6.496 25.125 3.012 1 91.5 270 SER B C 1
ATOM 5619 O O . SER B 1 270 ? 7.02 25.812 3.889 1 91.5 270 SER B O 1
ATOM 5621 N N . PRO B 1 271 ? 5.789 24.078 3.332 1 94.31 271 PRO B N 1
ATOM 5622 C CA . PRO B 1 271 ? 5.363 23.812 4.707 1 94.31 271 PRO B CA 1
ATOM 5623 C C . PRO B 1 271 ? 6.543 23.703 5.676 1 94.31 271 PRO B C 1
ATOM 5625 O O . PRO B 1 271 ? 6.523 24.297 6.754 1 94.31 271 PRO B O 1
ATOM 5628 N N . PRO B 1 272 ? 7.645 23.031 5.301 1 96.62 272 PRO B N 1
ATOM 5629 C CA . PRO B 1 272 ? 8.742 22.953 6.266 1 96.62 272 PRO B CA 1
ATOM 5630 C C . PRO B 1 272 ? 9.359 24.312 6.57 1 96.62 272 PRO B C 1
ATOM 5632 O O . PRO B 1 272 ? 9.805 24.562 7.695 1 96.62 272 PRO B O 1
ATOM 5635 N N . GLU B 1 273 ? 9.336 25.219 5.629 1 96.88 273 GLU B N 1
ATOM 5636 C CA . GLU B 1 273 ? 9.961 26.531 5.809 1 96.88 273 GLU B CA 1
ATOM 5637 C C . GLU B 1 273 ? 9.125 27.422 6.734 1 96.88 273 GLU B C 1
ATOM 5639 O O . GLU B 1 273 ? 9.625 28.422 7.254 1 96.88 273 GLU B O 1
ATOM 5644 N N . HIS B 1 274 ? 7.895 27.078 6.945 1 98 274 HIS B N 1
ATOM 5645 C CA . HIS B 1 274 ? 7.102 27.781 7.945 1 98 274 HIS B CA 1
ATOM 5646 C C . HIS B 1 274 ? 7.688 27.609 9.344 1 98 274 HIS B C 1
ATOM 5648 O O . HIS B 1 274 ? 7.477 28.453 10.219 1 98 274 HIS B O 1
ATOM 5654 N N . CYS B 1 275 ? 8.453 26.531 9.57 1 98.69 275 CYS B N 1
ATOM 5655 C CA . CYS B 1 275 ? 8.977 26.172 10.883 1 98.69 275 CYS B CA 1
ATOM 5656 C C . CYS B 1 275 ? 10.086 27.125 11.32 1 98.69 275 CYS B C 1
ATOM 5658 O O . CYS B 1 275 ? 10.594 27.016 12.438 1 98.69 275 CYS B O 1
ATOM 5660 N N . ARG B 1 276 ? 10.422 28.125 10.5 1 98.75 276 ARG B N 1
ATOM 5661 C CA . ARG B 1 276 ? 11.453 29.094 10.836 1 98.75 276 ARG B CA 1
ATOM 5662 C C . ARG B 1 276 ? 10.883 30.25 11.648 1 98.75 276 ARG B C 1
ATOM 5664 O O . ARG B 1 276 ? 11.617 31.141 12.062 1 98.75 276 ARG B O 1
ATOM 5671 N N . HIS B 1 277 ? 9.594 30.234 11.961 1 98.75 277 HIS B N 1
ATOM 5672 C CA . HIS B 1 277 ? 8.906 31.312 12.664 1 98.75 277 HIS B CA 1
ATOM 5673 C C . HIS B 1 277 ? 8.359 30.844 14.008 1 98.75 277 HIS B C 1
ATOM 5675 O O . HIS B 1 277 ? 7.883 29.703 14.125 1 98.75 277 HIS B O 1
ATOM 5681 N N . LYS B 1 278 ? 8.414 31.75 15.023 1 98.69 278 LYS B N 1
ATOM 5682 C CA . LYS B 1 278 ? 7.969 31.406 16.375 1 98.69 278 LYS B CA 1
ATOM 5683 C C . LYS B 1 278 ? 6.453 31.266 16.438 1 98.69 278 LYS B C 1
ATOM 5685 O O . LYS B 1 278 ? 5.934 30.344 17.062 1 98.69 278 LYS B O 1
ATOM 5690 N N . PHE B 1 279 ? 5.777 32.188 15.828 1 98.88 279 PHE B N 1
ATOM 5691 C CA . PHE B 1 279 ? 4.328 32.281 15.961 1 98.88 279 PHE B CA 1
ATOM 5692 C C . PHE B 1 279 ? 3.652 32.094 14.609 1 98.88 279 PHE B C 1
ATOM 5694 O O . PHE B 1 279 ? 3.809 32.906 13.703 1 98.88 279 PHE B O 1
ATOM 5701 N N . LEU B 1 280 ? 2.957 30.984 14.445 1 98.88 280 LEU B N 1
ATOM 5702 C CA . LEU B 1 280 ? 2.242 30.641 13.219 1 98.88 280 LEU B CA 1
ATOM 5703 C C . LEU B 1 280 ? 0.737 30.797 13.406 1 98.88 280 LEU B C 1
ATOM 5705 O O . LEU B 1 280 ? 0.208 30.5 14.484 1 98.88 280 LEU B O 1
ATOM 5709 N N . ILE B 1 281 ? 0.072 31.219 12.375 1 98.75 281 ILE B N 1
ATOM 5710 C CA . ILE B 1 281 ? -1.362 31.484 12.461 1 98.75 281 ILE B CA 1
ATOM 5711 C C . ILE B 1 281 ? -2.127 30.375 11.727 1 98.75 281 ILE B C 1
ATOM 5713 O O . ILE B 1 281 ? -1.803 30.047 10.586 1 98.75 281 ILE B O 1
ATOM 5717 N N . HIS B 1 282 ? -3.092 29.75 12.375 1 98.38 282 HIS B N 1
ATOM 5718 C CA . HIS B 1 282 ? -4.07 28.906 11.703 1 98.38 282 HIS B CA 1
ATOM 5719 C C . HIS B 1 282 ? -5.391 29.641 11.5 1 98.38 282 HIS B C 1
ATOM 5721 O O . HIS B 1 282 ? -6.094 29.938 12.469 1 98.38 282 HIS B O 1
ATOM 5727 N N . SER B 1 283 ? -5.703 29.953 10.266 1 97.38 283 SER B N 1
ATOM 5728 C CA . SER B 1 283 ? -7 30.484 9.875 1 97.38 283 SER B CA 1
ATOM 5729 C C . SER B 1 283 ? -7.785 29.484 9.039 1 97.38 283 SER B C 1
ATOM 5731 O O . SER B 1 283 ? -7.281 28.969 8.039 1 97.38 283 SER B O 1
ATOM 5733 N N . GLU B 1 284 ? -9.031 29.25 9.414 1 95.56 284 GLU B N 1
ATOM 5734 C CA . GLU B 1 284 ? -9.898 28.391 8.609 1 95.56 284 GLU B CA 1
ATOM 5735 C C . GLU B 1 284 ? -10.211 29.047 7.262 1 95.56 284 GLU B C 1
ATOM 5737 O O . GLU B 1 284 ? -10.148 30.266 7.129 1 95.56 284 GLU B O 1
ATOM 5742 N N . GLY B 1 285 ? -10.406 28.266 6.273 1 93.81 285 GLY B N 1
ATOM 5743 C CA . GLY B 1 285 ? -10.828 28.672 4.949 1 93.81 285 GLY B CA 1
ATOM 5744 C C . GLY B 1 285 ? -12.25 28.25 4.617 1 93.81 285 GLY B C 1
ATOM 5745 O O . GLY B 1 285 ? -13.18 28.516 5.379 1 93.81 285 GLY B O 1
ATOM 5746 N N . VAL B 1 286 ? -12.32 27.469 3.547 1 91.94 286 VAL B N 1
ATOM 5747 C CA . VAL B 1 286 ? -13.641 27.047 3.082 1 91.94 286 VAL B CA 1
ATOM 5748 C C . VAL B 1 286 ? -14.219 26 4.035 1 91.94 286 VAL B C 1
ATOM 5750 O O . VAL B 1 286 ? -15.352 26.125 4.492 1 91.94 286 VAL B O 1
ATOM 5753 N N . ALA B 1 287 ? -13.43 24.922 4.336 1 92.75 287 ALA B N 1
ATOM 5754 C CA . ALA B 1 287 ? -13.891 23.906 5.266 1 92.75 287 ALA B CA 1
ATOM 5755 C C . ALA B 1 287 ? -12.719 23.203 5.938 1 92.75 287 ALA B C 1
ATOM 5757 O O . ALA B 1 287 ? -12.164 23.703 6.918 1 92.75 287 ALA B O 1
ATOM 5758 N N . TYR B 1 288 ? -12.164 22.094 5.328 1 92.44 288 TYR B N 1
ATOM 5759 C CA . TYR B 1 288 ? -11.047 21.406 5.969 1 92.44 288 TYR B CA 1
ATOM 5760 C C . TYR B 1 288 ? -9.766 22.203 5.82 1 92.44 288 TYR B C 1
ATOM 5762 O O . TYR B 1 288 ? -9.617 23 4.883 1 92.44 288 TYR B O 1
ATOM 5770 N N . SER B 1 289 ? -8.914 22.109 6.73 1 93.75 289 SER B N 1
ATOM 5771 C CA . SER B 1 289 ? -7.602 22.734 6.598 1 93.75 289 SER B CA 1
ATOM 5772 C C . SER B 1 289 ? -6.559 21.734 6.121 1 93.75 289 SER B C 1
ATOM 5774 O O . SER B 1 289 ? -6.207 20.797 6.844 1 93.75 289 SER B O 1
ATOM 5776 N N . GLY B 1 290 ? -6.051 21.938 4.969 1 93.81 290 GLY B N 1
ATOM 5777 C CA . GLY B 1 290 ? -4.938 21.141 4.484 1 93.81 290 GLY B CA 1
ATOM 5778 C C . GLY B 1 290 ? -3.611 21.531 5.121 1 93.81 290 GLY B C 1
ATOM 5779 O O . GLY B 1 290 ? -2.652 20.75 5.078 1 93.81 290 GLY B O 1
ATOM 5780 N N . ARG B 1 291 ? -3.531 22.656 5.812 1 93.88 291 ARG B N 1
ATOM 5781 C CA . ARG B 1 291 ? -2.27 23.219 6.277 1 93.88 291 ARG B CA 1
ATOM 5782 C C . ARG B 1 291 ? -2.074 22.969 7.77 1 93.88 291 ARG B C 1
ATOM 5784 O O . ARG B 1 291 ? -0.943 22.938 8.258 1 93.88 291 ARG B O 1
ATOM 5791 N N . SER B 1 292 ? -3.088 22.844 8.547 1 96.81 292 SER B N 1
ATOM 5792 C CA . SER B 1 292 ? -3.037 22.938 10 1 96.81 292 SER B CA 1
ATOM 5793 C C . SER B 1 292 ? -2.082 21.891 10.586 1 96.81 292 SER B C 1
ATOM 5795 O O . SER B 1 292 ? -1.282 22.203 11.469 1 96.81 292 SER B O 1
ATOM 5797 N N . LYS B 1 293 ? -2.119 20.609 10.055 1 98.06 293 LYS B N 1
ATOM 5798 C CA . LYS B 1 293 ? -1.266 19.578 10.641 1 98.06 293 LYS B CA 1
ATOM 5799 C C . LYS B 1 293 ? 0.211 19.891 10.422 1 98.06 293 LYS B C 1
ATOM 5801 O O . LYS B 1 293 ? 1.057 19.531 11.242 1 98.06 293 LYS B O 1
ATOM 5806 N N . PHE B 1 294 ? 0.535 20.594 9.375 1 98.38 294 PHE B N 1
ATOM 5807 C CA . PHE B 1 294 ? 1.923 20.938 9.086 1 98.38 294 PHE B CA 1
ATOM 5808 C C . PHE B 1 294 ? 2.434 22 10.062 1 98.38 294 PHE B C 1
ATOM 5810 O O . PHE B 1 294 ? 3.494 21.828 10.664 1 98.38 294 PHE B O 1
ATOM 5817 N N . ILE B 1 295 ? 1.661 23.047 10.25 1 98.38 295 ILE B N 1
ATOM 5818 C CA . ILE B 1 295 ? 2.152 24.141 11.094 1 98.38 295 ILE B CA 1
ATOM 5819 C C . ILE B 1 295 ? 2.127 23.719 12.562 1 98.38 295 ILE B C 1
ATOM 5821 O O . ILE B 1 295 ? 2.984 24.125 13.344 1 98.38 295 ILE B O 1
ATOM 5825 N N . LEU B 1 296 ? 1.212 22.828 12.914 1 98.62 296 LEU B N 1
ATOM 5826 C CA . LEU B 1 296 ? 1.149 22.297 14.273 1 98.62 296 LEU B CA 1
ATOM 5827 C C . LEU B 1 296 ? 2.326 21.375 14.547 1 98.62 296 LEU B C 1
ATOM 5829 O O . LEU B 1 296 ? 2.598 21.031 15.695 1 98.62 296 LEU B O 1
ATOM 5833 N N . SER B 1 297 ? 3.064 21.031 13.492 1 98.38 297 SER B N 1
ATOM 5834 C CA . SER B 1 297 ? 4.199 20.109 13.609 1 98.38 297 SER B CA 1
ATOM 5835 C C . SER B 1 297 ? 5.52 20.859 13.422 1 98.38 297 SER B C 1
ATOM 5837 O O . SER B 1 297 ? 6.543 20.25 13.109 1 98.38 297 SER B O 1
ATOM 5839 N N . CYS B 1 298 ? 5.602 22.141 13.648 1 98.56 298 CYS B N 1
ATOM 5840 C CA . CYS B 1 298 ? 6.762 22.969 13.336 1 98.56 298 CYS B CA 1
ATOM 5841 C C . CYS B 1 298 ? 7.535 23.328 14.602 1 98.56 298 CYS B C 1
ATOM 5843 O O . CYS B 1 298 ? 8.508 24.078 14.547 1 98.56 298 CYS B O 1
ATOM 5845 N N . GLN B 1 299 ? 7.172 22.812 15.773 1 97.94 299 GLN B N 1
ATOM 5846 C CA . GLN B 1 299 ? 7.754 23.297 17.016 1 97.94 299 GLN B CA 1
ATOM 5847 C C . GLN B 1 299 ? 7.664 24.812 17.125 1 97.94 299 GLN B C 1
ATOM 5849 O O . GLN B 1 299 ? 8.664 25.484 17.406 1 97.94 299 GLN B O 1
ATOM 5854 N N . SER B 1 300 ? 6.586 25.328 16.734 1 98.81 300 SER B N 1
ATOM 5855 C CA . SER B 1 300 ? 6.168 26.719 16.859 1 98.81 300 SER B CA 1
ATOM 5856 C C . SER B 1 300 ? 4.906 26.859 17.703 1 98.81 300 SER B C 1
ATOM 5858 O O . SER B 1 300 ? 4.293 25.844 18.062 1 98.81 300 SER B O 1
ATOM 5860 N N . ALA B 1 301 ? 4.66 28.031 18.125 1 98.81 301 ALA B N 1
ATOM 5861 C CA . ALA B 1 301 ? 3.395 28.312 18.797 1 98.81 301 ALA B CA 1
ATOM 5862 C C . ALA B 1 301 ? 2.32 28.75 17.812 1 98.81 301 ALA B C 1
ATOM 5864 O O . ALA B 1 301 ? 2.424 29.812 17.203 1 98.81 301 ALA B O 1
ATOM 5865 N N . VAL B 1 302 ? 1.344 27.906 17.672 1 98.88 302 VAL B N 1
ATOM 5866 C CA . VAL B 1 302 ? 0.288 28.203 16.719 1 98.88 302 VAL B CA 1
ATOM 5867 C C . VAL B 1 302 ? -0.83 28.984 17.391 1 98.88 302 VAL B C 1
ATOM 5869 O O . VAL B 1 302 ? -1.305 28.594 18.469 1 98.88 302 VAL B O 1
ATOM 5872 N N . VAL B 1 303 ? -1.193 30.094 16.812 1 98.81 303 VAL B N 1
ATOM 5873 C CA . VAL B 1 303 ? -2.297 30.922 17.281 1 98.81 303 VAL B CA 1
ATOM 5874 C C . VAL B 1 303 ? -3.51 30.719 16.375 1 98.81 303 VAL B C 1
ATOM 5876 O O . VAL B 1 303 ? -3.391 30.75 15.148 1 98.81 303 VAL B O 1
ATOM 5879 N N . MET B 1 304 ? -4.641 30.469 16.984 1 98.06 304 MET B N 1
ATOM 5880 C CA . MET B 1 304 ? -5.809 30.234 16.125 1 98.06 304 MET B CA 1
ATOM 5881 C C . MET B 1 304 ? -7.062 30.828 16.766 1 98.06 304 MET B C 1
ATOM 5883 O O . MET B 1 304 ? -7.066 31.156 17.953 1 98.06 304 MET B O 1
ATOM 5887 N N . HIS B 1 305 ? -8.102 31.141 15.969 1 98.06 305 HIS B N 1
ATOM 5888 C CA . HIS B 1 305 ? -9.445 31.516 16.406 1 98.06 305 HIS B CA 1
ATOM 5889 C C . HIS B 1 305 ? -10.273 30.297 16.766 1 98.06 305 HIS B C 1
ATOM 5891 O O . HIS B 1 305 ? -9.836 29.156 16.578 1 98.06 305 HIS B O 1
ATOM 5897 N N . ALA B 1 306 ? -11.398 30.578 17.375 1 97.06 306 ALA B N 1
ATOM 5898 C CA . ALA B 1 306 ? -12.312 29.469 17.609 1 97.06 306 ALA B CA 1
ATOM 5899 C C . ALA B 1 306 ? -12.703 28.781 16.297 1 97.06 306 ALA B C 1
ATOM 5901 O O . ALA B 1 306 ? -13.102 29.438 15.344 1 97.06 306 ALA B O 1
ATOM 5902 N N . LEU B 1 307 ? -12.586 27.469 16.266 1 96.81 307 LEU B N 1
ATOM 5903 C CA . LEU B 1 307 ? -12.797 26.719 15.031 1 96.81 307 LEU B CA 1
ATOM 5904 C C . LEU B 1 307 ? -14.281 26.453 14.82 1 96.81 307 LEU B C 1
ATOM 5906 O O . LEU B 1 307 ? -15.016 26.172 15.773 1 96.81 307 LEU B O 1
ATOM 5910 N N . GLU B 1 308 ? -14.672 26.516 13.547 1 95.12 308 GLU B N 1
ATOM 5911 C CA . GLU B 1 308 ? -16.031 26.172 13.148 1 95.12 308 GLU B CA 1
ATOM 5912 C C . GLU B 1 308 ? -16.109 24.781 12.547 1 95.12 308 GLU B C 1
ATOM 5914 O O . GLU B 1 308 ? -17.188 24.188 12.461 1 95.12 308 GLU B O 1
ATOM 5919 N N . TRP B 1 309 ? -15 24.281 12.117 1 95.69 309 TRP B N 1
ATOM 5920 C CA . TRP B 1 309 ? -14.883 22.953 11.508 1 95.69 309 TRP B CA 1
ATOM 5921 C C . TRP B 1 309 ? -14.039 22.031 12.375 1 95.69 309 TRP B C 1
ATOM 5923 O O . TRP B 1 309 ? -13.172 22.484 13.117 1 95.69 309 TRP B O 1
ATOM 5933 N N . GLU B 1 310 ? -14.383 20.781 12.242 1 95.94 310 GLU B N 1
ATOM 5934 C CA . GLU B 1 310 ? -13.648 19.75 12.984 1 95.94 310 GLU B CA 1
ATOM 5935 C C . GLU B 1 310 ? -13.023 18.734 12.047 1 95.94 310 GLU B C 1
ATOM 5937 O O . GLU B 1 310 ? -13.688 18.234 11.133 1 95.94 310 GLU B O 1
ATOM 5942 N N . GLN B 1 311 ? -11.758 18.453 12.234 1 97.62 311 GLN B N 1
ATOM 5943 C CA . GLN B 1 311 ? -11.055 17.344 11.602 1 97.62 311 GLN B CA 1
ATOM 5944 C C . GLN B 1 311 ? -10.727 16.25 12.609 1 97.62 311 GLN B C 1
ATOM 5946 O O . GLN B 1 311 ? -10.859 16.453 13.82 1 97.62 311 GLN B O 1
ATOM 5951 N N . HIS B 1 312 ? -10.273 15.062 12.195 1 98.25 312 HIS B N 1
ATOM 5952 C CA . HIS B 1 312 ? -10.242 13.852 13.008 1 98.25 312 HIS B CA 1
ATOM 5953 C C . HIS B 1 312 ? -9.336 14.031 14.219 1 98.25 312 HIS B C 1
ATOM 5955 O O . HIS B 1 312 ? -9.547 13.398 15.258 1 98.25 312 HIS B O 1
ATOM 5961 N N . PHE B 1 313 ? -8.273 14.875 14.141 1 98.69 313 PHE B N 1
ATOM 5962 C CA . PHE B 1 313 ? -7.289 14.953 15.219 1 98.69 313 PHE B CA 1
ATOM 5963 C C . PHE B 1 313 ? -7.594 16.125 16.141 1 98.69 313 PHE B C 1
ATOM 5965 O O . PHE B 1 313 ? -6.91 16.312 17.156 1 98.69 313 PHE B O 1
ATOM 5972 N N . HIS B 1 314 ? -8.617 16.938 15.875 1 98.44 314 HIS B N 1
ATOM 5973 C CA . HIS B 1 314 ? -8.891 18.172 16.594 1 98.44 314 HIS B CA 1
ATOM 5974 C C . HIS B 1 314 ? -9.18 17.906 18.062 1 98.44 314 HIS B C 1
ATOM 5976 O O . HIS B 1 314 ? -8.891 18.734 18.922 1 98.44 314 HIS B O 1
ATOM 5982 N N . PRO B 1 315 ? -9.711 16.719 18.469 1 98.19 315 PRO B N 1
ATOM 5983 C CA . PRO B 1 315 ? -9.859 16.438 19.891 1 98.19 315 PRO B CA 1
ATOM 5984 C C . PRO B 1 315 ? -8.531 16.469 20.656 1 98.19 315 PRO B C 1
ATOM 5986 O O . PRO B 1 315 ? -8.523 16.578 21.875 1 98.19 315 PRO B O 1
ATOM 5989 N N . ALA B 1 316 ? -7.457 16.422 19.953 1 98.5 316 ALA B N 1
ATOM 5990 C CA . ALA B 1 316 ? -6.137 16.422 20.578 1 98.5 316 ALA B CA 1
ATOM 5991 C C . ALA B 1 316 ? -5.637 17.844 20.781 1 98.5 316 ALA B C 1
ATOM 5993 O O . ALA B 1 316 ? -4.59 18.062 21.406 1 98.5 316 ALA B O 1
ATOM 5994 N N . LEU B 1 317 ? -6.352 18.844 20.281 1 98.62 317 LEU B N 1
ATOM 5995 C CA . LEU B 1 317 ? -6 20.25 20.516 1 98.62 317 LEU B CA 1
ATOM 5996 C C . LEU B 1 317 ? -6.371 20.688 21.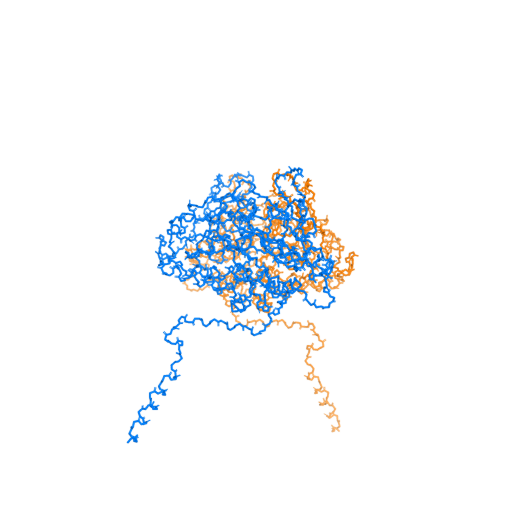922 1 98.62 317 LEU B C 1
ATOM 5998 O O . LEU B 1 317 ? -7.52 20.516 22.344 1 98.62 317 LEU B O 1
ATOM 6002 N N . ILE B 1 318 ? -5.395 21.203 22.641 1 98.25 318 ILE B N 1
ATOM 6003 C CA . ILE B 1 318 ? -5.582 21.609 24.031 1 98.25 318 ILE B CA 1
ATOM 6004 C C . ILE B 1 318 ? -5.312 23.094 24.188 1 98.25 318 ILE B C 1
ATOM 6006 O O . ILE B 1 318 ? -4.168 23.547 24.078 1 98.25 318 ILE B O 1
ATOM 6010 N N . SER B 1 319 ? -6.391 23.859 24.469 1 97.5 319 SER B N 1
ATOM 6011 C CA . SER B 1 319 ? -6.281 25.312 24.578 1 97.5 319 SER B CA 1
ATOM 6012 C C . SER B 1 319 ? -6.266 25.75 26.031 1 97.5 319 SER B C 1
ATOM 6014 O O . SER B 1 319 ? -5.965 26.922 26.328 1 97.5 319 SER B O 1
ATOM 6016 N N . ASP B 1 320 ? -6.574 24.828 26.953 1 97.12 320 ASP B N 1
ATOM 6017 C CA . ASP B 1 320 ? -6.633 25.156 28.375 1 97.12 320 ASP B CA 1
ATOM 6018 C C . ASP B 1 320 ? -5.281 25.672 28.875 1 97.12 320 ASP B C 1
ATOM 6020 O O . ASP B 1 320 ? -4.309 24.922 28.938 1 97.12 320 ASP B O 1
ATOM 6024 N N . VAL B 1 321 ? -5.254 26.891 29.312 1 95.69 321 VAL B N 1
ATOM 6025 C CA . VAL B 1 321 ? -4.012 27.578 29.656 1 95.69 321 VAL B CA 1
ATOM 6026 C C . VAL B 1 321 ? -3.416 26.969 30.922 1 95.69 321 VAL B C 1
ATOM 6028 O O . VAL B 1 321 ? -2.229 27.141 31.203 1 95.69 321 VAL B O 1
ATOM 6031 N N . THR B 1 322 ? -4.203 26.281 31.641 1 95.44 322 THR B N 1
ATOM 6032 C CA . THR B 1 322 ? -3.729 25.688 32.906 1 95.44 322 THR B CA 1
ATOM 6033 C C . THR B 1 322 ? -3.195 24.281 32.656 1 95.44 322 THR B C 1
ATOM 6035 O O . THR B 1 322 ? -2.57 23.688 33.531 1 95.44 322 THR B O 1
ATOM 6038 N N . SER B 1 323 ? -3.455 23.766 31.484 1 95.5 323 SER B N 1
ATOM 6039 C CA . SER B 1 323 ? -3.004 22.422 31.172 1 95.5 323 SER B CA 1
ATOM 6040 C C . SER B 1 323 ? -1.504 22.391 30.891 1 95.5 323 SER B C 1
ATOM 6042 O O . SER B 1 323 ? -0.99 23.203 30.125 1 95.5 323 SER B O 1
ATOM 6044 N N . PRO B 1 324 ? -0.828 21.406 31.5 1 95.31 324 PRO B N 1
ATOM 6045 C CA . PRO B 1 324 ? 0.589 21.25 31.172 1 95.31 324 PRO B CA 1
ATOM 6046 C C . PRO B 1 324 ? 0.808 20.797 29.719 1 95.31 324 PRO B C 1
ATOM 6048 O O . PRO B 1 324 ? 1.941 20.797 29.234 1 95.31 324 PRO B O 1
ATOM 6051 N N . ASP B 1 325 ? -0.312 20.469 29.016 1 97 325 ASP B N 1
ATOM 6052 C CA . ASP B 1 325 ? -0.215 19.984 27.641 1 97 325 ASP B CA 1
ATOM 6053 C C . ASP B 1 325 ? -0.818 20.984 26.656 1 97 325 ASP B C 1
ATOM 6055 O O . ASP B 1 325 ? -1.116 20.641 25.516 1 97 325 ASP B O 1
ATOM 6059 N N . GLN B 1 326 ? -1.025 22.219 27.109 1 97.94 326 GLN B N 1
ATOM 6060 C CA . GLN B 1 326 ? -1.528 23.219 26.172 1 97.94 326 GLN B CA 1
ATOM 6061 C C . GLN B 1 326 ? -0.667 23.266 24.906 1 97.94 326 GLN B C 1
ATOM 6063 O O . GLN B 1 326 ? 0.542 23.5 24.984 1 97.94 326 GLN B O 1
ATOM 6068 N N . ASN B 1 327 ? -1.334 23.078 23.75 1 98.56 327 ASN B N 1
ATOM 6069 C CA . ASN B 1 327 ? -0.495 22.906 22.562 1 98.56 327 ASN B CA 1
ATOM 6070 C C . ASN B 1 327 ? -0.867 23.891 21.453 1 98.56 327 ASN B C 1
ATOM 6072 O O . ASN B 1 327 ? -0.443 23.719 20.312 1 98.56 327 ASN B O 1
ATOM 6076 N N . HIS B 1 328 ? -1.678 24.875 21.703 1 98.69 328 HIS B N 1
ATOM 6077 C CA . HIS B 1 328 ? -1.94 26.016 20.844 1 98.69 328 HIS B CA 1
ATOM 6078 C C . HIS B 1 328 ? -2.523 27.188 21.641 1 98.69 328 HIS B C 1
ATOM 6080 O O . HIS B 1 328 ? -2.844 27.031 22.812 1 98.69 328 HIS B O 1
ATOM 6086 N N . LEU B 1 329 ? -2.473 28.344 21.047 1 98.56 329 LEU B N 1
ATOM 6087 C CA . LEU B 1 329 ? -3.072 29.531 21.656 1 98.56 329 LEU B CA 1
ATOM 6088 C C . LEU B 1 329 ? -4.414 29.844 21 1 98.56 329 LEU B C 1
ATOM 6090 O O . LEU B 1 329 ? -4.48 30.094 19.797 1 98.56 329 LEU B O 1
ATOM 6094 N N . LEU B 1 330 ? -5.434 29.797 21.812 1 98.56 330 LEU B N 1
ATOM 6095 C CA . LEU B 1 330 ? -6.762 30.188 21.344 1 98.56 330 LEU B CA 1
ATOM 6096 C C . LEU B 1 330 ? -7.035 31.656 21.656 1 98.56 330 LEU B C 1
ATOM 6098 O O . LEU B 1 330 ? -6.957 32.094 22.812 1 98.56 330 LEU B O 1
ATOM 6102 N N . LEU B 1 331 ? -7.301 32.375 20.609 1 98.44 331 LEU B N 1
ATOM 6103 C CA . LEU B 1 331 ? -7.59 33.812 20.781 1 98.44 331 LEU B CA 1
ATOM 6104 C C . LEU B 1 331 ? -8.977 34 21.391 1 98.44 331 LEU B C 1
ATOM 6106 O O . LEU B 1 331 ? -9.914 33.281 21.062 1 98.44 331 LEU B O 1
ATOM 6110 N N . PRO B 1 332 ? -9.016 35 22.25 1 96.88 332 PRO B N 1
ATOM 6111 C CA . PRO B 1 332 ? -10.367 35.375 22.656 1 96.88 332 PRO B CA 1
ATOM 6112 C C . PRO B 1 332 ? -11.164 36.031 21.531 1 96.88 332 PRO B C 1
ATOM 6114 O O . PRO B 1 332 ? -10.57 36.562 20.594 1 96.88 332 PRO B O 1
ATOM 6117 N N . GLY B 1 333 ? -12.523 35.969 21.609 1 95.56 333 GLY B N 1
ATOM 6118 C CA . GLY B 1 333 ? -13.383 36.562 20.594 1 95.56 333 GLY B CA 1
ATOM 6119 C C . GLY B 1 333 ? -13.805 35.562 19.531 1 95.56 333 GLY B C 1
ATOM 6120 O O . GLY B 1 333 ? -13.68 34.344 19.734 1 95.56 333 GLY B O 1
ATOM 6121 N N . SER B 1 334 ? -14.359 36.156 18.391 1 95.31 334 SER B N 1
ATOM 6122 C CA . SER B 1 334 ? -14.891 35.25 17.359 1 95.31 334 SER B CA 1
ATOM 6123 C C . SER B 1 334 ? -13.805 34.812 16.375 1 95.31 334 SER B C 1
ATOM 6125 O O . SER B 1 334 ? -13.82 33.688 15.898 1 95.31 334 SER B O 1
ATOM 6127 N N . TYR B 1 335 ? -12.969 35.75 16.047 1 97.75 335 TYR B N 1
ATOM 6128 C CA . TYR B 1 335 ? -11.953 35.469 15.039 1 97.75 335 TYR B CA 1
ATOM 6129 C C . TYR B 1 335 ? -10.609 36.031 15.445 1 97.75 335 TYR B C 1
ATOM 6131 O O . TYR B 1 335 ? -10.047 35.656 16.484 1 97.75 335 TYR B O 1
ATOM 6139 N N . PHE B 1 336 ? -10.039 37.062 14.688 1 98.44 336 PHE B N 1
ATOM 6140 C CA . PHE B 1 336 ? -8.648 37.438 14.914 1 98.44 336 PHE B CA 1
ATOM 6141 C C . PHE B 1 336 ? -8.57 38.844 15.516 1 98.44 336 PHE B C 1
ATOM 6143 O O . PHE B 1 336 ? -7.508 39.469 15.484 1 98.44 336 PHE B O 1
ATOM 6150 N N . GLU B 1 337 ? -9.609 39.344 16.203 1 97.88 337 GLU B N 1
ATOM 6151 C CA . GLU B 1 337 ? -9.68 40.719 16.75 1 97.88 337 GLU B CA 1
ATOM 6152 C C . GLU B 1 337 ? -8.57 40.938 17.781 1 97.88 337 GLU B C 1
ATOM 6154 O O . GLU B 1 337 ? -8.008 42.031 17.859 1 97.88 337 GLU B O 1
ATOM 6159 N N . ALA B 1 338 ? -8.25 39.906 18.5 1 98.38 338 ALA B N 1
ATOM 6160 C CA . ALA B 1 338 ? -7.305 40.031 19.609 1 98.38 338 ALA B CA 1
ATOM 6161 C C . ALA B 1 338 ? -5.891 39.688 19.172 1 98.38 338 ALA B C 1
ATOM 6163 O O . ALA B 1 338 ? -4.957 39.719 19.984 1 98.38 338 ALA B O 1
ATOM 6164 N N . LEU B 1 339 ? -5.668 39.375 17.891 1 98.69 339 LEU B N 1
ATOM 6165 C CA . LEU B 1 339 ? -4.391 38.875 17.406 1 98.69 339 LEU B CA 1
ATOM 6166 C C . LEU B 1 339 ? -3.285 39.906 17.609 1 98.69 339 LEU B C 1
ATOM 6168 O O . LEU B 1 339 ? -2.217 39.562 18.141 1 98.69 339 LEU B O 1
ATOM 6172 N N . PRO B 1 340 ? -3.453 41.25 17.281 1 98.44 340 PRO B N 1
ATOM 6173 C CA . PRO B 1 340 ? -2.359 42.188 17.422 1 98.44 340 PRO B CA 1
ATOM 6174 C C . PRO B 1 340 ? -1.832 42.281 18.859 1 98.44 340 PRO B C 1
ATOM 6176 O O . PRO B 1 340 ? -0.623 42.188 19.078 1 98.44 340 PRO B O 1
ATOM 6179 N N . GLU B 1 341 ? -2.717 42.406 19.781 1 98.25 341 GLU B N 1
ATOM 6180 C CA . GLU B 1 341 ? -2.312 42.531 21.188 1 98.25 341 GLU B CA 1
ATOM 6181 C C . GLU B 1 341 ? -1.643 41.25 21.688 1 98.25 341 GLU B C 1
ATOM 6183 O O . GLU B 1 341 ? -0.67 41.312 22.453 1 98.25 341 GLU B O 1
ATOM 6188 N N . THR B 1 342 ? -2.199 40.125 21.297 1 98.38 342 THR B N 1
ATOM 6189 C CA . THR B 1 342 ? -1.658 38.844 21.734 1 98.38 342 THR B CA 1
ATOM 6190 C C . THR B 1 342 ? -0.233 38.656 21.219 1 98.38 342 THR B C 1
ATOM 6192 O O . THR B 1 342 ? 0.667 38.312 21.984 1 98.38 342 THR B O 1
ATOM 6195 N N . ILE B 1 343 ? 0.008 38.906 19.938 1 98.69 343 ILE B N 1
ATOM 6196 C CA . ILE B 1 343 ? 1.318 38.688 19.328 1 98.69 343 ILE B CA 1
ATOM 6197 C C . ILE B 1 343 ? 2.324 39.688 19.906 1 98.69 343 ILE B C 1
ATOM 6199 O O . ILE B 1 343 ? 3.461 39.312 20.219 1 98.69 343 ILE B O 1
ATOM 6203 N N . LYS B 1 344 ? 1.945 40.969 20.062 1 98.25 344 LYS B N 1
ATOM 6204 C CA . LYS B 1 344 ? 2.832 41.969 20.656 1 98.25 344 LYS B CA 1
ATOM 6205 C C . LYS B 1 344 ? 3.266 41.562 22.062 1 98.25 344 LYS B C 1
ATOM 6207 O O . LYS B 1 344 ? 4.43 41.719 22.422 1 98.25 344 LYS B O 1
ATOM 6212 N N . SER B 1 345 ? 2.338 41.031 22.812 1 97.75 345 SER B N 1
ATOM 6213 C CA . SER B 1 345 ? 2.648 40.562 24.172 1 97.75 345 SER B CA 1
ATOM 6214 C C . SER B 1 345 ? 3.619 39.375 24.141 1 97.75 345 SER B C 1
ATOM 6216 O O . SER B 1 345 ? 4.547 39.312 24.953 1 97.75 345 SER B O 1
ATOM 6218 N N . LEU B 1 346 ? 3.4 38.438 23.266 1 98 346 LEU B N 1
ATOM 6219 C CA . LEU B 1 346 ? 4.27 37.281 23.141 1 98 346 LEU B CA 1
ATOM 6220 C C . LEU B 1 346 ? 5.676 37.688 22.719 1 98 346 LEU B C 1
ATOM 6222 O O . LEU B 1 346 ? 6.66 37.156 23.25 1 98 346 LEU B O 1
ATOM 6226 N N . ILE B 1 347 ? 5.734 38.625 21.766 1 97.88 347 ILE B N 1
ATOM 6227 C CA . ILE B 1 347 ? 7.027 39.094 21.297 1 97.88 347 ILE B CA 1
ATOM 6228 C C . ILE B 1 347 ? 7.758 39.812 22.438 1 97.88 347 ILE B C 1
ATOM 6230 O O . ILE B 1 347 ? 8.961 39.594 22.625 1 97.88 347 ILE B O 1
ATOM 6234 N N . ALA B 1 348 ? 7.074 40.594 23.188 1 96.94 348 ALA B N 1
ATOM 6235 C CA . ALA B 1 348 ? 7.672 41.281 24.328 1 96.94 348 ALA B CA 1
ATOM 6236 C C . ALA B 1 348 ? 8.266 40.281 25.312 1 96.94 348 ALA B C 1
ATOM 6238 O O . ALA B 1 348 ? 9.328 40.531 25.891 1 96.94 348 ALA B O 1
ATOM 6239 N N . GLN B 1 349 ? 7.551 39.188 25.516 1 96.25 349 GLN B N 1
ATOM 6240 C CA . GLN B 1 349 ? 8.062 38.156 26.391 1 96.25 349 GLN B CA 1
ATOM 6241 C C . GLN B 1 349 ? 9.359 37.562 25.859 1 96.25 349 GLN B C 1
ATOM 6243 O O . GLN B 1 349 ? 10.289 37.281 26.625 1 96.25 349 GLN B O 1
ATOM 6248 N N . GLU B 1 350 ? 9.414 37.312 24.562 1 95.19 350 GLU B N 1
ATOM 6249 C CA . GLU B 1 350 ? 10.594 36.75 23.922 1 95.19 350 GLU B CA 1
ATOM 6250 C C . GLU B 1 350 ? 11.797 37.656 24.031 1 95.19 350 GLU B C 1
ATOM 6252 O O . GLU B 1 350 ? 12.93 37.219 24.219 1 95.19 350 GLU B O 1
ATOM 6257 N N . VAL B 1 351 ? 11.547 38.906 23.953 1 93.44 351 VAL B N 1
ATOM 6258 C CA . VAL B 1 351 ? 12.625 39.906 23.938 1 93.44 351 VAL B CA 1
ATOM 6259 C C . VAL B 1 351 ? 13.117 40.125 25.359 1 93.44 351 VAL B C 1
ATOM 6261 O O . VAL B 1 351 ? 14.312 40.344 25.594 1 93.44 351 VAL B O 1
ATOM 6264 N N . SER B 1 352 ? 12.258 40.031 26.25 1 91 352 SER B N 1
ATOM 6265 C CA . SER B 1 352 ? 12.602 40.375 27.625 1 91 352 SER B CA 1
ATOM 6266 C C . SER B 1 352 ? 13.156 39.156 28.375 1 91 352 SER B C 1
ATOM 6268 O O . SER B 1 352 ? 13.844 39.312 29.375 1 91 352 SER B O 1
ATOM 6270 N N . SER B 1 353 ? 12.75 38.031 27.938 1 80.5 353 SER B N 1
ATOM 6271 C CA . SER B 1 353 ? 13.094 36.844 28.703 1 80.5 353 SER B CA 1
ATOM 6272 C C . SER B 1 353 ? 14.562 36.469 28.5 1 80.5 353 SER B C 1
ATOM 6274 O O . SER B 1 353 ? 15.039 36.375 27.375 1 80.5 353 SER B O 1
ATOM 6276 N N . THR B 1 354 ? 15.297 36.344 29.609 1 76.19 354 THR B N 1
ATOM 6277 C CA . THR B 1 354 ? 16.688 35.906 29.531 1 76.19 354 THR B CA 1
ATOM 6278 C C . THR B 1 354 ? 16.828 34.469 30.062 1 76.19 354 THR B C 1
ATOM 6280 O O . THR B 1 354 ? 17.766 33.75 29.672 1 76.19 354 THR B O 1
ATOM 6283 N N . THR B 1 355 ? 15.953 34.031 30.766 1 73.69 355 THR B N 1
ATOM 6284 C CA . THR B 1 355 ? 16.219 32.719 31.375 1 73.69 355 THR B CA 1
ATOM 6285 C C . THR B 1 355 ? 14.938 31.891 31.453 1 73.69 355 THR B C 1
ATOM 6287 O O . THR B 1 355 ? 14.984 30.672 31.375 1 73.69 355 THR B O 1
ATOM 6290 N N . ALA B 1 356 ? 13.844 32.5 31.609 1 79.38 356 ALA B N 1
ATOM 6291 C CA . ALA B 1 356 ? 12.594 31.781 31.844 1 79.38 356 ALA B CA 1
ATOM 6292 C C . ALA B 1 356 ? 11.961 31.312 30.547 1 79.38 356 ALA B C 1
ATOM 6294 O O . ALA B 1 356 ? 12.125 31.953 29.5 1 79.38 356 ALA B O 1
ATOM 6295 N N . LEU B 1 357 ? 11.352 30.141 30.672 1 90.25 357 LEU B N 1
ATOM 6296 C CA . LEU B 1 357 ? 10.578 29.641 29.531 1 90.25 357 LEU B CA 1
ATOM 6297 C C . LEU B 1 357 ? 9.414 30.562 29.219 1 90.25 357 LEU B C 1
ATOM 6299 O O . LEU B 1 357 ? 8.594 30.859 30.078 1 90.25 357 LEU B O 1
ATOM 6303 N N . THR B 1 358 ? 9.43 31.109 28 1 96.44 358 THR B N 1
ATOM 6304 C CA . THR B 1 358 ? 8.344 31.984 27.578 1 96.44 358 THR B CA 1
ATOM 6305 C C . THR B 1 358 ? 7.09 31.188 27.25 1 96.44 358 THR B C 1
ATOM 6307 O O . THR B 1 358 ? 7.152 29.969 27.094 1 96.44 358 THR B O 1
ATOM 6310 N N . THR B 1 359 ? 5.938 31.891 27.219 1 96.75 359 THR B N 1
ATOM 6311 C CA . THR B 1 359 ? 4.672 31.25 26.859 1 96.75 359 THR B CA 1
ATOM 6312 C C . THR B 1 359 ? 4.762 30.594 25.484 1 96.75 359 THR B C 1
ATOM 6314 O O . THR B 1 359 ? 4.332 29.453 25.312 1 96.75 359 THR B O 1
ATOM 6317 N N . GLY B 1 360 ? 5.324 31.25 24.531 1 97.62 360 GLY B N 1
ATOM 6318 C CA . GLY B 1 360 ? 5.473 30.703 23.188 1 97.62 360 GLY B CA 1
ATOM 6319 C C . GLY B 1 360 ? 6.316 29.438 23.156 1 97.62 360 GLY B C 1
ATOM 6320 O O . GLY B 1 360 ? 5.945 28.469 22.5 1 97.62 360 GLY B O 1
ATOM 6321 N N . GLN B 1 361 ? 7.398 29.516 23.844 1 97 361 GLN B N 1
ATOM 6322 C CA . GLN B 1 361 ? 8.305 28.375 23.891 1 97 361 GLN B CA 1
ATOM 6323 C C . GLN B 1 361 ? 7.633 27.172 24.547 1 97 361 GLN B C 1
ATOM 6325 O O . GLN B 1 361 ? 7.805 26.047 24.094 1 97 361 GLN B O 1
ATOM 6330 N N . ARG B 1 362 ? 6.934 27.438 25.578 1 97 362 ARG B N 1
ATOM 6331 C CA . ARG B 1 362 ? 6.223 26.375 26.266 1 97 362 ARG B CA 1
ATOM 6332 C C . ARG B 1 362 ? 5.188 25.719 25.359 1 97 362 ARG B C 1
ATOM 6334 O O . ARG B 1 362 ? 5.117 24.484 25.281 1 97 362 ARG B O 1
ATOM 6341 N N . ILE B 1 363 ? 4.418 26.484 24.719 1 98.12 363 ILE B N 1
ATOM 6342 C CA . ILE B 1 363 ? 3.371 25.984 23.828 1 98.12 363 ILE B CA 1
ATOM 6343 C C . ILE B 1 363 ? 3.998 25.188 22.688 1 98.12 363 ILE B C 1
ATOM 6345 O O . ILE B 1 363 ? 3.508 24.109 22.344 1 98.12 363 ILE B O 1
ATOM 6349 N N . ALA B 1 364 ? 5.09 25.688 22.125 1 98.31 364 ALA B N 1
ATOM 6350 C CA . ALA B 1 364 ? 5.789 25 21.031 1 98.31 364 ALA B CA 1
ATOM 6351 C C . ALA B 1 364 ? 6.309 23.641 21.5 1 98.31 364 ALA B C 1
ATOM 6353 O O . ALA B 1 364 ? 6.188 22.656 20.766 1 98.31 364 ALA B O 1
ATOM 6354 N N . ALA B 1 365 ? 6.898 23.594 22.656 1 97.19 365 ALA B N 1
ATOM 6355 C CA . ALA B 1 365 ? 7.414 22.344 23.203 1 97.19 365 ALA B CA 1
ATOM 6356 C C . ALA B 1 365 ? 6.289 21.359 23.469 1 97.19 365 ALA B C 1
ATOM 6358 O O . ALA B 1 365 ? 6.441 20.156 23.219 1 97.19 365 ALA B O 1
ATOM 6359 N N . ASN B 1 366 ? 5.195 21.875 24.016 1 98 366 ASN B N 1
ATOM 6360 C CA . ASN B 1 366 ? 4.031 21.031 24.25 1 98 366 ASN B CA 1
ATOM 6361 C C . ASN B 1 366 ? 3.48 20.469 22.953 1 98 366 ASN B C 1
ATOM 6363 O O . ASN B 1 366 ? 3.111 19.281 22.875 1 98 366 ASN B O 1
ATOM 6367 N N . ALA B 1 367 ? 3.408 21.312 21.938 1 98.5 367 ALA B N 1
ATOM 6368 C CA . ALA B 1 367 ? 2.904 20.891 20.641 1 98.5 367 ALA B CA 1
ATOM 6369 C C . ALA B 1 367 ? 3.791 19.797 20.047 1 98.5 367 ALA B C 1
ATOM 6371 O O . ALA B 1 367 ? 3.293 18.844 19.438 1 98.5 367 ALA B O 1
ATOM 6372 N N . LYS B 1 368 ? 5.059 19.938 20.172 1 98.12 368 LYS B N 1
ATOM 6373 C CA . LYS B 1 368 ? 5.957 18.875 19.703 1 98.12 368 LYS B CA 1
ATOM 6374 C C . LYS B 1 368 ? 5.652 17.547 20.391 1 98.12 368 LYS B C 1
ATOM 6376 O O . LYS B 1 368 ? 5.539 16.516 19.734 1 98.12 368 LYS B O 1
ATOM 6381 N N . ARG B 1 369 ? 5.477 17.547 21.656 1 97.81 369 ARG B N 1
ATOM 6382 C CA . ARG B 1 369 ? 5.281 16.328 22.438 1 97.81 369 ARG B CA 1
ATOM 6383 C C . ARG B 1 369 ? 3.906 15.727 22.156 1 97.81 369 ARG B C 1
ATOM 6385 O O . ARG B 1 369 ? 3.783 14.508 21.984 1 97.81 369 ARG B O 1
ATOM 6392 N N . THR B 1 370 ? 2.877 16.547 22.109 1 98.25 370 THR B N 1
ATOM 6393 C CA . THR B 1 370 ? 1.512 16.047 22.141 1 98.25 370 THR B CA 1
ATOM 6394 C C . THR B 1 370 ? 0.952 15.898 20.719 1 98.25 370 THR B C 1
ATOM 6396 O O . THR B 1 370 ? 0.053 15.086 20.484 1 98.25 370 THR B O 1
ATOM 6399 N N . LEU B 1 371 ? 1.461 16.688 19.781 1 98.69 371 LEU B N 1
ATOM 6400 C CA . LEU B 1 371 ? 0.919 16.641 18.422 1 98.69 371 LEU B CA 1
ATOM 6401 C C . LEU B 1 371 ? 1.936 16.047 17.453 1 98.69 371 LEU B C 1
ATOM 6403 O O . LEU B 1 371 ? 1.758 14.922 16.969 1 98.69 371 LEU B O 1
ATOM 6407 N N . THR B 1 372 ? 3.078 16.703 17.281 1 98.62 372 THR B N 1
ATOM 6408 C CA . THR B 1 372 ? 4.09 16.281 16.312 1 98.62 372 THR B CA 1
ATOM 6409 C C . THR B 1 372 ? 4.5 14.828 16.578 1 98.62 372 THR B C 1
ATOM 6411 O O . THR B 1 372 ? 4.574 14.023 15.648 1 98.62 372 THR B O 1
ATOM 6414 N N . ASP B 1 373 ? 4.746 14.555 17.859 1 98.62 373 ASP B N 1
ATOM 6415 C CA . ASP B 1 373 ? 5.324 13.266 18.219 1 98.62 373 ASP B CA 1
ATOM 6416 C C . ASP B 1 373 ? 4.246 12.297 18.703 1 98.62 373 ASP B C 1
ATOM 6418 O O . ASP B 1 373 ? 4.559 11.211 19.203 1 98.62 373 ASP B O 1
ATOM 6422 N N . ARG B 1 374 ? 2.986 12.664 18.531 1 98.5 374 ARG B N 1
ATOM 6423 C CA . ARG B 1 374 ? 1.969 11.742 19.031 1 98.5 374 ARG B CA 1
ATOM 6424 C C . ARG B 1 374 ? 0.729 11.773 18.141 1 98.5 374 ARG B C 1
ATOM 6426 O O . ARG B 1 374 ? 0.648 11.039 17.156 1 98.5 374 ARG B O 1
ATOM 6433 N N . TYR B 1 375 ? -0.127 12.734 18.188 1 98.75 375 TYR B N 1
ATOM 6434 C CA . TYR B 1 375 ? -1.459 12.656 17.609 1 98.75 375 TYR B CA 1
ATOM 6435 C C . TYR B 1 375 ? -1.42 12.992 16.125 1 98.75 375 TYR B C 1
ATOM 6437 O O . TYR B 1 375 ? -2.393 12.758 15.398 1 98.75 375 TYR B O 1
ATOM 6445 N N . LEU B 1 376 ? -0.308 13.531 15.625 1 98.81 376 LEU B N 1
ATOM 6446 C CA . LEU B 1 376 ? -0.171 13.836 14.203 1 98.81 376 LEU B CA 1
ATOM 6447 C C . LEU B 1 376 ? 0.814 12.875 13.539 1 98.81 376 LEU B C 1
ATOM 6449 O O . LEU B 1 376 ? 1.317 13.156 12.445 1 98.81 376 LEU B O 1
ATOM 6453 N N . THR B 1 377 ? 1.093 11.75 14.18 1 98.75 377 THR B N 1
ATOM 6454 C CA . THR B 1 377 ? 2.031 10.766 13.656 1 98.75 377 THR B CA 1
ATOM 6455 C C . THR B 1 377 ? 1.334 9.812 12.688 1 98.75 377 THR B C 1
ATOM 6457 O O . THR B 1 377 ? 0.11 9.664 12.727 1 98.75 377 THR B O 1
ATOM 6460 N N . PRO B 1 378 ? 2.129 9.172 11.828 1 98.31 378 PRO B N 1
ATOM 6461 C CA . PRO B 1 378 ? 1.558 8.109 10.992 1 98.31 378 PRO B CA 1
ATOM 6462 C C . PRO B 1 378 ? 0.846 7.035 11.812 1 98.31 378 PRO B C 1
ATOM 6464 O O . PRO B 1 378 ? -0.204 6.535 11.398 1 98.31 378 PRO B O 1
ATOM 6467 N N . ALA B 1 379 ? 1.381 6.711 12.961 1 98.62 379 ALA B N 1
ATOM 6468 C CA . ALA B 1 379 ? 0.763 5.711 13.82 1 98.62 379 ALA B CA 1
ATOM 6469 C C . ALA B 1 379 ? -0.617 6.164 14.289 1 98.62 379 ALA B C 1
ATOM 6471 O O . ALA B 1 379 ? -1.575 5.387 14.258 1 98.62 379 ALA B O 1
ATOM 6472 N N . ALA B 1 380 ? -0.711 7.402 14.703 1 98.88 380 ALA B N 1
ATOM 6473 C CA . ALA B 1 380 ? -1.987 7.934 15.18 1 98.88 380 ALA B CA 1
ATOM 6474 C C . ALA B 1 380 ? -3.035 7.906 14.07 1 98.88 380 ALA B C 1
ATOM 6476 O O . ALA B 1 380 ? -4.191 7.547 14.305 1 98.88 380 ALA B O 1
ATOM 6477 N N . THR B 1 381 ? -2.617 8.289 12.906 1 98.81 381 THR B N 1
ATOM 6478 C CA . THR B 1 381 ? -3.518 8.32 11.758 1 98.81 381 THR B CA 1
ATOM 6479 C C . THR B 1 381 ? -4.023 6.914 11.438 1 98.81 381 THR B C 1
ATOM 6481 O O . THR B 1 381 ? -5.223 6.707 11.242 1 98.81 381 THR B O 1
ATOM 6484 N N . ALA B 1 382 ? -3.125 5.973 11.391 1 98.62 382 ALA B N 1
ATOM 6485 C CA . ALA B 1 382 ? -3.502 4.594 11.086 1 98.62 382 ALA B CA 1
ATOM 6486 C C . ALA B 1 382 ? -4.418 4.023 12.164 1 98.62 382 ALA B C 1
ATOM 6488 O O . ALA B 1 382 ? -5.418 3.369 11.859 1 98.62 382 ALA B O 1
ATOM 6489 N N . CYS B 1 383 ? -4.055 4.238 13.414 1 98.75 383 CYS B N 1
ATOM 6490 C CA . CYS B 1 383 ? -4.875 3.793 14.531 1 98.75 383 CYS B CA 1
ATOM 6491 C C . CYS B 1 383 ? -6.285 4.359 14.438 1 98.75 383 CYS B C 1
ATOM 6493 O O . CYS B 1 383 ? -7.266 3.627 14.594 1 98.75 383 CYS B O 1
ATOM 6495 N N . TYR B 1 384 ? -6.363 5.613 14.156 1 98.88 384 TYR B N 1
ATOM 6496 C CA . TYR B 1 384 ? -7.672 6.254 14.062 1 98.88 384 TYR B CA 1
ATOM 6497 C C . TYR B 1 384 ? -8.484 5.66 12.922 1 98.88 384 TYR B C 1
ATOM 6499 O O . TYR B 1 384 ? -9.664 5.344 13.094 1 98.88 384 TYR B O 1
ATOM 6507 N N . ILE B 1 385 ? -7.902 5.516 11.734 1 98.88 385 ILE B N 1
ATOM 6508 C CA . ILE B 1 385 ? -8.617 5.004 10.57 1 98.88 385 ILE B CA 1
ATOM 6509 C C . ILE B 1 385 ? -9.164 3.609 10.875 1 98.88 385 ILE B C 1
ATOM 6511 O O . ILE B 1 385 ? -10.328 3.316 10.602 1 98.88 385 ILE B O 1
ATOM 6515 N N . ARG B 1 386 ? -8.344 2.732 11.445 1 98.81 386 ARG B N 1
ATOM 6516 C CA . ARG B 1 386 ? -8.789 1.38 11.766 1 98.81 386 ARG B CA 1
ATOM 6517 C C . ARG B 1 386 ? -9.93 1.402 12.773 1 98.81 386 ARG B C 1
ATOM 6519 O O . ARG B 1 386 ? -10.938 0.714 12.602 1 98.81 386 ARG B O 1
ATOM 6526 N N . ALA B 1 387 ? -9.758 2.266 13.773 1 98.75 387 ALA B N 1
ATOM 6527 C CA . ALA B 1 387 ? -10.797 2.355 14.805 1 98.75 387 ALA B CA 1
ATOM 6528 C C . ALA B 1 387 ? -12.102 2.885 14.211 1 98.75 387 ALA B C 1
ATOM 6530 O O . ALA B 1 387 ? -13.188 2.391 14.539 1 98.75 387 ALA B O 1
ATOM 6531 N N . ALA B 1 388 ? -11.992 3.885 13.406 1 98.81 388 ALA B N 1
ATOM 6532 C CA . ALA B 1 388 ? -13.172 4.477 12.781 1 98.81 388 ALA B CA 1
ATOM 6533 C C . ALA B 1 388 ? -13.867 3.477 11.859 1 98.81 388 ALA B C 1
ATOM 6535 O O . ALA B 1 388 ? -15.094 3.395 11.836 1 98.81 388 ALA B O 1
ATOM 6536 N N . LEU B 1 389 ? -13.094 2.689 11.094 1 98.81 389 LEU B N 1
ATOM 6537 C CA . LEU B 1 389 ? -13.648 1.673 10.203 1 98.81 389 LEU B CA 1
ATOM 6538 C C . LEU B 1 389 ? -14.383 0.595 11 1 98.81 389 LEU B C 1
ATOM 6540 O O . LEU B 1 389 ? -15.469 0.16 10.609 1 98.81 389 LEU B O 1
ATOM 6544 N N . ILE B 1 390 ? -13.742 0.16 12.062 1 98.69 390 ILE B N 1
ATOM 6545 C CA . ILE B 1 390 ? -14.352 -0.86 12.914 1 98.69 390 ILE B CA 1
ATOM 6546 C C . ILE B 1 390 ? -15.656 -0.333 13.5 1 98.69 390 ILE B C 1
ATOM 6548 O O . ILE B 1 390 ? -16.672 -1.027 13.484 1 98.69 390 ILE B O 1
ATOM 6552 N N . SER B 1 391 ? -15.633 0.931 14.008 1 98.62 391 SER B N 1
ATOM 6553 C CA . SER B 1 391 ? -16.828 1.564 14.555 1 98.62 391 SER B CA 1
ATOM 6554 C C . SER B 1 391 ? -17.938 1.663 13.5 1 98.62 391 SER B C 1
ATOM 6556 O O . SER B 1 391 ? -19.062 1.25 13.742 1 98.62 391 SER B O 1
ATOM 6558 N N . TYR B 1 392 ? -17.641 2.166 12.352 1 98.69 392 TYR B N 1
ATOM 6559 C CA . TYR B 1 392 ? -18.594 2.314 11.258 1 98.69 392 TYR B CA 1
ATOM 6560 C C . TYR B 1 392 ? -19.172 0.966 10.859 1 98.69 392 TYR B C 1
ATOM 6562 O O . TYR B 1 392 ? -20.391 0.825 10.727 1 98.69 392 TYR B O 1
ATOM 6570 N N . SER B 1 393 ? -18.281 -0.022 10.656 1 98.62 393 SER B N 1
ATOM 6571 C CA . SER B 1 393 ? -18.688 -1.363 10.25 1 98.62 393 SER B CA 1
ATOM 6572 C C . SER B 1 393 ? -19.672 -1.972 11.234 1 98.62 393 SER B C 1
ATOM 6574 O O . SER B 1 393 ? -20.641 -2.635 10.836 1 98.62 393 SER B O 1
ATOM 6576 N N . SER B 1 394 ? -19.469 -1.745 12.5 1 98.19 394 SER B N 1
ATOM 6577 C CA . SER B 1 394 ? -20.312 -2.33 13.547 1 98.19 394 SER B CA 1
ATOM 6578 C C . SER B 1 394 ? -21.703 -1.723 13.539 1 98.19 394 SER B C 1
ATOM 6580 O O . SER B 1 394 ? -22.641 -2.297 14.102 1 98.19 394 SER B O 1
ATOM 6582 N N . ASN B 1 395 ? -21.859 -0.561 12.922 1 98.31 395 ASN B N 1
ATOM 6583 C CA . ASN B 1 395 ? -23.156 0.123 12.914 1 98.31 395 ASN B CA 1
ATOM 6584 C C . ASN B 1 395 ? -23.969 -0.227 11.672 1 98.31 395 ASN B C 1
ATOM 6586 O O . ASN B 1 395 ? -25.125 0.167 11.555 1 98.31 395 ASN B O 1
ATOM 6590 N N . LEU B 1 396 ? -23.422 -0.979 10.734 1 98.31 396 LEU B N 1
ATOM 6591 C CA . LEU B 1 396 ? -24.141 -1.358 9.523 1 98.31 396 LEU B CA 1
ATOM 6592 C C . LEU B 1 396 ? -25.25 -2.363 9.844 1 98.31 396 LEU B C 1
ATOM 6594 O O . LEU B 1 396 ? -25 -3.375 10.5 1 98.31 396 LEU B O 1
ATOM 6598 N N . VAL B 1 397 ? -26.438 -2.104 9.422 1 98.44 397 VAL B N 1
ATOM 6599 C CA . VAL B 1 397 ? -27.531 -3.068 9.492 1 98.44 397 VAL B CA 1
ATOM 6600 C C . VAL B 1 397 ? -27.516 -3.953 8.25 1 98.44 397 VAL B C 1
ATOM 6602 O O . VAL B 1 397 ? -28.297 -3.725 7.312 1 98.44 397 VAL B O 1
ATOM 6605 N N . ARG B 1 398 ? -26.812 -4.941 8.289 1 97.31 398 ARG B N 1
ATOM 6606 C CA . ARG B 1 398 ? -26.453 -5.75 7.129 1 97.31 398 ARG B CA 1
ATOM 6607 C C . ARG B 1 398 ? -27.688 -6.406 6.512 1 97.31 398 ARG B C 1
ATOM 6609 O O . ARG B 1 398 ? -27.719 -6.668 5.309 1 97.31 398 ARG B O 1
ATOM 6616 N N . THR B 1 399 ? -28.734 -6.621 7.297 1 97.5 399 THR B N 1
ATOM 6617 C CA . THR B 1 399 ? -29.953 -7.223 6.793 1 97.5 399 THR B CA 1
ATOM 6618 C C . THR B 1 399 ? -30.703 -6.254 5.875 1 97.5 399 THR B C 1
ATOM 6620 O O . THR B 1 399 ? -31.625 -6.648 5.164 1 97.5 399 THR B O 1
ATOM 6623 N N . SER B 1 400 ? -30.266 -4.98 5.902 1 97.94 400 SER B N 1
ATOM 6624 C CA . SER B 1 400 ? -30.938 -3.988 5.078 1 97.94 400 SER B CA 1
ATOM 6625 C C . SER B 1 400 ? -30.438 -4.012 3.643 1 97.94 400 SER B C 1
ATOM 6627 O O . SER B 1 400 ? -31.031 -3.41 2.752 1 97.94 400 SER B O 1
ATOM 6629 N N . TRP B 1 401 ? -29.344 -4.754 3.385 1 97.75 401 TRP B N 1
ATOM 6630 C CA . TRP B 1 401 ? -28.844 -4.891 2.02 1 97.75 401 TRP B CA 1
ATOM 6631 C C . TRP B 1 401 ? -29.75 -5.801 1.196 1 97.75 401 TRP B C 1
ATOM 6633 O O . TRP B 1 401 ? -30.484 -6.625 1.751 1 97.75 401 TRP B O 1
ATOM 6643 N N . PRO B 1 402 ? -29.828 -5.664 -0.125 1 94.38 402 PRO B N 1
ATOM 6644 C CA . PRO B 1 402 ? -30.766 -6.395 -0.98 1 94.38 402 PRO B CA 1
ATOM 6645 C C . PRO B 1 402 ? -30.781 -7.895 -0.695 1 94.38 402 PRO B C 1
ATOM 6647 O O . PRO B 1 402 ? -31.844 -8.516 -0.668 1 94.38 402 PRO B O 1
ATOM 6650 N N . ASP B 1 403 ? -29.672 -8.648 -0.444 1 90.12 403 ASP B N 1
ATOM 6651 C CA . ASP B 1 403 ? -29.672 -10.086 -0.188 1 90.12 403 ASP B CA 1
ATOM 6652 C C . ASP B 1 403 ? -29.656 -10.375 1.311 1 90.12 403 ASP B C 1
ATOM 6654 O O . ASP B 1 403 ? -29.5 -11.523 1.725 1 90.12 403 ASP B O 1
ATOM 6658 N N . GLN B 1 404 ? -29.812 -9.289 2.088 1 94.56 404 GLN B N 1
ATOM 6659 C CA . GLN B 1 404 ? -29.938 -9.328 3.539 1 94.56 404 GLN B CA 1
ATOM 6660 C C . GLN B 1 404 ? -28.688 -9.922 4.191 1 94.56 404 GLN B C 1
ATOM 6662 O O . GLN B 1 404 ? -28.766 -10.469 5.297 1 94.56 404 GLN B O 1
ATOM 6667 N N . GLN B 1 405 ? -27.609 -9.891 3.416 1 93.69 405 GLN B N 1
ATOM 6668 C CA . GLN B 1 405 ? -26.375 -10.492 3.922 1 93.69 405 GLN B CA 1
ATOM 6669 C C . GLN B 1 405 ? -25.25 -9.461 3.984 1 93.69 405 GLN B C 1
ATOM 6671 O O . GLN B 1 405 ? -24.094 -9.82 4.16 1 93.69 405 GLN B O 1
ATOM 6676 N N . GLY B 1 406 ? -25.594 -8.195 3.826 1 96.31 406 GLY B N 1
ATOM 6677 C CA . GLY B 1 406 ? -24.578 -7.16 3.846 1 96.31 406 GLY B CA 1
ATOM 6678 C C . GLY B 1 406 ? -24.031 -6.84 2.469 1 96.31 406 GLY B C 1
ATOM 6679 O O . GLY B 1 406 ? -24.562 -7.305 1.458 1 96.31 406 GLY B O 1
ATOM 6680 N N . PRO B 1 407 ? -23 -6.043 2.393 1 97.19 407 PRO B N 1
ATOM 6681 C CA . PRO B 1 407 ? -22.391 -5.645 1.115 1 97.19 407 PRO B CA 1
ATOM 6682 C C . PRO B 1 407 ? -21.844 -6.832 0.324 1 97.19 407 PRO B C 1
ATOM 6684 O O . PRO B 1 407 ? -21.172 -7.695 0.888 1 97.19 407 PRO B O 1
ATOM 6687 N N . LYS B 1 408 ? -22.172 -6.855 -0.985 1 95.56 408 LYS B N 1
ATOM 6688 C CA . LYS B 1 408 ? -21.688 -7.875 -1.908 1 95.56 408 LYS B CA 1
ATOM 6689 C C . LYS B 1 408 ? -20.891 -7.254 -3.045 1 95.56 408 LYS B C 1
ATOM 6691 O O . LYS B 1 408 ? -21.219 -6.164 -3.521 1 95.56 408 LYS B O 1
ATOM 6696 N N . LEU B 1 409 ? -19.906 -7.98 -3.451 1 96.25 409 LEU B N 1
ATOM 6697 C CA . LEU B 1 409 ? -19.125 -7.527 -4.594 1 96.25 409 LEU B CA 1
ATOM 6698 C C . LEU B 1 409 ? -19.875 -7.762 -5.898 1 96.25 409 LEU B C 1
ATOM 6700 O O . LEU B 1 409 ? -20.531 -8.789 -6.066 1 96.25 409 LEU B O 1
ATOM 6704 N N . ILE B 1 410 ? -19.797 -6.824 -6.754 1 94.56 410 ILE B N 1
ATOM 6705 C CA . ILE B 1 410 ? -20.266 -7.004 -8.117 1 94.56 410 ILE B CA 1
ATOM 6706 C C . ILE B 1 410 ? -19.219 -7.758 -8.938 1 94.56 410 ILE B C 1
ATOM 6708 O O . ILE B 1 410 ? -18.047 -7.375 -8.953 1 94.56 410 ILE B O 1
ATOM 6712 N N . GLU B 1 411 ? -19.641 -8.672 -9.695 1 89.31 411 GLU B N 1
ATOM 6713 C CA . GLU B 1 411 ? -18.75 -9.594 -10.398 1 89.31 411 GLU B CA 1
ATOM 6714 C C . GLU B 1 411 ? -18.047 -8.906 -11.57 1 89.31 411 GLU B C 1
ATOM 6716 O O . GLU B 1 411 ? -18.562 -7.926 -12.109 1 89.31 411 GLU B O 1
ATOM 6721 N N . GLY B 1 412 ? -16.781 -9.461 -11.984 1 90.06 412 GLY B N 1
ATOM 6722 C CA . GLY B 1 412 ? -15.992 -9 -13.117 1 90.06 412 GLY B CA 1
ATOM 6723 C C . GLY B 1 412 ? -14.547 -8.719 -12.758 1 90.06 412 GLY B C 1
ATOM 6724 O O . GLY B 1 412 ? -13.672 -8.719 -13.625 1 90.06 412 GLY B O 1
ATOM 6725 N N . SER B 1 413 ? -14.305 -8.375 -11.531 1 89.25 413 SER B N 1
ATOM 6726 C CA . SER B 1 413 ? -12.969 -8.203 -10.953 1 89.25 413 SER B CA 1
ATOM 6727 C C . SER B 1 413 ? -12.234 -7.043 -11.617 1 89.25 413 SER B C 1
ATOM 6729 O O . SER B 1 413 ? -11.008 -6.926 -11.484 1 89.25 413 SER B O 1
ATOM 6731 N N . GLY B 1 414 ? -12.891 -6.336 -12.469 1 88.81 414 GLY B N 1
ATOM 6732 C CA . GLY B 1 414 ? -12.328 -5.152 -13.094 1 88.81 414 GLY B CA 1
ATOM 6733 C C . GLY B 1 414 ? -11.305 -5.473 -14.164 1 88.81 414 GLY B C 1
ATOM 6734 O O . GLY B 1 414 ? -10.461 -4.633 -14.5 1 88.81 414 GLY B O 1
ATOM 6735 N N . VAL B 1 415 ? -11.219 -6.762 -14.703 1 91.56 415 VAL B N 1
ATOM 6736 C CA . VAL B 1 415 ? -10.148 -7.039 -15.648 1 91.56 415 VAL B CA 1
ATOM 6737 C C . VAL B 1 415 ? -10.672 -7.945 -16.766 1 91.56 415 VAL B C 1
ATOM 6739 O O . VAL B 1 415 ? -11.586 -8.742 -16.547 1 91.56 415 VAL B O 1
ATOM 6742 N N . VAL B 1 416 ? -10.086 -7.789 -17.969 1 88.69 416 VAL B N 1
ATOM 6743 C CA . VAL B 1 416 ? -10.195 -8.641 -19.141 1 88.69 416 VAL B CA 1
ATOM 6744 C C . VAL B 1 416 ? -8.867 -8.656 -19.891 1 88.69 416 VAL B C 1
ATOM 6746 O O . VAL B 1 416 ? -8.094 -7.695 -19.828 1 88.69 416 VAL B O 1
ATOM 6749 N N . PRO B 1 417 ? -8.555 -9.836 -20.516 1 85.62 417 PRO B N 1
ATOM 6750 C CA . PRO B 1 417 ? -7.316 -9.82 -21.312 1 85.62 417 PRO B CA 1
ATOM 6751 C C . PRO B 1 417 ? -7.227 -8.609 -22.234 1 85.62 417 PRO B C 1
ATOM 6753 O O . PRO B 1 417 ? -8.211 -8.258 -22.891 1 85.62 417 PRO B O 1
ATOM 6756 N N . GLY B 1 418 ? -6.082 -7.965 -22.188 1 85.5 418 GLY B N 1
ATOM 6757 C CA . GLY B 1 418 ? -5.883 -6.777 -23 1 85.5 418 GLY B CA 1
ATOM 6758 C C . GLY B 1 418 ? -6.133 -5.484 -22.234 1 85.5 418 GLY B C 1
ATOM 6759 O O . GLY B 1 418 ? -5.777 -4.402 -22.703 1 85.5 418 GLY B O 1
ATOM 6760 N N . ALA B 1 419 ? -6.785 -5.605 -21.062 1 85.69 419 ALA B N 1
ATOM 6761 C CA . ALA B 1 419 ? -7.055 -4.414 -20.266 1 85.69 419 ALA B CA 1
ATOM 6762 C C . ALA B 1 419 ? -5.766 -3.65 -19.969 1 85.69 419 ALA B C 1
ATOM 6764 O O . ALA B 1 419 ? -4.766 -4.242 -19.562 1 85.69 419 ALA B O 1
ATOM 6765 N N . GLY B 1 420 ? -5.793 -2.295 -20.266 1 82.19 420 GLY B N 1
ATOM 6766 C CA . GLY B 1 420 ? -4.637 -1.455 -20 1 82.19 420 GLY B CA 1
ATOM 6767 C C . GLY B 1 420 ? -3.633 -1.435 -21.141 1 82.19 420 GLY B C 1
ATOM 6768 O O . GLY B 1 420 ? -2.527 -0.911 -20.984 1 82.19 420 GLY B O 1
ATOM 6769 N N . THR B 1 421 ? -4 -2.131 -22.156 1 84.38 421 THR B N 1
ATOM 6770 C CA . THR B 1 421 ? -3.145 -2.117 -23.344 1 84.38 421 THR B CA 1
ATOM 6771 C C . THR B 1 421 ? -3.781 -1.304 -24.453 1 84.38 421 THR B C 1
ATOM 6773 O O . THR B 1 421 ? -4.805 -0.646 -24.25 1 84.38 421 THR B O 1
ATOM 6776 N N . SER B 1 422 ? -3.021 -1.306 -25.547 1 78.38 422 SER B N 1
ATOM 6777 C CA . SER B 1 422 ? -3.5 -0.535 -26.703 1 78.38 422 SER B CA 1
ATOM 6778 C C . SER B 1 422 ? -4.613 -1.273 -27.438 1 78.38 422 SER B C 1
ATOM 6780 O O . SER B 1 422 ? -5.121 -0.79 -28.453 1 78.38 422 SER B O 1
ATOM 6782 N N . LYS B 1 423 ? -5.047 -2.414 -26.969 1 78.19 423 LYS B N 1
ATOM 6783 C CA . LYS B 1 423 ? -6.051 -3.221 -27.656 1 78.19 423 LYS B CA 1
ATOM 6784 C C . LYS B 1 423 ? -7.43 -2.572 -27.562 1 78.19 423 LYS B C 1
ATOM 6786 O O . LYS B 1 423 ? -8.328 -2.916 -28.328 1 78.19 423 LYS B O 1
ATOM 6791 N N . GLY B 1 424 ? -7.59 -1.61 -26.641 1 78.62 424 GLY B N 1
ATOM 6792 C CA . GLY B 1 424 ? -8.852 -0.894 -26.531 1 78.62 424 GLY B CA 1
ATOM 6793 C C . GLY B 1 424 ? -9.055 -0.258 -25.172 1 78.62 424 GLY B C 1
ATOM 6794 O O . GLY B 1 424 ? -8.391 -0.627 -24.203 1 78.62 424 GLY B O 1
ATOM 6795 N N . GLY B 1 425 ? -9.977 0.706 -25.219 1 88.06 425 GLY B N 1
ATOM 6796 C CA . GLY B 1 425 ? -10.367 1.295 -23.938 1 88.06 425 GLY B CA 1
ATOM 6797 C C . GLY B 1 425 ? -11.039 0.308 -23.016 1 88.06 425 GLY B C 1
ATOM 6798 O O . GLY B 1 425 ? -11.625 -0.677 -23.453 1 88.06 425 GLY B O 1
ATOM 6799 N N . LEU B 1 426 ? -10.961 0.446 -21.75 1 92.44 426 LEU B N 1
ATOM 6800 C CA . LEU B 1 426 ? -11.477 -0.463 -20.734 1 92.44 426 LEU B CA 1
ATOM 6801 C C . LEU B 1 426 ? -12.969 -0.697 -20.922 1 92.44 426 LEU B C 1
ATOM 6803 O O . LEU B 1 426 ? -13.445 -1.829 -20.812 1 92.44 426 LEU B O 1
ATOM 6807 N N . LYS B 1 427 ? -13.688 0.373 -21.234 1 91.75 427 LYS B N 1
ATOM 6808 C CA . LYS B 1 427 ? -15.117 0.233 -21.469 1 91.75 427 LYS B CA 1
ATOM 6809 C C . LYS B 1 427 ? -15.383 -0.618 -22.719 1 91.75 427 LYS B C 1
ATOM 6811 O O . LYS B 1 427 ? -16.25 -1.493 -22.703 1 91.75 427 LYS B O 1
ATOM 6816 N N . GLN B 1 428 ? -14.695 -0.404 -23.75 1 92.38 428 GLN B N 1
ATOM 6817 C CA . GLN B 1 428 ? -14.852 -1.128 -25 1 92.38 428 GLN B CA 1
ATOM 6818 C C . GLN B 1 428 ? -14.547 -2.611 -24.828 1 92.38 428 GLN B C 1
ATOM 6820 O O . GLN B 1 428 ? -15.164 -3.461 -25.469 1 92.38 428 GLN B O 1
ATOM 6825 N N . LEU B 1 429 ? -13.633 -2.867 -23.922 1 90.31 429 LEU B N 1
ATOM 6826 C CA . LEU B 1 429 ? -13.234 -4.25 -23.688 1 90.31 429 LEU B CA 1
ATOM 6827 C C . LEU B 1 429 ? -14.227 -4.953 -22.766 1 90.31 429 LEU B C 1
ATOM 6829 O O . LEU B 1 429 ? -14.125 -6.164 -22.547 1 90.31 429 LEU B O 1
ATOM 6833 N N . GLY B 1 430 ? -15.164 -4.191 -22.203 1 90.69 430 GLY B N 1
ATOM 6834 C CA . GLY B 1 430 ? -16.203 -4.777 -21.375 1 90.69 430 GLY B CA 1
ATOM 6835 C C . GLY B 1 430 ? -15.781 -4.988 -19.938 1 90.69 430 GLY B C 1
ATOM 6836 O O . GLY B 1 430 ? -16.328 -5.855 -19.25 1 90.69 430 GLY B O 1
ATOM 6837 N N . VAL B 1 431 ? -14.805 -4.27 -19.484 1 92.81 431 VAL B N 1
ATOM 6838 C CA . VAL B 1 431 ? -14.352 -4.336 -18.109 1 92.81 431 VAL B CA 1
ATOM 6839 C C . VAL B 1 431 ? -15.469 -3.881 -17.172 1 92.81 431 VAL B C 1
ATOM 6841 O O . VAL B 1 431 ? -16.141 -2.877 -17.438 1 92.81 431 VAL B O 1
ATOM 6844 N N . LYS B 1 432 ? -15.742 -4.672 -16.109 1 92.88 432 LYS B N 1
ATOM 6845 C CA . LYS B 1 432 ? -16.844 -4.355 -15.203 1 92.88 432 LYS B CA 1
ATOM 6846 C C . LYS B 1 432 ? -16.578 -4.918 -13.812 1 92.88 432 LYS B C 1
ATOM 6848 O O . LYS B 1 432 ? -15.531 -5.516 -13.562 1 92.88 432 LYS B O 1
ATOM 6853 N N . GLY B 1 433 ? -17.562 -4.582 -12.914 1 95.94 433 GLY B N 1
ATOM 6854 C CA . GLY B 1 433 ? -17.5 -5.121 -11.562 1 95.94 433 GLY B CA 1
ATOM 6855 C C . GLY B 1 433 ? -16.688 -4.258 -10.609 1 95.94 433 GLY B C 1
ATOM 6856 O O . GLY B 1 433 ? -16.125 -3.236 -11.016 1 95.94 433 GLY B O 1
ATOM 6857 N N . ASP B 1 434 ? -16.781 -4.629 -9.32 1 98.06 434 ASP B N 1
ATOM 6858 C CA . ASP B 1 434 ? -15.93 -3.979 -8.328 1 98.06 434 ASP B CA 1
ATOM 6859 C C . ASP B 1 434 ? -14.461 -4.324 -8.562 1 98.06 434 ASP B C 1
ATOM 6861 O O . ASP B 1 434 ? -14.117 -5.488 -8.758 1 98.06 434 ASP B O 1
ATOM 6865 N N . ILE B 1 435 ? -13.586 -3.326 -8.594 1 98.12 435 ILE B N 1
ATOM 6866 C CA . ILE B 1 435 ? -12.188 -3.547 -8.938 1 98.12 435 ILE B CA 1
ATOM 6867 C C . ILE B 1 435 ? -11.32 -3.422 -7.688 1 98.12 435 ILE B C 1
ATOM 6869 O O . ILE B 1 435 ? -11.477 -2.479 -6.91 1 98.12 435 ILE B O 1
ATOM 6873 N N . GLU B 1 436 ? -10.461 -4.438 -7.504 1 98.56 436 GLU B N 1
ATOM 6874 C CA . GLU B 1 436 ? -9.531 -4.406 -6.383 1 98.56 436 GLU B CA 1
ATOM 6875 C C . GLU B 1 436 ? -8.547 -3.246 -6.516 1 98.56 436 GLU B C 1
ATOM 6877 O O . GLU B 1 436 ? -8.094 -2.93 -7.617 1 98.56 436 GLU B O 1
ATOM 6882 N N . LEU B 1 437 ? -8.195 -2.613 -5.41 1 98.44 437 LEU B N 1
ATOM 6883 C CA . LEU B 1 437 ? -7.434 -1.372 -5.355 1 98.44 437 LEU B CA 1
ATOM 6884 C C . LEU B 1 437 ? -6.121 -1.505 -6.117 1 98.44 437 LEU B C 1
ATOM 6886 O O . LEU B 1 437 ? -5.75 -0.612 -6.883 1 98.44 437 LEU B O 1
ATOM 6890 N N . GLY B 1 438 ? -5.359 -2.55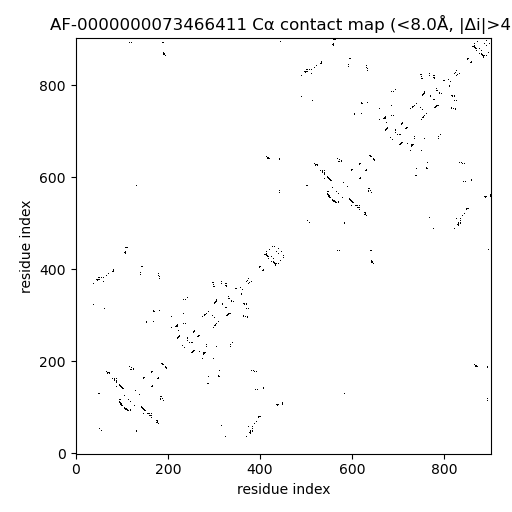3 -5.906 1 97.88 438 GLY B N 1
ATOM 6891 C CA . GLY B 1 438 ? -4.105 -2.75 -6.613 1 97.88 438 GLY B CA 1
ATOM 6892 C C . GLY B 1 438 ? -4.281 -2.898 -8.117 1 97.88 438 GLY B C 1
ATOM 6893 O O . GLY B 1 438 ? -3.477 -2.387 -8.891 1 97.88 438 GLY B O 1
ATOM 6894 N N . VAL B 1 439 ? -5.312 -3.619 -8.523 1 98.06 439 VAL B N 1
ATOM 6895 C CA . VAL B 1 439 ? -5.617 -3.797 -9.938 1 98.06 439 VAL B CA 1
ATOM 6896 C C . VAL B 1 439 ? -5.996 -2.453 -10.555 1 98.06 439 VAL B C 1
ATOM 6898 O O . VAL B 1 439 ? -5.539 -2.117 -11.656 1 98.06 439 VAL B O 1
ATOM 6901 N N . TRP B 1 440 ? -6.84 -1.711 -9.844 1 97.5 440 TRP B N 1
ATOM 6902 C CA . TRP B 1 440 ? -7.223 -0.369 -10.273 1 97.5 440 TRP B CA 1
ATOM 6903 C C . TRP B 1 440 ? -5.992 0.503 -10.492 1 97.5 440 TRP B C 1
ATOM 6905 O O . TRP B 1 440 ? -5.898 1.216 -11.492 1 97.5 440 TRP B O 1
ATOM 6915 N N . SER B 1 441 ? -5.066 0.429 -9.555 1 96.88 441 SER B N 1
ATOM 6916 C CA . SER B 1 441 ? -3.818 1.182 -9.656 1 96.88 441 SER B CA 1
ATOM 6917 C C . SER B 1 441 ? -3.023 0.765 -10.891 1 96.88 441 SER B C 1
ATOM 6919 O O . SER B 1 441 ? -2.488 1.613 -11.609 1 96.88 441 SER B O 1
ATOM 6921 N N . ASN B 1 442 ? -2.959 -0.493 -11.172 1 96.19 442 ASN B N 1
ATOM 6922 C CA . ASN B 1 442 ? -2.209 -1.021 -12.305 1 96.19 442 ASN B CA 1
ATOM 6923 C C . ASN B 1 442 ? -2.826 -0.592 -13.633 1 96.19 442 ASN B C 1
ATOM 6925 O O . ASN B 1 442 ? -2.127 -0.489 -14.641 1 96.19 442 ASN B O 1
ATOM 6929 N N . LEU B 1 443 ? -4.113 -0.338 -13.617 1 94.62 443 LEU B N 1
ATOM 6930 C CA . LEU B 1 443 ? -4.789 0.077 -14.844 1 94.62 443 LEU B CA 1
ATOM 6931 C C . LEU B 1 443 ? -4.68 1.585 -15.039 1 94.62 443 LEU B C 1
ATOM 6933 O O . LEU B 1 443 ? -5.34 2.15 -15.906 1 94.62 443 LEU B O 1
ATOM 6937 N N . GLY B 1 444 ? -3.932 2.271 -14.203 1 91.75 444 GLY B N 1
ATOM 6938 C CA . GLY B 1 444 ? -3.664 3.691 -14.359 1 91.75 444 GLY B CA 1
ATOM 6939 C C . GLY B 1 444 ? -4.602 4.57 -13.555 1 91.75 444 GLY B C 1
ATOM 6940 O O . GLY B 1 444 ? -4.773 5.75 -13.867 1 91.75 444 GLY B O 1
ATOM 6941 N N . GLN B 1 445 ? -5.359 4.004 -12.617 1 94 445 GLN B N 1
ATOM 6942 C CA . GLN B 1 445 ? -6.23 4.723 -11.688 1 94 445 GLN B CA 1
ATOM 6943 C C . GLN B 1 445 ? -7.309 5.496 -12.445 1 94 445 GLN B C 1
ATOM 6945 O O . GLN B 1 445 ? -7.504 6.691 -12.203 1 94 445 GLN B O 1
ATOM 6950 N N . PRO B 1 446 ? -7.984 4.832 -13.328 1 93.56 446 PRO B N 1
ATOM 6951 C CA . PRO B 1 446 ? -9.039 5.516 -14.086 1 93.56 446 PRO B CA 1
ATOM 6952 C C . PRO B 1 446 ? -10.289 5.781 -13.25 1 93.56 446 PRO B C 1
ATOM 6954 O O . PRO B 1 446 ? -10.438 5.223 -12.156 1 93.56 446 PRO B O 1
ATOM 6957 N N . GLU B 1 447 ? -11.141 6.645 -13.758 1 93.5 447 GLU B N 1
ATOM 6958 C CA . GLU B 1 447 ? -12.484 6.676 -13.188 1 93.5 447 GLU B CA 1
ATOM 6959 C C . GLU B 1 447 ? -13.148 5.305 -13.273 1 93.5 447 GLU B C 1
ATOM 6961 O O . GLU B 1 447 ? -12.836 4.508 -14.156 1 93.5 447 GLU B O 1
ATOM 6966 N N . TRP B 1 448 ? -14.047 5.031 -12.398 1 95.19 448 TRP B N 1
ATOM 6967 C CA . TRP B 1 448 ? -14.625 3.693 -12.305 1 95.19 448 TRP B CA 1
ATOM 6968 C C . TRP B 1 448 ? -16.109 3.766 -11.969 1 95.19 448 TRP B C 1
ATOM 6970 O O . TRP B 1 448 ? -16.516 4.477 -11.047 1 95.19 448 TRP B O 1
ATOM 6980 N N . PRO B 1 449 ? -16.984 3.018 -12.586 1 93.88 449 PRO B N 1
ATOM 6981 C CA . PRO B 1 449 ? -16.641 2.209 -13.758 1 93.88 449 PRO B CA 1
ATOM 6982 C C . PRO B 1 449 ? -16.172 3.053 -14.945 1 93.88 449 PRO B C 1
ATOM 6984 O O . PRO B 1 449 ? -16.453 4.25 -15.008 1 93.88 449 PRO B O 1
ATOM 6987 N N . PRO B 1 450 ? -15.336 2.318 -15.781 1 90.88 450 PRO B N 1
ATOM 6988 C CA . PRO B 1 450 ? -14.805 3.088 -16.906 1 90.88 450 PRO B CA 1
ATOM 6989 C C . PRO B 1 450 ? -15.898 3.629 -17.828 1 90.88 450 PRO B C 1
ATOM 6991 O O . PRO B 1 450 ? -16.922 2.969 -18.031 1 90.88 450 PRO B O 1
ATOM 6994 N N . GLU B 1 451 ? -15.711 4.855 -18.406 1 83.81 451 GLU B N 1
ATOM 6995 C CA . GLU B 1 451 ? -16.656 5.504 -19.297 1 83.81 451 GLU B CA 1
ATOM 6996 C C . GLU B 1 451 ? -16.25 5.34 -20.766 1 83.81 451 GLU B C 1
ATOM 6998 O O . GLU B 1 451 ? -15.055 5.227 -21.062 1 83.81 451 GLU B O 1
#

Secondary structure (DSSP, 8-state):
--TTHHHHHHTTSGGGSS-GGGTSTT--------SSPPPPPPHHHHH-TT--HHHHHHHTGGGSHHHHHHHHHHHHTTSB-HHHHHHHHHT--SSEEEEEEETTEEEEEEEE--STTHHHHHHHHHHHHHHHS-HHHHHHHSSEEEEEE--SS-----GGGTT-SBBS-EETT--S-PPB---GGGT-BGGGTB--HHHHHHHHHHHHHHS-GGGSB-SEEEEE---TTS--HHHHHHHHHHSSTT-TTTEEEEEB-SS---TT-BPPPPGGGGGGBSEEEE---SSS-SSHHHHTTSSSEEEEPPPSEE-TTGGG----TT-TT--SEEPSSSSSTTHHHHHHHHHHHHHH-SSSPPHHHHHHHHHIIIIIIIITSHHHHHHHHHHHHHHHHHTB-GGGSTTSSS--PPTTTT--TTTTSTT--TTTTT--S-EEHHHHHHTT---BS--/--TTHHHHHHHHTGGGSS-GGGTSTT--------SSPPPPPPHHHHH-TT--HHHHHHHTGGGSHHHHHHHHHHHHTT-B-HHHHHHHH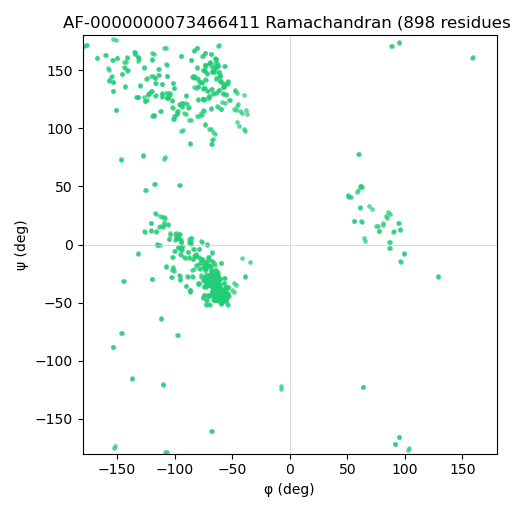HT--SSEEEEEEETTEEEEEEEE--STTHHHHHHHHHHHHHHHS-HHHHHHHSSEEEEEE--SS-----GGGTT-SBBS-EETT--S-PPB---GGGT-BGGGTB--HHHHHHHHHHHHHHS-GGGSB-SEEEEE---TTS--HHHHHHHHHHSSTT-TTTEEEEEB-SS---TT-BPPPPGGGGGGBSEEEE---SSS-SSHHHHTTSSSEEEEPPPSEE-TTGGG----TT-TT--SEEPSSSSSTTHHHHHHHHHHHHHH-SSSPPHHHHHHHHHIIIIIIIITSHHHHHHHHHHHHHHHHHTB-GGGSTTSSS--PPTTTT--TTTTSTT--TTTTT--S-EEHHHHHHTT---BS--

InterPro domains:
  IPR006598 Glycosyl transferase CAP10 domain [PF05686] (73-318)
  IPR006598 Glycosyl transferase CAP10 domain [SM00672] (140-371)
  IPR051091 Protein O-Glucosyltransferase/Glycosyltransferase 90 [PTHR12203] (56-412)

Sequence (902 aa):
MAGFGAIFVGFCLVFSIFPLSSLFPHYISPLPPAKGTQPSLSPRLQNDLHLSQSTCKAEFSRLYPQLIANQIAWKSKGGILYADVKNAADNCRHGCVHLIIKHGQIFIRAQKKDWQSRVRSTLQLLDKAYSGASEHEKALMEATELVISTADFDGFTDPNSRGAGWVLDKRVNDTQGQYLFPDFSFASWPEAGIPSYQEFRRQAQQVNAETPWKSKTNPAFWRGDALAGQNIKPRESLLSVATGAGTETWSDVKRTSFWVSGPSIEKIVSPPEHCRHKFLIHSEGVAYSGRSKFILSCQSAVVMHALEWEQHFHPALISDVTSPDQNHLLLPGSYFEALPETIKSLIAQEVSSTTALTTGQRIAANAKRTLTDRYLTPAATACYIRAALISYSSNLVRTSWPDQQGPKLIEGSGVVPGAGTSKGGLKQLGVKGDIELGVWSNLGQPEWPPEMAGFGAIFVGFCLVFSIFPLSSLFPHYISPLPPAKGTQPSLSPRLQNDLHLSQSTCKAEFSRLYPQLIANQIAWKSKGGILYADVKNAADNCRHGCVHLIIKHGQIFIRAQKKDWQSRVRSTLQLLDKAYSGASEHEKALMEATELVISTADFDGFTDPNSRGAGWVLDKRVNDTQGQYLFPDFSFASWPEAGIPSYQEFRRQAQQVNAETPWKSKTNPAFWRGDALAGQNIKPRESLLSVATGAGTETWSDVKRTSFWVSGPSIEKIVSPPEHCRHKFLIHSEGVAYSGRSKFILSCQSAVVMHALEWEQHFHPALISDVTSPDQNHLLLPGSYFEALPETIKSLIAQEVSSTTALTTGQRIAANAKRTLTDRYLTPAATACYIRAALISYSSNLVRTSWPDQQGPKLIEGSGVVPGAGTSKGGLKQLGVKGDIELGVWSNLGQPEWPPE

Solvent-accessible surface area (backbone atoms only — not comparable to full-atom values): 48092 Å² total; per-residue (Å²): 132,77,74,71,63,67,65,64,64,61,67,63,62,68,67,68,68,64,61,64,58,76,77,46,69,79,65,70,72,73,75,71,77,65,94,60,79,70,69,55,50,52,73,68,60,28,62,38,44,57,64,47,69,69,54,34,47,67,76,45,48,57,55,48,60,63,52,53,52,24,50,53,35,29,56,75,65,72,33,47,41,44,63,19,46,50,39,29,57,75,58,54,85,51,19,34,38,31,36,35,29,42,93,92,42,51,25,42,59,30,32,51,62,54,66,77,41,37,46,60,19,36,50,48,47,50,49,53,20,57,62,22,45,51,74,68,54,47,59,53,30,48,51,27,66,48,31,42,36,62,46,69,46,83,56,79,80,54,74,69,14,60,37,54,37,28,15,32,36,43,52,67,82,65,72,58,32,56,47,60,39,74,55,25,55,71,34,25,37,37,46,74,38,34,44,38,35,68,54,45,53,53,45,19,51,50,42,31,69,75,27,43,76,89,69,25,43,67,34,33,36,38,77,41,65,65,58,78,90,65,81,41,63,46,37,51,40,38,52,67,64,36,44,66,90,87,26,70,83,45,28,52,48,45,38,19,52,97,83,55,85,50,94,78,38,45,80,83,74,58,70,40,64,57,22,44,29,40,28,34,57,53,70,63,62,83,42,53,67,90,56,53,71,54,57,49,43,22,61,22,22,34,39,26,39,62,72,64,55,34,45,60,58,51,64,66,63,31,57,51,84,83,44,85,57,21,35,38,44,65,42,61,72,75,33,39,84,46,46,63,64,51,50,50,51,52,44,50,42,62,71,67,48,86,79,63,84,37,72,54,57,47,21,6,53,23,10,32,24,55,30,41,30,36,55,66,16,62,15,38,50,20,43,47,52,47,51,49,43,36,53,54,36,69,37,47,38,36,62,57,22,97,83,42,71,27,62,74,83,48,72,54,49,44,36,34,68,37,32,75,43,90,82,39,55,49,41,81,68,62,43,36,43,30,20,40,51,70,49,40,52,59,56,66,58,64,55,32,71,56,120,128,74,73,70,61,64,64,60,62,59,65,61,62,64,67,67,68,63,60,66,57,75,80,46,69,77,65,71,71,74,75,71,77,66,95,61,81,70,71,54,50,52,74,68,59,28,61,38,45,58,62,46,69,70,55,36,49,68,75,44,47,57,52,48,60,64,54,53,52,23,51,54,36,31,56,75,64,71,32,45,40,43,63,18,46,49,38,29,56,74,58,53,86,50,19,33,38,30,36,35,29,41,92,93,40,51,25,42,58,31,30,52,62,54,65,78,42,38,47,59,18,36,50,49,47,50,48,53,21,58,62,22,44,52,72,68,55,47,60,54,32,48,51,27,66,48,32,41,35,63,47,69,47,82,56,77,80,55,76,69,15,60,37,55,35,27,15,33,36,45,52,68,83,64,70,59,32,57,47,61,40,74,56,25,55,72,34,24,36,38,46,75,37,35,45,39,36,68,54,45,53,53,45,21,52,49,40,32,68,76,27,42,77,88,68,25,41,67,34,33,37,38,76,40,64,66,57,78,91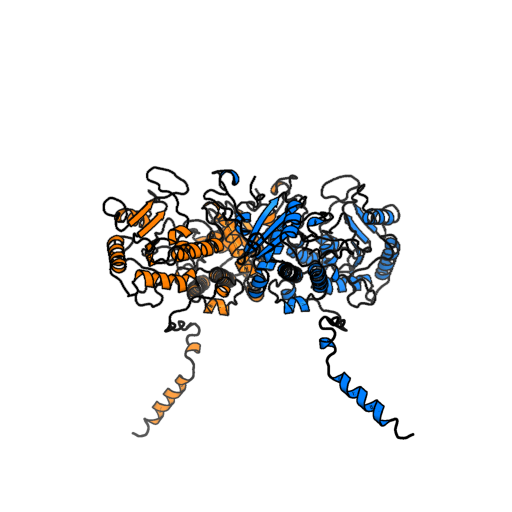,66,81,41,62,48,37,52,39,40,51,66,65,37,45,66,90,89,26,72,83,47,29,51,49,48,37,20,50,97,83,58,84,50,95,79,37,46,80,84,74,56,71,40,65,57,22,42,30,39,27,35,57,52,70,62,61,83,43,55,67,91,54,54,71,52,58,51,42,24,61,24,22,35,37,29,41,62,73,64,55,35,45,60,57,51,64,65,64,31,58,51,84,84,44,85,58,23,36,38,44,66,41,63,73,76,31,38,84,45,45,66,63,53,49,51,52,51,43,51,42,62,71,66,47,84,78,65,84,39,72,52,56,48,22,7,54,22,10,33,23,56,29,40,30,35,56,66,17,62,15,38,50,20,43,47,51,48,51,49,43,34,54,53,38,70,36,46,37,36,62,57,23,96,82,43,73,28,61,74,83,48,72,55,49,46,36,34,69,37,32,74,40,91,82,41,55,50,41,80,68,62,42,37,44,31,20,39,52,70,49,38,51,59,56,65,59,63,56,34,70,56,118

Organism: Mycosarcoma maydis (NCBI:txid5270)

pLDDT: mean 90.02, std 16.36, range [21.8, 98.88]